Protein 4FK1 (pdb70)

CATH classification: 3.50.50.60 (+1 more: 3.50.50.60)

Structure (mmCIF, N/CA/C/O backbone):
data_4FK1
#
_entry.id   4FK1
#
_cell.length_a   82.558
_cell.length_b   54.096
_cell.length_c   140.037
_cell.angle_alpha   90.00
_cell.angle_beta   93.04
_cell.angle_gamma   90.00
#
_symmetry.space_group_name_H-M   'P 1 21 1'
#
loop_
_entity.id
_entity.type
_entity.pdbx_description
1 polymer 'Putative thioredoxin reductase'
2 polymer 'Putative thioredoxin reductase'
3 non-polymer 'FLAVIN-ADENINE DINUCLEOTIDE'
4 non-polymer 'MAGNESIUM ION'
5 non-polymer GLYCEROL
6 water water
#
loop_
_atom_site.group_PDB
_atom_site.id
_atom_site.type_symbol
_atom_site.label_atom_id
_atom_site.label_alt_id
_atom_site.label_comp_id
_atom_site.label_asym_id
_atom_site.label_entity_id
_atom_site.label_seq_id
_atom_site.pdbx_PDB_ins_code
_atom_site.Cartn_x
_atom_site.Cartn_y
_atom_site.Cartn_z
_atom_site.occupancy
_atom_site.B_iso_or_equiv
_atom_site.auth_seq_id
_atom_site.auth_comp_id
_atom_site.auth_asym_id
_atom_site.auth_atom_id
_atom_site.pdbx_PDB_model_num
ATOM 1 N N . TYR A 1 6 ? 21.808 11.013 38.667 1.00 79.36 3 TYR A N 1
ATOM 2 C CA . TYR A 1 6 ? 21.440 11.889 39.774 1.00 79.97 3 TYR A CA 1
ATOM 3 C C . TYR A 1 6 ? 21.574 11.169 41.102 1.00 69.16 3 TYR A C 1
ATOM 4 O O . TYR A 1 6 ? 21.646 9.936 41.149 1.00 71.94 3 TYR A O 1
ATOM 13 N N . ILE A 1 7 ? 21.602 11.945 42.181 1.00 57.76 4 ILE A N 1
ATOM 14 C CA . ILE A 1 7 ? 21.509 11.379 43.518 1.00 50.31 4 ILE A CA 1
ATOM 15 C C . ILE A 1 7 ? 20.033 11.343 43.936 1.00 44.90 4 ILE A C 1
ATOM 16 O O . ILE A 1 7 ? 19.369 12.372 43.986 1.00 46.47 4 ILE A O 1
ATOM 21 N N . ASP A 1 8 ? 19.513 10.156 44.217 1.00 41.07 5 ASP A N 1
ATOM 22 C CA . ASP A 1 8 ? 18.163 10.045 44.770 1.00 45.75 5 ASP A CA 1
ATOM 23 C C . ASP A 1 8 ? 18.134 10.636 46.184 1.00 43.43 5 ASP A C 1
ATOM 24 O O . ASP A 1 8 ? 17.326 11.515 46.480 1.00 43.52 5 ASP A O 1
ATOM 29 N N . CYS A 1 9 ? 19.011 10.142 47.057 1.00 38.88 6 CYS A N 1
ATOM 30 C CA . CYS A 1 9 ? 19.073 10.639 48.424 1.00 39.50 6 CYS A CA 1
ATOM 31 C C . CYS A 1 9 ? 20.507 10.782 48.885 1.00 38.25 6 CYS A C 1
ATOM 32 O O . CYS A 1 9 ? 21.287 9.834 48.800 1.00 37.36 6 CYS A O 1
ATOM 35 N N . ALA A 1 10 ? 20.851 11.986 49.338 1.00 37.46 7 ALA A N 1
ATOM 36 C CA . ALA A 1 10 ? 22.137 12.225 49.967 1.00 39.74 7 ALA A CA 1
ATOM 37 C C . ALA A 1 10 ? 21.944 11.947 51.448 1.00 43.21 7 ALA A C 1
ATOM 38 O O . ALA A 1 10 ? 21.084 12.555 52.084 1.00 42.18 7 ALA A O 1
ATOM 40 N N . VAL A 1 11 ? 22.700 10.991 51.978 1.00 39.74 8 VAL A N 1
ATOM 41 C CA . VAL A 1 11 ? 22.642 10.677 53.400 1.00 36.13 8 VAL A CA 1
ATOM 42 C C . VAL A 1 11 ? 23.841 11.294 54.089 1.00 38.92 8 VAL A C 1
ATOM 43 O O . VAL A 1 11 ? 24.978 10.885 53.842 1.00 41.81 8 VAL A O 1
ATOM 47 N N . ILE A 1 12 ? 23.575 12.301 54.923 1.00 39.65 9 ILE A N 1
ATOM 48 C CA . ILE A 1 12 ? 24.611 13.010 55.683 1.00 38.53 9 ILE A CA 1
ATOM 49 C C . ILE A 1 12 ? 24.786 12.358 57.058 1.00 41.25 9 ILE A C 1
ATOM 50 O O . ILE A 1 12 ? 23.962 12.564 57.956 1.00 36.77 9 ILE A O 1
ATOM 55 N N . GLY A 1 13 ? 25.842 11.556 57.212 1.00 41.92 10 GLY A N 1
ATOM 56 C CA . GLY A 1 13 ? 26.126 10.877 58.464 1.00 42.69 10 GLY A CA 1
ATOM 57 C C . GLY A 1 13 ? 26.168 9.354 58.351 1.00 45.43 10 GLY A C 1
ATOM 58 O O . GLY A 1 13 ? 25.152 8.718 58.088 1.00 44.14 10 GLY A O 1
ATOM 59 N N . ALA A 1 14 ? 27.338 8.764 58.578 1.00 43.75 11 ALA A N 1
ATOM 60 C CA . ALA A 1 14 ? 27.470 7.309 58.594 1.00 43.80 11 ALA A CA 1
ATOM 61 C C . ALA A 1 14 ? 27.511 6.676 59.999 1.00 42.96 11 ALA A C 1
ATOM 62 O O . ALA A 1 14 ? 28.304 5.763 60.251 1.00 43.12 11 ALA A O 1
ATOM 64 N N . GLY A 1 15 ? 26.651 7.141 60.901 1.00 35.79 12 GLY A N 1
ATOM 65 C CA . GLY A 1 15 ? 26.432 6.434 62.155 1.00 35.58 12 GLY A CA 1
ATOM 66 C C . GLY A 1 15 ? 25.461 5.282 61.948 1.00 42.97 12 GLY A C 1
ATOM 67 O O . GLY A 1 15 ? 25.146 4.925 60.804 1.00 37.01 12 GLY A O 1
ATOM 68 N N . PRO A 1 16 ? 24.980 4.677 63.046 1.00 42.55 13 PRO A N 1
ATOM 69 C CA . PRO A 1 16 ? 24.015 3.582 62.875 1.00 41.40 13 PRO A CA 1
ATOM 70 C C . PRO A 1 16 ? 22.802 4.007 62.047 1.00 39.82 13 PRO A C 1
ATOM 71 O O . PRO A 1 16 ? 22.307 3.211 61.243 1.00 43.82 13 PRO A O 1
ATOM 75 N N . ALA A 1 17 ? 22.348 5.245 62.230 1.00 33.17 14 ALA A N 1
ATOM 76 C CA . ALA A 1 17 ? 21.183 5.737 61.511 1.00 34.96 14 ALA A CA 1
ATOM 77 C C . ALA A 1 17 ? 21.411 5.814 59.986 1.00 41.75 14 ALA A C 1
ATOM 78 O O . ALA A 1 17 ? 20.714 5.144 59.210 1.00 36.19 14 ALA A O 1
ATOM 80 N N . GLY A 1 18 ? 22.380 6.624 59.563 1.00 42.19 15 GLY A N 1
ATOM 81 C CA . GLY A 1 18 ? 22.661 6.776 58.147 1.00 39.07 15 GLY A CA 1
ATOM 82 C C . GLY A 1 18 ? 23.023 5.470 57.460 1.00 39.42 15 GLY A C 1
ATOM 83 O O . GLY A 1 18 ? 22.584 5.200 56.337 1.00 41.58 15 GLY A O 1
ATOM 84 N N . LEU A 1 19 ? 23.809 4.651 58.150 1.00 39.78 16 LEU A N 1
ATOM 85 C CA . LEU A 1 19 ? 24.272 3.371 57.622 1.00 35.89 16 LEU A CA 1
ATOM 86 C C . LEU A 1 19 ? 23.135 2.419 57.370 1.00 32.82 16 LEU A C 1
ATOM 87 O O . LEU A 1 19 ? 23.129 1.723 56.370 1.00 35.68 16 LEU A O 1
ATOM 92 N N . ASN A 1 20 ? 22.193 2.340 58.298 1.00 31.13 17 ASN A N 1
ATOM 93 C CA . ASN A 1 20 ? 21.121 1.367 58.149 1.00 31.68 17 ASN A CA 1
ATOM 94 C C . ASN A 1 20 ? 20.100 1.870 57.123 1.00 34.75 17 ASN A C 1
ATOM 95 O O . ASN A 1 20 ? 19.470 1.085 56.409 1.00 30.83 17 ASN A O 1
ATOM 100 N N . ALA A 1 21 ? 19.949 3.191 57.064 1.00 37.36 18 ALA A N 1
ATOM 101 C CA . ALA A 1 21 ? 19.146 3.840 56.046 1.00 38.50 18 ALA A CA 1
ATOM 102 C C . ALA A 1 21 ? 19.767 3.599 54.675 1.00 38.66 18 ALA A C 1
ATOM 103 O O . ALA A 1 21 ? 19.076 3.253 53.726 1.00 45.08 18 ALA A O 1
ATOM 105 N N . SER A 1 22 ? 21.077 3.778 54.575 1.00 35.95 19 SER A N 1
ATOM 106 C CA . SER A 1 22 ? 21.775 3.543 53.315 1.00 32.06 19 SER A CA 1
ATOM 107 C C . SER A 1 22 ? 21.702 2.084 52.866 1.00 35.65 19 SER A C 1
ATOM 108 O O . SER A 1 22 ? 21.625 1.802 51.671 1.00 41.70 19 SER A O 1
ATOM 111 N N . LEU A 1 23 ? 21.728 1.162 53.822 1.00 35.45 20 LEU A N 1
ATOM 112 C CA . LEU A 1 23 ? 21.629 -0.272 53.531 1.00 39.27 20 LEU A CA 1
ATOM 113 C C . LEU A 1 23 ? 20.292 -0.648 52.885 1.00 39.12 20 LEU A C 1
ATOM 114 O O . LEU A 1 23 ? 20.256 -1.335 51.856 1.00 38.81 20 LEU A O 1
ATOM 119 N N . VAL A 1 24 ? 19.201 -0.196 53.497 1.00 35.34 21 VAL A N 1
ATOM 120 C CA . VAL A 1 24 ? 17.861 -0.475 52.991 1.00 38.32 21 VAL A CA 1
ATOM 121 C C . VAL A 1 24 ? 17.605 0.223 51.641 1.00 42.49 21 VAL A C 1
ATOM 122 O O . VAL A 1 24 ? 16.976 -0.340 50.745 1.00 46.69 21 VAL A O 1
ATOM 126 N N . LEU A 1 25 ? 18.103 1.451 51.504 1.00 39.99 22 LEU A N 1
ATOM 127 C CA . LEU A 1 25 ? 17.921 2.214 50.280 1.00 38.89 22 LEU A CA 1
ATOM 128 C C . LEU A 1 25 ? 18.799 1.662 49.159 1.00 40.43 22 LEU A C 1
ATOM 129 O O . LEU A 1 25 ? 18.384 1.624 47.996 1.00 40.36 22 LEU A O 1
ATOM 134 N N . GLY A 1 26 ? 20.009 1.234 49.513 1.00 37.25 23 GLY A N 1
ATOM 135 C CA . GLY A 1 26 ? 20.879 0.558 48.566 1.00 39.54 23 GLY A CA 1
ATOM 136 C C . GLY A 1 26 ? 20.271 -0.746 48.073 1.00 42.25 23 GLY A C 1
ATOM 137 O O . GLY A 1 26 ? 20.359 -1.075 46.897 1.00 47.59 23 GLY A O 1
ATOM 138 N N . ARG A 1 27 ? 19.643 -1.489 48.974 1.00 37.75 24 ARG A N 1
ATOM 139 C CA . ARG A 1 27 ? 18.955 -2.708 48.582 1.00 37.35 24 ARG A CA 1
ATOM 140 C C . ARG A 1 27 ? 17.678 -2.435 47.762 1.00 36.35 24 ARG A C 1
ATOM 141 O O . ARG A 1 27 ? 17.190 -3.336 47.067 1.00 35.41 24 ARG A O 1
ATOM 149 N N . ALA A 1 28 ? 17.148 -1.213 47.858 1.00 38.58 25 ALA A N 1
ATOM 150 C CA . ALA A 1 28 ? 15.971 -0.794 47.092 1.00 39.72 25 ALA A CA 1
ATOM 151 C C . ALA A 1 28 ? 16.339 -0.099 45.761 1.00 44.02 25 ALA A C 1
ATOM 152 O O . ALA A 1 28 ? 15.499 0.560 45.126 1.00 43.59 25 ALA A O 1
ATOM 154 N N . ARG A 1 29 ? 17.604 -0.237 45.365 1.00 41.86 26 ARG A N 1
ATOM 155 C CA . ARG A 1 29 ? 18.126 0.274 44.091 1.00 37.62 26 ARG A CA 1
ATOM 156 C C . ARG A 1 29 ? 18.096 1.797 43.922 1.00 44.22 26 ARG A C 1
ATOM 157 O O . ARG A 1 29 ? 17.972 2.313 42.808 1.00 51.81 26 ARG A O 1
ATOM 165 N N . LYS A 1 30 ? 18.221 2.525 45.021 1.00 43.44 27 LYS A N 1
ATOM 166 C CA . LYS A 1 30 ? 18.236 3.981 44.938 1.00 48.77 27 LYS A CA 1
ATOM 167 C C . LYS A 1 30 ? 19.673 4.507 44.878 1.00 50.26 27 LYS A C 1
ATOM 168 O O . LYS A 1 30 ? 20.590 3.882 45.417 1.00 51.44 27 LYS A O 1
ATOM 174 N N . GLN A 1 31 ? 19.874 5.633 44.204 0.84 47.00 28 GLN A N 1
ATOM 175 C CA . GLN A 1 31 ? 21.201 6.253 44.127 0.84 44.70 28 GLN A CA 1
ATOM 176 C C . GLN A 1 31 ? 21.495 7.072 45.386 0.84 40.41 28 GLN A C 1
ATOM 177 O O . GLN A 1 31 ? 20.828 8.071 45.664 0.84 43.95 28 GLN A O 1
ATOM 183 N N . ILE A 1 32 ? 22.499 6.652 46.144 1.00 43.42 29 ILE A N 1
ATOM 184 C CA . ILE A 1 32 ? 22.760 7.236 47.458 1.00 37.61 29 ILE A CA 1
ATOM 185 C C . ILE A 1 32 ? 24.163 7.819 47.596 1.00 42.86 29 ILE A C 1
ATOM 186 O O . ILE A 1 32 ? 25.163 7.139 47.356 1.00 50.17 29 ILE A O 1
ATOM 191 N N . ALA A 1 33 ? 24.237 9.076 48.002 1.00 43.34 30 ALA A N 1
ATOM 192 C CA . ALA A 1 33 ? 25.512 9.662 48.404 1.00 43.72 30 ALA A CA 1
ATOM 193 C C . ALA A 1 33 ? 25.573 9.718 49.937 1.00 41.04 30 ALA A C 1
ATOM 194 O O . ALA A 1 33 ? 24.845 10.492 50.561 1.00 39.11 30 ALA A O 1
ATOM 196 N N . LEU A 1 34 ? 26.418 8.875 50.531 1.00 44.94 31 LEU A N 1
ATOM 197 C CA . LEU A 1 34 ? 26.617 8.822 51.992 1.00 36.64 31 LEU A CA 1
ATOM 198 C C . LEU A 1 34 ? 27.831 9.655 52.423 1.00 40.67 31 LEU A C 1
ATOM 199 O O . LEU A 1 34 ? 28.937 9.486 51.897 1.00 43.00 31 LEU A O 1
ATOM 204 N N . PHE A 1 35 ? 27.620 10.561 53.373 1.00 47.97 32 PHE A N 1
ATOM 205 C CA . PHE A 1 35 ? 28.692 11.446 53.841 1.00 52.04 32 PHE A CA 1
ATOM 206 C C . PHE A 1 35 ? 29.017 11.229 55.310 1.00 55.60 32 PHE A C 1
ATOM 207 O O . PHE A 1 35 ? 28.115 11.210 56.142 1.00 51.69 32 PHE A O 1
ATOM 215 N N . ASP A 1 36 ? 30.305 11.081 55.623 1.00 63.65 33 ASP A N 1
ATOM 216 C CA . ASP A 1 36 ? 30.765 11.056 57.014 1.00 59.62 33 ASP A CA 1
ATOM 217 C C . ASP A 1 36 ? 32.105 11.774 57.159 1.00 60.11 33 ASP A C 1
ATOM 218 O O . ASP A 1 36 ? 32.896 11.821 56.222 1.00 65.93 33 ASP A O 1
ATOM 223 N N . ASN A 1 37 ? 32.352 12.349 58.331 1.00 57.26 34 ASN A N 1
ATOM 224 C CA . ASN A 1 37 ? 33.604 13.047 58.581 1.00 54.79 34 ASN A CA 1
ATOM 225 C C . ASN A 1 37 ? 34.230 12.673 59.932 1.00 61.15 34 ASN A C 1
ATOM 226 O O . ASN A 1 37 ? 35.096 13.382 60.458 1.00 66.31 34 ASN A O 1
ATOM 231 N N . ASN A 1 38 ? 33.780 11.551 60.486 1.00 59.27 35 ASN A N 1
ATOM 232 C CA . ASN A 1 38 ? 34.395 10.971 61.680 1.00 61.23 35 ASN A CA 1
ATOM 233 C C . ASN A 1 38 ? 34.389 11.854 62.921 1.00 61.60 35 ASN A C 1
ATOM 234 O O . ASN A 1 38 ? 35.333 11.836 63.698 1.00 65.24 35 ASN A O 1
ATOM 239 N N . THR A 1 39 ? 33.315 12.611 63.106 1.00 60.87 36 THR A N 1
ATOM 240 C CA . THR A 1 39 ? 33.131 13.413 64.306 1.00 59.14 36 THR A CA 1
ATOM 241 C C . THR A 1 39 ? 31.965 12.882 65.153 1.00 59.48 36 THR A C 1
ATOM 242 O O . THR A 1 39 ? 31.296 13.644 65.864 1.00 61.71 36 THR A O 1
ATOM 246 N N . ASN A 1 40 ? 31.726 11.572 65.062 1.00 54.23 37 ASN A N 1
ATOM 247 C CA . ASN A 1 40 ? 30.717 10.901 65.875 1.00 51.25 37 ASN A CA 1
ATOM 248 C C . ASN A 1 40 ? 31.059 10.966 67.363 1.00 52.29 37 ASN A C 1
ATOM 249 O O . ASN A 1 40 ? 32.200 10.716 67.760 1.00 53.12 37 ASN A O 1
ATOM 254 N N . ARG A 1 41 ? 30.063 11.295 68.179 1.00 52.40 38 ARG A N 1
ATOM 255 C CA . ARG A 1 41 ? 30.316 11.591 69.582 1.00 54.01 38 ARG A CA 1
ATOM 256 C C . ARG A 1 41 ? 30.813 10.390 70.404 1.00 55.34 38 ARG A C 1
ATOM 257 O O . ARG A 1 41 ? 31.536 10.582 71.380 1.00 54.53 38 ARG A O 1
ATOM 265 N N . ASN A 1 42 ? 30.449 9.171 70.006 1.00 49.25 39 ASN A N 1
ATOM 266 C CA . ASN A 1 42 ? 30.873 7.967 70.730 1.00 50.91 39 ASN A CA 1
ATOM 267 C C . ASN A 1 42 ? 32.257 7.413 70.359 1.00 63.97 39 ASN A C 1
ATOM 268 O O . ASN A 1 42 ? 32.595 6.289 70.733 1.00 70.99 39 ASN A O 1
ATOM 273 N N . ARG A 1 43 ? 33.060 8.188 69.638 1.00 61.94 40 ARG A N 1
ATOM 274 C CA . ARG A 1 43 ? 34.405 7.733 69.305 1.00 72.85 40 ARG A CA 1
ATOM 275 C C . ARG A 1 43 ? 35.357 7.965 70.471 1.00 75.54 40 ARG A C 1
ATOM 276 O O . ARG A 1 43 ? 36.514 7.559 70.427 1.00 83.46 40 ARG A O 1
ATOM 284 N N . VAL A 1 44 ? 34.857 8.619 71.516 1.00 74.71 41 VAL A N 1
ATOM 285 C CA . VAL A 1 44 ? 35.649 8.904 72.709 1.00 77.84 41 VAL A CA 1
ATOM 286 C C . VAL A 1 44 ? 35.504 7.809 73.775 1.00 77.89 41 VAL A C 1
ATOM 287 O O . VAL A 1 44 ? 36.054 7.926 74.868 1.00 85.13 41 VAL A O 1
ATOM 291 N N . THR A 1 45 ? 34.765 6.751 73.449 1.00 74.70 42 THR A N 1
ATOM 292 C CA . THR A 1 45 ? 34.546 5.633 74.366 1.00 74.37 42 THR A CA 1
ATOM 293 C C . THR A 1 45 ? 35.220 4.347 73.860 1.00 75.97 42 THR A C 1
ATOM 294 O O . THR A 1 45 ? 35.387 4.150 72.653 1.00 72.06 42 THR A O 1
ATOM 298 N N . GLN A 1 46 ? 35.603 3.476 74.791 1.00 78.65 43 GLN A N 1
ATOM 299 C CA . GLN A 1 46 ? 36.350 2.260 74.469 1.00 80.61 43 GLN A CA 1
ATOM 300 C C . GLN A 1 46 ? 35.510 1.152 73.835 1.00 80.42 43 GLN A C 1
ATOM 301 O O . GLN A 1 46 ? 35.935 0.495 72.881 1.00 79.07 43 GLN A O 1
ATOM 307 N N A ASN A 1 47 ? 34.326 0.916 74.380 0.57 79.20 44 ASN A N 1
ATOM 308 N N B ASN A 1 47 ? 34.308 0.977 74.373 0.43 78.99 44 ASN A N 1
ATOM 309 C CA A ASN A 1 47 ? 33.461 -0.121 73.838 0.57 75.73 44 ASN A CA 1
ATOM 310 C CA B ASN A 1 47 ? 33.428 -0.123 74.014 0.43 75.97 44 ASN A CA 1
ATOM 311 C C A ASN A 1 47 ? 32.010 0.327 73.802 0.57 70.14 44 ASN A C 1
ATOM 312 C C B ASN A 1 47 ? 32.004 0.355 73.769 0.43 70.24 44 ASN A C 1
ATOM 313 O O A ASN A 1 47 ? 31.685 1.441 74.199 0.57 71.10 44 ASN A O 1
ATOM 314 O O B ASN A 1 47 ? 31.691 1.522 73.981 0.43 70.21 44 ASN A O 1
ATOM 323 N N . SER A 1 48 ? 31.142 -0.548 73.318 1.00 67.49 45 SER A N 1
ATOM 324 C CA . SER A 1 48 ? 29.729 -0.239 73.201 1.00 63.53 45 SER A CA 1
ATOM 325 C C . SER A 1 48 ? 28.951 -1.506 73.475 1.00 57.06 45 SER A C 1
ATOM 326 O O . SER A 1 48 ? 29.377 -2.583 73.068 1.00 58.17 45 SER A O 1
ATOM 329 N N . HIS A 1 49 ? 27.824 -1.376 74.170 1.00 56.67 46 HIS A N 1
ATOM 330 C CA . HIS A 1 49 ? 27.007 -2.525 74.539 1.00 59.69 46 HIS A CA 1
ATOM 331 C C . HIS A 1 49 ? 25.525 -2.239 74.288 1.00 59.97 46 HIS A C 1
ATOM 332 O O . HIS A 1 49 ? 25.126 -1.082 74.149 1.00 54.82 46 HIS A O 1
ATOM 339 N N . GLY A 1 50 ? 24.701 -3.283 74.232 1.00 59.57 47 GLY A N 1
ATOM 340 C CA . GLY A 1 50 ? 23.261 -3.079 74.130 1.00 59.96 47 GLY A CA 1
ATOM 341 C C . GLY A 1 50 ? 22.683 -3.223 72.730 1.00 56.44 47 GLY A C 1
ATOM 342 O O . GLY A 1 50 ? 21.470 -3.293 72.543 1.00 57.57 47 GLY A O 1
ATOM 343 N N . PHE A 1 51 ? 23.573 -3.251 71.747 1.00 54.11 48 PHE A N 1
ATOM 344 C CA . PHE A 1 51 ? 23.238 -3.583 70.377 1.00 47.96 48 PHE A CA 1
ATOM 345 C C . PHE A 1 51 ? 23.353 -5.093 70.232 1.00 55.15 48 PHE A C 1
ATOM 346 O O . PHE A 1 51 ? 24.457 -5.611 70.103 1.00 55.79 48 PHE A O 1
ATOM 354 N N . ILE A 1 52 ? 22.217 -5.795 70.237 1.00 61.52 49 ILE A N 1
ATOM 355 C CA . ILE A 1 52 ? 22.189 -7.263 70.127 1.00 60.88 49 ILE A CA 1
ATOM 356 C C . ILE A 1 52 ? 23.009 -7.836 68.953 1.00 56.06 49 ILE A C 1
ATOM 357 O O . ILE A 1 52 ? 22.917 -7.354 67.812 1.00 49.71 49 ILE A O 1
ATOM 362 N N . THR A 1 53 ? 23.803 -8.865 69.273 1.00 58.79 50 THR A N 1
ATOM 363 C CA . THR A 1 53 ? 24.794 -9.519 68.392 1.00 59.41 50 THR A CA 1
ATOM 364 C C . THR A 1 53 ? 26.089 -8.713 68.211 1.00 61.98 50 THR A C 1
ATOM 365 O O . THR A 1 53 ? 27.048 -9.198 67.609 1.00 64.36 50 THR A O 1
ATOM 369 N N . ARG A 1 54 ? 26.111 -7.487 68.732 1.00 62.13 51 ARG A N 1
ATOM 370 C CA . ARG A 1 54 ? 27.317 -6.652 68.727 1.00 61.76 51 ARG A CA 1
ATOM 371 C C . ARG A 1 54 ? 27.664 -6.149 70.150 1.00 64.30 51 ARG A C 1
ATOM 372 O O . ARG A 1 54 ? 28.417 -5.188 70.319 1.00 65.54 51 ARG A O 1
ATOM 380 N N . ASP A 1 55 ? 27.109 -6.805 71.169 1.00 63.34 52 ASP A N 1
ATOM 381 C CA . ASP A 1 55 ? 27.336 -6.402 72.560 1.00 69.89 52 ASP A CA 1
ATOM 382 C C . ASP A 1 55 ? 28.806 -6.543 72.927 1.00 72.16 52 ASP A C 1
ATOM 383 O O . ASP A 1 55 ? 29.288 -7.651 73.127 1.00 66.38 52 ASP A O 1
ATOM 388 N N . GLY A 1 56 ? 29.511 -5.415 72.979 1.00 70.87 53 GLY A N 1
ATOM 389 C CA . GLY A 1 56 ? 30.923 -5.399 73.311 1.00 73.51 53 GLY A CA 1
ATOM 390 C C . GLY A 1 56 ? 31.849 -4.976 72.186 1.00 75.58 53 GLY A C 1
ATOM 391 O O . GLY A 1 56 ? 33.055 -5.175 72.269 1.00 87.65 53 GLY A O 1
ATOM 392 N N . ILE A 1 57 ? 31.298 -4.381 71.138 1.00 72.68 54 ILE A N 1
ATOM 393 C CA . ILE A 1 57 ? 32.097 -4.016 69.975 1.00 69.37 54 ILE A CA 1
ATOM 394 C C . ILE A 1 57 ? 32.698 -2.620 70.127 1.00 71.50 54 ILE A C 1
ATOM 395 O O . ILE A 1 57 ? 32.108 -1.742 70.760 1.00 73.20 54 ILE A O 1
ATOM 400 N N . LYS A 1 58 ? 33.880 -2.422 69.557 1.00 70.18 55 LYS A N 1
ATOM 401 C CA . LYS A 1 58 ? 34.503 -1.106 69.562 1.00 70.89 55 LYS A CA 1
ATOM 402 C C . LYS A 1 58 ? 33.789 -0.191 68.563 1.00 72.07 55 LYS A C 1
ATOM 403 O O . LYS A 1 58 ? 33.507 -0.605 67.435 1.00 67.56 55 LYS A O 1
ATOM 409 N N . PRO A 1 59 ? 33.492 1.052 68.981 1.00 75.79 56 PRO A N 1
ATOM 410 C CA . PRO A 1 59 ? 32.723 2.017 68.184 1.00 66.92 56 PRO A CA 1
ATOM 411 C C . PRO A 1 59 ? 33.261 2.254 66.771 1.00 65.81 56 PRO A C 1
ATOM 412 O O . PRO A 1 59 ? 32.477 2.567 65.883 1.00 63.86 56 PRO A O 1
ATOM 416 N N . GLU A 1 60 ? 34.565 2.107 66.563 1.00 72.36 57 GLU A N 1
ATOM 417 C CA . GLU A 1 60 ? 35.143 2.300 65.234 1.00 70.48 57 GLU A CA 1
ATOM 418 C C . GLU A 1 60 ? 35.062 1.025 64.397 1.00 71.19 57 GLU A C 1
ATOM 419 O O . GLU A 1 60 ? 35.049 1.085 63.167 1.00 70.82 57 GLU A O 1
ATOM 425 N N . GLU A 1 61 ? 34.996 -0.124 65.066 1.00 71.97 58 GLU A N 1
ATOM 426 C CA . GLU A 1 61 ? 34.786 -1.398 64.379 1.00 72.40 58 GLU A CA 1
ATOM 427 C C . GLU A 1 61 ? 33.356 -1.531 63.831 1.00 64.16 58 GLU A C 1
ATOM 428 O O . GLU A 1 61 ? 33.150 -2.024 62.718 1.00 61.54 58 GLU A O 1
ATOM 434 N N . PHE A 1 62 ? 32.382 -1.086 64.619 1.00 61.47 59 PHE A N 1
ATOM 435 C CA . PHE A 1 62 ? 30.975 -1.065 64.214 1.00 57.82 59 PHE A CA 1
ATOM 436 C C . PHE A 1 62 ? 30.803 -0.252 62.934 1.00 55.10 59 PHE A C 1
ATOM 437 O O . PHE A 1 62 ? 30.307 -0.750 61.931 1.00 50.91 59 PHE A O 1
ATOM 445 N N . LYS A 1 63 ? 31.212 1.010 63.008 1.00 58.19 60 LYS A N 1
ATOM 446 C CA . LYS A 1 63 ? 31.276 1.930 61.884 1.00 51.10 60 LYS A CA 1
ATOM 447 C C . LYS A 1 63 ? 31.865 1.250 60.647 1.00 57.09 60 LYS A C 1
ATOM 448 O O . LYS A 1 63 ? 31.274 1.304 59.567 1.00 56.09 60 LYS A O 1
ATOM 454 N N . GLU A 1 64 ? 33.009 0.586 60.804 1.00 58.46 61 GLU A N 1
ATOM 455 C CA . GLU A 1 64 ? 33.682 -0.008 59.652 1.00 60.16 61 GLU A CA 1
ATOM 456 C C . GLU A 1 64 ? 32.945 -1.208 59.058 1.00 62.58 61 GLU A C 1
ATOM 457 O O . GLU A 1 64 ? 32.895 -1.356 57.836 1.00 58.52 61 GLU A O 1
ATOM 463 N N . ILE A 1 65 ? 32.380 -2.063 59.908 1.00 64.67 62 ILE A N 1
ATOM 464 C CA . ILE A 1 65 ? 31.683 -3.249 59.413 1.00 59.84 62 ILE A CA 1
ATOM 465 C C . ILE A 1 65 ? 30.429 -2.842 58.650 1.00 60.78 62 ILE A C 1
ATOM 466 O O . ILE A 1 65 ? 30.198 -3.308 57.538 1.00 58.94 62 ILE A O 1
ATOM 471 N N . GLY A 1 66 ? 29.645 -1.946 59.240 1.00 62.71 63 GLY A N 1
ATOM 472 C CA . GLY A 1 66 ? 28.461 -1.406 58.593 1.00 57.33 63 GLY A CA 1
ATOM 473 C C . GLY A 1 66 ? 28.740 -0.669 57.289 1.00 52.49 63 GLY A C 1
ATOM 474 O O . GLY A 1 66 ? 28.011 -0.833 56.317 1.00 53.68 63 GLY A O 1
ATOM 475 N N . LEU A 1 67 ? 29.797 0.137 57.272 1.00 52.06 64 LEU A N 1
ATOM 476 C CA . LEU A 1 67 ? 30.196 0.910 56.101 1.00 54.55 64 LEU A CA 1
ATOM 477 C C . LEU A 1 67 ? 30.551 -0.008 54.943 1.00 59.07 64 LEU A C 1
ATOM 478 O O . LEU A 1 67 ? 30.451 0.363 53.774 1.00 62.70 64 LEU A O 1
ATOM 483 N N . ASN A 1 68 ? 30.966 -1.218 55.266 1.00 58.96 65 ASN A N 1
ATOM 484 C CA . ASN A 1 68 ? 31.359 -2.138 54.222 1.00 58.64 65 ASN A CA 1
ATOM 485 C C . ASN A 1 68 ? 30.226 -2.972 53.668 1.00 52.98 65 ASN A C 1
ATOM 486 O O . ASN A 1 68 ? 30.269 -3.398 52.517 1.00 53.27 65 ASN A O 1
ATOM 491 N N . GLU A 1 69 ? 29.225 -3.228 54.497 1.00 51.01 66 GLU A N 1
ATOM 492 C CA . GLU A 1 69 ? 28.062 -3.966 54.050 1.00 57.14 66 GLU A CA 1
ATOM 493 C C . GLU A 1 69 ? 27.340 -3.083 53.047 1.00 58.70 66 GLU A C 1
ATOM 494 O O . GLU A 1 69 ? 26.918 -3.531 51.976 1.00 60.21 66 GLU A O 1
ATOM 500 N N . VAL A 1 70 ? 27.238 -1.810 53.411 1.00 54.91 67 VAL A N 1
ATOM 501 C CA . VAL A 1 70 ? 26.601 -0.789 52.602 1.00 49.88 67 VAL A CA 1
ATOM 502 C C . VAL A 1 70 ? 27.236 -0.706 51.214 1.00 56.25 67 VAL A C 1
ATOM 503 O O . VAL A 1 70 ? 26.540 -0.601 50.209 1.00 53.00 67 VAL A O 1
ATOM 515 N N . LYS A 1 72 ? 28.518 -2.977 49.451 1.00 61.62 69 LYS A N 1
ATOM 516 C CA . LYS A 1 72 ? 28.299 -4.130 48.578 1.00 59.98 69 LYS A CA 1
ATOM 517 C C . LYS A 1 72 ? 27.351 -3.702 47.453 1.00 57.83 69 LYS A C 1
ATOM 518 O O . LYS A 1 72 ? 27.454 -4.161 46.318 1.00 63.63 69 LYS A O 1
ATOM 524 N N . TYR A 1 73 ? 26.451 -2.787 47.789 1.00 48.22 70 TYR A N 1
ATOM 525 C CA . TYR A 1 73 ? 25.409 -2.318 46.888 1.00 47.77 70 TYR A CA 1
ATOM 526 C C . TYR A 1 73 ? 25.895 -1.199 45.976 1.00 48.56 70 TYR A C 1
ATOM 527 O O . TYR A 1 73 ? 26.265 -0.126 46.445 1.00 47.62 70 TYR A O 1
ATOM 536 N N . PRO A 1 74 ? 25.885 -1.460 44.657 1.00 48.53 71 PRO A N 1
ATOM 537 C CA . PRO A 1 74 ? 26.572 -0.646 43.647 1.00 49.30 71 PRO A CA 1
ATOM 538 C C . PRO A 1 74 ? 26.062 0.797 43.534 1.00 48.75 71 PRO A C 1
ATOM 539 O O . PRO A 1 74 ? 26.761 1.645 42.979 1.00 53.73 71 PRO A O 1
ATOM 543 N N . SER A 1 75 ? 24.876 1.072 44.065 1.00 41.45 72 SER A N 1
ATOM 544 C CA . SER A 1 75 ? 24.277 2.392 43.946 1.00 45.28 72 SER A CA 1
ATOM 545 C C . SER A 1 75 ? 24.591 3.326 45.129 1.00 53.44 72 SER A C 1
ATOM 546 O O . SER A 1 75 ? 24.238 4.512 45.098 1.00 49.85 72 SER A O 1
ATOM 549 N N . VAL A 1 76 ? 25.245 2.800 46.168 1.00 53.11 73 VAL A N 1
ATOM 550 C CA . VAL A 1 76 ? 25.610 3.612 47.331 1.00 49.10 73 VAL A CA 1
ATOM 551 C C . VAL A 1 76 ? 27.048 4.095 47.244 1.00 51.38 73 VAL A C 1
ATOM 552 O O . VAL A 1 76 ? 27.974 3.291 47.226 1.00 59.11 73 VAL A O 1
ATOM 556 N N . HIS A 1 77 ? 27.241 5.409 47.207 1.00 50.03 74 HIS A N 1
ATOM 557 C CA . HIS A 1 77 ? 28.589 5.958 47.082 1.00 53.86 74 HIS A CA 1
ATOM 558 C C . HIS A 1 77 ? 29.008 6.711 48.334 1.00 56.23 74 HIS A C 1
ATOM 559 O O . HIS A 1 77 ? 28.228 7.489 48.892 1.00 56.34 74 HIS A O 1
ATOM 566 N N . TYR A 1 78 ? 30.245 6.484 48.768 1.00 59.87 75 TYR A N 1
ATOM 567 C CA . TYR A 1 78 ? 30.714 7.015 50.050 1.00 56.49 75 TYR A CA 1
ATOM 568 C C . TYR A 1 78 ? 31.726 8.147 49.908 1.00 59.11 75 TYR A C 1
ATOM 569 O O . TYR A 1 78 ? 32.677 8.043 49.142 1.00 65.06 75 TYR A O 1
ATOM 578 N N . TYR A 1 79 ? 31.531 9.221 50.667 1.00 56.49 76 TYR A N 1
ATOM 579 C CA . TYR A 1 79 ? 32.488 10.323 50.674 1.00 56.42 76 TYR A CA 1
ATOM 580 C C . TYR A 1 79 ? 32.896 10.694 52.099 1.00 62.91 76 TYR A C 1
ATOM 581 O O . TYR A 1 79 ? 32.067 11.159 52.886 1.00 64.92 76 TYR A O 1
ATOM 590 N N . GLU A 1 80 ? 34.165 10.479 52.442 1.00 65.79 77 GLU A N 1
ATOM 591 C CA . GLU A 1 80 ? 34.657 10.887 53.755 1.00 62.34 77 GLU A CA 1
ATOM 592 C C . GLU A 1 80 ? 34.953 12.377 53.710 1.00 59.92 77 GLU A C 1
ATOM 593 O O . GLU A 1 80 ? 36.094 12.785 53.503 1.00 63.01 77 GLU A O 1
ATOM 599 N N . LYS A 1 81 ? 33.905 13.182 53.875 1.00 55.72 78 LYS A N 1
ATOM 600 C CA . LYS A 1 81 ? 33.979 14.625 53.635 1.00 58.67 78 LYS A CA 1
ATOM 601 C C . LYS A 1 81 ? 33.086 15.393 54.607 1.00 58.43 78 LYS A C 1
ATOM 602 O O . LYS A 1 81 ? 31.995 14.936 54.956 1.00 58.52 78 LYS A O 1
ATOM 608 N N . THR A 1 82 ? 33.550 16.559 55.041 1.00 61.31 79 THR A N 1
ATOM 609 C CA . THR A 1 82 ? 32.760 17.409 55.924 1.00 65.08 79 THR A CA 1
ATOM 610 C C . THR A 1 82 ? 31.786 18.249 55.103 1.00 55.61 79 THR A C 1
ATOM 611 O O . THR A 1 82 ? 32.200 19.144 54.370 1.00 62.69 79 THR A O 1
ATOM 615 N N . VAL A 1 83 ? 30.496 17.955 55.228 1.00 55.69 80 VAL A N 1
ATOM 616 C C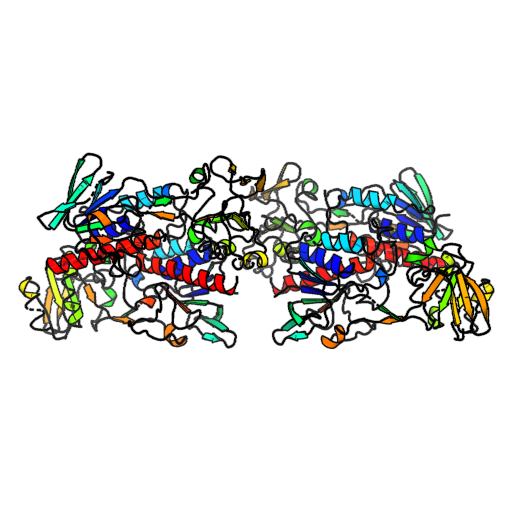A . VAL A 1 83 ? 29.457 18.754 54.584 1.00 52.12 80 VAL A CA 1
ATOM 617 C C . VAL A 1 83 ? 29.270 20.039 55.379 1.00 55.72 80 VAL A C 1
ATOM 618 O O . VAL A 1 83 ? 29.078 20.010 56.599 1.00 57.78 80 VAL A O 1
ATOM 622 N N . VAL A 1 84 ? 29.356 21.171 54.693 1.00 60.52 81 VAL A N 1
ATOM 623 C CA . VAL A 1 84 ? 29.277 22.460 55.366 1.00 62.65 81 VAL A CA 1
ATOM 624 C C . VAL A 1 84 ? 28.040 23.266 54.958 1.00 64.61 81 VAL A C 1
ATOM 625 O O . VAL A 1 84 ? 27.677 24.232 55.632 1.00 67.60 81 VAL A O 1
ATOM 637 N N . ILE A 1 86 ? 23.970 22.877 52.879 1.00 63.29 83 ILE A N 1
ATOM 638 C CA . ILE A 1 86 ? 22.920 22.183 52.129 1.00 60.53 83 ILE A CA 1
ATOM 639 C C . ILE A 1 86 ? 21.833 23.183 51.733 1.00 66.24 83 ILE A C 1
ATOM 640 O O . ILE A 1 86 ? 21.213 23.816 52.588 1.00 65.51 83 ILE A O 1
ATOM 645 N N . THR A 1 87 ? 21.606 23.324 50.432 1.00 73.16 84 THR A N 1
ATOM 646 C CA . THR A 1 87 ? 20.792 24.420 49.914 1.00 74.01 84 THR A CA 1
ATOM 647 C C . THR A 1 87 ? 19.789 23.980 48.849 1.00 72.11 84 THR A C 1
ATOM 648 O O . THR A 1 87 ? 20.169 23.396 47.832 1.00 75.53 84 THR A O 1
ATOM 652 N N . LYS A 1 88 ? 18.513 24.274 49.082 1.00 67.51 85 LYS A N 1
ATOM 653 C CA . LYS A 1 88 ? 17.472 24.011 48.090 1.00 66.09 85 LYS A CA 1
ATOM 654 C C . LYS A 1 88 ? 17.612 24.990 46.927 1.00 69.31 85 LYS A C 1
ATOM 655 O O . LYS A 1 88 ? 17.482 26.204 47.105 1.00 70.31 85 LYS A O 1
ATOM 661 N N . GLN A 1 89 ? 17.896 24.458 45.742 1.00 70.34 86 GLN A N 1
ATOM 662 C CA . GLN A 1 89 ? 18.056 25.288 44.549 1.00 75.02 86 GLN A CA 1
ATOM 663 C C . GLN A 1 89 ? 16.722 25.737 43.966 1.00 78.40 86 GLN A C 1
ATOM 664 O O . GLN A 1 89 ? 15.657 25.254 44.365 1.00 72.02 86 GLN A O 1
ATOM 670 N N . SER A 1 90 ? 16.799 26.667 43.013 1.00 83.22 87 SER A N 1
ATOM 671 C CA . SER A 1 90 ? 15.649 27.043 42.199 1.00 87.20 87 SER A CA 1
ATOM 672 C C . SER A 1 90 ? 15.194 25.858 41.334 1.00 80.88 87 SER A C 1
ATOM 673 O O . SER A 1 90 ? 14.091 25.859 40.798 1.00 82.88 87 SER A O 1
ATOM 676 N N . THR A 1 91 ? 16.052 24.847 41.223 1.00 88.52 88 THR A N 1
ATOM 677 C CA . THR A 1 91 ? 15.767 23.641 40.448 1.00 85.52 88 THR A CA 1
ATOM 678 C C . THR A 1 91 ? 15.052 22.557 41.269 1.00 80.91 88 THR A C 1
ATOM 679 O O . THR A 1 91 ? 14.683 21.505 40.750 1.00 67.69 88 THR A O 1
ATOM 683 N N . GLY A 1 92 ? 14.859 22.812 42.555 1.00 78.48 89 GLY A N 1
ATOM 684 C CA . GLY A 1 92 ? 14.186 21.854 43.405 1.00 67.95 89 GLY A CA 1
ATOM 685 C C . GLY A 1 92 ? 15.145 20.934 44.117 1.00 64.07 89 GLY A C 1
ATOM 686 O O . GLY A 1 92 ? 14.879 20.508 45.236 1.00 62.50 89 GLY A O 1
ATOM 687 N N . LEU A 1 93 ? 16.262 20.626 43.464 1.00 67.68 90 LEU A N 1
ATOM 688 C CA . LEU A 1 93 ? 17.290 19.773 44.047 1.00 63.26 90 LEU A CA 1
ATOM 689 C C . LEU A 1 93 ? 17.977 20.492 45.203 1.00 71.07 90 LEU A C 1
ATOM 690 O O . LEU A 1 93 ? 18.038 21.730 45.237 1.00 78.19 90 LEU A O 1
ATOM 695 N N . PHE A 1 94 ? 18.500 19.712 46.143 1.00 63.60 91 PHE A N 1
ATOM 696 C CA . PHE A 1 94 ? 19.322 20.249 47.214 1.00 59.38 91 PHE A CA 1
ATOM 697 C C . PHE A 1 94 ? 20.786 20.148 46.805 1.00 60.06 91 PHE A C 1
ATOM 698 O O . PHE A 1 94 ? 21.219 19.143 46.228 1.00 53.63 91 PHE A O 1
ATOM 706 N N . GLU A 1 95 ? 21.536 21.209 47.079 1.00 61.97 92 GLU A N 1
ATOM 707 C CA . GLU A 1 95 ? 22.961 21.233 46.785 1.00 63.05 92 GLU A CA 1
ATOM 708 C C . GLU A 1 95 ? 23.780 21.014 48.057 1.00 60.06 92 GLU A C 1
ATOM 709 O O . GLU A 1 95 ? 23.749 21.833 48.974 1.00 59.15 92 GLU A O 1
ATOM 715 N N . ILE A 1 96 ? 24.499 19.897 48.102 1.00 57.42 93 ILE A N 1
ATOM 716 C CA . ILE A 1 96 ? 25.390 19.587 49.209 1.00 56.12 93 ILE A CA 1
ATOM 717 C C . ILE A 1 96 ? 26.775 20.103 48.846 1.00 68.35 93 ILE A C 1
ATOM 718 O O . ILE A 1 96 ? 27.269 19.830 47.753 1.00 75.79 93 ILE A O 1
ATOM 723 N N . VAL A 1 97 ? 27.387 20.869 49.743 1.00 58.29 94 VAL A N 1
ATOM 724 C CA . VAL A 1 97 ? 28.736 21.368 49.521 1.00 68.05 94 VAL A CA 1
ATOM 725 C C . VAL A 1 97 ? 29.630 20.890 50.669 1.00 74.83 94 VAL A C 1
ATOM 726 O O . VAL A 1 97 ? 29.191 20.838 51.821 1.00 72.79 94 VAL A O 1
ATOM 730 N N . THR A 1 98 ? 30.869 20.516 50.353 1.00 79.44 95 THR A N 1
ATOM 731 C CA . THR A 1 98 ? 31.801 20.009 51.360 1.00 72.66 95 THR A CA 1
ATOM 732 C C . THR A 1 98 ? 32.912 20.997 51.692 1.00 74.84 95 THR A C 1
ATOM 733 O O . THR A 1 98 ? 33.014 22.055 51.077 1.00 71.23 95 THR A O 1
ATOM 737 N N . LYS A 1 99 ? 33.738 20.635 52.672 1.00 76.89 96 LYS A N 1
ATOM 738 C CA . LYS A 1 99 ? 34.844 21.480 53.120 1.00 79.31 96 LYS A CA 1
ATOM 739 C C . LYS A 1 99 ? 35.809 21.796 51.977 1.00 80.45 96 LYS A C 1
ATOM 740 O O . LYS A 1 99 ? 36.331 22.913 51.880 1.00 83.21 96 LYS A O 1
ATOM 746 N N . ASP A 1 100 ? 36.026 20.815 51.104 1.00 76.27 97 ASP A N 1
ATOM 747 C CA . ASP A 1 100 ? 36.915 20.982 49.953 1.00 88.10 97 ASP A CA 1
ATOM 748 C C . ASP A 1 100 ? 36.206 21.572 48.729 1.00 85.86 97 ASP A C 1
ATOM 749 O O . ASP A 1 100 ? 36.670 21.419 47.600 1.00 85.17 97 ASP A O 1
ATOM 754 N N . HIS A 1 101 ? 35.080 22.240 48.970 1.00 84.36 98 HIS A N 1
ATOM 755 C CA . HIS A 1 101 ? 34.309 22.931 47.931 1.00 87.51 98 HIS A CA 1
ATOM 756 C C . HIS A 1 101 ? 33.677 22.049 46.839 1.00 85.29 98 HIS A C 1
ATOM 757 O O . HIS A 1 101 ? 33.227 22.556 45.813 1.00 86.28 98 HIS A O 1
ATOM 764 N N . THR A 1 102 ? 33.620 20.740 47.067 1.00 82.63 99 THR A N 1
ATOM 765 C CA . THR A 1 102 ? 32.948 19.836 46.136 1.00 82.18 99 THR A CA 1
ATOM 766 C C . THR A 1 102 ? 31.428 19.974 46.271 1.00 81.83 99 THR A C 1
ATOM 767 O O . THR A 1 102 ? 30.908 20.076 47.387 1.00 79.56 99 THR A O 1
ATOM 771 N N . LYS A 1 103 ? 30.723 19.984 45.138 1.00 83.37 100 LYS A N 1
ATOM 772 C CA . LYS A 1 103 ? 29.268 20.168 45.123 1.00 76.40 100 LYS A CA 1
ATOM 773 C C . LYS A 1 103 ? 28.505 18.920 44.655 1.00 74.95 100 LYS A C 1
ATOM 774 O O . LYS A 1 103 ? 28.914 18.232 43.717 1.00 80.44 100 LYS A O 1
ATOM 780 N N . TYR A 1 104 ? 27.389 18.639 45.320 1.00 65.87 101 TYR A N 1
ATOM 781 C CA . TYR A 1 104 ? 26.565 17.480 45.006 1.00 61.27 101 TYR A CA 1
ATOM 782 C C . TYR A 1 104 ? 25.096 17.898 44.952 1.00 61.06 101 TYR A C 1
ATOM 783 O O . TYR A 1 104 ? 24.634 18.661 45.790 1.00 60.29 101 TYR A O 1
ATOM 792 N N . LEU A 1 105 ? 24.361 17.424 43.953 1.00 62.44 102 LEU A N 1
ATOM 793 C CA . LEU A 1 105 ? 22.941 17.753 43.862 1.00 58.87 102 LEU A CA 1
ATOM 794 C C . LEU A 1 105 ? 22.099 16.521 44.164 1.00 53.23 102 LEU A C 1
ATOM 795 O O . LEU A 1 105 ? 22.352 15.444 43.622 1.00 53.15 102 LEU A O 1
ATOM 800 N N . ALA A 1 106 ? 21.098 16.684 45.026 1.00 55.36 103 ALA A N 1
ATOM 801 C CA . ALA A 1 106 ? 20.266 15.564 45.466 1.00 47.22 103 ALA A CA 1
ATOM 802 C C . ALA A 1 106 ? 18.772 15.899 45.461 1.00 53.16 103 ALA A C 1
ATOM 803 O O . ALA A 1 106 ? 18.381 17.018 45.799 1.00 61.05 103 ALA A O 1
ATOM 805 N N . GLU A 1 107 ? 17.945 14.921 45.092 1.00 49.63 104 GLU A N 1
ATOM 806 C CA . GLU A 1 107 ? 16.494 15.092 45.098 1.00 50.46 104 GLU A CA 1
ATOM 807 C C . GLU A 1 107 ? 15.965 15.021 46.516 1.00 44.15 104 GLU A C 1
ATOM 808 O O . GLU A 1 107 ? 14.986 15.676 46.858 1.00 48.98 104 GLU A O 1
ATOM 814 N N . ARG A 1 108 ? 16.614 14.210 47.341 1.00 40.41 105 ARG A N 1
ATOM 815 C CA . ARG A 1 108 ? 16.239 14.119 48.742 1.00 41.61 105 ARG A CA 1
ATOM 816 C C . ARG A 1 108 ? 17.469 14.162 49.647 1.00 42.10 105 ARG A C 1
ATOM 817 O O . ARG A 1 108 ? 18.572 13.755 49.248 1.00 41.22 105 ARG A O 1
ATOM 825 N N . VAL A 1 109 ? 17.265 14.660 50.864 1.00 35.90 106 VAL A N 1
ATOM 826 C CA . VAL A 1 109 ? 18.297 14.670 51.882 1.00 35.80 106 VAL A CA 1
ATOM 827 C C . VAL A 1 109 ? 17.811 13.963 53.150 1.00 41.48 106 VAL A C 1
ATOM 828 O O . VAL A 1 109 ? 16.743 14.284 53.678 1.00 40.06 106 VAL A O 1
ATOM 832 N N . LEU A 1 110 ? 18.591 12.995 53.628 1.00 44.60 107 LEU A N 1
ATOM 833 C CA . LEU A 1 110 ? 18.373 12.406 54.949 1.00 40.84 107 LEU A CA 1
ATOM 834 C C . LEU A 1 110 ? 19.463 12.874 55.910 1.00 39.77 107 LEU A C 1
ATOM 835 O O . LEU A 1 110 ? 20.630 12.496 55.755 1.00 39.87 107 LEU A O 1
ATOM 840 N N . LEU A 1 111 ? 19.089 13.701 56.888 1.00 39.21 108 LEU A N 1
ATOM 841 C CA . LEU A 1 111 ? 20.027 14.185 57.905 1.00 40.05 108 LEU A CA 1
ATOM 842 C C . LEU A 1 111 ? 20.157 13.164 59.041 1.00 39.14 108 LEU A C 1
ATOM 843 O O . LEU A 1 111 ? 19.176 12.873 59.735 1.00 38.32 108 LEU A O 1
ATOM 848 N N . ALA A 1 112 ? 21.352 12.600 59.212 1.00 36.71 109 ALA A N 1
ATOM 849 C CA . ALA A 1 112 ? 21.605 11.622 60.286 1.00 38.14 109 ALA A CA 1
ATOM 850 C C . ALA A 1 112 ? 22.936 11.938 60.959 1.00 37.61 109 ALA A C 1
ATOM 851 O O . ALA A 1 112 ? 23.839 11.092 61.038 1.00 33.83 109 ALA A O 1
ATOM 853 N N . THR A 1 113 ? 23.040 13.175 61.430 1.00 38.29 110 THR A N 1
ATOM 854 C CA . THR A 1 113 ? 24.304 13.751 61.842 1.00 42.50 110 THR A CA 1
ATOM 855 C C . THR A 1 113 ? 24.502 13.644 63.355 1.00 47.87 110 THR A C 1
ATOM 856 O O . THR A 1 113 ? 25.544 14.009 63.878 1.00 47.57 110 THR A O 1
ATOM 860 N N . GLY A 1 114 ? 23.494 13.137 64.052 1.00 45.92 111 GLY A N 1
ATOM 861 C CA . GLY A 1 114 ? 23.596 12.915 65.481 1.00 39.11 111 GLY A CA 1
ATOM 862 C C . GLY A 1 114 ? 23.650 14.201 66.259 1.00 47.81 111 GLY A C 1
ATOM 863 O O . GLY A 1 114 ? 23.162 15.241 65.818 1.00 56.36 111 GLY A O 1
ATOM 880 N N . GLN A 1 116 ? 25.973 16.411 69.699 1.00 50.64 113 GLN A N 1
ATOM 881 C CA . GLN A 1 116 ? 27.246 16.664 70.331 1.00 57.06 113 GLN A CA 1
ATOM 882 C C . GLN A 1 116 ? 27.004 17.108 71.780 1.00 59.21 113 GLN A C 1
ATOM 883 O O . GLN A 1 116 ? 26.012 17.773 72.087 1.00 56.82 113 GLN A O 1
ATOM 889 N N . GLU A 1 117 ? 27.909 16.729 72.670 1.00 65.32 114 GLU A N 1
ATOM 890 C CA . GLU A 1 117 ? 27.793 17.101 74.081 1.00 72.55 114 GLU A CA 1
ATOM 891 C C . GLU A 1 117 ? 28.262 18.521 74.373 1.00 73.37 114 GLU A C 1
ATOM 892 O O . GLU A 1 117 ? 29.318 18.940 73.901 1.00 74.91 114 GLU A O 1
ATOM 898 N N . GLU A 1 118 ? 27.471 19.253 75.153 1.00 76.12 115 GLU A N 1
ATOM 899 C CA . GLU A 1 118 ? 27.947 20.485 75.787 1.00 81.85 115 GLU A CA 1
ATOM 900 C C . GLU A 1 118 ? 28.119 20.238 77.290 1.00 84.48 115 GLU A C 1
ATOM 901 O O . GLU A 1 118 ? 27.179 19.824 77.984 1.00 77.12 115 GLU A O 1
ATOM 907 N N . PHE A 1 119 ? 29.327 20.482 77.785 1.00 72.37 116 PHE A N 1
ATOM 908 C CA . PHE A 1 119 ? 29.684 20.072 79.138 1.00 75.25 116 PHE A CA 1
ATOM 909 C C . PHE A 1 119 ? 29.505 21.145 80.195 1.00 71.41 116 PHE A C 1
ATOM 910 O O . PHE A 1 119 ? 29.625 22.339 79.902 1.00 71.51 116 PHE A O 1
ATOM 918 N N . PRO A 1 120 ? 29.207 20.713 81.431 1.00 69.62 117 PRO A N 1
ATOM 919 C CA . PRO A 1 120 ? 29.214 21.597 82.596 1.00 76.96 117 PRO A CA 1
ATOM 920 C C . PRO A 1 120 ? 30.556 22.303 82.690 1.00 76.94 117 PRO A C 1
ATOM 921 O O . PRO A 1 120 ? 31.580 21.714 82.334 1.00 75.39 117 PRO A O 1
ATOM 925 N N . SER A 1 121 ? 30.545 23.551 83.144 1.00 76.27 118 SER A N 1
ATOM 926 C CA . SER A 1 121 ? 31.763 24.347 83.220 1.00 77.11 118 SER A CA 1
ATOM 927 C C . SER A 1 121 ? 32.709 23.779 84.266 1.00 69.52 118 SER A C 1
ATOM 928 O O . SER A 1 121 ? 32.894 24.351 85.328 1.00 68.78 118 SER A O 1
ATOM 931 N N . ILE A 1 122 ? 33.289 22.633 83.943 1.00 66.62 119 ILE A N 1
ATOM 932 C CA . ILE A 1 122 ? 34.243 21.957 84.794 1.00 64.20 119 ILE A CA 1
ATOM 933 C C . ILE A 1 122 ? 35.491 21.764 83.981 1.00 68.52 119 ILE A C 1
ATOM 934 O O . ILE A 1 122 ? 35.436 21.234 82.875 1.00 63.94 119 ILE A O 1
ATOM 939 N N . PRO A 1 123 ? 36.632 22.185 84.529 1.00 78.71 120 PRO A N 1
ATOM 940 C CA . PRO A 1 123 ? 37.881 22.049 83.782 1.00 80.46 120 PRO A CA 1
ATOM 941 C C . PRO A 1 123 ? 38.271 20.582 83.624 1.00 77.48 120 PRO A C 1
ATOM 942 O O . PRO A 1 123 ? 37.999 19.786 84.523 1.00 71.14 120 PRO A O 1
ATOM 946 N N . ASN A 1 124 ? 38.867 20.241 82.481 1.00 82.03 121 ASN A N 1
ATOM 947 C CA . ASN A 1 124 ? 39.435 18.911 82.242 1.00 82.91 121 ASN A CA 1
ATOM 948 C C . ASN A 1 124 ? 38.395 17.793 82.107 1.00 74.05 121 ASN A C 1
ATOM 949 O O . ASN A 1 124 ? 38.743 16.618 82.008 1.00 72.76 121 ASN A O 1
ATOM 954 N N . VAL A 1 125 ? 37.122 18.163 82.104 1.00 70.79 122 VAL A N 1
ATOM 955 C CA . VAL A 1 125 ? 36.040 17.183 82.054 1.00 69.25 122 VAL A CA 1
ATOM 956 C C . VAL A 1 125 ? 36.096 16.260 80.820 1.00 68.74 122 VAL A C 1
ATOM 957 O O . VAL A 1 125 ? 35.763 15.081 80.910 1.00 64.75 122 VAL A O 1
ATOM 961 N N . ARG A 1 126 ? 36.544 16.786 79.681 1.00 72.01 123 ARG A N 1
ATOM 962 C CA . ARG A 1 126 ? 36.506 16.024 78.434 1.00 74.43 123 ARG A CA 1
ATOM 963 C C . ARG A 1 126 ? 37.447 14.814 78.409 1.00 74.81 123 ARG A C 1
ATOM 964 O O . ARG A 1 126 ? 37.222 13.879 77.646 1.00 80.14 123 ARG A O 1
ATOM 972 N N . GLU A 1 127 ? 38.492 14.828 79.231 1.00 71.70 124 GLU A N 1
ATOM 973 C CA . GLU A 1 127 ? 39.441 13.716 79.264 1.00 73.66 124 GLU A CA 1
ATOM 974 C C . GLU A 1 127 ? 38.841 12.500 79.956 1.00 68.94 124 GLU A C 1
ATOM 975 O O . GLU A 1 127 ? 39.129 11.352 79.606 1.00 73.40 124 GLU A O 1
ATOM 981 N N . TYR A 1 128 ? 37.993 12.765 80.938 1.00 57.34 125 TYR A N 1
ATOM 982 C CA . TYR A 1 128 ? 37.357 11.708 81.698 1.00 56.51 125 TYR A CA 1
ATOM 983 C C . TYR A 1 128 ? 36.168 11.102 80.947 1.00 53.43 125 TYR A C 1
ATOM 984 O O . TYR A 1 128 ? 35.830 9.929 81.133 1.00 50.03 125 TYR A O 1
ATOM 993 N N . TYR A 1 129 ? 35.562 11.899 80.073 1.00 56.26 126 TYR A N 1
ATOM 994 C CA . TYR A 1 129 ? 34.357 11.490 79.353 1.00 53.21 126 TYR A CA 1
ATOM 995 C C . TYR A 1 129 ? 34.620 10.412 78.323 1.00 58.77 126 TYR A C 1
ATOM 996 O O . TYR A 1 129 ? 35.092 10.696 77.211 1.00 64.60 126 TYR A O 1
ATOM 1005 N N . GLY A 1 130 ? 34.283 9.179 78.690 1.00 56.43 127 GLY A N 1
ATOM 1006 C CA . GLY A 1 130 ? 34.428 8.044 77.799 1.00 55.38 127 GLY A CA 1
ATOM 1007 C C . GLY A 1 130 ? 35.246 6.938 78.433 1.00 56.25 127 GLY A C 1
ATOM 1008 O O . GLY A 1 130 ? 35.203 5.793 77.986 1.00 63.45 127 GLY A O 1
ATOM 1009 N N . LYS A 1 131 ? 35.993 7.292 79.476 1.00 58.50 128 LYS A N 1
ATOM 1010 C CA . LYS A 1 131 ? 36.809 6.338 80.227 1.00 60.51 128 LYS A CA 1
ATOM 1011 C C . LYS A 1 131 ? 36.245 6.073 81.623 1.00 60.49 128 LYS A C 1
ATOM 1012 O O . LYS A 1 131 ? 36.050 4.922 82.007 1.00 66.26 128 LYS A O 1
ATOM 1018 N N . SER A 1 132 ? 35.983 7.135 82.381 1.00 54.27 129 SER A N 1
ATOM 1019 C CA . SER A 1 132 ? 35.470 6.980 83.741 1.00 55.09 129 SER A CA 1
ATOM 1020 C C . SER A 1 132 ? 34.221 7.824 84.003 1.00 52.32 129 SER A C 1
ATOM 1021 O O . SER A 1 132 ? 33.533 7.636 85.000 1.00 52.43 129 SER A O 1
ATOM 1024 N N . LEU A 1 133 ? 33.933 8.765 83.117 1.00 48.66 130 LEU A N 1
ATOM 1025 C CA . LEU A 1 133 ? 32.701 9.529 83.244 1.00 50.45 130 LEU A CA 1
ATOM 1026 C C . LEU A 1 133 ? 31.826 9.286 82.023 1.00 52.14 130 LEU A C 1
ATOM 1027 O O . LEU A 1 133 ? 32.311 9.340 80.889 1.00 56.81 130 LEU A O 1
ATOM 1032 N N . PHE A 1 134 ? 30.546 9.005 82.254 1.00 48.88 131 PHE A N 1
ATOM 1033 C CA . PHE A 1 134 ? 29.620 8.709 81.159 1.00 52.62 131 PHE A CA 1
ATOM 1034 C C . PHE A 1 134 ? 28.312 9.461 81.319 1.00 58.74 131 PHE A C 1
ATOM 1035 O O . PHE A 1 134 ? 28.123 10.194 82.293 1.00 64.38 131 PHE A O 1
ATOM 1043 N N . SER A 1 135 ? 27.404 9.276 80.368 1.00 57.59 132 SER A N 1
ATOM 1044 C CA . SER A 1 135 ? 26.187 10.062 80.367 1.00 55.83 132 SER A CA 1
ATOM 1045 C C . SER A 1 135 ? 24.943 9.196 80.295 1.00 59.53 132 SER A C 1
ATOM 1046 O O . SER A 1 135 ? 23.846 9.659 80.609 1.00 56.39 132 SER A O 1
ATOM 1049 N N . CYS A 1 136 ? 25.103 7.943 79.878 1.00 64.87 133 CYS A N 1
ATOM 1050 C CA . CYS A 1 136 ? 23.980 7.020 79.902 1.00 59.70 133 CYS A CA 1
ATOM 1051 C C . CYS A 1 136 ? 24.262 5.742 80.686 1.00 64.77 133 CYS A C 1
ATOM 1052 O O . CYS A 1 136 ? 25.077 4.916 80.276 1.00 65.60 133 CYS A O 1
ATOM 1055 N N . PRO A 1 137 ? 23.569 5.580 81.823 1.00 67.28 134 PRO A N 1
ATOM 1056 C CA . PRO A 1 137 ? 23.688 4.398 82.688 1.00 71.09 134 PRO A CA 1
ATOM 1057 C C . PRO A 1 137 ? 23.193 3.086 82.049 1.00 64.74 134 PRO A C 1
ATOM 1058 O O . PRO A 1 137 ? 23.743 2.030 82.356 1.00 64.42 134 PRO A O 1
ATOM 1062 N N . TYR A 1 138 ? 22.198 3.138 81.172 1.00 57.07 135 TYR A N 1
ATOM 1063 C CA . TYR A 1 138 ? 21.816 1.935 80.437 1.00 64.21 135 TYR A CA 1
ATOM 1064 C C . TYR A 1 138 ? 22.955 1.422 79.541 1.00 64.54 135 TYR A C 1
ATOM 1065 O O . TYR A 1 138 ? 22.963 0.258 79.166 1.00 68.75 135 TYR A O 1
ATOM 1074 N N . CYS A 1 139 ? 23.913 2.289 79.215 1.00 67.53 136 CYS A N 1
ATOM 1075 C CA . CYS A 1 139 ? 25.021 1.937 78.321 1.00 71.90 136 CYS A CA 1
ATOM 1076 C C . CYS A 1 139 ? 26.296 1.514 79.059 1.00 68.83 136 CYS A C 1
ATOM 1077 O O . CYS A 1 139 ? 26.953 0.550 78.672 1.00 70.64 136 CYS A O 1
ATOM 1080 N N . ASP A 1 140 ? 26.646 2.246 80.114 1.00 71.16 137 ASP A N 1
ATOM 1081 C CA . ASP A 1 140 ? 27.963 2.109 80.738 1.00 72.27 137 ASP A CA 1
ATOM 1082 C C . ASP A 1 140 ? 27.896 1.839 82.242 1.00 71.04 137 ASP A C 1
ATOM 1083 O O . ASP A 1 140 ? 28.921 1.874 82.935 1.00 71.34 137 ASP A O 1
ATOM 1088 N N . GLY A 1 141 ? 26.693 1.566 82.742 1.00 66.40 138 GLY A N 1
ATOM 1089 C CA . GLY A 1 141 ? 26.498 1.295 84.157 1.00 55.56 138 GLY A CA 1
ATOM 1090 C C . GLY A 1 141 ? 27.158 0.006 84.607 1.00 61.39 138 GLY A C 1
ATOM 1091 O O . GLY A 1 141 ? 27.904 -0.001 85.586 1.00 61.23 138 GLY A O 1
ATOM 1092 N N . TRP A 1 142 ? 26.878 -1.081 83.890 1.00 65.13 139 TRP A N 1
ATOM 1093 C CA . TRP A 1 142 ? 27.417 -2.413 84.192 1.00 71.56 139 TRP A CA 1
ATOM 1094 C C . TRP A 1 142 ? 28.920 -2.412 84.498 1.00 75.01 139 TRP A C 1
ATOM 1095 O O . TRP A 1 142 ? 29.378 -3.082 85.423 1.00 76.07 139 TRP A O 1
ATOM 1106 N N . GLU A 1 143 ? 29.679 -1.642 83.725 1.00 75.48 140 GLU A N 1
ATOM 1107 C CA . GLU A 1 143 ? 31.128 -1.599 83.873 1.00 76.68 140 GLU A CA 1
ATOM 1108 C C . GLU A 1 143 ? 31.560 -0.809 85.111 1.00 76.53 140 GLU A C 1
ATOM 1109 O O . GLU A 1 143 ? 32.705 -0.904 85.556 1.00 71.02 140 GLU A O 1
ATOM 1115 N N . LEU A 1 144 ? 30.627 -0.038 85.662 1.00 77.14 141 LEU A N 1
ATOM 1116 C CA . LEU A 1 144 ? 30.900 0.841 86.794 1.00 66.16 141 LEU A CA 1
ATOM 1117 C C . LEU A 1 144 ? 30.256 0.313 88.072 1.00 66.55 141 LEU A C 1
ATOM 1118 O O . LEU A 1 144 ? 30.370 0.935 89.135 1.00 61.71 141 LEU A O 1
ATOM 1123 N N . LYS A 1 145 ? 29.580 -0.829 87.964 1.00 71.20 142 LYS A N 1
ATOM 1124 C CA . LYS A 1 145 ? 28.739 -1.319 89.051 1.00 71.84 142 LYS A CA 1
ATOM 1125 C C . LYS A 1 145 ? 29.467 -1.478 90.387 1.00 78.45 142 LYS A C 1
ATOM 1126 O O . LYS A 1 145 ? 30.639 -1.856 90.429 1.00 82.83 142 LYS A O 1
ATOM 1132 N N . ASP A 1 146 ? 28.750 -1.148 91.463 1.00 75.15 143 ASP A N 1
ATOM 1133 C CA . ASP A 1 146 ? 29.207 -1.298 92.847 1.00 74.06 143 ASP A CA 1
ATOM 1134 C C . ASP A 1 146 ? 30.416 -0.437 93.235 1.00 69.74 143 ASP A C 1
ATOM 1135 O O . ASP A 1 146 ? 30.944 -0.560 94.337 1.00 71.48 143 ASP A O 1
ATOM 1140 N N . GLN A 1 147 ? 30.829 0.454 92.341 1.00 67.15 144 GLN A N 1
ATOM 1141 C CA . GLN A 1 147 ? 31.954 1.340 92.620 1.00 68.14 144 GLN A CA 1
ATOM 1142 C C . GLN A 1 147 ? 31.492 2.654 93.251 1.00 66.55 144 GLN A C 1
ATOM 1143 O O . GLN A 1 147 ? 30.340 3.041 93.084 1.00 61.84 144 GLN A O 1
ATOM 1149 N N . PRO A 1 148 ? 32.381 3.325 94.013 1.00 69.63 145 PRO A N 1
ATOM 1150 C CA . PRO A 1 148 ? 32.062 4.670 94.516 1.00 64.59 145 PRO A CA 1
ATOM 1151 C C . PRO A 1 148 ? 31.907 5.659 93.372 1.00 59.83 145 PRO A C 1
ATOM 1152 O O . PRO A 1 148 ? 32.902 5.958 92.731 1.00 66.48 145 PRO A O 1
ATOM 1156 N N . LEU A 1 149 ? 30.694 6.152 93.120 1.00 57.98 146 LEU A N 1
ATOM 1157 C CA . LEU A 1 149 ? 30.417 6.985 91.934 1.00 57.78 146 LEU A CA 1
ATOM 1158 C C . LEU A 1 149 ? 29.992 8.418 92.260 1.00 53.65 146 LEU A C 1
ATOM 1159 O O . LEU A 1 149 ? 29.473 8.692 93.339 1.00 49.44 146 LEU A O 1
ATOM 1164 N N . ILE A 1 150 ? 30.163 9.312 91.288 1.00 52.29 147 ILE A N 1
ATOM 1165 C CA . ILE A 1 150 ? 29.642 10.674 91.394 1.00 49.30 147 ILE A CA 1
ATOM 1166 C C . ILE A 1 150 ? 28.654 10.987 90.262 1.00 59.30 147 ILE A C 1
ATOM 1167 O O . ILE A 1 150 ? 28.798 10.495 89.136 1.00 59.96 147 ILE A O 1
ATOM 1172 N N . ILE A 1 151 ? 27.623 11.769 90.577 1.00 61.98 148 ILE A N 1
ATOM 1173 C CA . ILE A 1 151 ? 26.714 12.294 89.564 1.00 56.75 148 ILE A CA 1
ATOM 1174 C C . ILE A 1 151 ? 26.928 13.789 89.490 1.00 60.27 148 ILE A C 1
ATOM 1175 O O . ILE A 1 151 ? 26.727 14.509 90.475 1.00 63.93 148 ILE A O 1
ATOM 1180 N N . ILE A 1 152 ? 27.338 14.272 88.330 1.00 56.39 149 ILE A N 1
ATOM 1181 C CA . ILE A 1 152 ? 27.471 15.705 88.171 1.00 55.65 149 ILE A CA 1
ATOM 1182 C C . ILE A 1 152 ? 26.258 16.192 87.402 1.00 57.06 149 ILE A C 1
ATOM 1183 O O . ILE A 1 152 ? 26.098 15.881 86.220 1.00 58.12 149 ILE A O 1
ATOM 1188 N N . SER A 1 153 ? 25.383 16.927 88.085 1.00 57.89 150 SER A N 1
ATOM 1189 C CA . SER A 1 153 ? 24.132 17.384 87.479 1.00 60.01 150 SER A CA 1
ATOM 1190 C C . SER A 1 153 ? 23.795 18.800 87.926 1.00 68.62 150 SER A C 1
ATOM 1191 O O . SER A 1 153 ? 23.485 19.034 89.101 1.00 75.40 150 SER A O 1
ATOM 1194 N N . GLU A 1 154 ? 23.857 19.742 86.988 1.00 65.93 151 GLU A N 1
ATOM 1195 C CA . GLU A 1 154 ? 23.636 21.148 87.304 1.00 68.85 151 GLU A CA 1
ATOM 1196 C C . GLU A 1 154 ? 22.153 21.477 87.461 1.00 75.25 151 GLU A C 1
ATOM 1197 O O . GLU A 1 154 ? 21.747 22.049 88.472 1.00 80.75 151 GLU A O 1
ATOM 1203 N N . ASN A 1 155 ? 21.349 21.105 86.469 1.00 74.44 152 ASN A N 1
ATOM 1204 C CA . ASN A 1 155 ? 19.911 21.369 86.491 1.00 79.78 152 ASN A CA 1
ATOM 1205 C C . ASN A 1 155 ? 19.146 20.428 87.422 1.00 79.68 152 ASN A C 1
ATOM 1206 O O . ASN A 1 155 ? 19.301 19.210 87.339 1.00 81.70 152 ASN A O 1
ATOM 1211 N N . GLU A 1 156 ? 18.303 20.994 88.283 1.00 83.18 153 GLU A N 1
ATOM 1212 C CA . GLU A 1 156 ? 17.648 20.230 89.353 1.00 90.56 153 GLU A CA 1
ATOM 1213 C C . GLU A 1 156 ? 16.758 19.050 88.919 1.00 98.12 153 GLU A C 1
ATOM 1214 O O . GLU A 1 156 ? 16.931 17.930 89.408 1.00 99.40 153 GLU A O 1
ATOM 1220 N N . ASP A 1 157 ? 15.811 19.295 88.016 1.00 105.50 154 ASP A N 1
ATOM 1221 C CA . ASP A 1 157 ? 14.831 18.271 87.635 1.00 108.69 154 ASP A CA 1
ATOM 1222 C C . ASP A 1 157 ? 15.485 17.035 87.012 1.00 99.73 154 ASP A C 1
ATOM 1223 O O . ASP A 1 157 ? 14.908 15.944 87.001 1.00 98.94 154 ASP A O 1
ATOM 1228 N N . HIS A 1 158 ? 16.696 17.217 86.500 1.00 88.15 155 HIS A N 1
ATOM 1229 C CA . HIS A 1 158 ? 17.452 16.120 85.927 1.00 78.14 155 HIS A CA 1
ATOM 1230 C C . HIS A 1 158 ? 18.053 15.261 87.025 1.00 74.15 155 HIS A C 1
ATOM 1231 O O . HIS A 1 158 ? 18.039 14.034 86.941 1.00 72.88 155 HIS A O 1
ATOM 1238 N N . THR A 1 159 ? 18.561 15.921 88.062 1.00 73.68 156 THR A N 1
ATOM 1239 C CA . THR A 1 159 ? 19.306 15.266 89.130 1.00 67.60 156 THR A CA 1
ATOM 1240 C C . THR A 1 159 ? 18.545 14.109 89.758 1.00 67.89 156 THR A C 1
ATOM 1241 O O . THR A 1 159 ? 19.078 13.002 89.888 1.00 67.15 156 THR A O 1
ATOM 1245 N N . LEU A 1 160 ? 17.297 14.370 90.132 1.00 64.49 157 LEU A N 1
ATOM 1246 C CA . LEU A 1 160 ? 16.494 13.386 90.841 1.00 66.47 157 LEU A CA 1
ATOM 1247 C C . LEU A 1 160 ? 16.325 12.104 90.025 1.00 65.52 157 LEU A C 1
ATOM 1248 O O . LEU A 1 160 ? 16.618 11.006 90.504 1.00 63.29 157 LEU A O 1
ATOM 1253 N N . HIS A 1 161 ? 15.869 12.257 88.788 1.00 63.27 158 HIS A N 1
ATOM 1254 C CA . HIS A 1 161 ? 15.704 11.127 87.882 1.00 68.00 158 HIS A CA 1
ATOM 1255 C C . HIS A 1 161 ? 17.021 10.397 87.631 1.00 61.35 158 HIS A C 1
ATOM 1256 O O . HIS A 1 161 ? 17.119 9.185 87.809 1.00 59.97 158 HIS A O 1
ATOM 1271 N N . THR A 1 163 ? 19.686 10.304 89.361 1.00 61.31 160 THR A N 1
ATOM 1272 C CA . THR A 1 163 ? 20.119 9.569 90.542 1.00 61.24 160 THR A CA 1
ATOM 1273 C C . THR A 1 163 ? 19.405 8.227 90.687 1.00 63.28 160 THR A C 1
ATOM 1274 O O . THR A 1 163 ? 20.060 7.193 90.784 1.00 62.26 160 THR A O 1
ATOM 1278 N N . LYS A 1 164 ? 18.072 8.252 90.683 1.00 68.14 161 LYS A N 1
ATOM 1279 C CA . LYS A 1 164 ? 17.270 7.043 90.880 1.00 71.69 161 LYS A CA 1
ATOM 1280 C C . LYS A 1 164 ? 17.700 5.950 89.908 1.00 76.74 161 LYS A C 1
ATOM 1281 O O . LYS A 1 164 ? 17.817 4.778 90.275 1.00 79.73 161 LYS A O 1
ATOM 1287 N N . LEU A 1 165 ? 17.955 6.358 88.670 1.00 75.32 162 LEU A N 1
ATOM 1288 C CA . LEU A 1 165 ? 18.418 5.460 87.621 1.00 72.33 162 LEU A CA 1
ATOM 1289 C C . LEU A 1 165 ? 19.829 4.926 87.883 1.00 62.54 162 LEU A C 1
ATOM 1290 O O . LEU A 1 165 ? 20.069 3.731 87.780 1.00 62.17 162 LEU A O 1
ATOM 1295 N N . VAL A 1 166 ? 20.757 5.819 88.208 1.00 57.88 163 VAL A N 1
ATOM 1296 C CA . VAL A 1 166 ? 22.141 5.432 88.460 1.00 57.80 163 VAL A CA 1
ATOM 1297 C C . VAL A 1 166 ? 22.241 4.459 89.631 1.00 63.09 163 VAL A C 1
ATOM 1298 O O . VAL A 1 166 ? 23.019 3.508 89.595 1.00 64.43 163 VAL A O 1
ATOM 1302 N N . TYR A 1 167 ? 21.419 4.692 90.648 1.00 63.55 164 TYR A N 1
ATOM 1303 C CA . TYR A 1 167 ? 21.348 3.845 91.834 1.00 64.63 164 TYR A CA 1
ATOM 1304 C C . TYR A 1 167 ? 21.121 2.352 91.515 1.00 65.69 164 TYR A C 1
ATOM 1305 O O . TYR A 1 167 ? 21.361 1.490 92.365 1.00 65.99 164 TYR A O 1
ATOM 1314 N N . ASN A 1 168 ? 20.665 2.049 90.300 1.00 61.50 165 ASN A N 1
ATOM 1315 C CA . ASN A 1 168 ? 20.543 0.657 89.860 1.00 70.38 165 ASN A CA 1
ATOM 1316 C C . ASN A 1 168 ? 21.880 -0.083 89.851 1.00 70.13 165 ASN A C 1
ATOM 1317 O O . ASN A 1 168 ? 21.945 -1.289 90.112 1.00 66.59 165 ASN A O 1
ATOM 1322 N N . TRP A 1 169 ? 22.941 0.628 89.495 1.00 71.79 166 TRP A N 1
ATOM 1323 C CA . TRP A 1 169 ? 24.231 -0.018 89.318 1.00 72.50 166 TRP A CA 1
ATOM 1324 C C . TRP A 1 169 ? 25.094 0.092 90.574 1.00 69.09 166 TRP A C 1
ATOM 1325 O O . TRP A 1 169 ? 25.887 -0.799 90.867 1.00 75.50 166 TRP A O 1
ATOM 1336 N N . SER A 1 170 ? 24.913 1.171 91.329 1.00 66.85 167 SER A N 1
ATOM 1337 C CA . SER A 1 170 ? 25.649 1.349 92.578 1.00 69.34 167 SER A CA 1
ATOM 1338 C C . SER A 1 170 ? 24.882 2.183 93.602 1.00 72.70 167 SER A C 1
ATOM 1339 O O . SER A 1 170 ? 24.301 3.217 93.259 1.00 72.75 167 SER A O 1
ATOM 1342 N N . THR A 1 171 ? 24.894 1.722 94.853 1.00 66.55 168 THR A N 1
ATOM 1343 C CA . THR A 1 171 ? 24.215 2.407 95.945 1.00 66.98 168 THR A CA 1
ATOM 1344 C C . THR A 1 171 ? 25.160 3.377 96.660 1.00 76.31 168 THR A C 1
ATOM 1345 O O . THR A 1 171 ? 24.780 4.017 97.640 1.00 84.21 168 THR A O 1
ATOM 1349 N N . ASP A 1 172 ? 26.390 3.485 96.167 1.00 70.83 169 ASP A N 1
ATOM 1350 C CA . ASP A 1 172 ? 27.373 4.386 96.759 1.00 65.01 169 ASP A CA 1
ATOM 1351 C C . ASP A 1 172 ? 27.547 5.638 95.899 1.00 60.23 169 ASP A C 1
ATOM 1352 O O . ASP A 1 172 ? 28.447 5.702 95.068 1.00 61.55 169 ASP A O 1
ATOM 1357 N N . LEU A 1 173 ? 26.694 6.637 96.116 1.00 56.63 170 LEU A N 1
ATOM 1358 C CA . LEU A 1 173 ? 26.636 7.809 95.247 1.00 51.08 170 LEU A CA 1
ATOM 1359 C C . LEU A 1 173 ? 26.865 9.143 95.983 1.00 59.52 170 LEU A C 1
ATOM 1360 O O . LEU A 1 173 ? 26.408 9.338 97.111 1.00 57.34 170 LEU A O 1
ATOM 1365 N N . VAL A 1 174 ? 27.592 10.049 95.333 1.00 61.96 171 VAL A N 1
ATOM 1366 C CA . VAL A 1 174 ? 27.640 11.447 95.740 1.00 48.50 171 VAL A CA 1
ATOM 1367 C C . VAL A 1 174 ? 27.099 12.302 94.591 1.00 51.18 171 VAL A C 1
ATOM 1368 O O . VAL A 1 174 ? 27.545 12.174 93.447 1.00 45.67 171 VAL A O 1
ATOM 1372 N N . ILE A 1 175 ? 26.102 13.137 94.864 1.00 47.83 172 ILE A N 1
ATOM 1373 C CA . ILE A 1 175 ? 25.604 14.026 93.817 1.00 55.18 172 ILE A CA 1
ATOM 1374 C C . ILE A 1 175 ? 26.306 15.364 93.931 1.00 58.76 172 ILE A C 1
ATOM 1375 O O . ILE A 1 175 ? 26.446 15.913 95.036 1.00 64.47 172 ILE A O 1
ATOM 1380 N N . ALA A 1 176 ? 26.781 15.869 92.795 1.00 57.21 173 ALA A N 1
ATOM 1381 C CA . ALA A 1 176 ? 27.447 17.169 92.757 1.00 56.00 173 ALA A CA 1
ATOM 1382 C C . ALA A 1 176 ? 26.758 18.083 91.750 1.00 58.98 173 ALA A C 1
ATOM 1383 O O . ALA A 1 176 ? 26.688 17.760 90.562 1.00 59.26 173 ALA A O 1
ATOM 1385 N N . THR A 1 177 ? 26.256 19.219 92.231 1.00 55.62 174 THR A N 1
ATOM 1386 C CA . THR A 1 177 ? 25.489 20.151 91.405 1.00 53.57 174 THR A CA 1
ATOM 1387 C C . THR A 1 177 ? 26.383 21.186 90.728 1.00 58.68 174 THR A C 1
ATOM 1388 O O . THR A 1 177 ? 25.926 21.932 89.850 1.00 68.07 174 THR A O 1
ATOM 1392 N N . ASN A 1 178 ? 27.649 21.227 91.142 1.00 53.16 175 ASN A N 1
ATOM 1393 C CA . ASN A 1 178 ? 28.647 22.139 90.577 1.00 57.15 175 ASN A CA 1
ATOM 1394 C C . ASN A 1 178 ? 28.236 23.622 90.613 1.00 63.17 175 ASN A C 1
ATOM 1395 O O . ASN A 1 178 ? 28.378 24.357 89.641 1.00 66.18 175 ASN A O 1
ATOM 1400 N N . GLY A 1 179 ? 27.705 24.060 91.744 1.00 64.63 176 GLY A N 1
ATOM 1401 C CA . GLY A 1 179 ? 27.427 25.469 91.917 1.00 66.71 176 GLY A CA 1
ATOM 1402 C C . GLY A 1 179 ? 25.972 25.839 91.752 1.00 68.29 176 GLY A C 1
ATOM 1403 O O . GLY A 1 179 ? 25.648 27.008 91.529 1.00 71.08 176 GLY A O 1
ATOM 1404 N N . ASN A 1 180 ? 25.088 24.858 91.884 1.00 55.42 177 ASN A N 1
ATOM 1405 C CA . ASN A 1 180 ? 23.665 25.126 91.739 1.00 65.13 177 ASN A CA 1
ATOM 1406 C C . ASN A 1 180 ? 22.826 24.633 92.900 1.00 66.40 177 ASN A C 1
ATOM 1407 O O . ASN A 1 180 ? 23.165 23.646 93.551 1.00 69.11 177 ASN A O 1
ATOM 1412 N N . GLU A 1 181 ? 21.733 25.339 93.161 0.91 70.41 178 GLU A N 1
ATOM 1413 C CA . GLU A 1 181 ? 20.846 24.981 94.252 0.91 75.26 178 GLU A CA 1
ATOM 1414 C C . GLU A 1 181 ? 20.096 23.693 93.927 0.91 73.09 178 GLU A C 1
ATOM 1415 O O . GLU A 1 181 ? 19.889 23.352 92.761 0.91 71.69 178 GLU A O 1
ATOM 1421 N N . LEU A 1 182 ? 19.718 22.972 94.975 1.00 75.23 179 LEU A N 1
ATOM 1422 C CA . LEU A 1 182 ? 18.891 21.781 94.850 1.00 75.16 179 LEU A CA 1
ATOM 1423 C C . LEU A 1 182 ? 17.821 21.841 95.938 1.00 81.72 179 LEU A C 1
ATOM 1424 O O . LEU A 1 182 ? 18.148 22.059 97.112 1.00 83.84 179 LEU A O 1
ATOM 1429 N N . SER A 1 183 ? 16.554 21.676 95.549 1.00 83.95 180 SER A N 1
ATOM 1430 C CA . SER A 1 183 ? 15.427 21.778 96.482 1.00 86.44 180 SER A CA 1
ATOM 1431 C C . SER A 1 183 ? 15.659 20.947 97.730 1.00 88.14 180 SER A C 1
ATOM 1432 O O . SER A 1 183 ? 16.206 19.845 97.654 1.00 82.26 180 SER A O 1
ATOM 1435 N N . GLN A 1 184 ? 15.247 21.485 98.875 1.00 98.41 181 GLN A N 1
ATOM 1436 C CA . GLN A 1 184 ? 15.258 20.735 100.124 1.00 104.58 181 GLN A CA 1
ATOM 1437 C C . GLN A 1 184 ? 14.553 19.404 99.902 1.00 105.83 181 GLN A C 1
ATOM 1438 O O . GLN A 1 184 ? 14.934 18.387 100.479 1.00 105.77 181 GLN A O 1
ATOM 1444 N N . THR A 1 185 ? 13.529 19.423 99.054 1.00 106.68 182 THR A N 1
ATOM 1445 C CA . THR A 1 185 ? 12.829 18.207 98.666 1.00 106.71 182 THR A CA 1
ATOM 1446 C C . THR A 1 185 ? 13.786 17.152 98.141 1.00 101.10 182 THR A C 1
ATOM 1447 O O . THR A 1 185 ? 13.841 16.043 98.668 1.00 102.67 182 THR A O 1
ATOM 1451 N N . ILE A 1 186 ? 14.533 17.495 97.097 1.00 93.84 183 ILE A N 1
ATOM 1452 C CA . ILE A 1 186 ? 15.445 16.529 96.500 1.00 92.47 183 ILE A CA 1
ATOM 1453 C C . ILE A 1 186 ? 16.575 16.164 97.465 1.00 88.57 183 ILE A C 1
ATOM 1454 O O . ILE A 1 186 ? 16.979 15.008 97.560 1.00 86.11 183 ILE A O 1
ATOM 1467 N N . ASP A 1 188 ? 16.521 16.005 100.771 1.00 100.51 185 ASP A N 1
ATOM 1468 C CA . ASP A 1 188 ? 16.044 15.110 101.824 1.00 103.56 185 ASP A CA 1
ATOM 1469 C C . ASP A 1 188 ? 15.757 13.696 101.326 1.00 96.64 185 ASP A C 1
ATOM 1470 O O . ASP A 1 188 ? 15.969 12.716 102.046 1.00 94.35 185 ASP A O 1
ATOM 1475 N N . GLU A 1 189 ? 15.258 13.595 100.101 1.00 94.73 186 GLU A N 1
ATOM 1476 C CA . GLU A 1 189 ? 14.948 12.297 99.530 1.00 92.71 186 GLU A CA 1
ATOM 1477 C C . GLU A 1 189 ? 16.215 11.511 99.234 1.00 81.41 186 GLU A C 1
ATOM 1478 O O . GLU A 1 189 ? 16.297 10.322 99.538 1.00 82.22 186 GLU A O 1
ATOM 1484 N N . LEU A 1 190 ? 17.208 12.174 98.654 1.00 74.58 187 LEU A N 1
ATOM 1485 C CA . LEU A 1 190 ? 18.493 11.524 98.422 1.00 77.20 187 LEU A CA 1
ATOM 1486 C C . LEU A 1 190 ? 19.185 11.157 99.738 1.00 85.04 187 LEU A C 1
ATOM 1487 O O . LEU A 1 190 ? 19.612 10.014 99.918 1.00 89.55 187 LEU A O 1
ATOM 1492 N N . SER A 1 191 ? 19.280 12.120 100.657 1.00 86.17 188 SER A N 1
ATOM 1493 C CA . SER A 1 191 ? 19.960 11.908 101.936 1.00 85.89 188 SER A CA 1
ATOM 1494 C C . SER A 1 191 ? 19.292 10.820 102.763 1.00 85.01 188 SER A C 1
ATOM 1495 O O . SER A 1 191 ? 19.918 10.220 103.631 1.00 87.91 188 SER A O 1
ATOM 1498 N N . ASN A 1 192 ? 18.018 10.568 102.478 1.00 85.10 189 ASN A N 1
ATOM 1499 C CA . ASN A 1 192 ? 17.275 9.486 103.106 1.00 88.26 189 ASN A CA 1
ATOM 1500 C C . ASN A 1 192 ? 17.697 8.129 102.545 1.00 88.16 189 ASN A C 1
ATOM 1501 O O . ASN A 1 192 ? 17.292 7.080 103.056 1.00 92.02 189 ASN A O 1
ATOM 1506 N N . LYS A 1 193 ? 18.505 8.163 101.485 1.00 84.73 190 LYS A N 1
ATOM 1507 C CA . LYS A 1 193 ? 19.052 6.958 100.856 1.00 86.18 190 LYS A CA 1
ATOM 1508 C C . LYS A 1 193 ? 20.560 6.862 101.083 1.00 78.77 190 LYS A C 1
ATOM 1509 O O . LYS A 1 193 ? 21.256 6.126 100.371 1.00 75.74 190 LYS A O 1
ATOM 1515 N N . ASN A 1 194 ? 21.055 7.621 102.061 1.00 75.18 191 ASN A N 1
ATOM 1516 C CA . ASN A 1 194 ? 22.480 7.657 102.388 1.00 75.78 191 ASN A CA 1
ATOM 1517 C C . ASN A 1 194 ? 23.306 8.189 101.221 1.00 70.74 191 ASN A C 1
ATOM 1518 O O . ASN A 1 194 ? 24.478 7.825 101.052 1.00 67.58 191 ASN A O 1
ATOM 1523 N N . ILE A 1 195 ? 22.679 9.058 100.429 1.00 62.29 192 ILE A N 1
ATOM 1524 C CA . ILE A 1 195 ? 23.321 9.722 99.300 1.00 61.19 192 ILE A CA 1
ATOM 1525 C C . ILE A 1 195 ? 23.514 11.198 99.618 1.00 62.62 192 ILE A C 1
ATOM 1526 O O . ILE A 1 195 ? 22.545 11.949 99.702 1.00 59.50 192 ILE A O 1
ATOM 1531 N N . PRO A 1 196 ? 24.773 11.620 99.794 1.00 63.71 193 PRO A N 1
ATOM 1532 C CA . PRO A 1 196 ? 25.086 13.024 100.100 1.00 62.17 193 PRO A CA 1
ATOM 1533 C C . PRO A 1 196 ? 25.047 13.923 98.858 1.00 58.56 193 PRO A C 1
ATOM 1534 O O . PRO A 1 196 ? 25.127 13.434 97.734 1.00 63.45 193 PRO A O 1
ATOM 1538 N N . VAL A 1 197 ? 24.901 15.226 99.068 1.00 57.05 194 VAL A N 1
ATOM 1539 C CA . VAL A 1 197 ? 24.857 16.193 97.975 1.00 57.32 194 VAL A CA 1
ATOM 1540 C C . VAL A 1 197 ? 25.826 17.356 98.207 1.00 60.36 194 VAL A C 1
ATOM 1541 O O . VAL A 1 197 ? 25.835 17.970 99.277 1.00 60.94 194 VAL A O 1
ATOM 1545 N N . ILE A 1 198 ? 26.660 17.648 97.214 1.00 61.40 195 ILE A N 1
ATOM 1546 C CA . ILE A 1 198 ? 27.553 18.797 97.313 1.00 58.40 195 ILE A CA 1
ATOM 1547 C C . ILE A 1 198 ? 27.085 19.863 96.335 1.00 64.60 195 ILE A C 1
ATOM 1548 O O . ILE A 1 198 ? 26.990 19.630 95.118 1.00 58.46 195 ILE A O 1
ATOM 1553 N N . THR A 1 199 ? 26.772 21.033 96.873 1.00 66.81 196 THR A N 1
ATOM 1554 C CA . THR A 1 199 ? 26.234 22.103 96.059 1.00 67.08 196 THR A CA 1
ATOM 1555 C C . THR A 1 199 ? 27.334 23.082 95.643 1.00 66.29 196 THR A C 1
ATOM 1556 O O . THR A 1 199 ? 27.127 23.924 94.772 1.00 68.62 196 THR A O 1
ATOM 1560 N N . GLU A 1 200 ? 28.508 22.945 96.257 1.00 66.56 197 GLU A N 1
ATOM 1561 C CA . GLU A 1 200 ? 29.673 23.749 95.896 1.00 69.58 197 GLU A CA 1
ATOM 1562 C C . GLU A 1 200 ? 30.074 23.491 94.459 1.00 59.31 197 GLU A C 1
ATOM 1563 O O . GLU A 1 200 ? 29.850 22.408 93.923 1.00 59.53 197 GLU A O 1
ATOM 1569 N N . SER A 1 201 ? 30.681 24.492 93.839 1.00 53.45 198 SER A N 1
ATOM 1570 C CA . SER A 1 201 ? 31.229 24.332 92.506 1.00 54.77 198 SER A CA 1
ATOM 1571 C C . SER A 1 201 ? 32.496 23.465 92.553 1.00 54.81 198 SER A C 1
ATOM 1572 O O . SER A 1 201 ? 33.318 23.571 93.480 1.00 58.16 198 SER A O 1
ATOM 1575 N N . ILE A 1 202 ? 32.630 22.590 91.559 1.00 51.92 199 ILE A N 1
ATOM 1576 C CA . ILE A 1 202 ? 33.806 21.736 91.421 1.00 48.88 199 ILE A CA 1
ATOM 1577 C C . ILE A 1 202 ? 35.016 22.546 90.940 1.00 57.39 199 ILE A C 1
ATOM 1578 O O . ILE A 1 202 ? 34.906 23.346 90.010 1.00 57.19 199 ILE A O 1
ATOM 1583 N N . ARG A 1 203 ? 36.163 22.367 91.588 1.00 60.74 200 ARG A N 1
ATOM 1584 C CA . ARG A 1 203 ? 37.349 23.092 91.165 1.00 64.95 200 ARG A CA 1
ATOM 1585 C C . ARG A 1 203 ? 38.308 22.204 90.379 1.00 66.82 200 ARG A C 1
ATOM 1586 O O . ARG A 1 203 ? 39.062 22.696 89.541 1.00 71.54 200 ARG A O 1
ATOM 1594 N N . THR A 1 204 ? 38.261 20.900 90.631 1.00 66.48 201 THR A N 1
ATOM 1595 C CA . THR A 1 204 ? 39.290 19.999 90.125 1.00 71.20 201 THR A CA 1
ATOM 1596 C C . THR A 1 204 ? 38.862 18.523 90.075 1.00 75.64 201 THR A C 1
ATOM 1597 O O . THR A 1 204 ? 38.104 18.052 90.926 1.00 73.82 201 THR A O 1
ATOM 1601 N N . LEU A 1 205 ? 39.337 17.808 89.057 1.00 75.32 202 LEU A N 1
ATOM 1602 C CA . LEU A 1 205 ? 39.221 16.355 88.999 1.00 72.06 202 LEU A CA 1
ATOM 1603 C C . LEU A 1 205 ? 40.626 15.770 89.075 1.00 76.61 202 LEU A C 1
ATOM 1604 O O . LEU A 1 205 ? 41.560 16.327 88.508 1.00 82.87 202 LEU A O 1
ATOM 1609 N N . GLN A 1 206 ? 40.784 14.650 89.769 1.00 75.96 203 GLN A N 1
ATOM 1610 C CA . GLN A 1 206 ? 42.109 14.052 89.939 1.00 79.56 203 GLN A CA 1
ATOM 1611 C C . GLN A 1 206 ? 42.154 12.603 89.461 1.00 81.95 203 GLN A C 1
ATOM 1612 O O . GLN A 1 206 ? 41.181 11.865 89.604 1.00 79.52 203 GLN A O 1
ATOM 1618 N N . GLY A 1 207 ? 43.298 12.196 88.919 1.00 88.16 204 GLY A N 1
ATOM 1619 C CA . GLY A 1 207 ? 43.480 10.843 88.428 1.00 87.47 204 GLY A CA 1
ATOM 1620 C C . GLY A 1 207 ? 43.961 10.884 86.997 1.00 88.34 204 GLY A C 1
ATOM 1621 O O . GLY A 1 207 ? 43.281 11.421 86.127 1.00 87.38 204 GLY A O 1
ATOM 1622 N N . GLU A 1 208 ? 45.135 10.316 86.753 1.00 95.59 205 GLU A N 1
ATOM 1623 C CA . GLU A 1 208 ? 45.783 10.427 85.451 1.00 102.38 205 GLU A CA 1
ATOM 1624 C C . GLU A 1 208 ? 44.990 9.805 84.297 1.00 97.38 205 GLU A C 1
ATOM 1625 O O . GLU A 1 208 ? 44.448 8.706 84.418 1.00 93.10 205 GLU A O 1
ATOM 1631 N N . GLY A 1 209 ? 44.923 10.535 83.186 1.00 97.14 206 GLY A N 1
ATOM 1632 C CA . GLY A 1 209 ? 44.425 10.004 81.927 1.00 97.61 206 GLY A CA 1
ATOM 1633 C C . GLY A 1 209 ? 42.947 9.672 81.833 1.00 89.69 206 GLY A C 1
ATOM 1634 O O . GLY A 1 209 ? 42.573 8.638 81.273 1.00 86.10 206 GLY A O 1
ATOM 1635 N N . GLY A 1 210 ? 42.102 10.546 82.371 1.00 83.69 207 GLY A N 1
ATOM 1636 C CA . GLY A 1 210 ? 40.667 10.368 82.265 1.00 79.13 207 GLY A CA 1
ATOM 1637 C C . GLY A 1 210 ? 40.086 9.364 83.242 1.00 79.07 207 GLY A C 1
ATOM 1638 O O . GLY A 1 210 ? 38.897 9.055 83.183 1.00 75.76 207 GLY A O 1
ATOM 1639 N N . TYR A 1 211 ? 40.917 8.859 84.151 1.00 85.09 208 TYR A N 1
ATOM 1640 C CA . TYR A 1 211 ? 40.446 7.923 85.171 1.00 82.03 208 TYR A CA 1
ATOM 1641 C C . TYR A 1 211 ? 40.364 8.575 86.542 1.00 78.08 208 TYR A C 1
ATOM 1642 O O . TYR A 1 211 ? 41.372 8.861 87.173 1.00 83.07 208 TYR A O 1
ATOM 1651 N N . LEU A 1 212 ? 39.133 8.803 86.980 1.00 74.64 209 LEU A N 1
ATOM 1652 C CA . LEU A 1 212 ? 38.842 9.573 88.181 1.00 69.29 209 LEU A CA 1
ATOM 1653 C C . LEU A 1 212 ? 39.307 8.898 89.468 1.00 63.78 209 LEU A C 1
ATOM 1654 O O . LEU A 1 212 ? 39.155 7.691 89.633 1.00 62.55 209 LEU A O 1
ATOM 1659 N N . LYS A 1 213 ? 39.866 9.700 90.372 1.00 63.48 210 LYS A N 1
ATOM 1660 C CA . LYS A 1 213 ? 40.311 9.244 91.690 1.00 65.37 210 LYS A CA 1
ATOM 1661 C C . LYS A 1 213 ? 39.678 10.085 92.809 1.00 68.34 210 LYS A C 1
ATOM 1662 O O . LYS A 1 213 ? 39.055 9.558 93.739 1.00 67.04 210 LYS A O 1
ATOM 1668 N N . LYS A 1 214 ? 39.846 11.400 92.714 1.00 69.04 211 LYS A N 1
ATOM 1669 C CA . LYS A 1 214 ? 39.280 12.316 93.692 1.00 64.42 211 LYS A CA 1
ATOM 1670 C C . LYS A 1 214 ? 38.602 13.502 93.018 1.00 63.38 211 LYS A C 1
ATOM 1671 O O . LYS A 1 214 ? 38.878 13.804 91.866 1.00 65.12 211 LYS A O 1
ATOM 1677 N N . VAL A 1 215 ? 37.704 14.166 93.736 1.00 63.59 212 VAL A N 1
ATOM 1678 C CA . VAL A 1 215 ? 37.125 15.414 93.258 1.00 55.55 212 VAL A CA 1
ATOM 1679 C C . VAL A 1 215 ? 37.312 16.514 94.297 1.00 61.80 212 VAL A C 1
ATOM 1680 O O . VAL A 1 215 ? 36.899 16.362 95.445 1.00 66.87 212 VAL A O 1
ATOM 1684 N N . GLU A 1 216 ? 37.933 17.618 93.884 1.00 64.97 213 GLU A N 1
ATOM 1685 C CA . GLU A 1 216 ? 38.177 18.765 94.757 1.00 64.09 213 GLU A CA 1
ATOM 1686 C C . GLU A 1 216 ? 37.184 19.885 94.469 1.00 64.89 213 GLU A C 1
ATOM 1687 O O . GLU A 1 216 ? 37.056 20.337 93.333 1.00 65.84 213 GLU A O 1
ATOM 1693 N N . PHE A 1 217 ? 36.493 20.341 95.506 1.00 63.50 214 PHE A N 1
ATOM 1694 C CA . PHE A 1 217 ? 35.508 21.402 95.349 1.00 63.57 214 PHE A CA 1
ATOM 1695 C C . PHE A 1 217 ? 36.115 22.779 95.642 1.00 63.89 214 PHE A C 1
ATOM 1696 O O . PHE A 1 217 ? 37.293 22.877 95.991 1.00 64.24 214 PHE A O 1
ATOM 1704 N N . HIS A 1 218 ? 35.326 23.841 95.479 1.00 64.06 215 HIS A N 1
ATOM 1705 C CA . HIS A 1 218 ? 35.860 25.196 95.645 1.00 67.55 215 HIS A CA 1
ATOM 1706 C C . HIS A 1 218 ? 36.187 25.495 97.100 1.00 65.32 215 HIS A C 1
ATOM 1707 O O . HIS A 1 218 ? 37.124 26.231 97.397 1.00 64.83 215 HIS A O 1
ATOM 1714 N N . SER A 1 219 ? 35.402 24.906 97.997 1.00 68.77 216 SER A N 1
ATOM 1715 C CA . SER A 1 219 ? 35.607 25.028 99.434 1.00 70.88 216 SER A CA 1
ATOM 1716 C C . SER A 1 219 ? 36.955 24.453 99.865 1.00 65.47 216 SER A C 1
ATOM 1717 O O . SER A 1 219 ? 37.516 24.867 100.863 1.00 68.62 216 SER A O 1
ATOM 1720 N N . GLY A 1 220 ? 37.464 23.494 99.098 1.00 70.18 217 GLY A N 1
ATOM 1721 C CA . GLY A 1 220 ? 38.710 22.826 99.420 1.00 66.75 217 GLY A CA 1
ATOM 1722 C C . GLY A 1 220 ? 38.497 21.339 99.645 1.00 66.01 217 GLY A C 1
ATOM 1723 O O . GLY A 1 220 ? 39.433 20.551 99.533 1.00 67.43 217 GLY A O 1
ATOM 1724 N N . LEU A 1 221 ? 37.255 20.965 99.943 1.00 61.69 218 LEU A N 1
ATOM 1725 C CA . LEU A 1 221 ? 36.887 19.581 100.236 1.00 65.34 218 LEU A CA 1
ATOM 1726 C C . LEU A 1 221 ? 37.268 18.555 99.158 1.00 64.76 218 LEU A C 1
ATOM 1727 O O . LEU A 1 221 ? 37.109 18.796 97.956 1.00 67.95 218 LEU A O 1
ATOM 1732 N N . ARG A 1 222 ? 37.744 17.396 99.603 1.00 65.16 219 ARG A N 1
ATOM 1733 C CA . ARG A 1 222 ? 38.127 16.318 98.701 1.00 65.55 219 ARG A CA 1
ATOM 1734 C C . ARG A 1 222 ? 37.447 15.008 99.072 0.95 61.57 219 ARG A C 1
ATOM 1735 O O . ARG A 1 222 ? 37.538 14.560 100.213 1.00 63.64 219 ARG A O 1
ATOM 1743 N N . ILE A 1 223 ? 36.755 14.406 98.107 1.00 55.26 220 ILE A N 1
ATOM 1744 C CA . ILE A 1 223 ? 36.207 13.064 98.275 1.00 76.23 220 ILE A CA 1
ATOM 1745 C C . ILE A 1 223 ? 36.882 12.105 97.291 1.00 75.57 220 ILE A C 1
ATOM 1746 O O . ILE A 1 223 ? 37.641 12.535 96.429 1.00 72.15 220 ILE A O 1
ATOM 1751 N N . GLU A 1 224 ? 36.609 10.811 97.418 1.00 78.92 221 GLU A N 1
ATOM 1752 C CA . GLU A 1 224 ? 37.312 9.810 96.625 1.00 77.04 221 GLU A CA 1
ATOM 1753 C C . GLU A 1 224 ? 36.383 8.968 95.767 1.00 71.53 221 GLU A C 1
ATOM 1754 O O . GLU A 1 224 ? 35.952 7.900 96.190 1.00 80.48 221 GLU A O 1
ATOM 1760 N N . ARG A 1 225 ? 36.097 9.437 94.557 1.00 63.55 222 ARG A N 1
ATOM 1761 C CA . ARG A 1 225 ? 35.216 8.723 93.628 1.00 61.62 222 ARG A CA 1
ATOM 1762 C C . ARG A 1 225 ? 36.017 8.015 92.530 1.00 62.39 222 ARG A C 1
ATOM 1763 O O . ARG A 1 225 ? 37.083 8.480 92.143 1.00 58.52 222 ARG A O 1
ATOM 1771 N N . ALA A 1 226 ? 35.498 6.902 92.015 1.00 67.12 223 ALA A N 1
ATOM 1772 C CA . ALA A 1 226 ? 36.180 6.155 90.952 1.00 66.13 223 ALA A CA 1
ATOM 1773 C C . ALA A 1 226 ? 35.678 6.504 89.532 1.00 64.45 223 ALA A C 1
ATOM 1774 O O . ALA A 1 226 ? 36.288 6.129 88.528 1.00 65.40 223 ALA A O 1
ATOM 1776 N N . GLY A 1 227 ? 34.569 7.225 89.455 1.00 64.04 224 GLY A N 1
ATOM 1777 C CA . GLY A 1 227 ? 33.986 7.584 88.178 1.00 59.81 224 GLY A CA 1
ATOM 1778 C C . GLY A 1 227 ? 32.542 7.985 88.374 1.00 62.46 224 GLY A C 1
ATOM 1779 O O . GLY A 1 227 ? 32.147 8.409 89.455 1.00 67.65 224 GLY A O 1
ATOM 1780 N N . GLY A 1 228 ? 31.736 7.854 87.336 1.00 61.96 225 GLY A N 1
ATOM 1781 C CA . GLY A 1 228 ? 30.338 8.175 87.489 1.00 62.71 225 GLY A CA 1
ATOM 1782 C C . GLY A 1 228 ? 29.703 8.762 86.253 1.00 61.73 225 GLY A C 1
ATOM 1783 O O . GLY A 1 228 ? 29.996 8.364 85.128 1.00 60.10 225 GLY A O 1
ATOM 1784 N N . PHE A 1 229 ? 28.819 9.719 86.470 1.00 54.74 226 PHE A N 1
ATOM 1785 C CA . PHE A 1 229 ? 27.942 10.139 85.407 1.00 57.35 226 PHE A CA 1
ATOM 1786 C C . PHE A 1 229 ? 27.808 11.654 85.333 1.00 62.18 226 PHE A C 1
ATOM 1787 O O . PHE A 1 229 ? 27.687 12.336 86.358 1.00 64.88 226 PHE A O 1
ATOM 1795 N N . ILE A 1 230 ? 27.864 12.167 84.109 1.00 60.27 227 ILE A N 1
ATOM 1796 C CA . ILE A 1 230 ? 27.635 13.579 83.853 1.00 64.79 227 ILE A CA 1
ATOM 1797 C C . ILE A 1 230 ? 26.392 13.744 83.008 1.00 61.36 227 ILE A C 1
ATOM 1798 O O . ILE A 1 230 ? 26.162 12.973 82.078 1.00 65.40 227 ILE A O 1
ATOM 1803 N N . VAL A 1 231 ? 25.596 14.755 83.333 1.00 56.75 228 VAL A N 1
ATOM 1804 C CA . VAL A 1 231 ? 24.449 15.123 82.519 1.00 57.24 228 VAL A CA 1
ATOM 1805 C C . VAL A 1 231 ? 24.816 16.309 81.640 1.00 56.87 228 VAL A C 1
ATOM 1806 O O . VAL A 1 231 ? 24.923 17.435 82.132 1.00 59.07 228 VAL A O 1
ATOM 1810 N N . PRO A 1 232 ? 25.048 16.060 80.337 1.00 54.79 229 PRO A N 1
ATOM 1811 C CA . PRO A 1 232 ? 25.345 17.160 79.416 1.00 56.00 229 PRO A CA 1
ATOM 1812 C C . PRO A 1 232 ? 24.070 17.750 78.841 1.00 57.85 229 PRO A C 1
ATOM 1813 O O . PRO A 1 232 ? 22.993 17.171 78.989 1.00 52.08 229 PRO A O 1
ATOM 1817 N N . THR A 1 233 ? 24.189 18.908 78.204 1.00 68.02 230 THR A N 1
ATOM 1818 C CA . THR A 1 233 ? 23.143 19.360 77.297 1.00 72.35 230 THR A CA 1
ATOM 1819 C C . THR A 1 233 ? 23.646 19.049 75.882 1.00 66.52 230 THR A C 1
ATOM 1820 O O . THR A 1 233 ? 24.850 19.117 75.614 1.00 68.02 230 THR A O 1
ATOM 1824 N N . PHE A 1 234 ? 22.747 18.665 74.987 1.00 61.08 231 PHE A N 1
ATOM 1825 C CA . PHE A 1 234 ? 23.174 18.349 73.625 1.00 61.42 231 PHE A CA 1
ATOM 1826 C C . PHE A 1 234 ? 22.772 19.416 72.623 1.00 63.50 231 PHE A C 1
ATOM 1827 O O . PHE A 1 234 ? 21.740 20.076 72.764 1.00 63.48 231 PHE A O 1
ATOM 1835 N N . PHE A 1 235 ? 23.604 19.575 71.606 1.00 63.91 232 PHE A N 1
ATOM 1836 C CA . PHE A 1 235 ? 23.300 20.485 70.515 1.00 65.63 232 PHE A CA 1
ATOM 1837 C C . PHE A 1 235 ? 23.621 19.784 69.205 1.00 63.81 232 PHE A C 1
ATOM 1838 O O . PHE A 1 235 ? 24.360 18.797 69.190 1.00 58.20 232 PHE A O 1
ATOM 1846 N N . ARG A 1 236 ? 23.053 20.284 68.113 1.00 63.06 233 ARG A N 1
ATOM 1847 C CA . ARG A 1 236 ? 23.422 19.802 66.792 1.00 61.71 233 ARG A CA 1
ATOM 1848 C C . ARG A 1 236 ? 24.684 20.535 66.344 1.00 64.25 233 ARG A C 1
ATOM 1849 O O . ARG A 1 236 ? 24.752 21.767 66.405 1.00 63.55 233 ARG A O 1
ATOM 1857 N N . PRO A 1 237 ? 25.702 19.773 65.918 1.00 67.49 234 PRO A N 1
ATOM 1858 C CA . PRO A 1 237 ? 26.979 20.361 65.487 1.00 73.88 234 PRO A CA 1
ATOM 1859 C C . PRO A 1 237 ? 26.838 21.186 64.195 1.00 79.86 234 PRO A C 1
ATOM 1860 O O . PRO A 1 237 ? 27.594 22.132 63.974 1.00 90.36 234 PRO A O 1
ATOM 1864 N N . ASN A 1 238 ? 25.877 20.820 63.354 1.00 70.96 235 ASN A N 1
ATOM 1865 C CA . ASN A 1 238 ? 25.610 21.540 62.126 1.00 68.03 235 ASN A CA 1
ATOM 1866 C C . ASN A 1 238 ? 24.354 22.367 62.273 1.00 66.40 235 ASN A C 1
ATOM 1867 O O . ASN A 1 238 ? 23.576 22.169 63.208 1.00 65.58 235 ASN A O 1
ATOM 1872 N N . GLN A 1 239 ? 24.148 23.286 61.339 1.00 66.07 236 GLN A N 1
ATOM 1873 C CA . GLN A 1 239 ? 22.911 24.048 61.301 1.00 74.12 236 GLN A CA 1
ATOM 1874 C C . GLN A 1 239 ? 22.177 23.736 60.005 1.00 71.68 236 GLN A C 1
ATOM 1875 O O . GLN A 1 239 ? 21.856 24.639 59.234 1.00 72.15 236 GLN A O 1
ATOM 1881 N N . PHE A 1 240 ? 21.928 22.447 59.766 1.00 69.36 237 PHE A N 1
ATOM 1882 C CA . PHE A 1 240 ? 21.325 21.999 58.511 1.00 62.22 237 PHE A CA 1
ATOM 1883 C C . PHE A 1 240 ? 19.818 22.088 58.566 1.00 61.69 237 PHE A C 1
ATOM 1884 O O . PHE A 1 240 ? 19.193 22.558 57.613 1.00 71.68 237 PHE A O 1
ATOM 1892 N N . ILE A 1 241 ? 19.235 21.625 59.671 1.00 51.90 238 ILE A N 1
ATOM 1893 C CA . ILE A 1 241 ? 17.803 21.775 59.892 1.00 61.10 238 ILE A CA 1
ATOM 1894 C C . ILE A 1 241 ? 17.398 23.248 59.741 1.00 73.77 238 ILE A C 1
ATOM 1895 O O . ILE A 1 241 ? 16.396 23.570 59.088 1.00 77.63 238 ILE A O 1
ATOM 1900 N N . GLU A 1 242 ? 18.213 24.135 60.308 1.00 70.98 239 GLU A N 1
ATOM 1901 C CA . GLU A 1 242 ? 18.002 25.574 60.203 1.00 76.21 239 GLU A CA 1
ATOM 1902 C C . GLU A 1 242 ? 18.164 26.091 58.772 1.00 77.14 239 GLU A C 1
ATOM 1903 O O . GLU A 1 242 ? 17.379 26.918 58.311 1.00 79.14 239 GLU A O 1
ATOM 1909 N N . GLN A 1 243 ? 19.197 25.620 58.082 1.00 77.81 240 GLN A N 1
ATOM 1910 C CA . GLN A 1 243 ? 19.464 26.035 56.704 1.00 81.02 240 GLN A CA 1
ATOM 1911 C C . GLN A 1 243 ? 18.341 25.668 55.743 1.00 78.91 240 GLN A C 1
ATOM 1912 O O . GLN A 1 243 ? 18.095 26.372 54.757 1.00 80.60 240 GLN A O 1
ATOM 1918 N N . LEU A 1 244 ? 17.675 24.553 56.026 1.00 72.01 241 LEU A N 1
ATOM 1919 C CA . LEU A 1 244 ? 16.677 24.006 55.109 1.00 68.04 241 LEU A CA 1
ATOM 1920 C C . LEU A 1 244 ? 15.252 24.394 55.495 1.00 68.89 241 LEU A C 1
ATOM 1921 O O . LEU A 1 244 ? 14.294 23.958 54.861 1.00 70.37 241 LEU A O 1
ATOM 1926 N N . GLY A 1 245 ? 15.120 25.195 56.547 1.00 68.48 242 GLY A N 1
ATOM 1927 C CA . GLY A 1 245 ? 13.829 25.696 56.981 1.00 67.06 242 GLY A CA 1
ATOM 1928 C C . GLY A 1 245 ? 12.827 24.697 57.543 1.00 68.99 242 GLY A C 1
ATOM 1929 O O . GLY A 1 245 ? 11.630 24.863 57.338 1.00 79.92 242 GLY A O 1
ATOM 1930 N N . CYS A 1 246 ? 13.287 23.670 58.252 1.00 62.64 243 CYS A N 1
ATOM 1931 C CA . CYS A 1 246 ? 12.366 22.740 58.911 1.00 58.45 243 CYS A CA 1
ATOM 1932 C C . CYS A 1 246 ? 11.724 23.427 60.116 1.00 63.06 243 CYS A C 1
ATOM 1933 O O . CYS A 1 246 ? 12.418 24.058 60.903 1.00 68.07 243 CYS A O 1
ATOM 1936 N N . GLU A 1 247 ? 10.409 23.297 60.270 1.00 64.33 244 GLU A N 1
ATOM 1937 C CA . GLU A 1 247 ? 9.712 23.907 61.404 1.00 70.74 244 GLU A CA 1
ATOM 1938 C C . GLU A 1 247 ? 9.658 22.976 62.628 1.00 68.72 244 GLU A C 1
ATOM 1939 O O . GLU A 1 247 ? 9.444 21.774 62.494 1.00 68.99 244 GLU A O 1
ATOM 1945 N N . LEU A 1 248 ? 9.855 23.550 63.813 1.00 73.09 245 LEU A N 1
ATOM 1946 C CA . LEU A 1 248 ? 9.745 22.843 65.095 1.00 71.45 245 LEU A CA 1
ATOM 1947 C C . LEU A 1 248 ? 8.267 22.535 65.394 1.00 74.31 245 LEU A C 1
ATOM 1948 O O . LEU A 1 248 ? 7.405 23.395 65.172 1.00 78.09 245 LEU A O 1
ATOM 1953 N N . GLN A 1 249 ? 7.969 21.331 65.897 1.00 69.89 246 GLN A N 1
ATOM 1954 C CA . GLN A 1 249 ? 6.564 20.887 66.050 1.00 71.36 246 GLN A CA 1
ATOM 1955 C C . GLN A 1 249 ? 5.984 21.050 67.455 1.00 78.17 246 GLN A C 1
ATOM 1956 O O . GLN A 1 249 ? 6.700 21.365 68.412 1.00 80.00 246 GLN A O 1
ATOM 1962 N N . SER A 1 250 ? 4.681 20.785 67.566 1.00 81.60 247 SER A N 1
ATOM 1963 C CA . SER A 1 250 ? 3.941 20.936 68.818 1.00 87.40 247 SER A CA 1
ATOM 1964 C C . SER A 1 250 ? 4.408 19.970 69.904 1.00 89.32 247 SER A C 1
ATOM 1965 O O . SER A 1 250 ? 3.971 20.060 71.050 1.00 91.64 247 SER A O 1
ATOM 1968 N N . ASN A 1 251 ? 5.301 19.057 69.530 1.00 90.06 248 ASN A N 1
ATOM 1969 C CA . ASN A 1 251 ? 5.865 18.063 70.442 1.00 89.23 248 ASN A CA 1
ATOM 1970 C C . ASN A 1 251 ? 7.341 18.309 70.759 1.00 86.75 248 ASN A C 1
ATOM 1971 O O . ASN A 1 251 ? 8.012 17.441 71.322 1.00 85.59 248 ASN A O 1
ATOM 1976 N N . GLY A 1 252 ? 7.848 19.480 70.376 1.00 85.93 249 GLY A N 1
ATOM 1977 C CA . GLY A 1 252 ? 9.227 19.854 70.652 1.00 83.98 249 GLY A CA 1
ATOM 1978 C C . GLY A 1 252 ? 10.274 19.341 69.673 1.00 81.92 249 GLY A C 1
ATOM 1979 O O . GLY A 1 252 ? 11.465 19.606 69.845 1.00 80.43 249 GLY A O 1
ATOM 1980 N N . THR A 1 253 ? 9.843 18.612 68.644 1.00 80.25 250 THR A N 1
ATOM 1981 C CA . THR A 1 253 ? 10.780 18.028 67.679 1.00 71.86 250 THR A CA 1
ATOM 1982 C C . THR A 1 253 ? 10.630 18.602 66.273 1.00 64.88 250 THR A C 1
ATOM 1983 O O . THR A 1 253 ? 9.755 19.425 66.016 1.00 66.21 250 THR A O 1
ATOM 1987 N N . PHE A 1 254 ? 11.490 18.151 65.366 1.00 59.07 251 PHE A N 1
ATOM 1988 C CA . PHE A 1 254 ? 11.458 18.607 63.986 1.00 53.50 251 PHE A CA 1
ATOM 1989 C C . PHE A 1 254 ? 10.829 17.575 63.056 1.00 54.21 251 PHE A C 1
ATOM 1990 O O . PHE A 1 254 ? 10.713 17.788 61.845 1.00 54.55 251 PHE A O 1
ATOM 1998 N N . VAL A 1 255 ? 10.403 16.468 63.648 1.00 50.75 252 VAL A N 1
ATOM 1999 C CA . VAL A 1 255 ? 9.869 15.334 62.915 1.00 51.74 252 VAL A CA 1
ATOM 2000 C C . VAL A 1 255 ? 8.321 15.282 62.970 1.00 59.81 252 VAL A C 1
ATOM 2001 O O . VAL A 1 255 ? 7.729 15.574 64.010 1.00 62.46 252 VAL A O 1
ATOM 2005 N N . ILE A 1 256 ? 7.671 14.930 61.852 1.00 58.11 253 ILE A N 1
ATOM 2006 C CA . ILE A 1 256 ? 6.203 15.027 61.734 1.00 58.50 253 ILE A CA 1
ATOM 2007 C C . ILE A 1 256 ? 5.431 13.697 61.774 1.00 59.81 253 ILE A C 1
ATOM 2008 O O . ILE A 1 256 ? 4.206 13.689 61.914 1.00 61.92 253 ILE A O 1
ATOM 2013 N N . ASP A 1 257 ? 6.143 12.586 61.620 1.00 57.15 254 ASP A N 1
ATOM 2014 C CA . ASP A 1 257 ? 5.562 11.258 61.792 1.00 52.06 254 ASP A CA 1
ATOM 2015 C C . ASP A 1 257 ? 6.630 10.360 62.389 1.00 49.82 254 ASP A C 1
ATOM 2016 O O . ASP A 1 257 ? 7.729 10.815 62.662 1.00 49.03 254 ASP A O 1
ATOM 2021 N N . ASP A 1 258 ? 6.326 9.081 62.554 1.00 54.88 255 ASP A N 1
ATOM 2022 C CA . ASP A 1 258 ? 7.303 8.144 63.089 1.00 59.21 255 ASP A CA 1
ATOM 2023 C C . ASP A 1 258 ? 8.293 7.616 62.029 1.00 54.95 255 ASP A C 1
ATOM 2024 O O . ASP A 1 258 ? 8.869 6.545 62.196 1.00 55.04 255 ASP A O 1
ATOM 2029 N N . PHE A 1 259 ? 8.511 8.370 60.955 1.00 50.26 256 PHE A N 1
ATOM 2030 C CA . PHE A 1 259 ? 9.380 7.891 59.874 1.00 47.68 256 PHE A CA 1
ATOM 2031 C C . PHE A 1 259 ? 10.458 8.882 59.487 1.00 42.26 256 PHE A C 1
ATOM 2032 O O . PHE A 1 259 ? 11.199 8.676 58.529 1.00 48.49 256 PHE A O 1
ATOM 2040 N N . GLY A 1 260 ? 10.555 9.964 60.232 1.00 41.44 257 GLY A N 1
ATOM 2041 C CA . GLY A 1 260 ? 11.638 10.891 59.993 1.00 44.97 257 GLY A CA 1
ATOM 2042 C C . GLY A 1 260 ? 11.291 11.982 59.010 1.00 39.23 257 GLY A C 1
ATOM 2043 O O . GLY A 1 260 ? 12.155 12.782 58.647 1.00 37.25 257 GLY A O 1
ATOM 2044 N N . ARG A 1 261 ? 10.034 12.015 58.573 1.00 40.80 258 ARG A N 1
ATOM 2045 C CA . ARG A 1 261 ? 9.571 13.085 57.691 1.00 45.36 258 ARG A CA 1
ATOM 2046 C C . ARG A 1 261 ? 9.514 14.412 58.449 1.00 46.27 258 ARG A C 1
ATOM 2047 O O . ARG A 1 261 ? 9.124 14.453 59.615 1.00 46.61 258 ARG A O 1
ATOM 2055 N N . THR A 1 262 ? 9.901 15.498 57.788 1.00 45.09 259 THR A N 1
ATOM 2056 C CA . THR A 1 262 ? 9.854 16.812 58.416 1.00 43.64 259 THR A CA 1
ATOM 2057 C C . THR A 1 262 ? 8.789 17.704 57.794 1.00 52.11 259 THR A C 1
ATOM 2058 O O . THR A 1 262 ? 7.943 17.249 57.028 1.00 51.52 259 THR A O 1
ATOM 2062 N N . SER A 1 263 ? 8.842 18.984 58.137 1.00 60.24 260 SER A N 1
ATOM 2063 C CA . SER A 1 263 ? 7.918 19.965 57.589 1.00 56.98 260 SER A CA 1
ATOM 2064 C C . SER A 1 263 ? 8.319 20.330 56.160 1.00 55.06 260 SER A C 1
ATOM 2065 O O . SER A 1 263 ? 7.561 20.977 55.430 1.00 47.38 260 SER A O 1
ATOM 2068 N N . GLU A 1 264 ? 9.525 19.940 55.776 1.00 60.22 261 GLU A N 1
ATOM 2069 C CA . GLU A 1 264 ? 10.031 20.288 54.470 1.00 59.78 261 GLU A CA 1
ATOM 2070 C C . GLU A 1 264 ? 10.005 19.059 53.589 1.00 62.16 261 GLU A C 1
ATOM 2071 O O . GLU A 1 264 ? 10.571 18.013 53.936 1.00 59.82 261 GLU A O 1
ATOM 2077 N N . LYS A 1 265 ? 9.299 19.186 52.468 1.00 63.38 262 LYS A N 1
ATOM 2078 C CA . LYS A 1 265 ? 9.186 18.125 51.489 1.00 56.44 262 LYS A CA 1
ATOM 2079 C C . LYS A 1 265 ? 10.584 17.677 51.100 1.00 52.46 262 LYS A C 1
ATOM 2080 O O . LYS A 1 265 ? 11.441 18.512 50.807 1.00 60.75 262 LYS A O 1
ATOM 2086 N N . ASN A 1 266 ? 10.805 16.363 51.137 1.00 48.09 263 ASN A N 1
ATOM 2087 C CA . ASN A 1 266 ? 12.050 15.748 50.686 1.00 47.07 263 ASN A CA 1
ATOM 2088 C C . ASN A 1 266 ? 13.187 15.895 51.662 1.00 42.88 263 ASN A C 1
ATOM 2089 O O . ASN A 1 266 ? 14.312 15.538 51.333 1.00 43.25 263 ASN A O 1
ATOM 2094 N N . ILE A 1 267 ? 12.915 16.424 52.853 1.00 49.88 264 ILE A N 1
ATOM 2095 C CA . ILE A 1 267 ? 13.918 16.437 53.927 1.00 50.27 264 ILE A CA 1
ATOM 2096 C C . ILE A 1 267 ? 13.528 15.437 55.005 1.00 49.38 264 ILE A C 1
ATOM 2097 O O . ILE A 1 267 ? 12.401 15.475 55.495 1.00 54.34 264 ILE A O 1
ATOM 2102 N N . TYR A 1 268 ? 14.461 14.563 55.385 1.00 44.89 265 TYR A N 1
ATOM 2103 C CA . TYR A 1 268 ? 14.200 13.502 56.370 1.00 38.71 265 TYR A CA 1
ATOM 2104 C C . TYR A 1 268 ? 15.250 13.434 57.479 1.00 46.99 265 TYR A C 1
ATOM 2105 O O . TYR A 1 268 ? 16.409 13.775 57.260 1.00 46.77 265 TYR A O 1
ATOM 2114 N N . LEU A 1 269 ? 14.852 12.929 58.648 1.00 50.60 266 LEU A N 1
ATOM 2115 C CA . LEU A 1 269 ? 15.748 12.806 59.797 1.00 46.82 266 LEU A CA 1
ATOM 2116 C C . LEU A 1 269 ? 15.789 11.388 60.359 1.00 43.39 266 LEU A C 1
ATOM 2117 O O . LEU A 1 269 ? 14.760 10.722 60.478 1.00 45.74 266 LEU A O 1
ATOM 2122 N N . ALA A 1 270 ? 16.976 10.944 60.746 1.00 42.16 267 ALA A N 1
ATOM 2123 C CA . ALA A 1 270 ? 17.115 9.647 61.389 1.00 37.12 267 ALA A CA 1
ATOM 2124 C C . ALA A 1 270 ? 18.182 9.719 62.470 1.00 44.02 267 ALA A C 1
ATOM 2125 O O . ALA A 1 270 ? 19.230 10.331 62.267 1.00 47.01 267 ALA A O 1
ATOM 2127 N N . GLY A 1 271 ? 17.916 9.098 63.615 1.00 44.21 268 GLY A N 1
ATOM 2128 C CA . GLY A 1 271 ? 18.894 9.044 64.684 1.00 41.03 268 GLY A CA 1
ATOM 2129 C C . GLY A 1 271 ? 18.695 10.112 65.743 1.00 44.85 268 GLY A C 1
ATOM 2130 O O . GLY A 1 271 ? 17.567 10.539 66.020 1.00 46.92 268 GLY A O 1
ATOM 2131 N N . GLU A 1 272 ? 19.793 10.550 66.350 1.00 47.49 269 GLU A N 1
ATOM 2132 C CA . GLU A 1 272 ? 19.688 11.497 67.460 1.00 53.30 269 GLU A CA 1
ATOM 2133 C C . GLU A 1 272 ? 19.312 12.919 67.029 1.00 58.35 269 GLU A C 1
ATOM 2134 O O . GLU A 1 272 ? 18.730 13.675 67.806 1.00 61.83 269 GLU A O 1
ATOM 2140 N N . THR A 1 273 ? 19.608 13.256 65.779 1.00 60.07 270 THR A N 1
ATOM 2141 C CA . THR A 1 273 ? 19.155 14.510 65.185 1.00 66.42 270 THR A CA 1
ATOM 2142 C C . THR A 1 273 ? 17.620 14.619 65.212 1.00 67.58 270 THR A C 1
ATOM 2143 O O . THR A 1 273 ? 17.072 15.723 65.195 1.00 75.70 270 THR A O 1
ATOM 2147 N N . THR A 1 274 ? 16.941 13.472 65.279 1.00 61.57 271 THR A N 1
ATOM 2148 C CA . THR A 1 274 ? 15.478 13.398 65.322 1.00 66.30 271 THR A CA 1
ATOM 2149 C C . THR A 1 274 ? 14.876 13.884 66.628 1.00 78.60 271 THR A C 1
ATOM 2150 O O . THR A 1 274 ? 14.043 14.790 66.646 1.00 87.66 271 THR A O 1
ATOM 2154 N N . THR A 1 275 ? 15.292 13.254 67.716 1.00 86.01 272 THR A N 1
ATOM 2155 C CA . THR A 1 275 ? 14.731 13.518 69.035 1.00 87.65 272 THR A CA 1
ATOM 2156 C C . THR A 1 275 ? 15.455 14.647 69.754 1.00 83.98 272 THR A C 1
ATOM 2157 O O . THR A 1 275 ? 14.964 15.163 70.755 1.00 81.29 272 THR A O 1
ATOM 2161 N N . GLN A 1 276 ? 16.622 15.021 69.236 1.00 84.51 273 GLN A N 1
ATOM 2162 C CA . GLN A 1 276 ? 17.474 16.035 69.861 1.00 91.50 273 GLN A CA 1
ATOM 2163 C C . GLN A 1 276 ? 17.856 15.655 71.303 1.00 95.34 273 GLN A C 1
ATOM 2164 O O . GLN A 1 276 ? 18.136 16.514 72.148 1.00 98.59 273 GLN A O 1
ATOM 2170 N N . GLY A 1 277 ? 17.878 14.348 71.550 1.00 88.46 274 GLY A N 1
ATOM 2171 C CA . GLY A 1 277 ? 18.258 13.781 72.827 1.00 86.09 274 GLY A CA 1
ATOM 2172 C C . GLY A 1 277 ? 18.802 12.391 72.556 1.00 75.19 274 GLY A C 1
ATOM 2173 O O . GLY A 1 277 ? 18.497 11.806 71.507 1.00 61.28 274 GLY A O 1
ATOM 2174 N N . PRO A 1 278 ? 19.592 11.850 73.502 1.00 68.03 275 PRO A N 1
ATOM 2175 C CA . PRO A 1 278 ? 20.343 10.588 73.372 1.00 67.26 275 PRO A CA 1
ATOM 2176 C C . PRO A 1 278 ? 19.467 9.325 73.293 1.00 70.72 275 PRO A C 1
ATOM 2177 O O . PRO A 1 278 ? 18.388 9.288 73.885 1.00 81.51 275 PRO A O 1
ATOM 2181 N N . SER A 1 279 ? 19.931 8.302 72.578 1.00 59.60 276 SER A N 1
ATOM 2182 C CA . SER A 1 279 ? 19.229 7.018 72.549 1.00 58.66 276 SER A CA 1
ATOM 2183 C C . SER A 1 279 ? 20.189 5.842 72.708 1.00 64.02 276 SER A C 1
ATOM 2184 O O . SER A 1 279 ? 20.654 5.549 73.818 1.00 77.61 276 SER A O 1
ATOM 2187 N N . SER A 1 280 ? 20.469 5.169 71.596 1.00 54.94 277 SER A N 1
ATOM 2188 C CA . SER A 1 280 ? 21.409 4.046 71.548 1.00 51.52 277 SER A CA 1
ATOM 2189 C C . SER A 1 280 ? 21.660 3.687 70.082 1.00 45.82 277 SER A C 1
ATOM 2190 O O . SER A 1 280 ? 20.956 4.197 69.187 1.00 43.52 277 SER A O 1
ATOM 2193 N N . LEU A 1 281 ? 22.637 2.818 69.836 1.00 40.84 278 LEU A N 1
ATOM 2194 C CA . LEU A 1 281 ? 22.956 2.393 68.484 1.00 40.58 278 LEU A CA 1
ATOM 2195 C C . LEU A 1 281 ? 21.768 1.697 67.810 1.00 42.81 278 LEU A C 1
ATOM 2196 O O . LEU A 1 281 ? 21.434 1.966 66.648 1.00 38.55 278 LEU A O 1
ATOM 2201 N N . ILE A 1 282 ? 21.128 0.803 68.555 1.00 46.88 279 ILE A N 1
ATOM 2202 C CA . ILE A 1 282 ? 20.068 -0.022 67.997 1.00 51.75 279 ILE A CA 1
ATOM 2203 C C . ILE A 1 282 ? 18.827 0.810 67.651 1.00 48.52 279 ILE A C 1
ATOM 2204 O O . ILE A 1 282 ? 18.168 0.538 66.658 1.00 45.85 279 ILE A O 1
ATOM 2209 N N . ILE A 1 283 ? 18.540 1.839 68.449 1.00 49.22 280 ILE A N 1
ATOM 2210 C CA . ILE A 1 283 ? 17.404 2.726 68.202 1.00 43.82 280 ILE A CA 1
ATOM 2211 C C . ILE A 1 283 ? 17.656 3.588 66.958 1.00 40.56 280 ILE A C 1
ATOM 2212 O O . ILE A 1 283 ? 16.846 3.601 66.022 1.00 45.32 280 ILE A O 1
ATOM 2217 N N . ALA A 1 284 ? 18.800 4.264 66.939 1.00 34.69 281 ALA A N 1
ATOM 2218 C CA . ALA A 1 284 ? 19.271 4.991 65.762 1.00 37.39 281 ALA A CA 1
ATOM 2219 C C . ALA A 1 284 ? 19.227 4.166 64.467 1.00 38.85 281 ALA A C 1
ATOM 2220 O O . ALA A 1 284 ? 18.814 4.674 63.434 1.00 37.09 281 ALA A O 1
ATOM 2222 N N . ALA A 1 285 ? 19.685 2.916 64.523 1.00 33.77 282 ALA A N 1
ATOM 2223 C CA . ALA A 1 285 ? 19.678 2.051 63.350 1.00 31.91 282 ALA A CA 1
ATOM 2224 C C . ALA A 1 285 ? 18.247 1.837 62.871 1.00 34.71 282 ALA A C 1
ATOM 2225 O O . ALA A 1 285 ? 17.951 1.867 61.670 1.00 32.40 282 ALA A O 1
ATOM 2227 N N . SER A 1 286 ? 17.368 1.612 63.839 1.00 38.44 283 SER A N 1
ATOM 2228 C CA . SER A 1 286 ? 15.967 1.372 63.582 1.00 35.65 283 SER A CA 1
ATOM 2229 C C . SER A 1 286 ? 15.360 2.609 62.915 1.00 44.58 283 SER A C 1
ATOM 2230 O O . SER A 1 286 ? 14.580 2.499 61.974 1.00 52.07 283 SER A O 1
ATOM 2233 N N . GLN A 1 287 ? 15.731 3.791 63.393 1.00 45.33 284 GLN A N 1
ATOM 2234 C CA . GLN A 1 287 ? 15.206 5.021 62.820 1.00 38.20 284 GLN A CA 1
ATOM 2235 C C . GLN A 1 287 ? 15.738 5.267 61.402 1.00 34.60 284 GLN A C 1
ATOM 2236 O O . GLN A 1 287 ? 15.063 5.887 60.580 1.00 33.46 284 GLN A O 1
ATOM 2242 N N . GLY A 1 288 ? 16.948 4.779 61.136 1.00 31.14 285 GLY A N 1
ATOM 2243 C CA . GLY A 1 288 ? 17.489 4.736 59.796 1.00 33.65 285 GLY A CA 1
ATOM 2244 C C . GLY A 1 288 ? 16.634 3.841 58.891 1.00 35.16 285 GLY A C 1
ATOM 2245 O O . GLY A 1 288 ? 16.213 4.270 57.810 1.00 26.89 285 GLY A O 1
ATOM 2246 N N . ASN A 1 289 ? 16.385 2.604 59.332 1.00 36.76 286 ASN A N 1
ATOM 2247 C CA . ASN A 1 289 ? 15.506 1.682 58.610 1.00 32.68 286 ASN A CA 1
ATOM 2248 C C . ASN A 1 289 ? 14.152 2.364 58.324 1.00 37.77 286 ASN A C 1
ATOM 2249 O O . ASN A 1 289 ? 13.658 2.335 57.184 1.00 39.09 286 ASN A O 1
ATOM 2254 N N . LYS A 1 290 ? 13.567 2.992 59.338 1.00 34.38 287 LYS A N 1
ATOM 2255 C CA . LYS A 1 290 ? 12.287 3.666 59.162 1.00 35.12 287 LYS A CA 1
ATOM 2256 C C . LYS A 1 290 ? 12.319 4.775 58.078 1.00 39.14 287 LYS A C 1
ATOM 2257 O O . LYS A 1 290 ? 11.426 4.853 57.213 1.00 34.35 287 LYS A O 1
ATOM 2263 N N . ALA A 1 291 ? 13.338 5.627 58.120 1.00 37.66 288 ALA A N 1
ATOM 2264 C CA . ALA A 1 291 ? 13.459 6.708 57.140 1.00 33.91 288 ALA A CA 1
ATOM 2265 C C . ALA A 1 291 ? 13.628 6.181 55.722 1.00 33.01 288 ALA A C 1
ATOM 2266 O O . ALA A 1 291 ? 13.139 6.782 54.771 1.00 40.53 288 ALA A O 1
ATOM 2268 N N . ALA A 1 292 ? 14.349 5.077 55.590 1.00 36.61 289 ALA A N 1
ATOM 2269 C CA . ALA A 1 292 ? 14.576 4.444 54.306 1.00 35.37 289 ALA A CA 1
ATOM 2270 C C . ALA A 1 292 ? 13.229 4.029 53.739 1.00 40.38 289 ALA A C 1
ATOM 2271 O O . ALA A 1 292 ? 12.961 4.199 52.545 1.00 37.34 289 ALA A O 1
ATOM 2273 N N . ILE A 1 293 ? 12.369 3.511 54.609 1.00 35.91 290 ILE A N 1
ATOM 2274 C CA . ILE A 1 293 ? 11.054 3.087 54.160 1.00 35.47 290 ILE A CA 1
ATOM 2275 C C . ILE A 1 293 ? 10.190 4.262 53.699 1.00 39.55 290 ILE A C 1
ATOM 2276 O O . ILE A 1 293 ? 9.433 4.128 52.744 1.00 40.00 290 ILE A O 1
ATOM 2281 N N . ALA A 1 294 ? 10.317 5.410 54.359 1.00 34.90 291 ALA A N 1
ATOM 2282 C CA . ALA A 1 294 ? 9.558 6.590 53.973 1.00 33.48 291 ALA A CA 1
ATOM 2283 C C . ALA A 1 294 ? 10.105 7.167 52.667 1.00 36.01 291 ALA A C 1
ATOM 2284 O O . ALA A 1 294 ? 9.340 7.622 51.818 1.00 37.55 291 ALA A O 1
ATOM 2286 N N . ILE A 1 295 ? 11.427 7.125 52.507 1.00 33.24 292 ILE A N 1
ATOM 2287 C CA . ILE A 1 295 ? 12.081 7.698 51.335 1.00 33.30 292 ILE A CA 1
ATOM 2288 C C . ILE A 1 295 ? 11.759 6.877 50.082 1.00 35.64 292 ILE A C 1
ATOM 2289 O O . ILE A 1 295 ? 11.417 7.435 49.034 1.00 38.82 292 ILE A O 1
ATOM 2294 N N . ASN A 1 296 ? 11.842 5.557 50.196 1.00 32.09 293 ASN A N 1
ATOM 2295 C CA . ASN A 1 296 ? 11.500 4.695 49.082 1.00 34.28 293 ASN A CA 1
ATOM 2296 C C . ASN A 1 296 ? 10.009 4.773 48.734 1.00 35.60 293 ASN A C 1
ATOM 2297 O O . ASN A 1 296 ? 9.624 4.791 47.546 1.00 35.95 293 ASN A O 1
ATOM 2302 N N . SER A 1 297 ? 9.185 4.854 49.774 1.00 29.10 294 SER A N 1
ATOM 2303 C CA . SER A 1 297 ? 7.749 5.000 49.619 1.00 33.36 294 SER A CA 1
ATOM 2304 C C . SER A 1 297 ? 7.394 6.309 48.901 1.00 42.59 294 SER A C 1
ATOM 2305 O O . SER A 1 297 ? 6.590 6.310 47.952 1.00 42.23 294 SER A O 1
ATOM 2308 N N . ASP A 1 298 ? 7.998 7.412 49.345 1.00 39.36 295 ASP A N 1
ATOM 2309 C CA . ASP A 1 298 ? 7.797 8.714 48.706 1.00 38.75 295 ASP A CA 1
ATOM 2310 C C . ASP A 1 298 ? 8.257 8.756 47.228 1.00 40.88 295 ASP A C 1
ATOM 2311 O O . ASP A 1 298 ? 7.604 9.371 46.380 1.00 42.27 295 ASP A O 1
ATOM 2316 N N . ILE A 1 299 ? 9.371 8.098 46.924 1.00 40.16 296 ILE A N 1
ATOM 2317 C CA . ILE A 1 299 ? 9.846 8.003 45.547 1.00 40.88 296 ILE A CA 1
ATOM 2318 C C . ILE A 1 299 ? 8.928 7.130 44.672 1.00 48.04 296 ILE A C 1
ATOM 2319 O O . ILE A 1 299 ? 8.621 7.479 43.532 1.00 56.06 296 ILE A O 1
ATOM 2324 N N . THR A 1 300 ? 8.506 5.993 45.217 1.00 52.35 297 THR A N 1
ATOM 2325 C CA . THR A 1 300 ? 7.610 5.065 44.535 1.00 51.58 297 THR A CA 1
ATOM 2326 C C . THR A 1 300 ? 6.329 5.787 44.137 1.00 49.46 297 THR A C 1
ATOM 2327 O O . THR A 1 300 ? 5.921 5.725 42.982 1.00 49.98 297 THR A O 1
ATOM 2331 N N . ASP A 1 301 ? 5.729 6.501 45.089 1.00 48.80 298 ASP A N 1
ATOM 2332 C CA . ASP A 1 301 ? 4.458 7.205 44.875 1.00 48.51 298 ASP A CA 1
ATOM 2333 C C . ASP A 1 301 ? 4.525 8.213 43.744 1.00 48.88 298 ASP A C 1
ATOM 2334 O O . ASP A 1 301 ? 3.599 8.306 42.946 1.00 54.29 298 ASP A O 1
ATOM 2339 N N . GLU A 1 302 ? 5.612 8.971 43.670 1.00 43.88 299 GLU A N 1
ATOM 2340 C CA . GLU A 1 302 ? 5.721 10.002 42.648 1.00 48.49 299 GLU A CA 1
ATOM 2341 C C . GLU A 1 302 ? 6.181 9.445 41.293 1.00 51.60 299 GLU A C 1
ATOM 2342 O O . GLU A 1 302 ? 5.923 10.046 40.251 1.00 53.73 299 GLU A O 1
ATOM 2348 N N . ARG A 1 303 ? 6.857 8.301 41.303 1.00 48.65 300 ARG A N 1
ATOM 2349 C CA . ARG A 1 303 ? 7.369 7.731 40.062 1.00 48.17 300 ARG A CA 1
ATOM 2350 C C . ARG A 1 303 ? 6.445 6.683 39.452 1.00 56.45 300 ARG A C 1
ATOM 2351 O O . ARG A 1 303 ? 6.535 6.397 38.264 1.00 59.36 300 ARG A O 1
ATOM 2359 N N . PHE A 1 304 ? 5.568 6.104 40.266 1.00 60.71 301 PHE A N 1
ATOM 2360 C CA . PHE A 1 304 ? 4.555 5.172 39.767 1.00 62.58 301 PHE A CA 1
ATOM 2361 C C . PHE A 1 304 ? 3.189 5.894 39.699 1.00 75.14 301 PHE A C 1
ATOM 2362 O O . PHE A 1 304 ? 2.653 6.360 40.726 1.00 76.67 301 PHE A O 1
ATOM 2370 N N . ILE B 1 7 ? 12.742 -13.431 89.984 1.00 99.12 4 ILE B N 1
ATOM 2371 C CA . ILE B 1 7 ? 12.534 -13.061 88.579 1.00 99.54 4 ILE B CA 1
ATOM 2372 C C . ILE B 1 7 ? 11.754 -11.747 88.446 1.00 90.83 4 ILE B C 1
ATOM 2373 O O . ILE B 1 7 ? 10.551 -11.699 88.703 1.00 91.35 4 ILE B O 1
ATOM 2378 N N . ASP B 1 8 ? 12.448 -10.685 88.042 1.00 88.61 5 ASP B N 1
ATOM 2379 C CA . ASP B 1 8 ? 11.834 -9.361 87.910 1.00 86.66 5 ASP B CA 1
ATOM 2380 C C . ASP B 1 8 ? 10.952 -9.270 86.670 1.00 87.25 5 ASP B C 1
ATOM 2381 O O . ASP B 1 8 ? 9.925 -8.587 86.676 1.00 87.00 5 ASP B O 1
ATOM 2386 N N . CYS B 1 9 ? 11.359 -9.954 85.604 1.00 85.60 6 CYS B N 1
ATOM 2387 C CA . CYS B 1 9 ? 10.621 -9.911 84.344 1.00 81.44 6 CYS B CA 1
ATOM 2388 C C . CYS B 1 9 ? 10.775 -11.205 83.559 1.00 81.95 6 CYS B C 1
ATOM 2389 O O . CYS B 1 9 ? 11.885 -11.630 83.244 1.00 81.90 6 CYS B O 1
ATOM 2392 N N . ALA B 1 10 ? 9.645 -11.834 83.264 1.00 82.60 7 ALA B N 1
ATOM 2393 C CA . ALA B 1 10 ? 9.615 -12.953 82.333 1.00 82.78 7 ALA B CA 1
ATOM 2394 C C . ALA B 1 10 ? 9.519 -12.404 80.918 1.00 82.45 7 ALA B C 1
ATOM 2395 O O . ALA B 1 10 ? 8.607 -11.637 80.600 1.00 80.89 7 ALA B O 1
ATOM 2397 N N . VAL B 1 11 ? 10.465 -12.793 80.073 1.00 83.30 8 VAL B N 1
ATOM 2398 C CA . VAL B 1 11 ? 10.429 -12.403 78.678 1.00 83.54 8 VAL B CA 1
ATOM 2399 C C . VAL B 1 11 ? 10.029 -13.603 77.831 1.00 81.20 8 VAL B C 1
ATOM 2400 O O . VAL B 1 11 ? 10.732 -14.616 77.803 1.00 81.72 8 VAL B O 1
ATOM 2404 N N . ILE B 1 12 ? 8.886 -13.496 77.162 1.00 76.03 9 ILE B N 1
ATOM 2405 C CA . ILE B 1 12 ? 8.428 -14.574 76.306 1.00 76.70 9 ILE B CA 1
ATOM 2406 C C . ILE B 1 12 ? 8.721 -14.253 74.847 1.00 93.06 9 ILE B C 1
ATOM 2407 O O . ILE B 1 12 ? 8.118 -13.360 74.255 1.00 71.95 9 ILE B O 1
ATOM 2412 N N . GLY B 1 13 ? 9.662 -14.997 74.283 1.00 74.30 10 GLY B N 1
ATOM 2413 C CA . GLY B 1 13 ? 10.113 -14.760 72.936 1.00 76.62 10 GLY B CA 1
ATOM 2414 C C . GLY B 1 13 ? 11.566 -14.354 72.925 1.00 70.98 10 GLY B C 1
ATOM 2415 O O . GLY B 1 13 ? 11.934 -13.319 73.467 1.00 69.89 10 GLY B O 1
ATOM 2416 N N . ALA B 1 14 ? 12.397 -15.180 72.305 1.00 78.82 11 ALA B N 1
ATOM 2417 C CA . ALA B 1 14 ? 13.785 -14.820 72.085 1.00 79.64 11 ALA B CA 1
ATOM 2418 C C . ALA B 1 14 ? 14.047 -14.489 70.607 1.00 75.76 11 ALA B C 1
ATOM 2419 O O . ALA B 1 14 ? 15.035 -14.936 70.022 1.00 73.48 11 ALA B O 1
ATOM 2421 N N . GLY B 1 15 ? 13.152 -13.702 70.010 1.00 72.44 12 GLY B N 1
ATOM 2422 C CA . GLY B 1 15 ? 13.428 -13.093 68.724 1.00 62.99 12 GLY B CA 1
ATOM 2423 C C . GLY B 1 15 ? 14.294 -11.874 68.987 1.00 61.08 12 GLY B C 1
ATOM 2424 O O . GLY B 1 15 ? 14.722 -11.665 70.115 1.00 62.18 12 GLY B O 1
ATOM 2425 N N . PRO B 1 16 ? 14.546 -11.051 67.957 1.00 58.27 13 PRO B N 1
ATOM 2426 C CA . PRO B 1 16 ? 15.430 -9.898 68.157 1.00 56.46 13 PRO B CA 1
ATOM 2427 C C . PRO B 1 16 ? 14.912 -9.002 69.267 1.00 64.54 13 PRO B C 1
ATOM 2428 O O . PRO B 1 16 ? 15.716 -8.428 70.008 1.00 56.50 13 PRO B O 1
ATOM 2432 N N . ALA B 1 17 ? 13.589 -8.917 69.391 1.00 56.66 14 ALA B N 1
ATOM 2433 C CA . ALA B 1 17 ? 12.963 -8.142 70.452 1.00 56.95 14 ALA B CA 1
ATOM 2434 C C . ALA B 1 17 ? 13.362 -8.651 71.848 1.00 59.70 14 ALA B C 1
ATOM 2435 O O . ALA B 1 17 ? 13.974 -7.921 72.636 1.00 59.60 14 ALA B O 1
ATOM 2437 N N . GLY B 1 18 ? 13.023 -9.903 72.140 1.00 62.20 15 GLY B N 1
ATOM 2438 C CA . GLY B 1 18 ? 13.334 -10.515 73.417 1.00 64.97 15 GLY B CA 1
ATOM 2439 C C . GLY B 1 18 ? 14.818 -10.514 73.728 1.00 65.29 15 GLY B C 1
ATOM 2440 O O . GLY B 1 18 ? 15.224 -10.251 74.850 1.00 66.49 15 GLY B O 1
ATOM 2441 N N . LEU B 1 19 ? 15.623 -10.805 72.718 1.00 64.29 16 LEU B N 1
ATOM 2442 C CA . LEU B 1 19 ? 17.070 -10.790 72.854 1.00 70.28 16 LEU B CA 1
ATOM 2443 C C . LEU B 1 19 ? 17.610 -9.429 73.295 1.00 66.05 16 LEU B C 1
ATOM 2444 O O . LEU B 1 19 ? 18.386 -9.344 74.240 1.00 70.64 16 LEU B O 1
ATOM 2449 N N . ASN B 1 20 ? 17.210 -8.371 72.600 1.00 60.12 17 ASN B N 1
ATOM 2450 C CA . ASN B 1 20 ? 17.714 -7.048 72.910 1.00 58.49 17 ASN B CA 1
ATOM 2451 C C . ASN B 1 20 ? 17.136 -6.514 74.214 1.00 68.27 17 ASN B C 1
ATOM 2452 O O . ASN B 1 20 ? 17.765 -5.708 74.899 1.00 59.49 17 ASN B O 1
ATOM 2457 N N . ALA B 1 21 ? 15.933 -6.964 74.552 1.00 60.84 18 ALA B N 1
ATOM 2458 C CA . ALA B 1 21 ? 15.294 -6.580 75.804 1.00 62.23 18 ALA B CA 1
ATOM 2459 C C . ALA B 1 21 ? 16.051 -7.205 76.972 1.00 71.09 18 ALA B C 1
ATOM 2460 O O . ALA B 1 21 ? 16.421 -6.537 77.929 1.00 68.80 18 ALA B O 1
ATOM 2462 N N . SER B 1 22 ? 16.271 -8.507 76.865 1.00 66.80 19 SER B N 1
ATOM 2463 C CA . SER B 1 22 ? 17.029 -9.255 77.839 1.00 93.66 19 SER B CA 1
ATOM 2464 C C . SER B 1 22 ? 18.461 -8.757 77.936 1.00 69.01 19 SER B C 1
ATOM 2465 O O . SER B 1 22 ? 19.070 -8.824 79.005 1.00 70.90 19 SER B O 1
ATOM 2468 N N . LEU B 1 23 ? 18.996 -8.271 76.821 1.00 66.55 20 LEU B N 1
ATOM 2469 C CA . LEU B 1 23 ? 20.363 -7.794 76.802 1.00 65.99 20 LEU B CA 1
ATOM 2470 C C . LEU B 1 23 ? 20.495 -6.569 77.691 1.00 76.18 20 LEU B C 1
ATOM 2471 O O . LEU B 1 23 ? 21.429 -6.460 78.497 1.00 76.43 20 LEU B O 1
ATOM 2476 N N . VAL B 1 24 ? 19.546 -5.651 77.543 1.00 68.98 21 VAL B N 1
ATOM 2477 C CA . VAL B 1 24 ? 19.562 -4.420 78.319 1.00 69.60 21 VAL B CA 1
ATOM 2478 C C . VAL B 1 24 ? 19.206 -4.665 79.798 1.00 74.12 21 VAL B C 1
ATOM 2479 O O . VAL B 1 24 ? 19.768 -4.028 80.684 1.00 75.02 21 VAL B O 1
ATOM 2483 N N . LEU B 1 25 ? 18.297 -5.603 80.056 1.00 74.36 22 LEU B N 1
ATOM 2484 C CA . LEU B 1 25 ? 17.875 -5.921 81.419 1.00 76.08 22 LEU B CA 1
ATOM 2485 C C . LEU B 1 25 ? 18.954 -6.674 82.204 1.00 84.97 22 LEU B C 1
ATOM 2486 O O . LEU B 1 25 ? 19.038 -6.560 83.431 1.00 88.82 22 LEU B O 1
ATOM 2491 N N . GLY B 1 26 ? 19.778 -7.442 81.499 1.00 84.28 23 GLY B N 1
ATOM 2492 C CA . GLY B 1 26 ? 20.872 -8.157 82.136 1.00 84.04 23 GLY B CA 1
ATOM 2493 C C . GLY B 1 26 ? 21.967 -7.188 82.540 1.00 80.80 23 GLY B C 1
ATOM 2494 O O . GLY B 1 26 ? 22.751 -7.441 83.461 1.00 79.31 23 GLY B O 1
ATOM 2495 N N . ARG B 1 27 ? 22.012 -6.061 81.842 1.00 72.22 24 ARG B N 1
ATOM 2496 C CA . ARG B 1 27 ? 22.979 -5.020 82.135 1.00 76.31 24 ARG B CA 1
ATOM 2497 C C . ARG B 1 27 ? 22.412 -4.052 83.157 1.00 71.90 24 ARG B C 1
ATOM 2498 O O . ARG B 1 27 ? 23.129 -3.205 83.694 1.00 71.96 24 ARG B O 1
ATOM 2506 N N . ALA B 1 28 ? 21.115 -4.187 83.413 1.00 72.22 25 ALA B N 1
ATOM 2507 C CA . ALA B 1 28 ? 20.438 -3.394 84.429 1.00 79.07 25 ALA B CA 1
ATOM 2508 C C . ALA B 1 28 ? 20.252 -4.214 85.712 1.00 83.11 25 ALA B C 1
ATOM 2509 O O . ALA B 1 28 ? 19.465 -3.850 86.592 1.00 77.34 25 ALA B O 1
ATOM 2511 N N . ARG B 1 29 ? 20.982 -5.329 85.789 1.00 84.00 26 ARG B N 1
ATOM 2512 C CA . ARG B 1 29 ? 21.067 -6.173 86.984 1.00 84.20 26 ARG B CA 1
ATOM 2513 C C . ARG B 1 29 ? 19.722 -6.721 87.435 1.00 86.61 26 ARG B C 1
ATOM 2514 O O . ARG B 1 29 ? 19.528 -7.003 88.617 1.00 93.44 26 ARG B O 1
ATOM 2522 N N . LYS B 1 30 ? 18.798 -6.858 86.491 1.00 80.95 27 LYS B N 1
ATOM 2523 C CA . LYS B 1 30 ? 17.482 -7.410 86.774 1.00 86.21 27 LYS B CA 1
ATOM 2524 C C . LYS B 1 30 ? 17.486 -8.916 86.548 1.00 86.93 27 LYS B C 1
ATOM 2525 O O . LYS B 1 30 ? 18.231 -9.420 85.710 1.00 86.56 27 LYS B O 1
ATOM 2531 N N . GLN B 1 31 ? 16.653 -9.627 87.301 1.00 89.30 28 GLN B N 1
ATOM 2532 C CA . GLN B 1 31 ? 16.537 -11.077 87.179 1.00 91.74 28 GLN B CA 1
ATOM 2533 C C . GLN B 1 31 ? 15.570 -11.433 86.051 1.00 88.63 28 GLN B C 1
ATOM 2534 O O . GLN B 1 31 ? 14.384 -11.111 86.122 1.00 86.86 28 GLN B O 1
ATOM 2540 N N . ILE B 1 32 ? 16.075 -12.102 85.017 1.00 85.42 29 ILE B N 1
ATOM 2541 C CA . ILE B 1 32 ? 15.287 -12.361 83.812 1.00 83.76 29 ILE B CA 1
ATOM 2542 C C . ILE B 1 32 ? 15.127 -13.846 83.477 1.00 104.10 29 ILE B C 1
ATOM 2543 O O . ILE B 1 32 ? 16.107 -14.590 83.461 1.00 86.64 29 ILE B O 1
ATOM 2548 N N . ALA B 1 33 ? 13.889 -14.264 83.212 1.00 85.68 30 ALA B N 1
ATOM 2549 C CA . ALA B 1 33 ? 13.616 -15.570 82.600 1.00 91.86 30 ALA B CA 1
ATOM 2550 C C . ALA B 1 33 ? 13.168 -15.429 81.129 1.00 90.17 30 ALA B C 1
ATOM 2551 O O . ALA B 1 33 ? 12.134 -14.827 80.846 1.00 83.00 30 ALA B O 1
ATOM 2553 N N . LEU B 1 34 ? 13.945 -15.997 80.208 1.00 92.30 31 LEU B N 1
ATOM 2554 C CA . LEU B 1 34 ? 13.707 -15.836 78.769 1.00 90.05 31 LEU B CA 1
ATOM 2555 C C . LEU B 1 34 ? 13.317 -17.147 78.087 1.00 94.93 31 LEU B C 1
ATOM 2556 O O . LEU B 1 34 ? 14.119 -18.076 78.025 1.00 98.35 31 LEU B O 1
ATOM 2561 N N . PHE B 1 35 ? 12.096 -17.213 77.560 1.00 82.16 32 PHE B N 1
ATOM 2562 C CA . PHE B 1 35 ? 11.593 -18.436 76.930 1.00 97.71 32 PHE B CA 1
ATOM 2563 C C . PHE B 1 35 ? 11.545 -18.341 75.405 1.00 98.46 32 PHE B C 1
ATOM 2564 O O . PHE B 1 35 ? 11.336 -17.261 74.850 1.00 99.73 32 PHE B O 1
ATOM 2572 N N . ASP B 1 36 ? 11.741 -19.477 74.736 1.00 98.92 33 ASP B N 1
ATOM 2573 C CA . ASP B 1 36 ? 11.650 -19.560 73.278 1.00 95.81 33 ASP B CA 1
ATOM 2574 C C . ASP B 1 36 ? 11.460 -21.002 72.832 1.00 94.39 33 ASP B C 1
ATOM 2575 O O . ASP B 1 36 ? 12.202 -21.884 73.256 1.00 95.80 33 ASP B O 1
ATOM 2580 N N . ASN B 1 37 ? 10.481 -21.233 71.963 1.00 91.54 34 ASN B N 1
ATOM 2581 C CA . ASN B 1 37 ? 10.192 -22.581 71.478 1.00 91.23 34 ASN B CA 1
ATOM 2582 C C . ASN B 1 37 ? 10.571 -22.839 70.013 1.00 83.25 34 ASN B C 1
ATOM 2583 O O . ASN B 1 37 ? 10.050 -23.758 69.389 1.00 84.50 34 ASN B O 1
ATOM 2588 N N . ASN B 1 38 ? 11.487 -22.032 69.486 1.00 80.92 35 ASN B N 1
ATOM 2589 C CA . ASN B 1 38 ? 12.005 -22.187 68.120 1.00 87.61 35 ASN B CA 1
ATOM 2590 C C . ASN B 1 38 ? 10.938 -22.242 67.019 1.00 89.89 35 ASN B C 1
ATOM 2591 O O . ASN B 1 38 ? 11.030 -23.035 66.073 1.00 79.35 35 ASN B O 1
ATOM 2596 N N . THR B 1 39 ? 9.938 -21.376 67.157 1.00 88.89 36 THR B N 1
ATOM 2597 C CA . THR B 1 39 ? 8.863 -21.253 66.180 1.00 85.08 36 THR B CA 1
ATOM 2598 C C . THR B 1 39 ? 8.782 -19.850 65.527 1.00 72.91 36 THR B C 1
ATOM 2599 O O . THR B 1 39 ? 7.702 -19.420 65.118 1.00 85.48 36 THR B O 1
ATOM 2603 N N . ASN B 1 40 ? 9.909 -19.145 65.431 1.00 71.11 37 ASN B N 1
ATOM 2604 C CA . ASN B 1 40 ? 9.946 -17.837 64.770 1.00 67.82 37 ASN B CA 1
ATOM 2605 C C . ASN B 1 40 ? 9.573 -17.972 63.292 1.00 71.06 37 ASN B C 1
ATOM 2606 O O . ASN B 1 40 ? 10.086 -18.857 62.612 1.00 71.60 37 ASN B O 1
ATOM 2611 N N . ARG B 1 41 ? 8.694 -17.100 62.800 1.00 64.66 38 ARG B N 1
ATOM 2612 C CA . ARG B 1 41 ? 8.194 -17.221 61.418 1.00 63.65 38 ARG B CA 1
ATOM 2613 C C . ARG B 1 41 ? 9.302 -17.189 60.359 1.00 62.14 38 ARG B C 1
ATOM 2614 O O . ARG B 1 41 ? 9.212 -17.859 59.332 1.00 62.52 38 ARG B O 1
ATOM 2622 N N . ASN B 1 42 ? 10.359 -16.438 60.640 1.00 60.61 39 ASN B N 1
ATOM 2623 C CA . ASN B 1 42 ? 11.447 -16.212 59.698 1.00 60.57 39 ASN B CA 1
ATOM 2624 C C . ASN B 1 42 ? 12.422 -17.373 59.584 1.00 62.65 39 ASN B C 1
ATOM 2625 O O . ASN B 1 42 ? 13.418 -17.275 58.874 1.00 67.99 39 ASN B O 1
ATOM 2630 N N . ARG B 1 43 ? 12.156 -18.464 60.289 1.00 67.29 40 ARG B N 1
ATOM 2631 C CA . ARG B 1 43 ? 13.079 -19.600 60.290 1.00 72.42 40 ARG B CA 1
ATOM 2632 C C . ARG B 1 43 ? 13.088 -20.379 58.979 1.00 75.75 40 ARG B C 1
ATOM 2633 O O . ARG B 1 43 ? 14.002 -21.161 58.727 1.00 76.31 40 ARG B O 1
ATOM 2641 N N . VAL B 1 44 ? 12.077 -20.156 58.144 1.00 78.39 41 VAL B N 1
ATOM 2642 C CA . VAL B 1 44 ? 12.008 -20.807 56.835 1.00 73.10 41 VAL B CA 1
ATOM 2643 C C . VAL B 1 44 ? 12.884 -20.120 55.790 1.00 63.16 41 VAL B C 1
ATOM 2644 O O . VAL B 1 44 ? 13.240 -20.732 54.791 1.00 63.60 41 VAL B O 1
ATOM 2648 N N . THR B 1 45 ? 13.252 -18.859 56.020 1.00 60.56 42 THR B N 1
ATOM 2649 C CA . THR B 1 45 ? 14.150 -18.186 55.083 1.00 58.14 42 THR B CA 1
ATOM 2650 C C . THR B 1 45 ? 15.598 -18.584 55.331 1.00 67.56 42 THR B C 1
ATOM 2651 O O . THR B 1 45 ? 15.958 -19.006 56.432 1.00 64.44 42 THR B O 1
ATOM 2655 N N . GLN B 1 46 ? 16.420 -18.457 54.295 1.00 73.98 43 GLN B N 1
ATOM 2656 C CA . GLN B 1 46 ? 17.809 -18.892 54.350 1.00 81.03 43 GLN B CA 1
ATOM 2657 C C . GLN B 1 46 ? 18.755 -17.768 54.744 1.00 83.82 43 GLN B C 1
ATOM 2658 O O . GLN B 1 46 ? 19.860 -18.019 55.213 1.00 90.79 43 GLN B O 1
ATOM 2664 N N . ASN B 1 47 ? 18.325 -16.530 54.530 1.00 80.35 44 ASN B N 1
ATOM 2665 C CA . ASN B 1 47 ? 19.144 -15.371 54.846 1.00 76.17 44 ASN B CA 1
ATOM 2666 C C . ASN B 1 47 ? 18.297 -14.232 55.367 1.00 69.48 44 ASN B C 1
ATOM 2667 O O . ASN B 1 47 ? 17.096 -14.178 55.119 1.00 67.64 44 ASN B O 1
ATOM 2672 N N . SER B 1 48 ? 18.937 -13.327 56.096 1.00 68.29 45 SER B N 1
ATOM 2673 C CA . SER B 1 48 ? 18.309 -12.094 56.542 1.00 61.61 45 SER B CA 1
ATOM 2674 C C . SER B 1 48 ? 19.152 -10.926 56.060 1.00 57.70 45 SER B C 1
ATOM 2675 O O . SER B 1 48 ? 20.380 -11.041 55.984 1.00 43.97 45 SER B O 1
ATOM 2678 N N . HIS B 1 49 ? 18.499 -9.810 55.738 1.00 41.18 46 HIS B N 1
ATOM 2679 C CA . HIS B 1 49 ? 19.201 -8.609 55.289 1.00 41.46 46 HIS B CA 1
ATOM 2680 C C . HIS B 1 49 ? 18.606 -7.367 55.940 1.00 37.61 46 HIS B C 1
ATOM 2681 O O . HIS B 1 49 ? 17.506 -7.420 56.465 1.00 43.26 46 HIS B O 1
ATOM 2688 N N . GLY B 1 50 ? 19.332 -6.252 55.916 1.00 35.71 47 GLY B N 1
ATOM 2689 C CA . GLY B 1 50 ? 18.775 -4.988 56.376 1.00 32.71 47 GLY B CA 1
ATOM 2690 C C . GLY B 1 50 ? 19.122 -4.606 57.799 1.00 48.67 47 GLY B C 1
ATOM 2691 O O . GLY B 1 50 ? 18.872 -3.474 58.223 1.00 44.74 47 GLY B O 1
ATOM 2692 N N . PHE B 1 51 ? 19.676 -5.567 58.539 1.00 47.45 48 PHE B N 1
ATOM 2693 C CA . PHE B 1 51 ? 20.159 -5.357 59.899 1.00 44.26 48 PHE B CA 1
ATOM 2694 C C . PHE B 1 51 ? 21.617 -4.951 59.771 1.00 42.09 48 PHE B C 1
ATOM 2695 O O . PHE B 1 51 ? 22.456 -5.758 59.370 1.00 45.11 48 PHE B O 1
ATOM 2703 N N . ILE B 1 52 ? 21.924 -3.698 60.090 1.00 41.84 49 ILE B N 1
ATOM 2704 C CA . ILE B 1 52 ? 23.295 -3.177 59.942 1.00 47.01 49 ILE B CA 1
ATOM 2705 C C . ILE B 1 52 ? 24.344 -3.983 60.735 1.00 50.22 49 ILE B C 1
ATOM 2706 O O . ILE B 1 52 ? 24.114 -4.338 61.891 1.00 49.00 49 ILE B O 1
ATOM 2711 N N . THR B 1 53 ? 25.476 -4.261 60.077 1.00 52.76 50 THR B N 1
ATOM 2712 C CA . THR B 1 53 ? 26.571 -5.144 60.537 1.00 55.21 50 THR B CA 1
ATOM 2713 C C . THR B 1 53 ? 26.247 -6.637 60.462 1.00 59.39 50 THR B C 1
ATOM 2714 O O . THR B 1 53 ? 27.144 -7.480 60.556 1.00 62.43 50 THR B O 1
ATOM 2718 N N . ARG B 1 54 ? 24.975 -6.964 60.264 1.00 58.21 51 ARG B N 1
ATOM 2719 C CA . ARG B 1 54 ? 24.559 -8.360 60.206 1.00 58.08 51 ARG B CA 1
ATOM 2720 C C . ARG B 1 54 ? 23.782 -8.687 58.920 1.00 56.13 51 ARG B C 1
ATOM 2721 O O . ARG B 1 54 ? 22.987 -9.623 58.877 1.00 60.44 51 ARG B O 1
ATOM 2729 N N . ASP B 1 55 ? 24.028 -7.914 57.868 1.00 50.78 52 ASP B N 1
ATOM 2730 C CA . ASP B 1 55 ? 23.311 -8.065 56.603 1.00 46.60 52 ASP B CA 1
ATOM 2731 C C . ASP B 1 55 ? 23.755 -9.310 55.860 1.00 52.87 52 ASP B C 1
ATOM 2732 O O . ASP B 1 55 ? 24.873 -9.355 55.358 1.00 59.58 52 ASP B O 1
ATOM 2737 N N . GLY B 1 56 ? 22.889 -10.315 55.774 1.00 47.50 53 GLY B N 1
ATOM 2738 C CA . GLY B 1 56 ? 23.217 -11.522 55.037 1.00 47.05 53 GLY B CA 1
ATOM 2739 C C . GLY B 1 56 ? 23.270 -12.746 55.933 1.00 57.56 53 GLY B C 1
ATOM 2740 O O . GLY B 1 56 ? 23.351 -13.878 55.452 1.00 63.91 53 GLY B O 1
ATOM 2741 N N . ILE B 1 57 ? 23.215 -12.518 57.242 1.00 55.06 54 ILE B N 1
ATOM 2742 C CA . ILE B 1 57 ? 23.315 -13.600 58.213 1.00 58.53 54 ILE B CA 1
ATOM 2743 C C . ILE B 1 57 ? 22.136 -14.580 58.180 1.00 60.84 54 ILE B C 1
ATOM 2744 O O . ILE B 1 57 ? 20.986 -14.188 57.986 1.00 55.23 54 ILE B O 1
ATOM 2749 N N . LYS B 1 58 ? 22.451 -15.863 58.355 1.00 68.17 55 LYS B N 1
ATOM 2750 C CA . LYS B 1 58 ? 21.449 -16.899 58.551 1.00 65.91 55 LYS B CA 1
ATOM 2751 C C . LYS B 1 58 ? 20.618 -16.561 59.781 1.00 64.32 55 LYS B C 1
ATOM 2752 O O . LYS B 1 58 ? 21.158 -16.097 60.787 0.87 65.23 55 LYS B O 1
ATOM 2758 N N . PRO B 1 59 ? 19.301 -16.793 59.706 1.00 66.45 56 PRO B N 1
ATOM 2759 C CA . PRO B 1 59 ? 18.423 -16.591 60.863 1.00 64.44 56 PRO B CA 1
ATOM 2760 C C . PRO B 1 59 ? 18.923 -17.310 62.103 1.00 70.14 56 PRO B C 1
ATOM 2761 O O . PRO B 1 59 ? 18.937 -16.695 63.167 1.00 69.67 56 PRO B O 1
ATOM 2765 N N . GLU B 1 60 ? 19.325 -18.576 61.970 0.81 77.03 57 GLU B N 1
ATOM 2766 C CA . GLU B 1 60 ? 19.776 -19.359 63.120 0.81 75.78 57 GLU B CA 1
ATOM 2767 C C . GLU B 1 60 ? 21.036 -18.776 63.747 0.81 72.48 57 GLU B C 1
ATOM 2768 O O . GLU B 1 60 ? 21.119 -18.621 64.966 0.81 73.02 57 GLU B O 1
ATOM 2774 N N . GLU B 1 61 ? 22.014 -18.464 62.907 0.89 66.84 58 GLU B N 1
ATOM 2775 C CA . GLU B 1 61 ? 23.263 -17.869 63.363 0.89 86.72 58 GLU B CA 1
ATOM 2776 C C . GLU B 1 61 ? 23.007 -16.616 64.200 0.89 81.49 58 GLU B C 1
ATOM 2777 O O . GLU B 1 61 ? 23.638 -16.415 65.233 0.89 75.95 58 GLU B O 1
ATOM 2783 N N . PHE B 1 62 ? 22.073 -15.787 63.734 1.00 84.24 59 PHE B N 1
ATOM 2784 C CA . PHE B 1 62 ? 21.665 -14.563 64.416 1.00 60.69 59 PHE B CA 1
ATOM 2785 C C . PHE B 1 62 ? 21.116 -14.872 65.796 1.00 62.85 59 PHE B C 1
ATOM 2786 O O . PHE B 1 62 ? 21.450 -14.202 66.773 1.00 70.93 59 PHE B O 1
ATOM 2794 N N . LYS B 1 63 ? 20.257 -15.884 65.871 1.00 69.78 60 LYS B N 1
ATOM 2795 C CA . LYS B 1 63 ? 19.621 -16.258 67.131 1.00 73.71 60 LYS B CA 1
ATOM 2796 C C . LYS B 1 63 ? 20.662 -16.811 68.119 1.00 76.56 60 LYS B C 1
ATOM 2797 O O . LYS B 1 63 ? 20.637 -16.488 69.306 1.00 75.09 60 LYS B O 1
ATOM 2803 N N . GLU B 1 64 ? 21.570 -17.641 67.605 1.00 76.83 61 GLU B N 1
ATOM 2804 C CA . GLU B 1 64 ? 22.646 -18.229 68.394 1.00 77.76 61 GLU B CA 1
ATOM 2805 C C . GLU B 1 64 ? 23.545 -17.168 69.025 1.00 71.91 61 GLU B C 1
ATOM 2806 O O . GLU B 1 64 ? 23.758 -17.188 70.233 1.00 73.57 61 GLU B O 1
ATOM 2812 N N . ILE B 1 65 ? 24.061 -16.256 68.198 1.00 69.27 62 ILE B N 1
ATOM 2813 C CA . ILE B 1 65 ? 24.959 -15.192 68.640 1.00 68.12 62 ILE B CA 1
ATOM 2814 C C . ILE B 1 65 ? 24.331 -14.343 69.740 1.00 81.34 62 ILE B C 1
ATOM 2815 O O . ILE B 1 65 ? 24.995 -13.982 70.721 1.00 87.55 62 ILE B O 1
ATOM 2820 N N . GLY B 1 66 ? 23.044 -14.055 69.589 1.00 79.37 63 GLY B N 1
ATOM 2821 C CA . GLY B 1 66 ? 22.300 -13.306 70.585 1.00 79.40 63 GLY B CA 1
ATOM 2822 C C . GLY B 1 66 ? 22.235 -13.985 71.944 1.00 84.16 63 GLY B C 1
ATOM 2823 O O . GLY B 1 66 ? 22.611 -13.386 72.957 1.00 90.88 63 GLY B O 1
ATOM 2824 N N . LEU B 1 67 ? 21.755 -15.228 71.972 1.00 80.49 64 LEU B N 1
ATOM 2825 C CA . LEU B 1 67 ? 21.683 -15.996 73.217 1.00 81.05 64 LEU B CA 1
ATOM 2826 C C . LEU B 1 67 ? 23.038 -16.072 73.904 1.00 82.01 64 LEU B C 1
ATOM 2827 O O . LEU B 1 67 ? 23.152 -15.803 75.098 1.00 87.00 64 LEU B O 1
ATOM 2832 N N . ASN B 1 68 ? 24.066 -16.425 73.141 1.00 82.51 65 ASN B N 1
ATOM 2833 C CA . ASN B 1 68 ? 25.432 -16.407 73.650 1.00 86.07 65 ASN B CA 1
ATOM 2834 C C . ASN B 1 68 ? 25.802 -15.045 74.221 1.00 85.32 65 ASN B C 1
ATOM 2835 O O . ASN B 1 68 ? 26.572 -14.956 75.165 1.00 77.39 65 ASN B O 1
ATOM 2840 N N . GLU B 1 69 ? 25.249 -13.978 73.657 1.00 85.78 66 GLU B N 1
ATOM 2841 C CA . GLU B 1 69 ? 25.556 -12.649 74.180 1.00 88.96 66 GLU B CA 1
ATOM 2842 C C . GLU B 1 69 ? 24.782 -12.316 75.453 1.00 88.31 66 GLU B C 1
ATOM 2843 O O . GLU B 1 69 ? 25.294 -11.621 76.333 1.00 87.64 66 GLU B O 1
ATOM 2849 N N . VAL B 1 70 ? 23.555 -12.819 75.547 1.00 73.02 67 VAL B N 1
ATOM 2850 C CA . VAL B 1 70 ? 22.720 -12.551 76.706 1.00 87.87 67 VAL B CA 1
ATOM 2851 C C . VAL B 1 70 ? 23.065 -13.507 77.852 1.00 94.98 67 VAL B C 1
ATOM 2852 O O . VAL B 1 70 ? 22.814 -13.213 79.026 1.00 94.89 67 VAL B O 1
ATOM 2864 N N . LYS B 1 72 ? 25.939 -13.946 78.731 1.00 95.45 69 LYS B N 1
ATOM 2865 C CA . LYS B 1 72 ? 27.054 -13.271 79.386 1.00 96.54 69 LYS B CA 1
ATOM 2866 C C . LYS B 1 72 ? 26.659 -12.647 80.726 1.00 103.02 69 LYS B C 1
ATOM 2867 O O . LYS B 1 72 ? 27.510 -12.413 81.589 1.00 109.20 69 LYS B O 1
ATOM 2873 N N . TYR B 1 73 ? 25.372 -12.371 80.901 1.00 81.35 70 TYR B N 1
ATOM 2874 C CA . TYR B 1 73 ? 24.906 -11.663 82.087 1.00 81.98 70 TYR B CA 1
ATOM 2875 C C . TYR B 1 73 ? 24.192 -12.585 83.076 1.00 90.02 70 TYR B C 1
ATOM 2876 O O . TYR B 1 73 ? 23.099 -13.080 82.806 1.00 84.71 70 TYR B O 1
ATOM 2885 N N . PRO B 1 74 ? 24.824 -12.806 84.240 1.00 93.40 71 PRO B N 1
ATOM 2886 C CA . PRO B 1 74 ? 24.465 -13.849 85.215 1.00 96.52 71 PRO B CA 1
ATOM 2887 C C . PRO B 1 74 ? 23.003 -13.814 85.670 1.00 90.61 71 PRO B C 1
ATOM 2888 O O . PRO B 1 74 ? 22.448 -14.851 86.019 1.00 92.61 71 PRO B O 1
ATOM 2892 N N . SER B 1 75 ? 22.390 -12.635 85.645 1.00 90.54 72 SER B N 1
ATOM 2893 C CA . SER B 1 75 ? 21.023 -12.461 86.121 1.00 88.69 72 SER B CA 1
ATOM 2894 C C . SER B 1 75 ? 19.981 -12.981 85.133 1.00 99.85 72 SER B C 1
ATOM 2895 O O . SER B 1 75 ? 18.801 -13.085 85.470 1.00 102.09 72 SER B O 1
ATOM 2898 N N . VAL B 1 76 ? 20.430 -13.317 83.924 1.00 86.12 73 VAL B N 1
ATOM 2899 C CA . VAL B 1 76 ? 19.553 -13.790 82.851 1.00 84.90 73 VAL B CA 1
ATOM 2900 C C . VAL B 1 76 ? 19.761 -15.276 82.563 1.00 86.85 73 VAL B C 1
ATOM 2901 O O . VAL B 1 76 ? 20.870 -15.698 82.237 1.00 92.18 73 VAL B O 1
ATOM 2905 N N . HIS B 1 77 ? 18.698 -16.070 82.673 1.00 88.09 74 HIS B N 1
ATOM 2906 C CA . HIS B 1 77 ? 18.789 -17.494 82.358 1.00 89.96 74 HIS B CA 1
ATOM 2907 C C . HIS B 1 77 ? 17.761 -17.931 81.310 1.00 93.88 74 HIS B C 1
ATOM 2908 O O . HIS B 1 77 ? 16.580 -17.580 81.387 1.00 92.18 74 HIS B O 1
ATOM 2915 N N . TYR B 1 78 ? 18.230 -18.698 80.328 1.00 88.86 75 TYR B N 1
ATOM 2916 C CA . TYR B 1 78 ? 17.433 -19.049 79.156 1.00 87.65 75 TYR B CA 1
ATOM 2917 C C . TYR B 1 78 ? 16.796 -20.421 79.263 1.00 97.10 75 TYR B C 1
ATOM 2918 O O . TYR B 1 78 ? 17.441 -21.386 79.663 1.00 99.62 75 TYR B O 1
ATOM 2927 N N . TYR B 1 79 ? 15.528 -20.503 78.877 1.00 97.01 76 TYR B N 1
ATOM 2928 C CA . TYR B 1 79 ? 14.791 -21.758 78.896 1.00 91.89 76 TYR B CA 1
ATOM 2929 C C . TYR B 1 79 ? 14.189 -22.043 77.521 1.00 93.13 76 TYR B C 1
ATOM 2930 O O . TYR B 1 79 ? 13.495 -21.197 76.949 1.00 93.10 76 TYR B O 1
ATOM 2939 N N . GLU B 1 80 ? 14.476 -23.227 76.984 1.00 92.06 77 GLU B N 1
ATOM 2940 C CA . GLU B 1 80 ? 13.942 -23.631 75.685 1.00 91.17 77 GLU B CA 1
ATOM 2941 C C . GLU B 1 80 ? 12.691 -24.479 75.876 1.00 93.07 77 GLU B C 1
ATOM 2942 O O . GLU B 1 80 ? 12.647 -25.644 75.479 1.00 103.36 77 GLU B O 1
ATOM 2948 N N . LYS B 1 81 ? 11.685 -23.880 76.505 1.00 96.55 78 LYS B N 1
ATOM 2949 C CA . LYS B 1 81 ? 10.390 -24.513 76.706 1.00 94.37 78 LYS B CA 1
ATOM 2950 C C . LYS B 1 81 ? 9.311 -23.747 75.942 1.00 102.51 78 LYS B C 1
ATOM 2951 O O . LYS B 1 81 ? 9.478 -22.566 75.636 1.00 89.56 78 LYS B O 1
ATOM 2957 N N . THR B 1 82 ? 8.210 -24.428 75.638 1.00 101.40 79 THR B N 1
ATOM 2958 C CA . THR B 1 82 ? 7.032 -23.789 75.063 1.00 96.17 79 THR B CA 1
ATOM 2959 C C . THR B 1 82 ? 6.125 -23.283 76.183 1.00 99.02 79 THR B C 1
ATOM 2960 O O . THR B 1 82 ? 5.639 -24.075 76.984 1.00 101.25 79 THR B O 1
ATOM 2964 N N . VAL B 1 83 ? 5.883 -21.977 76.225 1.00 90.19 80 VAL B N 1
ATOM 2965 C CA . VAL B 1 83 ? 5.023 -21.372 77.247 1.00 90.70 80 VAL B CA 1
ATOM 2966 C C . VAL B 1 83 ? 3.534 -21.511 76.941 1.00 91.17 80 VAL B C 1
ATOM 2967 O O . VAL B 1 83 ? 3.047 -20.941 75.969 1.00 91.54 80 VAL B O 1
ATOM 2971 N N . VAL B 1 84 ? 2.812 -22.251 77.783 1.00 100.48 81 VAL B N 1
ATOM 2972 C CA . VAL B 1 84 ? 1.393 -22.548 77.536 1.00 104.81 81 VAL B CA 1
ATOM 2973 C C . VAL B 1 84 ? 0.398 -21.528 78.137 1.00 106.59 81 VAL B C 1
ATOM 2974 O O . VAL B 1 84 ? -0.542 -21.103 77.456 1.00 99.21 81 VAL B O 1
ATOM 2986 N N . ILE B 1 86 ? -0.166 -17.938 80.770 1.00 108.00 83 ILE B N 1
ATOM 2987 C CA . ILE B 1 86 ? 0.274 -16.821 81.605 1.00 104.87 83 ILE B CA 1
ATOM 2988 C C . ILE B 1 86 ? -0.925 -16.243 82.347 1.00 104.41 83 ILE B C 1
ATOM 2989 O O . ILE B 1 86 ? -1.757 -15.538 81.766 1.00 100.13 83 ILE B O 1
ATOM 2994 N N . THR B 1 87 ? -1.009 -16.547 83.636 1.00 108.14 84 THR B N 1
ATOM 2995 C CA . THR B 1 87 ? -2.136 -16.115 84.443 1.00 110.28 84 THR B CA 1
ATOM 2996 C C . THR B 1 87 ? -1.686 -15.156 85.517 1.00 110.01 84 THR B C 1
ATOM 2997 O O . THR B 1 87 ? -0.581 -15.275 86.049 1.00 113.93 84 THR B O 1
ATOM 3001 N N . LYS B 1 88 ? -2.552 -14.208 85.848 0.77 106.01 85 LYS B N 1
ATOM 3002 C CA . LYS B 1 88 ? -2.301 -13.339 86.983 0.77 105.86 85 LYS B CA 1
ATOM 3003 C C . LYS B 1 88 ? -2.402 -14.169 88.285 0.77 107.38 85 LYS B C 1
ATOM 3004 O O . LYS B 1 88 ? -2.613 -15.392 88.248 0.77 101.03 85 LYS B O 1
ATOM 3010 N N . GLN B 1 89 ? -2.232 -13.523 89.431 1.00 107.27 86 GLN B N 1
ATOM 3011 C CA . GLN B 1 89 ? -2.404 -14.205 90.705 1.00 109.39 86 GLN B CA 1
ATOM 3012 C C . GLN B 1 89 ? -3.070 -13.256 91.684 1.00 112.93 86 GLN B C 1
ATOM 3013 O O . GLN B 1 89 ? -3.205 -12.064 91.407 1.00 113.05 86 GLN B O 1
ATOM 3019 N N . SER B 1 90 ? -3.487 -13.790 92.827 0.96 120.73 87 SER B N 1
ATOM 3020 C CA . SER B 1 90 ? -4.040 -12.978 93.907 0.96 125.68 87 SER B CA 1
ATOM 3021 C C . SER B 1 90 ? -2.987 -12.035 94.498 0.96 126.10 87 SER B C 1
ATOM 3022 O O . SER B 1 90 ? -3.322 -11.013 95.100 0.96 125.79 87 SER B O 1
ATOM 3025 N N . THR B 1 91 ? -1.716 -12.385 94.318 1.00 123.85 88 THR B N 1
ATOM 3026 C CA . THR B 1 91 ? -0.610 -11.556 94.789 1.00 120.19 88 THR B CA 1
ATOM 3027 C C . THR B 1 91 ? -0.381 -10.342 93.898 1.00 118.50 88 THR B C 1
ATOM 3028 O O . THR B 1 91 ? 0.043 -9.288 94.370 1.00 116.04 88 THR B O 1
ATOM 3032 N N . GLY B 1 92 ? -0.663 -10.492 92.608 0.88 121.42 89 GLY B N 1
ATOM 3033 C CA . GLY B 1 92 ? -0.375 -9.448 91.639 0.88 116.54 89 GLY B CA 1
ATOM 3034 C C . GLY B 1 92 ? 0.789 -9.852 90.759 0.88 112.72 89 GLY B C 1
ATOM 3035 O O . GLY B 1 92 ? 1.128 -9.157 89.798 0.88 109.77 89 GLY B O 1
ATOM 3036 N N . LEU B 1 93 ? 1.400 -10.984 91.096 1.00 97.62 90 LEU B N 1
ATOM 3037 C CA . LEU B 1 93 ? 2.463 -11.573 90.290 1.00 114.09 90 LEU B CA 1
ATOM 3038 C C . LEU B 1 93 ? 1.896 -12.192 89.010 1.00 109.02 90 LEU B C 1
ATOM 3039 O O . LEU B 1 93 ? 0.723 -11.999 88.675 1.00 106.42 90 LEU B O 1
ATOM 3044 N N . PHE B 1 94 ? 2.741 -12.933 88.297 1.00 108.10 91 PHE B N 1
ATOM 3045 C CA . PHE B 1 94 ? 2.294 -13.720 87.149 1.00 105.72 91 PHE B CA 1
ATOM 3046 C C . PHE B 1 94 ? 2.877 -15.127 87.192 1.00 95.89 91 PHE B C 1
ATOM 3047 O O . PHE B 1 94 ? 4.061 -15.321 87.467 1.00 104.81 91 PHE B O 1
ATOM 3055 N N . GLU B 1 95 ? 2.018 -16.105 86.936 1.00 97.29 92 GLU B N 1
ATOM 3056 C CA . GLU B 1 95 ? 2.391 -17.507 86.952 1.00 110.57 92 GLU B CA 1
ATOM 3057 C C . GLU B 1 95 ? 2.643 -17.949 85.508 1.00 110.99 92 GLU B C 1
ATOM 3058 O O . GLU B 1 95 ? 1.791 -17.752 84.643 1.00 107.23 92 GLU B O 1
ATOM 3064 N N . ILE B 1 96 ? 3.821 -18.514 85.241 1.00 112.87 93 ILE B N 1
ATOM 3065 C CA . ILE B 1 96 ? 4.172 -18.945 83.884 1.00 112.53 93 ILE B CA 1
ATOM 3066 C C . ILE B 1 96 ? 4.386 -20.459 83.804 1.00 114.62 93 ILE B C 1
ATOM 3067 O O . ILE B 1 96 ? 5.290 -21.001 84.445 1.00 99.75 93 ILE B O 1
ATOM 3072 N N . VAL B 1 97 ? 3.543 -21.125 83.015 1.00 112.15 94 VAL B N 1
ATOM 3073 C CA . VAL B 1 97 ? 3.570 -22.578 82.883 1.00 113.42 94 VAL B CA 1
ATOM 3074 C C . VAL B 1 97 ? 4.027 -22.951 81.482 1.00 112.49 94 VAL B C 1
ATOM 3075 O O . VAL B 1 97 ? 3.602 -22.338 80.509 1.00 97.19 94 VAL B O 1
ATOM 3079 N N . THR B 1 98 ? 4.895 -23.953 81.383 1.00 112.58 95 THR B N 1
ATOM 3080 C CA . THR B 1 98 ? 5.424 -24.378 80.092 1.00 108.85 95 THR B CA 1
ATOM 3081 C C . THR B 1 98 ? 4.770 -25.672 79.622 1.00 112.05 95 THR B C 1
ATOM 3082 O O . THR B 1 98 ? 3.796 -26.132 80.219 1.00 119.76 95 THR B O 1
ATOM 3086 N N . LYS B 1 99 ? 5.306 -26.252 78.550 1.00 105.81 96 LYS B N 1
ATOM 3087 C CA . LYS B 1 99 ? 4.771 -27.498 78.017 1.00 105.25 96 LYS B CA 1
ATOM 3088 C C . LYS B 1 99 ? 5.010 -28.636 79.007 1.00 106.25 96 LYS B C 1
ATOM 3089 O O . LYS B 1 99 ? 4.108 -29.427 79.278 1.00 108.40 96 LYS B O 1
ATOM 3095 N N . ASP B 1 100 ? 6.217 -28.700 79.564 1.00 106.67 97 ASP B N 1
ATOM 3096 C CA . ASP B 1 100 ? 6.554 -29.740 80.540 1.00 124.52 97 ASP B CA 1
ATOM 3097 C C . ASP B 1 100 ? 6.013 -29.470 81.947 1.00 126.44 97 ASP B C 1
ATOM 3098 O O . ASP B 1 100 ? 6.520 -30.020 82.932 1.00 135.60 97 ASP B O 1
ATOM 3103 N N . HIS B 1 101 ? 4.996 -28.614 82.029 1.00 120.76 98 HIS B N 1
ATOM 3104 C CA . HIS B 1 101 ? 4.279 -28.333 83.278 1.00 123.93 98 HIS B CA 1
ATOM 3105 C C . HIS B 1 101 ? 5.114 -27.658 84.374 1.00 125.92 98 HIS B C 1
ATOM 3106 O O . HIS B 1 101 ? 4.619 -27.463 85.483 1.00 128.36 98 HIS B O 1
ATOM 3113 N N . THR B 1 102 ? 6.367 -27.309 84.071 1.00 125.22 99 THR B N 1
ATOM 3114 C CA . THR B 1 102 ? 7.194 -26.513 84.982 1.00 109.35 99 THR B CA 1
ATOM 3115 C C . THR B 1 102 ? 6.509 -25.168 85.177 1.00 107.49 99 THR B C 1
ATOM 3116 O O . THR B 1 102 ? 5.847 -24.675 84.268 1.00 106.71 99 THR B O 1
ATOM 3120 N N . LYS B 1 103 ? 6.652 -24.578 86.358 1.00 108.05 100 LYS B N 1
ATOM 3121 C CA . LYS B 1 103 ? 5.917 -23.363 86.681 1.00 106.68 100 LYS B CA 1
ATOM 3122 C C . LYS B 1 103 ? 6.851 -22.252 87.166 1.00 105.33 100 LYS B C 1
ATOM 3123 O O . LYS B 1 103 ? 7.790 -22.509 87.914 1.00 106.66 100 LYS B O 1
ATOM 3129 N N . TYR B 1 104 ? 6.585 -21.019 86.736 1.00 121.47 101 TYR B N 1
ATOM 3130 C CA . TYR B 1 104 ? 7.492 -19.894 86.970 1.00 101.11 101 TYR B CA 1
ATOM 3131 C C . TYR B 1 104 ? 6.776 -18.666 87.532 1.00 113.25 101 TYR B C 1
ATOM 3132 O O . TYR B 1 104 ? 5.672 -18.331 87.098 1.00 112.70 101 TYR B O 1
ATOM 3141 N N . LEU B 1 105 ? 7.416 -17.997 88.493 1.00 108.49 102 LEU B N 1
ATOM 3142 C CA . LEU B 1 105 ? 6.890 -16.752 89.045 1.00 106.50 102 LEU B CA 1
ATOM 3143 C C . LEU B 1 105 ? 7.725 -15.544 88.625 1.00 105.83 102 LEU B C 1
ATOM 3144 O O . LEU B 1 105 ? 8.953 -15.616 88.573 1.00 96.90 102 LEU B O 1
ATOM 3149 N N . ALA B 1 106 ? 7.047 -14.440 88.317 1.00 103.66 103 ALA B N 1
ATOM 3150 C CA . ALA B 1 106 ? 7.713 -13.225 87.841 1.00 100.77 103 ALA B CA 1
ATOM 3151 C C . ALA B 1 106 ? 6.873 -11.945 88.036 1.00 101.22 103 ALA B C 1
ATOM 3152 O O . ALA B 1 106 ? 5.664 -11.905 87.746 1.00 91.20 103 ALA B O 1
ATOM 3154 N N . GLU B 1 107 ? 7.543 -10.906 88.535 1.00 101.58 104 GLU B N 1
ATOM 3155 C CA . GLU B 1 107 ? 6.935 -9.613 88.840 1.00 101.36 104 GLU B CA 1
ATOM 3156 C C . GLU B 1 107 ? 6.313 -8.947 87.610 1.00 100.53 104 GLU B C 1
ATOM 3157 O O . GLU B 1 107 ? 5.151 -8.535 87.638 1.00 99.08 104 GLU B O 1
ATOM 3163 N N . ARG B 1 108 ? 7.093 -8.843 86.536 1.00 84.58 105 ARG B N 1
ATOM 3164 C CA . ARG B 1 108 ? 6.627 -8.212 85.304 1.00 91.65 105 ARG B CA 1
ATOM 3165 C C . ARG B 1 108 ? 6.727 -9.119 84.070 1.00 80.89 105 ARG B C 1
ATOM 3166 O O . ARG B 1 108 ? 7.573 -10.006 83.998 1.00 93.39 105 ARG B O 1
ATOM 3174 N N . VAL B 1 109 ? 5.851 -8.900 83.099 1.00 82.12 106 VAL B N 1
ATOM 3175 C CA . VAL B 1 109 ? 5.850 -9.729 81.891 1.00 80.33 106 VAL B CA 1
ATOM 3176 C C . VAL B 1 109 ? 6.081 -8.916 80.621 1.00 75.25 106 VAL B C 1
ATOM 3177 O O . VAL B 1 109 ? 5.415 -7.909 80.389 1.00 73.74 106 VAL B O 1
ATOM 3181 N N . LEU B 1 110 ? 7.054 -9.354 79.824 1.00 77.97 107 LEU B N 1
ATOM 3182 C CA . LEU B 1 110 ? 7.278 -8.807 78.488 1.00 78.62 107 LEU B CA 1
ATOM 3183 C C . LEU B 1 110 ? 6.968 -9.828 77.383 1.00 77.99 107 LEU B C 1
ATOM 3184 O O . LEU B 1 110 ? 7.656 -10.839 77.236 1.00 78.03 107 LEU B O 1
ATOM 3189 N N . LEU B 1 111 ? 5.928 -9.553 76.605 1.00 76.24 108 LEU B N 1
ATOM 3190 C CA . LEU B 1 111 ? 5.584 -10.406 75.463 1.00 76.73 108 LEU B CA 1
ATOM 3191 C C . LEU B 1 111 ? 6.268 -9.938 74.185 1.00 71.53 108 LEU B C 1
ATOM 3192 O O . LEU B 1 111 ? 6.070 -8.811 73.734 1.00 64.72 108 LEU B O 1
ATOM 3197 N N . ALA B 1 112 ? 7.095 -10.815 73.630 1.00 70.85 109 ALA B N 1
ATOM 3198 C CA . ALA B 1 112 ? 7.777 -10.566 72.373 1.00 74.78 109 ALA B CA 1
ATOM 3199 C C . ALA B 1 112 ? 7.744 -11.845 71.559 1.00 65.91 109 ALA B C 1
ATOM 3200 O O . ALA B 1 112 ? 8.776 -12.339 71.104 1.00 69.06 109 ALA B O 1
ATOM 3202 N N . THR B 1 113 ? 6.538 -12.371 71.386 1.00 72.41 110 THR B N 1
ATOM 3203 C CA . THR B 1 113 ? 6.328 -13.676 70.766 1.00 75.72 110 THR B CA 1
ATOM 3204 C C . THR B 1 113 ? 6.113 -13.600 69.262 1.00 82.30 110 THR B C 1
ATOM 3205 O O . THR B 1 113 ? 5.687 -14.579 68.644 1.00 88.16 110 THR B O 1
ATOM 3209 N N . GLY B 1 114 ? 6.380 -12.437 68.678 1.00 81.86 111 GLY B N 1
ATOM 3210 C CA . GLY B 1 114 ? 6.199 -12.240 67.250 1.00 72.11 111 GLY B CA 1
ATOM 3211 C C . GLY B 1 114 ? 4.816 -12.597 66.730 1.00 72.82 111 GLY B C 1
ATOM 3212 O O . GLY B 1 114 ? 3.840 -12.619 67.481 1.00 79.65 111 GLY B O 1
ATOM 3229 N N . GLN B 1 116 ? 2.479 -14.985 63.491 1.00 70.58 113 GLN B N 1
ATOM 3230 C CA . GLN B 1 116 ? 2.473 -16.084 62.521 1.00 73.10 113 GLN B CA 1
ATOM 3231 C C . GLN B 1 116 ? 1.692 -15.689 61.278 1.00 69.75 113 GLN B C 1
ATOM 3232 O O . GLN B 1 116 ? 0.914 -14.739 61.290 1.00 65.60 113 GLN B O 1
ATOM 3238 N N . GLU B 1 117 ? 1.902 -16.424 60.202 1.00 74.03 114 GLU B N 1
ATOM 3239 C CA . GLU B 1 117 ? 1.247 -16.088 58.953 1.00 75.56 114 GLU B CA 1
ATOM 3240 C C . GLU B 1 117 ? 0.189 -17.100 58.586 1.00 71.65 114 GLU B C 1
ATOM 3241 O O . GLU B 1 117 ? 0.364 -18.296 58.792 1.00 77.58 114 GLU B O 1
ATOM 3247 N N . GLU B 1 118 ? -0.925 -16.605 58.066 1.00 72.81 115 GLU B N 1
ATOM 3248 C CA . GLU B 1 118 ? -1.868 -17.456 57.360 1.00 74.79 115 GLU B CA 1
ATOM 3249 C C . GLU B 1 118 ? -1.734 -17.135 55.880 1.00 71.53 115 GLU B C 1
ATOM 3250 O O . GLU B 1 118 ? -1.585 -15.971 55.507 1.00 74.21 115 GLU B O 1
ATOM 3256 N N . PHE B 1 119 ? -1.754 -18.162 55.040 1.00 69.96 116 PHE B N 1
ATOM 3257 C CA . PHE B 1 119 ? -1.580 -17.962 53.606 1.00 67.32 116 PHE B CA 1
ATOM 3258 C C . PHE B 1 119 ? -2.869 -18.241 52.853 1.00 67.64 116 PHE B C 1
ATOM 3259 O O . PHE B 1 119 ? -3.699 -19.030 53.301 1.00 74.49 116 PHE B O 1
ATOM 3267 N N . PRO B 1 120 ? -3.043 -17.583 51.704 1.00 64.96 117 PRO B N 1
ATOM 3268 C CA . PRO B 1 120 ? -4.149 -17.879 50.793 1.00 66.73 117 PRO B CA 1
ATOM 3269 C C . PRO B 1 120 ? -4.264 -19.367 50.481 1.00 66.12 117 PRO B C 1
ATOM 3270 O O . PRO B 1 120 ? -3.274 -20.090 50.520 1.00 60.94 117 PRO B O 1
ATOM 3274 N N . SER B 1 121 ? -5.474 -19.812 50.168 1.00 71.03 118 SER B N 1
ATOM 3275 C CA . SER B 1 121 ? -5.730 -21.223 49.899 1.00 72.70 118 SER B CA 1
ATOM 3276 C C . SER B 1 121 ? -5.152 -21.664 48.553 1.00 69.18 118 SER B C 1
ATOM 3277 O O . SER B 1 121 ? -5.855 -21.681 47.550 1.00 71.17 118 SER B O 1
ATOM 3280 N N . ILE B 1 122 ? -3.867 -22.007 48.551 1.00 63.71 119 ILE B N 1
ATOM 3281 C CA . ILE B 1 122 ? -3.160 -22.500 47.372 1.00 56.58 119 ILE B CA 1
ATOM 3282 C C . ILE B 1 122 ? -2.313 -23.681 47.804 1.00 72.14 119 ILE B C 1
ATOM 3283 O O . ILE B 1 122 ? -1.522 -23.561 48.743 1.00 77.73 119 ILE B O 1
ATOM 3288 N N . PRO B 1 123 ? -2.464 -24.828 47.124 1.00 74.64 120 PRO B N 1
ATOM 3289 C CA . PRO B 1 123 ? -1.767 -26.051 47.539 1.00 70.59 120 PRO B CA 1
ATOM 3290 C C . PRO B 1 123 ? -0.261 -25.852 47.630 1.00 61.32 120 PRO B C 1
ATOM 3291 O O . PRO B 1 123 ? 0.332 -25.241 46.737 1.00 58.18 120 PRO B O 1
ATOM 3295 N N . ASN B 1 124 ? 0.339 -26.327 48.714 1.00 59.97 121 ASN B N 1
ATOM 3296 C CA . ASN B 1 124 ? 1.794 -26.376 48.818 1.00 59.67 121 ASN B CA 1
ATOM 3297 C C . ASN B 1 124 ? 2.481 -25.007 48.832 1.00 55.24 121 ASN B C 1
ATOM 3298 O O . ASN B 1 124 ? 3.685 -24.909 48.592 1.00 53.89 121 ASN B O 1
ATOM 3303 N N . VAL B 1 125 ? 1.720 -23.952 49.093 1.00 52.82 122 VAL B N 1
ATOM 3304 C CA . VAL B 1 125 ? 2.279 -22.612 49.055 1.00 48.83 122 VAL B CA 1
ATOM 3305 C C . VAL B 1 125 ? 3.375 -22.430 50.103 1.00 55.56 122 VAL B C 1
ATOM 3306 O O . VAL B 1 125 ? 4.323 -21.699 49.860 1.00 54.38 122 VAL B O 1
ATOM 3310 N N . ARG B 1 126 ? 3.258 -23.133 51.238 1.00 60.27 123 ARG B N 1
ATOM 3311 C CA . ARG B 1 126 ? 4.215 -23.023 52.345 1.00 68.17 123 ARG B CA 1
ATOM 3312 C C . ARG B 1 126 ? 5.598 -23.597 52.021 1.00 67.59 123 ARG B C 1
ATOM 3313 O O . ARG B 1 126 ? 6.578 -23.254 52.680 1.00 65.37 123 ARG B O 1
ATOM 3321 N N . GLU B 1 127 ? 5.681 -24.459 51.010 1.00 65.05 124 GLU B N 1
ATOM 3322 C CA . GLU B 1 127 ? 6.972 -25.000 50.597 1.00 59.87 124 GLU B CA 1
ATOM 3323 C C . GLU B 1 127 ? 7.841 -23.956 49.895 1.00 64.42 124 GLU B C 1
ATOM 3324 O O . GLU B 1 127 ? 9.068 -23.997 49.973 1.00 64.89 124 GLU B O 1
ATOM 3330 N N . TYR B 1 128 ? 7.201 -23.011 49.217 1.00 62.25 125 TYR B N 1
ATOM 3331 C CA . TYR B 1 128 ? 7.934 -21.974 48.489 1.00 59.90 125 TYR B CA 1
ATOM 3332 C C . TYR B 1 128 ? 8.238 -20.737 49.349 1.00 55.65 125 TYR B C 1
ATOM 3333 O O . TYR B 1 128 ? 9.161 -19.969 49.036 1.00 52.09 125 TYR B O 1
ATOM 3342 N N . TYR B 1 129 ? 7.467 -20.540 50.416 1.00 54.80 126 TYR B N 1
ATOM 3343 C CA . TYR B 1 129 ? 7.661 -19.378 51.268 1.00 55.01 126 TYR B CA 1
ATOM 3344 C C . TYR B 1 129 ? 9.010 -19.520 51.971 1.00 58.20 126 TYR B C 1
ATOM 3345 O O . TYR B 1 129 ? 9.337 -20.585 52.490 1.00 57.63 126 TYR B O 1
ATOM 3354 N N . GLY B 1 130 ? 9.809 -18.459 51.947 1.00 61.66 127 GLY B N 1
ATOM 3355 C CA . GLY B 1 130 ? 11.141 -18.508 52.521 1.00 65.02 127 GLY B CA 1
ATOM 3356 C C . GLY B 1 130 ? 12.189 -18.812 51.467 1.00 63.19 127 GLY B C 1
ATOM 3357 O O . GLY B 1 130 ? 13.356 -18.435 51.612 1.00 64.80 127 GLY B O 1
ATOM 3358 N N . LYS B 1 131 ? 11.769 -19.491 50.403 1.00 56.41 128 LYS B N 1
ATOM 3359 C CA . LYS B 1 131 ? 12.684 -19.888 49.336 1.00 54.03 128 LYS B CA 1
ATOM 3360 C C . LYS B 1 131 ? 12.551 -19.067 48.057 1.00 53.08 128 LYS B C 1
ATOM 3361 O O . LYS B 1 131 ? 13.507 -18.410 47.653 1.00 61.28 128 LYS B O 1
ATOM 3367 N N . SER B 1 132 ? 11.382 -19.107 47.418 1.00 41.43 129 SER B N 1
ATOM 3368 C CA . SER B 1 132 ? 11.137 -18.284 46.227 1.00 36.74 129 SER B CA 1
ATOM 3369 C C . SER B 1 132 ? 9.891 -17.392 46.342 1.00 41.44 129 SER B C 1
ATOM 3370 O O . SER B 1 132 ? 9.737 -16.446 45.592 1.00 38.62 129 SER B O 1
ATOM 3373 N N . LEU B 1 133 ? 9.014 -17.689 47.294 1.00 51.43 130 LEU B N 1
ATOM 3374 C CA . LEU B 1 133 ? 7.901 -16.802 47.617 1.00 47.80 130 LEU B CA 1
ATOM 3375 C C . LEU B 1 133 ? 8.198 -16.057 48.923 1.00 45.97 130 LEU B C 1
ATOM 3376 O O . LEU B 1 133 ? 8.623 -16.653 49.907 1.00 51.52 130 LEU B O 1
ATOM 3381 N N . PHE B 1 134 ? 7.970 -14.752 48.928 1.00 41.07 131 PHE B N 1
ATOM 3382 C CA . PHE B 1 134 ? 8.323 -13.923 50.070 1.00 45.30 131 PHE B CA 1
ATOM 3383 C C . PHE B 1 134 ? 7.196 -12.970 50.411 1.00 47.28 131 PHE B C 1
ATOM 3384 O O . PHE B 1 134 ? 6.156 -12.964 49.742 1.00 51.18 131 PHE B O 1
ATOM 3392 N N . SER B 1 135 ? 7.403 -12.155 51.438 1.00 49.53 132 SER B N 1
ATOM 3393 C CA . SER B 1 135 ? 6.320 -11.323 51.938 1.00 54.77 132 SER B CA 1
ATOM 3394 C C . SER B 1 135 ? 6.654 -9.841 52.095 1.00 55.11 132 SER B C 1
ATOM 3395 O O . SER B 1 135 ? 5.752 -9.013 52.219 1.00 54.41 132 SER B O 1
ATOM 3398 N N . CYS B 1 136 ? 7.941 -9.506 52.109 1.00 59.18 133 CYS B N 1
ATOM 3399 C CA . CYS B 1 136 ? 8.357 -8.102 52.178 1.00 53.35 133 CYS B CA 1
ATOM 3400 C C . CYS B 1 136 ? 9.465 -7.788 51.182 1.00 42.59 133 CYS B C 1
ATOM 3401 O O . CYS B 1 136 ? 10.573 -8.321 51.262 1.00 44.29 133 CYS B O 1
ATOM 3404 N N . PRO B 1 137 ? 9.151 -6.920 50.223 1.00 46.31 134 PRO B N 1
ATOM 3405 C CA . PRO B 1 137 ? 10.064 -6.429 49.190 1.00 46.20 134 PRO B CA 1
ATOM 3406 C C . PRO B 1 137 ? 11.303 -5.740 49.763 1.00 46.48 134 PRO B C 1
ATOM 3407 O O . PRO B 1 137 ? 12.374 -5.845 49.182 1.00 47.19 134 PRO B O 1
ATOM 3411 N N . TYR B 1 138 ? 11.162 -5.031 50.871 1.00 38.91 135 TYR B N 1
ATOM 3412 C CA . TYR B 1 138 ? 12.324 -4.427 51.509 1.00 49.81 135 TYR B CA 1
ATOM 3413 C C . TYR B 1 138 ? 13.316 -5.498 52.000 1.00 52.13 135 TYR B C 1
ATOM 3414 O O . TYR B 1 138 ? 14.526 -5.306 51.959 1.00 50.41 135 TYR B O 1
ATOM 3423 N N . CYS B 1 139 ? 12.804 -6.639 52.441 1.00 54.60 136 CYS B N 1
ATOM 3424 C CA . CYS B 1 139 ? 13.690 -7.669 52.968 1.00 55.85 136 CYS B CA 1
ATOM 3425 C C . CYS B 1 139 ? 14.315 -8.459 51.827 1.00 52.53 136 CYS B C 1
ATOM 3426 O O . CYS B 1 139 ? 15.521 -8.696 51.828 1.00 52.37 136 CYS B O 1
ATOM 3429 N N . ASP B 1 140 ? 13.502 -8.824 50.834 1.00 48.07 137 ASP B N 1
ATOM 3430 C CA . ASP B 1 140 ? 13.925 -9.813 49.843 1.00 46.67 137 ASP B CA 1
ATOM 3431 C C . ASP B 1 140 ? 13.868 -9.375 48.393 1.00 42.70 137 ASP B C 1
ATOM 3432 O O . ASP B 1 140 ? 14.085 -10.193 47.491 1.00 40.58 137 ASP B O 1
ATOM 3437 N N . GLY B 1 141 ? 13.592 -8.095 48.161 1.00 40.30 138 GLY B N 1
ATOM 3438 C CA . GLY B 1 141 ? 13.527 -7.569 46.803 1.00 38.01 138 GLY B CA 1
ATOM 3439 C C . GLY B 1 141 ? 14.840 -7.654 46.045 1.00 34.10 138 GLY B C 1
ATOM 3440 O O . GLY B 1 141 ? 14.860 -8.029 44.867 1.00 36.77 138 GLY B O 1
ATOM 3441 N N . TRP B 1 142 ? 15.934 -7.299 46.713 1.00 36.33 139 TRP B N 1
ATOM 3442 C CA . TRP B 1 142 ? 17.250 -7.248 46.084 1.00 37.99 139 TRP B CA 1
ATOM 3443 C C . TRP B 1 142 ? 17.623 -8.545 45.376 1.00 53.72 139 TRP B C 1
ATOM 3444 O O . TRP B 1 142 ? 18.040 -8.550 44.206 1.00 43.41 139 TRP B O 1
ATOM 3455 N N . GLU B 1 143 ? 17.478 -9.643 46.115 1.00 55.70 140 GLU B N 1
ATOM 3456 C CA . GLU B 1 143 ? 17.797 -10.967 45.615 1.00 48.55 140 GLU B CA 1
ATOM 3457 C C . GLU B 1 143 ? 16.888 -11.413 44.461 1.00 51.61 140 GLU B C 1
ATOM 3458 O O . GLU B 1 143 ? 17.191 -12.386 43.767 1.00 52.90 140 GLU B O 1
ATOM 3464 N N . LEU B 1 144 ? 15.786 -10.697 44.250 1.00 51.67 141 LEU B N 1
ATOM 3465 C CA . LEU B 1 144 ? 14.810 -11.065 43.216 1.00 46.95 141 LEU B CA 1
ATOM 3466 C C . LEU B 1 144 ? 14.752 -10.046 42.078 1.00 44.60 141 LEU B C 1
ATOM 3467 O O . LEU B 1 144 ? 13.846 -10.094 41.258 1.00 49.32 141 LEU B O 1
ATOM 3472 N N . LYS B 1 145 ? 15.696 -9.113 42.037 1.00 47.21 142 LYS B N 1
ATOM 3473 C CA . LYS B 1 145 ? 15.562 -7.987 41.124 1.00 43.33 142 LYS B CA 1
ATOM 3474 C C . LYS B 1 145 ? 15.594 -8.422 39.658 1.00 51.07 142 LYS B C 1
ATOM 3475 O O . LYS B 1 145 ? 16.304 -9.366 39.298 1.00 57.06 142 LYS B O 1
ATOM 3481 N N . ASP B 1 146 ? 14.773 -7.758 38.844 1.00 46.02 143 ASP B N 1
ATOM 3482 C CA . ASP B 1 146 ? 14.722 -7.984 37.407 1.00 49.68 143 ASP B CA 1
ATOM 3483 C C . ASP B 1 146 ? 14.299 -9.400 37.017 1.00 48.56 143 ASP B C 1
ATOM 3484 O O . ASP B 1 146 ? 14.716 -9.924 35.990 1.00 53.84 143 ASP B O 1
ATOM 3489 N N . GLN B 1 147 ? 13.453 -10.009 37.828 1.00 42.66 144 GLN B N 1
ATOM 3490 C CA . GLN B 1 147 ? 13.054 -11.380 37.582 1.00 46.91 144 GLN B CA 1
ATOM 3491 C C . GLN B 1 147 ? 11.608 -11.446 37.185 1.00 43.27 144 GLN B C 1
ATOM 3492 O O . GLN B 1 147 ? 10.875 -10.494 37.399 1.00 47.91 144 GLN B O 1
ATOM 3498 N N . PRO B 1 148 ? 11.192 -12.579 36.602 1.00 40.14 145 PRO B N 1
ATOM 3499 C CA . PRO B 1 148 ? 9.768 -12.856 36.354 1.00 38.21 145 PRO B CA 1
ATOM 3500 C C . PRO B 1 148 ? 8.947 -13.157 37.617 1.00 40.88 145 PRO B C 1
ATOM 3501 O O . PRO B 1 148 ? 8.837 -14.321 38.002 1.00 43.19 145 PRO B O 1
ATOM 3505 N N . LEU B 1 149 ? 8.347 -12.130 38.220 1.00 39.96 146 LEU B N 1
ATOM 3506 C CA . LEU B 1 149 ? 7.687 -12.285 39.524 1.00 42.32 146 LEU B CA 1
ATOM 3507 C C . LEU B 1 149 ? 6.156 -12.355 39.500 1.00 37.85 146 LEU B C 1
ATOM 3508 O O . LEU B 1 149 ? 5.491 -11.723 38.685 1.00 33.44 146 LEU B O 1
ATOM 3513 N N . ILE B 1 150 ? 5.595 -13.090 40.443 1.00 35.97 147 ILE B N 1
ATOM 3514 C CA . ILE B 1 150 ? 4.156 -13.058 40.638 1.00 34.10 147 ILE B CA 1
ATOM 3515 C C . ILE B 1 150 ? 3.824 -12.389 41.997 1.00 41.35 147 ILE B C 1
ATOM 3516 O O . ILE B 1 150 ? 4.524 -12.582 42.998 1.00 34.51 147 ILE B O 1
ATOM 3521 N N . ILE B 1 151 ? 2.797 -11.544 41.998 1.00 40.98 148 ILE B N 1
ATOM 3522 C CA . ILE B 1 151 ? 2.212 -11.043 43.226 1.00 39.00 148 ILE B CA 1
ATOM 3523 C C . ILE B 1 151 ? 0.868 -11.733 43.473 1.00 38.42 148 ILE B C 1
ATOM 3524 O O . ILE B 1 151 ? -0.088 -11.517 42.741 1.00 40.21 148 ILE B O 1
ATOM 3529 N N . ILE B 1 152 ? 0.805 -12.575 44.499 1.00 43.88 149 ILE B N 1
ATOM 3530 C CA . ILE B 1 152 ? -0.439 -13.240 44.882 1.00 43.68 149 ILE B CA 1
ATOM 3531 C C . ILE B 1 152 ? -1.145 -12.450 45.983 1.00 48.64 149 ILE B C 1
ATOM 3532 O O . ILE B 1 152 ? -0.686 -12.418 47.139 1.00 45.44 149 ILE B O 1
ATOM 3537 N N . SER B 1 153 ? -2.256 -11.810 45.628 1.00 48.72 150 SER B N 1
ATOM 3538 C CA . SER B 1 153 ? -2.978 -10.967 46.583 1.00 52.26 150 SER B CA 1
ATOM 3539 C C . SER B 1 153 ? -4.493 -11.099 46.424 1.00 51.05 150 SER B C 1
ATOM 3540 O O . SER B 1 153 ? -5.081 -10.621 45.444 1.00 53.57 150 SER B O 1
ATOM 3543 N N . GLU B 1 154 ? -5.119 -11.744 47.402 1.00 51.25 151 GLU B N 1
ATOM 3544 C CA . GLU B 1 154 ? -6.546 -12.037 47.348 1.00 55.54 151 GLU B CA 1
ATOM 3545 C C . GLU B 1 154 ? -7.433 -10.816 47.590 1.00 59.81 151 GLU B C 1
ATOM 3546 O O . GLU B 1 154 ? -8.533 -10.723 47.027 1.00 67.69 151 GLU B O 1
ATOM 3552 N N . ASN B 1 155 ? -6.940 -9.880 48.398 1.00 51.68 152 ASN B N 1
ATOM 3553 C CA . ASN B 1 155 ? -7.698 -8.693 48.788 1.00 58.04 152 ASN B CA 1
ATOM 3554 C C . ASN B 1 155 ? -7.303 -7.445 48.009 1.00 62.78 152 ASN B C 1
ATOM 3555 O O . ASN B 1 155 ? -6.131 -7.059 48.015 1.00 63.67 152 ASN B O 1
ATOM 3560 N N . GLU B 1 156 ? -8.292 -6.820 47.363 1.00 65.58 153 GLU B N 1
ATOM 3561 C CA . GLU B 1 156 ? -8.125 -5.573 46.600 1.00 69.46 153 GLU B CA 1
ATOM 3562 C C . GLU B 1 156 ? -7.284 -4.519 47.322 1.00 69.78 153 GLU B C 1
ATOM 3563 O O . GLU B 1 156 ? -6.299 -4.004 46.776 1.00 65.74 153 GLU B O 1
ATOM 3569 N N . ASP B 1 157 ? -7.682 -4.217 48.557 0.96 70.79 154 ASP B N 1
ATOM 3570 C CA . ASP B 1 157 ? -7.120 -3.112 49.332 0.96 76.37 154 ASP B CA 1
ATOM 3571 C C .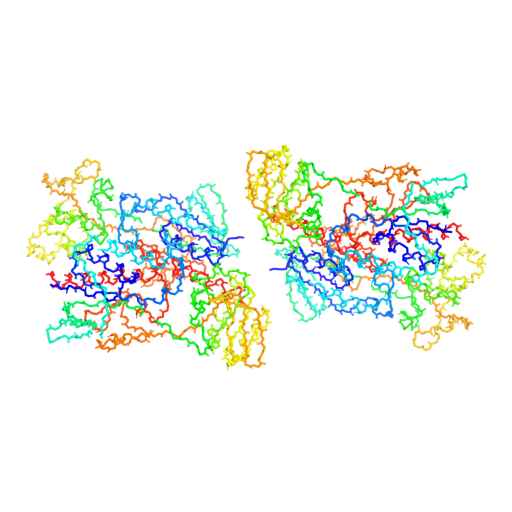 ASP B 1 157 ? -5.600 -3.177 49.517 0.96 69.07 154 ASP B C 1
ATOM 3572 O O . ASP B 1 157 ? -4.987 -2.191 49.928 0.96 67.46 154 ASP B O 1
ATOM 3577 N N . HIS B 1 158 ? -4.999 -4.328 49.219 1.00 61.34 155 HIS B N 1
ATOM 3578 C CA . HIS B 1 158 ? -3.572 -4.541 49.468 1.00 56.72 155 HIS B CA 1
ATOM 3579 C C . HIS B 1 158 ? -2.803 -4.718 48.177 1.00 55.62 155 HIS B C 1
ATOM 3580 O O . HIS B 1 158 ? -1.575 -4.602 48.146 1.00 49.01 155 HIS B O 1
ATOM 3587 N N . THR B 1 159 ? -3.536 -5.006 47.108 1.00 57.77 156 THR B N 1
ATOM 3588 C CA . THR B 1 159 ? -2.928 -5.318 45.826 1.00 52.98 156 THR B CA 1
ATOM 3589 C C . THR B 1 159 ? -2.143 -4.154 45.232 1.00 48.56 156 THR B C 1
ATOM 3590 O O . THR B 1 159 ? -0.995 -4.320 44.820 1.00 43.70 156 THR B O 1
ATOM 3594 N N . LEU B 1 160 ? -2.760 -2.980 45.195 1.00 45.47 157 LEU B N 1
ATOM 3595 C CA . LEU B 1 160 ? -2.147 -1.832 44.544 1.00 53.71 157 LEU B CA 1
ATOM 3596 C C . LEU B 1 160 ? -0.820 -1.445 45.202 1.00 55.67 157 LEU B C 1
ATOM 3597 O O . LEU B 1 160 ? 0.210 -1.339 44.526 1.00 51.66 157 LEU B O 1
ATOM 3602 N N . HIS B 1 161 ? -0.858 -1.253 46.523 1.00 59.46 158 HIS B N 1
ATOM 3603 C CA . HIS B 1 161 ? 0.322 -0.939 47.327 1.00 52.07 158 HIS B CA 1
ATOM 3604 C C . HIS B 1 161 ? 1.461 -1.925 47.094 1.00 48.33 158 HIS B C 1
ATOM 3605 O O . HIS B 1 161 ? 2.592 -1.539 46.787 1.00 48.13 158 HIS B O 1
ATOM 3620 N N . THR B 1 163 ? 1.898 -3.836 44.645 1.00 44.42 160 THR B N 1
ATOM 3621 C CA . THR B 1 163 ? 2.363 -3.774 43.263 1.00 45.57 160 THR B CA 1
ATOM 3622 C C . THR B 1 163 ? 3.318 -2.605 43.020 1.00 45.00 160 THR B C 1
ATOM 3623 O O . THR B 1 163 ? 4.397 -2.797 42.456 1.00 44.33 160 THR B O 1
ATOM 3627 N N . LYS B 1 164 ? 2.923 -1.404 43.432 1.00 39.96 161 LYS B N 1
ATOM 3628 C CA . LYS B 1 164 ? 3.779 -0.234 43.270 1.00 46.05 161 LYS B CA 1
ATOM 3629 C C . LYS B 1 164 ? 5.142 -0.459 43.919 1.00 49.31 161 LYS B C 1
ATOM 3630 O O . LYS B 1 164 ? 6.174 -0.030 43.388 1.00 53.57 161 LYS B O 1
ATOM 3636 N N . LEU B 1 165 ? 5.127 -1.111 45.081 1.00 46.51 162 LEU B N 1
ATOM 3637 C CA . LEU B 1 165 ? 6.337 -1.365 45.849 1.00 45.02 162 LEU B CA 1
ATOM 3638 C C . LEU B 1 165 ? 7.236 -2.391 45.149 1.00 46.71 162 LEU B C 1
ATOM 3639 O O . LEU B 1 165 ? 8.404 -2.111 44.874 1.00 50.87 162 LEU B O 1
ATOM 3644 N N . VAL B 1 166 ? 6.689 -3.572 44.857 1.00 33.67 163 VAL B N 1
ATOM 3645 C CA . VAL B 1 166 ? 7.446 -4.635 44.207 1.00 31.45 163 VAL B CA 1
ATOM 3646 C C . VAL B 1 166 ? 8.020 -4.163 42.858 1.00 43.25 163 VAL B C 1
ATOM 3647 O O . VAL B 1 166 ? 9.102 -4.598 42.432 1.00 39.33 163 VAL B O 1
ATOM 3651 N N . TYR B 1 167 ? 7.310 -3.237 42.214 1.00 39.42 164 TYR B N 1
ATOM 3652 C CA . TYR B 1 167 ? 7.732 -2.663 40.941 1.00 37.71 164 TYR B CA 1
ATOM 3653 C C . TYR B 1 167 ? 9.129 -2.025 40.969 1.00 45.43 164 TYR B C 1
ATOM 3654 O O . TYR B 1 167 ? 9.812 -1.979 39.941 1.00 50.81 164 TYR B O 1
ATOM 3663 N N . ASN B 1 168 ? 9.546 -1.530 42.136 1.00 48.73 165 ASN B N 1
ATOM 3664 C CA . ASN B 1 168 ? 10.922 -1.068 42.346 1.00 46.41 165 ASN B CA 1
ATOM 3665 C C . ASN B 1 168 ? 11.961 -2.111 41.935 1.00 37.33 165 ASN B C 1
ATOM 3666 O O . ASN B 1 168 ? 13.013 -1.777 41.410 1.00 39.08 165 ASN B O 1
ATOM 3671 N N . TRP B 1 169 ? 11.664 -3.380 42.190 1.00 34.63 166 TRP B N 1
ATOM 3672 C CA . TRP B 1 169 ? 12.663 -4.437 42.018 1.00 47.55 166 TRP B CA 1
ATOM 3673 C C . TRP B 1 169 ? 12.539 -5.169 40.695 1.00 43.34 166 TRP B C 1
ATOM 3674 O O . TRP B 1 169 ? 13.544 -5.527 40.086 1.00 44.99 166 TRP B O 1
ATOM 3685 N N . SER B 1 170 ? 11.310 -5.387 40.245 1.00 41.36 167 SER B N 1
ATOM 3686 C CA . SER B 1 170 ? 11.112 -5.858 38.886 1.00 40.87 167 SER B CA 1
ATOM 3687 C C . SER B 1 170 ? 9.852 -5.279 38.245 1.00 44.10 167 SER B C 1
ATOM 3688 O O . SER B 1 170 ? 8.854 -4.990 38.933 1.00 45.25 167 SER B O 1
ATOM 3691 N N . THR B 1 171 ? 9.919 -5.112 36.927 1.00 36.01 168 THR B N 1
ATOM 3692 C CA . THR B 1 171 ? 8.812 -4.598 36.145 1.00 38.29 168 THR B CA 1
ATOM 3693 C C . THR B 1 171 ? 8.126 -5.722 35.388 1.00 42.35 168 THR B C 1
ATOM 3694 O O . THR B 1 171 ? 7.069 -5.524 34.800 1.00 50.43 168 THR B O 1
ATOM 3698 N N . ASP B 1 172 ? 8.748 -6.897 35.385 1.00 39.66 169 ASP B N 1
ATOM 3699 C CA . ASP B 1 172 ? 8.130 -8.119 34.869 1.00 39.20 169 ASP B CA 1
ATOM 3700 C C . ASP B 1 172 ? 7.212 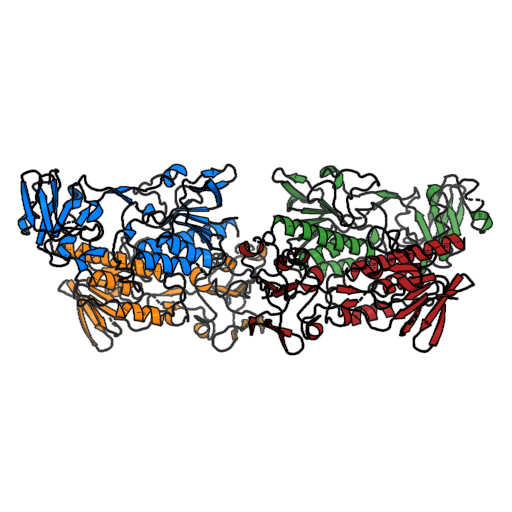-8.738 35.920 1.00 31.74 169 ASP B C 1
ATOM 3701 O O . ASP B 1 172 ? 7.580 -9.712 36.561 1.00 32.61 169 ASP B O 1
ATOM 3706 N N . LEU B 1 173 ? 6.018 -8.181 36.092 1.00 34.28 170 LEU B N 1
ATOM 3707 C CA . LEU B 1 173 ? 5.107 -8.619 37.152 1.00 36.53 170 LEU B CA 1
ATOM 3708 C C . LEU B 1 173 ? 3.815 -9.193 36.598 1.00 40.15 170 LEU B C 1
ATOM 3709 O O . LEU B 1 173 ? 3.367 -8.818 35.519 1.00 42.39 170 LEU B O 1
ATOM 3714 N N . VAL B 1 174 ? 3.218 -10.089 37.375 1.00 41.76 171 VAL B N 1
ATOM 3715 C CA . VAL B 1 174 ? 1.905 -10.651 37.102 1.00 38.63 171 VAL B CA 1
ATOM 3716 C C . VAL B 1 174 ? 1.134 -10.656 38.412 1.00 26.80 171 VAL B C 1
ATOM 3717 O O . VAL B 1 174 ? 1.607 -11.198 39.396 1.00 28.78 171 VAL B O 1
ATOM 3721 N N . ILE B 1 175 ? -0.044 -10.048 38.441 1.00 31.55 172 ILE B N 1
ATOM 3722 C CA . ILE B 1 175 ? -0.881 -10.100 39.639 1.00 33.13 172 ILE B CA 1
ATOM 3723 C C . ILE B 1 175 ? -1.863 -11.256 39.548 1.00 36.63 172 ILE B C 1
ATOM 3724 O O . ILE B 1 175 ? -2.492 -11.460 38.516 1.00 42.44 172 ILE B O 1
ATOM 3729 N N . ALA B 1 176 ? -1.960 -12.037 40.620 1.00 45.61 173 ALA B N 1
ATOM 3730 C CA . ALA B 1 176 ? -2.831 -13.213 40.657 1.00 41.58 173 ALA B CA 1
ATOM 3731 C C . ALA B 1 176 ? -3.736 -13.066 41.853 1.00 42.94 173 ALA B C 1
ATOM 3732 O O . ALA B 1 176 ? -3.263 -13.124 42.981 1.00 44.81 173 ALA B O 1
ATOM 3734 N N . THR B 1 177 ? -5.028 -12.863 41.622 1.00 43.18 174 THR B N 1
ATOM 3735 C CA . THR B 1 177 ? -5.941 -12.591 42.731 1.00 44.93 174 THR B CA 1
ATOM 3736 C C . THR B 1 177 ? -6.523 -13.881 43.313 1.00 46.63 174 THR B C 1
ATOM 3737 O O . THR B 1 177 ? -7.345 -13.850 44.232 1.00 52.04 174 THR B O 1
ATOM 3741 N N . ASN B 1 178 ? -6.075 -15.008 42.773 1.00 44.36 175 ASN B N 1
ATOM 3742 C CA . ASN B 1 178 ? -6.558 -16.330 43.154 1.00 45.07 175 ASN B CA 1
ATOM 3743 C C . ASN B 1 178 ? -8.079 -16.473 43.241 1.00 42.87 175 ASN B C 1
ATOM 3744 O O . ASN B 1 178 ? -8.606 -16.935 44.233 1.00 45.77 175 ASN B O 1
ATOM 3749 N N . GLY B 1 179 ? -8.789 -16.087 42.191 1.00 55.01 176 GLY B N 1
ATOM 3750 C CA . GLY B 1 179 ? -10.228 -16.277 42.161 1.00 53.75 176 GLY B CA 1
ATOM 3751 C C . GLY B 1 179 ? -11.022 -15.087 42.657 1.00 57.29 176 GLY B C 1
ATOM 3752 O O . GLY B 1 179 ? -12.258 -15.119 42.679 1.00 60.99 176 GLY B O 1
ATOM 3753 N N . ASN B 1 180 ? -10.316 -14.031 43.051 1.00 60.19 177 ASN B N 1
ATOM 3754 C CA . ASN B 1 180 ? -10.960 -12.847 43.612 1.00 62.51 177 ASN B CA 1
ATOM 3755 C C . ASN B 1 180 ? -11.057 -11.672 42.636 1.00 65.99 177 ASN B C 1
ATOM 3756 O O . ASN B 1 180 ? -10.244 -11.515 41.726 1.00 57.63 177 ASN B O 1
ATOM 3761 N N . GLU B 1 181 ? -12.079 -10.855 42.837 1.00 77.03 178 GLU B N 1
ATOM 3762 C CA . GLU B 1 181 ? -12.361 -9.758 41.934 1.00 83.28 178 GLU B CA 1
ATOM 3763 C C . GLU B 1 181 ? -11.421 -8.601 42.215 1.00 79.34 178 GLU B C 1
ATOM 3764 O O . GLU B 1 181 ? -11.139 -8.278 43.372 1.00 83.67 178 GLU B O 1
ATOM 3770 N N . LEU B 1 182 ? -10.931 -7.989 41.146 1.00 72.02 179 LEU B N 1
ATOM 3771 C CA . LEU B 1 182 ? -10.154 -6.766 41.253 1.00 70.44 179 LEU B CA 1
ATOM 3772 C C . LEU B 1 182 ? -11.045 -5.625 40.761 1.00 72.43 179 LEU B C 1
ATOM 3773 O O . LEU B 1 182 ? -11.819 -5.808 39.827 1.00 78.99 179 LEU B O 1
ATOM 3778 N N . SER B 1 183 ? -10.967 -4.462 41.400 1.00 74.80 180 SER B N 1
ATOM 3779 C CA . SER B 1 183 ? -11.860 -3.348 41.059 1.00 77.66 180 SER B CA 1
ATOM 3780 C C . SER B 1 183 ? -11.499 -2.718 39.719 1.00 79.35 180 SER B C 1
ATOM 3781 O O . SER B 1 183 ? -10.357 -2.798 39.275 1.00 75.56 180 SER B O 1
ATOM 3784 N N . GLN B 1 184 ? -12.469 -2.074 39.084 1.00 89.99 181 GLN B N 1
ATOM 3785 C CA . GLN B 1 184 ? -12.226 -1.432 37.796 1.00 94.19 181 GLN B CA 1
ATOM 3786 C C . GLN B 1 184 ? -11.100 -0.391 37.879 1.00 90.21 181 GLN B C 1
ATOM 3787 O O . GLN B 1 184 ? -10.129 -0.461 37.121 1.00 84.66 181 GLN B O 1
ATOM 3793 N N . THR B 1 185 ? -11.222 0.552 38.812 1.00 88.60 182 THR B N 1
ATOM 3794 C CA . THR B 1 185 ? -10.189 1.571 39.019 1.00 91.93 182 THR B CA 1
ATOM 3795 C C . THR B 1 185 ? -8.764 1.002 39.199 1.00 84.67 182 THR B C 1
ATOM 3796 O O . THR B 1 185 ? -7.830 1.431 38.513 1.00 83.63 182 THR B O 1
ATOM 3800 N N . ILE B 1 186 ? -8.598 0.042 40.110 1.00 75.59 183 ILE B N 1
ATOM 3801 C CA . ILE B 1 186 ? -7.291 -0.573 40.329 1.00 69.24 183 ILE B CA 1
ATOM 3802 C C . ILE B 1 186 ? -6.801 -1.269 39.058 1.00 70.72 183 ILE B C 1
ATOM 3803 O O . ILE B 1 186 ? -5.622 -1.180 38.697 1.00 66.68 183 ILE B O 1
ATOM 3816 N N . ASP B 1 188 ? -7.378 -0.609 35.930 0.92 67.19 185 ASP B N 1
ATOM 3817 C CA . ASP B 1 188 ? -6.922 0.323 34.910 0.92 73.38 185 ASP B CA 1
ATOM 3818 C C . ASP B 1 188 ? -5.572 0.936 35.274 0.92 74.97 185 ASP B C 1
ATOM 3819 O O . ASP B 1 188 ? -4.758 1.240 34.400 0.92 78.70 185 ASP B O 1
ATOM 3824 N N . GLU B 1 189 ? -5.338 1.110 36.569 1.00 71.41 186 GLU B N 1
ATOM 3825 C CA . GLU B 1 189 ? -4.059 1.596 37.045 1.00 71.23 186 GLU B CA 1
ATOM 3826 C C . GLU B 1 189 ? -2.937 0.626 36.641 1.00 65.69 186 GLU B C 1
ATOM 3827 O O . GLU B 1 189 ? -1.859 1.047 36.220 1.00 71.13 186 GLU B O 1
ATOM 3833 N N . LEU B 1 190 ? -3.198 -0.671 36.746 1.00 52.83 187 LEU B N 1
ATOM 3834 C CA . LEU B 1 190 ? -2.202 -1.676 36.374 1.00 59.54 187 LEU B CA 1
ATOM 3835 C C . LEU B 1 190 ? -2.013 -1.806 34.850 1.00 67.74 187 LEU B C 1
ATOM 3836 O O . LEU B 1 190 ? -0.886 -1.976 34.379 1.00 67.15 187 LEU B O 1
ATOM 3841 N N . SER B 1 191 ? -3.114 -1.734 34.095 1.00 72.72 188 SER B N 1
ATOM 3842 C CA . SER B 1 191 ? -3.082 -1.750 32.626 1.00 75.03 188 SER B CA 1
ATOM 3843 C C . SER B 1 191 ? -2.134 -0.699 32.047 1.00 79.82 188 SER B C 1
ATOM 3844 O O . SER B 1 191 ? -1.423 -0.962 31.073 1.00 79.65 188 SER B O 1
ATOM 3847 N N . ASN B 1 192 ? -2.142 0.490 32.647 1.00 77.56 189 ASN B N 1
ATOM 3848 C CA . ASN B 1 192 ? -1.268 1.575 32.222 1.00 71.66 189 ASN B CA 1
ATOM 3849 C C . ASN B 1 192 ? 0.219 1.287 32.411 1.00 66.12 189 ASN B C 1
ATOM 3850 O O . ASN B 1 192 ? 1.038 1.728 31.613 1.00 66.92 189 ASN B O 1
ATOM 3855 N N . LYS B 1 193 ? 0.570 0.551 33.462 1.00 64.18 190 LYS B N 1
ATOM 3856 C CA . LYS B 1 193 ? 1.970 0.202 33.699 1.00 66.85 190 LYS B CA 1
ATOM 3857 C C . LYS B 1 193 ? 2.316 -1.169 33.125 1.00 65.54 190 LYS B C 1
ATOM 3858 O O . LYS B 1 193 ? 3.340 -1.751 33.499 1.00 62.56 190 LYS B O 1
ATOM 3864 N N . ASN B 1 194 ? 1.456 -1.681 32.240 1.00 63.73 191 ASN B N 1
ATOM 3865 C CA . ASN B 1 194 ? 1.693 -2.954 31.555 1.00 57.47 191 ASN B CA 1
ATOM 3866 C C . ASN B 1 194 ? 1.924 -4.157 32.474 1.00 52.77 191 ASN B C 1
ATOM 3867 O O . ASN B 1 194 ? 2.775 -5.014 32.216 1.00 52.36 191 ASN B O 1
ATOM 3872 N N . ILE B 1 195 ? 1.150 -4.210 33.548 1.00 50.53 192 ILE B N 1
ATOM 3873 C CA . ILE B 1 195 ? 1.226 -5.305 34.492 1.00 44.18 192 ILE B CA 1
ATOM 3874 C C . ILE B 1 195 ? -0.045 -6.106 34.270 1.00 48.28 192 ILE B C 1
ATOM 3875 O O . ILE B 1 195 ? -1.141 -5.591 34.482 1.00 53.66 192 ILE B O 1
ATOM 3880 N N . PRO B 1 196 ? 0.094 -7.346 33.766 1.00 50.82 193 PRO B N 1
ATOM 3881 C CA . PRO B 1 196 ? -1.037 -8.245 33.485 1.00 39.89 193 PRO B CA 1
ATOM 3882 C C . PRO B 1 196 ? -1.694 -8.734 34.766 1.00 36.12 193 PRO B C 1
ATOM 3883 O O . PRO B 1 196 ? -1.033 -8.892 35.780 1.00 40.89 193 PRO B O 1
ATOM 3887 N N . VAL B 1 197 ? -3.000 -8.938 34.725 1.00 40.22 194 VAL B N 1
ATOM 3888 C CA . VAL B 1 197 ? -3.753 -9.389 35.887 1.00 39.27 194 VAL B CA 1
ATOM 3889 C C . VAL B 1 197 ? -4.508 -10.679 35.554 1.00 47.65 194 VAL B C 1
ATOM 3890 O O . VAL B 1 197 ? -5.330 -10.721 34.613 1.00 46.28 194 VAL B O 1
ATOM 3894 N N . ILE B 1 198 ? -4.206 -11.742 36.297 1.00 43.28 195 ILE B N 1
ATOM 3895 C CA . ILE B 1 198 ? -4.980 -12.976 36.173 1.00 42.33 195 ILE B CA 1
ATOM 3896 C C . ILE B 1 198 ? -5.853 -13.162 37.402 1.00 39.69 195 ILE B C 1
ATOM 3897 O O . ILE B 1 198 ? -5.358 -13.209 38.521 1.00 42.72 195 ILE B O 1
ATOM 3902 N N . THR B 1 199 ? -7.157 -13.262 37.181 1.00 38.77 196 THR B N 1
ATOM 3903 C CA . THR B 1 199 ? -8.115 -13.349 38.270 1.00 40.77 196 THR B CA 1
ATOM 3904 C C . THR B 1 199 ? -8.540 -14.790 38.517 1.00 43.61 196 THR B C 1
ATOM 3905 O O . THR B 1 199 ? -9.214 -15.082 39.501 1.00 45.95 196 THR B O 1
ATOM 3909 N N . GLU B 1 200 ? -8.123 -15.693 37.641 1.00 47.65 197 GLU B N 1
ATOM 3910 C CA . GLU B 1 200 ? -8.506 -17.094 37.763 1.00 52.40 197 GLU B CA 1
ATOM 3911 C C . GLU B 1 200 ? -7.931 -17.751 39.020 1.00 52.24 197 GLU B C 1
ATOM 3912 O O . GLU B 1 200 ? -6.904 -17.327 39.558 1.00 52.06 197 GLU B O 1
ATOM 3918 N N . SER B 1 201 ? -8.616 -18.784 39.485 1.00 52.95 198 SER B N 1
ATOM 3919 C CA . SER B 1 201 ? -8.162 -19.549 40.633 1.00 59.29 198 SER B CA 1
ATOM 3920 C C . SER B 1 201 ? -6.869 -20.311 40.306 1.00 57.67 198 SER B C 1
ATOM 3921 O O . SER B 1 201 ? -6.723 -20.844 39.205 1.00 66.28 198 SER B O 1
ATOM 3924 N N . ILE B 1 202 ? -5.940 -20.356 41.258 1.00 48.31 199 ILE B N 1
ATOM 3925 C CA . ILE B 1 202 ? -4.677 -21.070 41.082 1.00 44.01 199 ILE B CA 1
ATOM 3926 C C . ILE B 1 202 ? -4.828 -22.528 41.451 1.00 52.97 199 ILE B C 1
ATOM 3927 O O . ILE B 1 202 ? -5.245 -22.849 42.560 1.00 57.11 199 ILE B O 1
ATOM 3932 N N . ARG B 1 203 ? -4.486 -23.413 40.520 1.00 58.10 200 ARG B N 1
ATOM 3933 C CA . ARG B 1 203 ? -4.625 -24.846 40.752 1.00 58.23 200 ARG B CA 1
ATOM 3934 C C . ARG B 1 203 ? -3.418 -25.450 41.467 1.00 57.72 200 ARG B C 1
ATOM 3935 O O . ARG B 1 203 ? -3.550 -26.066 42.531 1.00 60.38 200 ARG B O 1
ATOM 3943 N N . THR B 1 204 ? -2.246 -25.293 40.865 1.00 54.48 201 THR B N 1
ATOM 3944 C CA . THR B 1 204 ? -1.016 -25.820 41.441 1.00 57.50 201 THR B CA 1
ATOM 3945 C C . THR B 1 204 ? 0.143 -24.851 41.259 1.00 56.09 201 THR B C 1
ATOM 3946 O O . THR B 1 204 ? 0.152 -24.037 40.330 1.00 44.87 201 THR B O 1
ATOM 3950 N N . LEU B 1 205 ? 1.112 -24.946 42.168 1.00 59.37 202 LEU B N 1
ATOM 3951 C CA . LEU B 1 205 ? 2.396 -24.278 42.010 1.00 51.22 202 LEU B CA 1
ATOM 3952 C C . LEU B 1 205 ? 3.398 -25.350 41.598 1.00 44.14 202 LEU B C 1
ATOM 3953 O O . LEU B 1 205 ? 3.377 -26.446 42.133 1.00 50.13 202 LEU B O 1
ATOM 3958 N N . GLN B 1 206 ? 4.265 -25.034 40.645 1.00 44.77 203 GLN B N 1
ATOM 3959 C CA . GLN B 1 206 ? 5.213 -26.011 40.129 1.00 49.08 203 GLN B CA 1
ATOM 3960 C C . GLN B 1 206 ? 6.643 -25.504 40.208 1.00 46.05 203 GLN B C 1
ATOM 3961 O O . GLN B 1 206 ? 6.908 -24.298 40.172 1.00 44.12 203 GLN B O 1
ATOM 3967 N N . GLY B 1 207 ? 7.567 -26.445 40.305 1.00 47.90 204 GLY B N 1
ATOM 3968 C CA . GLY B 1 207 ? 8.962 -26.126 40.524 1.00 48.43 204 GLY B CA 1
ATOM 3969 C C . GLY B 1 207 ? 9.353 -26.894 41.757 1.00 52.39 204 GLY B C 1
ATOM 3970 O O . GLY B 1 207 ? 8.631 -26.869 42.748 1.00 61.43 204 GLY B O 1
ATOM 3971 N N . GLU B 1 208 ? 10.478 -27.592 41.698 1.00 56.32 205 GLU B N 1
ATOM 3972 C CA . GLU B 1 208 ? 10.858 -28.485 42.779 1.00 61.36 205 GLU B CA 1
ATOM 3973 C C . GLU B 1 208 ? 11.716 -27.807 43.833 1.00 64.35 205 GLU B C 1
ATOM 3974 O O . GLU B 1 208 ? 12.325 -26.773 43.573 1.00 63.12 205 GLU B O 1
ATOM 3980 N N . GLY B 1 209 ? 11.754 -28.402 45.024 1.00 65.41 206 GLY B N 1
ATOM 3981 C CA . GLY B 1 209 ? 12.611 -27.939 46.093 1.00 66.69 206 GLY B CA 1
ATOM 3982 C C . GLY B 1 209 ? 12.329 -26.519 46.545 1.00 68.51 206 GLY B C 1
ATOM 3983 O O . GLY B 1 209 ? 13.237 -25.826 46.995 1.00 61.25 206 GLY B O 1
ATOM 3984 N N . GLY B 1 210 ? 11.076 -26.081 46.417 1.00 66.62 207 GLY B N 1
ATOM 3985 C CA . GLY B 1 210 ? 10.666 -24.765 46.885 1.00 53.69 207 GLY B CA 1
ATOM 3986 C C . GLY B 1 210 ? 11.007 -23.619 45.944 1.00 58.30 207 GLY B C 1
ATOM 3987 O O . GLY B 1 210 ? 10.770 -22.450 46.266 1.00 54.45 207 GLY B O 1
ATOM 3988 N N . TYR B 1 211 ? 11.560 -23.953 44.779 1.00 58.78 208 TYR B N 1
ATOM 3989 C CA . TYR B 1 211 ? 11.966 -22.945 43.800 1.00 55.82 208 TYR B CA 1
ATOM 3990 C C . TYR B 1 211 ? 10.980 -22.874 42.627 1.00 52.05 208 TYR B C 1
ATOM 3991 O O . TYR B 1 211 ? 10.905 -23.785 41.797 1.00 54.12 208 TYR B O 1
ATOM 4000 N N . LEU B 1 212 ? 10.232 -21.780 42.579 1.00 39.09 209 LEU B N 1
ATOM 4001 C CA . LEU B 1 212 ? 9.090 -21.662 41.699 1.00 41.77 209 LEU B CA 1
ATOM 4002 C C . LEU B 1 212 ? 9.481 -21.662 40.215 1.00 43.72 209 LEU B C 1
ATOM 4003 O O . LEU B 1 212 ? 10.467 -21.052 39.817 1.00 48.70 209 LEU B O 1
ATOM 4008 N N . LYS B 1 213 ? 8.715 -22.368 39.397 1.00 46.87 210 LYS B N 1
ATOM 4009 C CA . LYS B 1 213 ? 9.009 -22.429 37.958 1.00 51.16 210 LYS B CA 1
ATOM 4010 C C . LYS B 1 213 ? 7.804 -21.989 37.158 1.00 48.84 210 LYS B C 1
ATOM 4011 O O . LYS B 1 213 ? 7.927 -21.239 36.190 1.00 49.38 210 LYS B O 1
ATOM 4017 N N . LYS B 1 214 ? 6.639 -22.463 37.590 1.00 47.68 211 LYS B N 1
ATOM 4018 C CA . LYS B 1 214 ? 5.399 -22.285 36.857 1.00 46.88 211 LYS B CA 1
ATOM 4019 C C . LYS B 1 214 ? 4.200 -22.132 37.786 1.00 48.16 211 LYS B C 1
ATOM 4020 O O . LYS B 1 214 ? 4.201 -22.642 38.909 1.00 46.62 211 LYS B O 1
ATOM 4026 N N . VAL B 1 215 ? 3.178 -21.435 37.294 1.00 42.57 212 VAL B N 1
ATOM 4027 C CA . VAL B 1 215 ? 1.898 -21.343 37.980 1.00 39.72 212 VAL B CA 1
ATOM 4028 C C . VAL B 1 215 ? 0.825 -21.836 37.029 1.00 41.34 212 VAL B C 1
ATOM 4029 O O . VAL B 1 215 ? 0.685 -21.330 35.918 1.00 41.34 212 VAL B O 1
ATOM 4033 N N . GLU B 1 216 ? 0.083 -22.850 37.456 1.00 42.33 213 GLU B N 1
ATOM 4034 C CA . GLU B 1 216 ? -1.021 -23.339 36.663 1.00 37.25 213 GLU B CA 1
ATOM 4035 C C . GLU B 1 216 ? -2.348 -22.922 37.275 1.00 47.32 213 GLU B C 1
ATOM 4036 O O . GLU B 1 216 ? -2.615 -23.209 38.442 1.00 44.27 213 GLU B O 1
ATOM 4042 N N . PHE B 1 217 ? -3.182 -22.262 36.467 1.00 52.19 214 PHE B N 1
ATOM 4043 C CA . PHE B 1 217 ? -4.521 -21.830 36.882 1.00 44.92 214 PHE B CA 1
ATOM 4044 C C . PHE B 1 217 ? -5.585 -22.881 36.588 1.00 43.31 214 PHE B C 1
ATOM 4045 O O . PHE B 1 217 ? -5.325 -23.864 35.895 1.00 45.08 214 PHE B O 1
ATOM 4053 N N . HIS B 1 218 ? -6.778 -22.663 37.130 1.00 47.14 215 HIS B N 1
ATOM 4054 C CA . HIS B 1 218 ? -7.872 -23.625 37.044 1.00 54.95 215 HIS B CA 1
ATOM 4055 C C . HIS B 1 218 ? -8.222 -24.055 35.621 1.00 53.16 215 HIS B C 1
ATOM 4056 O O . HIS B 1 218 ? -8.510 -25.223 35.380 1.00 52.98 215 HIS B O 1
ATOM 4063 N N . SER B 1 219 ? -8.202 -23.112 34.685 1.00 51.16 216 SER B N 1
ATOM 4064 C CA . SER B 1 219 ? -8.666 -23.383 33.319 1.00 55.15 216 SER B CA 1
ATOM 4065 C C . SER B 1 219 ? -7.672 -24.210 32.531 1.00 50.29 216 SER B C 1
ATOM 4066 O O . SER B 1 219 ? -8.019 -24.777 31.509 1.00 51.94 216 SER B O 1
ATOM 4069 N N . GLY B 1 220 ? -6.426 -24.251 32.990 1.00 45.58 217 GLY B N 1
ATOM 4070 C CA . GLY B 1 220 ? -5.390 -24.951 32.258 1.00 46.09 217 GLY B CA 1
ATOM 4071 C C . GLY B 1 220 ? -4.201 -24.085 31.890 1.00 49.08 217 GLY B C 1
ATOM 4072 O O . GLY B 1 220 ? -3.161 -24.606 31.506 1.00 51.71 217 GLY B O 1
ATOM 4073 N N . LEU B 1 221 ? -4.344 -22.767 31.995 1.00 41.14 218 LEU B N 1
ATOM 4074 C CA . LEU B 1 221 ? -3.238 -21.865 31.684 1.00 39.91 218 LEU B CA 1
ATOM 4075 C C . LEU B 1 221 ? -2.021 -22.040 32.620 1.00 47.12 218 LEU B C 1
ATOM 4076 O O . LEU B 1 221 ? -2.131 -21.938 33.846 1.00 36.38 218 LEU B O 1
ATOM 4081 N N . ARG B 1 222 ? -0.865 -22.314 32.020 1.00 51.34 219 ARG B N 1
ATOM 4082 C CA . ARG B 1 222 ? 0.396 -22.381 32.747 1.00 48.03 219 ARG B CA 1
ATOM 4083 C C . ARG B 1 222 ? 1.278 -21.207 32.340 1.00 45.10 219 ARG B C 1
ATOM 4084 O O . ARG B 1 222 ? 1.517 -20.989 31.150 1.00 46.87 219 ARG B O 1
ATOM 4092 N N . ILE B 1 223 ? 1.772 -20.463 33.324 1.00 40.77 220 ILE B N 1
ATOM 4093 C CA . ILE B 1 223 ? 2.708 -19.378 33.057 1.00 44.37 220 ILE B CA 1
ATOM 4094 C C . ILE B 1 223 ? 4.074 -19.618 33.726 1.00 43.44 220 ILE B C 1
ATOM 4095 O O . ILE B 1 223 ? 4.167 -20.237 34.788 1.00 38.74 220 ILE B O 1
ATOM 4100 N N . GLU B 1 224 ? 5.134 -19.150 33.082 1.00 39.81 221 GLU B N 1
ATOM 4101 C CA . GLU B 1 224 ? 6.453 -19.166 33.691 1.00 42.60 221 GLU B CA 1
ATOM 4102 C C . GLU B 1 224 ? 6.595 -18.018 34.704 1.00 39.84 221 GLU B C 1
ATOM 4103 O O . GLU B 1 224 ? 6.260 -16.868 34.396 1.00 36.84 221 GLU B O 1
ATOM 4109 N N . ARG B 1 225 ? 7.056 -18.341 35.916 1.00 39.59 222 ARG B N 1
ATOM 4110 C CA . ARG B 1 225 ? 7.370 -17.335 36.940 1.00 40.63 222 ARG B CA 1
ATOM 4111 C C . ARG B 1 225 ? 8.501 -17.891 37.811 1.00 46.31 222 ARG B C 1
ATOM 4112 O O . ARG B 1 225 ? 8.518 -19.078 38.110 1.00 51.71 222 ARG B O 1
ATOM 4120 N N . ALA B 1 226 ? 9.440 -17.056 38.231 1.00 42.35 223 ALA B N 1
ATOM 4121 C CA . ALA B 1 226 ? 10.553 -17.579 39.022 1.00 38.90 223 ALA B CA 1
ATOM 4122 C C . ALA B 1 226 ? 10.385 -17.399 40.541 1.00 37.95 223 ALA B C 1
ATOM 4123 O O . ALA B 1 226 ? 11.120 -17.976 41.321 1.00 40.84 223 ALA B O 1
ATOM 4125 N N . GLY B 1 227 ? 9.399 -16.620 40.953 1.00 57.17 224 GLY B N 1
ATOM 4126 C CA . GLY B 1 227 ? 9.189 -16.350 42.359 1.00 44.31 224 GLY B CA 1
ATOM 4127 C C . GLY B 1 227 ? 8.332 -15.110 42.484 1.00 47.07 224 GLY B C 1
ATOM 4128 O O . GLY B 1 227 ? 7.703 -14.676 41.515 1.00 46.59 224 GLY B O 1
ATOM 4129 N N . GLY B 1 228 ? 8.294 -14.527 43.672 1.00 44.94 225 GLY B N 1
ATOM 4130 C CA . GLY B 1 228 ? 7.472 -13.355 43.878 1.00 44.41 225 GLY B CA 1
ATOM 4131 C C . GLY B 1 228 ? 7.060 -13.179 45.323 1.00 48.20 225 GLY B C 1
ATOM 4132 O O . GLY B 1 228 ? 7.829 -13.485 46.243 1.00 47.66 225 GLY B O 1
ATOM 4133 N N . PHE B 1 229 ? 5.837 -12.694 45.518 1.00 49.66 226 PHE B N 1
ATOM 4134 C CA . PHE B 1 229 ? 5.379 -12.237 46.825 1.00 44.36 226 PHE B CA 1
ATOM 4135 C C . PHE B 1 229 ? 3.936 -12.649 47.110 1.00 52.64 226 PHE B C 1
ATOM 4136 O O . PHE B 1 229 ? 3.099 -12.679 46.202 1.00 58.00 226 PHE B O 1
ATOM 4144 N N . ILE B 1 230 ? 3.652 -12.987 48.365 1.00 52.86 227 ILE B N 1
ATOM 4145 C CA . ILE B 1 230 ? 2.284 -13.251 48.795 1.00 57.42 227 ILE B CA 1
ATOM 4146 C C . ILE B 1 230 ? 1.907 -12.228 49.845 1.00 50.85 227 ILE B C 1
ATOM 4147 O O . ILE B 1 230 ? 2.761 -11.694 50.521 1.00 49.76 227 ILE B O 1
ATOM 4152 N N . VAL B 1 231 ? 0.620 -11.971 49.989 1.00 52.62 228 VAL B N 1
ATOM 4153 C CA . VAL B 1 231 ? 0.136 -11.086 51.020 1.00 53.49 228 VAL B CA 1
ATOM 4154 C C . VAL B 1 231 ? -0.574 -11.960 52.034 1.00 59.80 228 VAL B C 1
ATOM 4155 O O . VAL B 1 231 ? -1.697 -12.401 51.8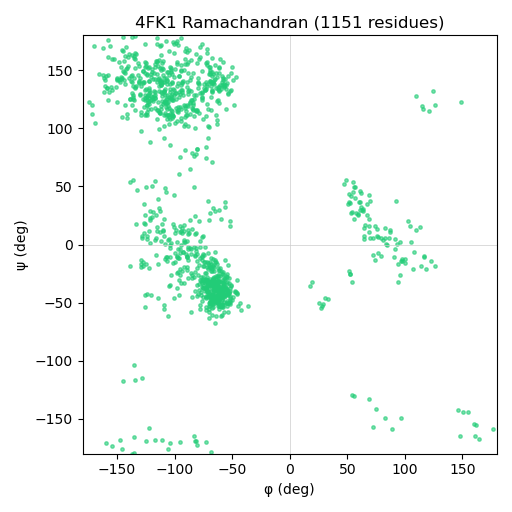03 1.00 60.19 228 VAL B O 1
ATOM 4159 N N . PRO B 1 232 ? 0.095 -12.239 53.163 1.00 58.23 229 PRO B N 1
ATOM 4160 C CA . PRO B 1 232 ? -0.518 -13.095 54.178 1.00 59.68 229 PRO B CA 1
ATOM 4161 C C . PRO B 1 232 ? -1.325 -12.253 55.144 1.00 63.17 229 PRO B C 1
ATOM 4162 O O . PRO B 1 232 ? -1.072 -11.051 55.287 1.00 60.40 229 PRO B O 1
ATOM 4166 N N . THR B 1 233 ? -2.308 -12.867 55.784 1.00 63.04 230 THR B N 1
ATOM 4167 C CA . THR B 1 233 ? -2.912 -12.242 56.938 1.00 64.96 230 THR B CA 1
ATOM 4168 C C . THR B 1 233 ? -2.043 -12.636 58.128 1.00 65.06 230 THR B C 1
ATOM 4169 O O . THR B 1 233 ? -1.494 -13.738 58.176 1.00 68.91 230 THR B O 1
ATOM 4173 N N . PHE B 1 234 ? -1.885 -11.732 59.079 1.00 73.19 231 PHE B N 1
ATOM 4174 C CA . PHE B 1 234 ? -1.108 -12.062 60.260 1.00 77.18 231 PHE B CA 1
ATOM 4175 C C . PHE B 1 234 ? -2.009 -12.314 61.476 1.00 81.48 231 PHE B C 1
ATOM 4176 O O . PHE B 1 234 ? -3.079 -11.714 61.609 1.00 80.56 231 PHE B O 1
ATOM 4184 N N . PHE B 1 235 ? -1.590 -13.236 62.338 1.00 70.06 232 PHE B N 1
ATOM 4185 C CA . PHE B 1 235 ? -2.333 -13.532 63.557 1.00 74.77 232 PHE B CA 1
ATOM 4186 C C . PHE B 1 235 ? -1.375 -13.764 64.723 1.00 78.01 232 PHE B C 1
ATOM 4187 O O . PHE B 1 235 ? -0.184 -13.995 64.514 1.00 71.58 232 PHE B O 1
ATOM 4195 N N . ARG B 1 236 ? -1.883 -13.673 65.950 1.00 84.40 233 ARG B N 1
ATOM 4196 C CA . ARG B 1 236 ? -1.057 -13.992 67.113 1.00 84.18 233 ARG B CA 1
ATOM 4197 C C . ARG B 1 236 ? -1.168 -15.483 67.424 1.00 84.21 233 ARG B C 1
ATOM 4198 O O . ARG B 1 236 ? -2.269 -16.043 67.448 1.00 79.49 233 ARG B O 1
ATOM 4206 N N . PRO B 1 237 ? -0.010 -16.134 67.625 1.00 87.23 234 PRO B N 1
ATOM 4207 C CA . PRO B 1 237 ? 0.064 -17.585 67.836 1.00 89.97 234 PRO B CA 1
ATOM 4208 C C . PRO B 1 237 ? -0.518 -17.988 69.189 1.00 93.59 234 PRO B C 1
ATOM 4209 O O . PRO B 1 237 ? -1.076 -19.081 69.315 1.00 95.80 234 PRO B O 1
ATOM 4213 N N . ASN B 1 238 ? -0.394 -17.095 70.170 1.00 93.92 235 ASN B N 1
ATOM 4214 C CA . ASN B 1 238 ? -0.906 -17.299 71.524 1.00 91.35 235 ASN B CA 1
ATOM 4215 C C . ASN B 1 238 ? -2.055 -16.336 71.838 1.00 92.58 235 ASN B C 1
ATOM 4216 O O . ASN B 1 238 ? -2.333 -15.405 71.079 1.00 85.75 235 ASN B O 1
ATOM 4221 N N . GLN B 1 239 ? -2.715 -16.552 72.967 1.00 89.82 236 GLN B N 1
ATOM 4222 C CA . GLN B 1 239 ? -3.768 -15.648 73.402 1.00 109.01 236 GLN B CA 1
ATOM 4223 C C . GLN B 1 239 ? -3.339 -14.929 74.674 1.00 109.58 236 GLN B C 1
ATOM 4224 O O . GLN B 1 239 ? -4.183 -14.599 75.509 1.00 114.46 236 GLN B O 1
ATOM 4230 N N . PHE B 1 240 ? -2.034 -14.694 74.822 1.00 103.60 237 PHE B N 1
ATOM 4231 C CA . PHE B 1 240 ? -1.485 -14.148 76.067 1.00 102.38 237 PHE B CA 1
ATOM 4232 C C . PHE B 1 240 ? -2.060 -12.766 76.388 1.00 101.23 237 PHE B C 1
ATOM 4233 O O . PHE B 1 240 ? -2.516 -12.531 77.503 1.00 100.21 237 PHE B O 1
ATOM 4241 N N . ILE B 1 241 ? -2.056 -11.870 75.401 1.00 100.30 238 ILE B N 1
ATOM 4242 C CA . ILE B 1 241 ? -2.639 -10.531 75.540 1.00 103.44 238 ILE B CA 1
ATOM 4243 C C . ILE B 1 241 ? -4.063 -10.597 76.088 1.00 107.81 238 ILE B C 1
ATOM 4244 O O . ILE B 1 241 ? -4.490 -9.751 76.881 1.00 108.56 238 ILE B O 1
ATOM 4249 N N . GLU B 1 242 ? -4.770 -11.643 75.676 1.00 110.88 239 GLU B N 1
ATOM 4250 C CA . GLU B 1 242 ? -6.163 -11.860 76.031 1.00 112.63 239 GLU B CA 1
ATOM 4251 C C . GLU B 1 242 ? -6.336 -12.558 77.389 1.00 112.00 239 GLU B C 1
ATOM 4252 O O . GLU B 1 242 ? -7.359 -12.391 78.045 1.00 113.16 239 GLU B O 1
ATOM 4258 N N . GLN B 1 243 ? -5.335 -13.331 77.809 1.00 111.01 240 GLN B N 1
ATOM 4259 C CA . GLN B 1 243 ? -5.326 -13.917 79.150 1.00 116.22 240 GLN B CA 1
ATOM 4260 C C . GLN B 1 243 ? -4.991 -12.856 80.194 1.00 122.97 240 GLN B C 1
ATOM 4261 O O . GLN B 1 243 ? -5.231 -13.046 81.391 1.00 127.57 240 GLN B O 1
ATOM 4267 N N . LEU B 1 244 ? -4.415 -11.749 79.732 1.00 109.50 241 LEU B N 1
ATOM 4268 C CA . LEU B 1 244 ? -3.911 -10.703 80.618 1.00 101.39 241 LEU B CA 1
ATOM 4269 C C . LEU B 1 244 ? -4.738 -9.418 80.513 1.00 101.53 241 LEU B C 1
ATOM 4270 O O . LEU B 1 244 ? -4.425 -8.412 81.153 1.00 102.11 241 LEU B O 1
ATOM 4275 N N . GLY B 1 245 ? -5.792 -9.465 79.708 1.00 107.41 242 GLY B N 1
ATOM 4276 C CA . GLY B 1 245 ? -6.767 -8.392 79.650 1.00 112.98 242 GLY B CA 1
ATOM 4277 C C . GLY B 1 245 ? -6.193 -7.023 79.360 1.00 113.22 242 GLY B C 1
ATOM 4278 O O . GLY B 1 245 ? -6.420 -6.070 80.109 1.00 114.84 242 GLY B O 1
ATOM 4279 N N . CYS B 1 246 ? -5.433 -6.923 78.276 1.00 110.16 243 CYS B N 1
ATOM 4280 C CA . CYS B 1 246 ? -4.947 -5.627 77.826 1.00 108.76 243 CYS B CA 1
ATOM 4281 C C . CYS B 1 246 ? -6.004 -5.011 76.923 1.00 111.31 243 CYS B C 1
ATOM 4282 O O . CYS B 1 246 ? -6.648 -5.715 76.150 1.00 111.71 243 CYS B O 1
ATOM 4285 N N . GLU B 1 247 ? -6.188 -3.699 77.029 1.00 111.48 244 GLU B N 1
ATOM 4286 C CA . GLU B 1 247 ? -7.265 -3.025 76.310 1.00 111.69 244 GLU B CA 1
ATOM 4287 C C . GLU B 1 247 ? -6.821 -2.424 74.973 1.00 112.04 244 GLU B C 1
ATOM 4288 O O . GLU B 1 247 ? -5.829 -1.695 74.899 1.00 109.39 244 GLU B O 1
ATOM 4294 N N . LEU B 1 248 ? -7.580 -2.743 73.927 1.00 114.62 245 LEU B N 1
ATOM 4295 C CA . LEU B 1 248 ? -7.287 -2.318 72.562 1.00 113.33 245 LEU B CA 1
ATOM 4296 C C . LEU B 1 248 ? -7.450 -0.813 72.373 1.00 118.99 245 LEU B C 1
ATOM 4297 O O . LEU B 1 248 ? -8.554 -0.279 72.490 1.00 124.20 245 LEU B O 1
ATOM 4302 N N . GLN B 1 249 ? -6.349 -0.132 72.074 1.00 117.65 246 GLN B N 1
ATOM 4303 C CA . GLN B 1 249 ? -6.393 1.305 71.840 1.00 118.38 246 GLN B CA 1
ATOM 4304 C C . GLN B 1 249 ? -6.979 1.597 70.457 1.00 123.84 246 GLN B C 1
ATOM 4305 O O . GLN B 1 249 ? -7.219 0.676 69.669 1.00 119.95 246 GLN B O 1
ATOM 4311 N N . SER B 1 250 ? -7.217 2.874 70.169 1.00 129.37 247 SER B N 1
ATOM 4312 C CA . SER B 1 250 ? -7.877 3.264 68.923 1.00 130.96 247 SER B CA 1
ATOM 4313 C C . SER B 1 250 ? -6.903 3.339 67.752 1.00 127.26 247 SER B C 1
ATOM 4314 O O . SER B 1 250 ? -7.304 3.619 66.624 1.00 127.40 247 SER B O 1
ATOM 4317 N N . ASN B 1 251 ? -5.623 3.100 68.023 1.00 125.29 248 ASN B N 1
ATOM 4318 C CA . ASN B 1 251 ? -4.640 2.986 66.951 1.00 122.60 248 ASN B CA 1
ATOM 4319 C C . ASN B 1 251 ? -4.695 1.597 66.319 1.00 125.07 248 ASN B C 1
ATOM 4320 O O . ASN B 1 251 ? -4.168 1.375 65.226 1.00 124.84 248 ASN B O 1
ATOM 4325 N N . GLY B 1 252 ? -5.363 0.675 67.010 1.00 126.99 249 GLY B N 1
ATOM 4326 C CA . GLY B 1 252 ? -5.431 -0.715 66.593 1.00 125.24 249 GLY B CA 1
ATOM 4327 C C . GLY B 1 252 ? -4.312 -1.516 67.233 1.00 119.58 249 GLY B C 1
ATOM 4328 O O . GLY B 1 252 ? -3.748 -2.417 66.614 1.00 119.36 249 GLY B O 1
ATOM 4329 N N . THR B 1 253 ? -3.999 -1.186 68.484 1.00 111.44 250 THR B N 1
ATOM 4330 C CA . THR B 1 253 ? -2.830 -1.737 69.154 1.00 103.30 250 THR B CA 1
ATOM 4331 C C . THR B 1 253 ? -3.056 -1.828 70.658 1.00 101.03 250 THR B C 1
ATOM 4332 O O . THR B 1 253 ? -3.700 -0.963 71.252 1.00 102.82 250 THR B O 1
ATOM 4336 N N . PHE B 1 254 ? -2.531 -2.882 71.271 1.00 96.06 251 PHE B N 1
ATOM 4337 C CA . PHE B 1 254 ? -2.492 -2.966 72.723 1.00 97.39 251 PHE B CA 1
ATOM 4338 C C . PHE B 1 254 ? -1.233 -2.277 73.269 1.00 92.44 251 PHE B C 1
ATOM 4339 O O . PHE B 1 254 ? -0.364 -2.921 73.851 1.00 92.23 251 PHE B O 1
ATOM 4347 N N . VAL B 1 255 ? -1.138 -0.965 73.074 1.00 85.81 252 VAL B N 1
ATOM 4348 C CA . VAL B 1 255 ? 0.035 -0.214 73.501 1.00 79.96 252 VAL B CA 1
ATOM 4349 C C . VAL B 1 255 ? -0.325 1.256 73.755 1.00 83.43 252 VAL B C 1
ATOM 4350 O O . VAL B 1 255 ? -1.020 1.884 72.960 1.00 87.82 252 VAL B O 1
ATOM 4354 N N . ILE B 1 256 ? 0.123 1.793 74.886 1.00 82.19 253 ILE B N 1
ATOM 4355 C CA . ILE B 1 256 ? -0.265 3.145 75.281 1.00 85.40 253 ILE B CA 1
ATOM 4356 C C . ILE B 1 256 ? 0.822 4.191 75.000 1.00 81.87 253 ILE B C 1
ATOM 4357 O O . ILE B 1 256 ? 0.548 5.394 74.993 1.00 82.58 253 ILE B O 1
ATOM 4362 N N . ASP B 1 257 ? 2.049 3.734 74.764 1.00 75.39 254 ASP B N 1
ATOM 4363 C CA . ASP B 1 257 ? 3.150 4.644 74.442 1.00 73.08 254 ASP B CA 1
ATOM 4364 C C . ASP B 1 257 ? 4.179 4.027 73.491 1.00 67.28 254 ASP B C 1
ATOM 4365 O O . ASP B 1 257 ? 3.940 2.964 72.911 1.00 71.42 254 ASP B O 1
ATOM 4370 N N . ASP B 1 258 ? 5.324 4.690 73.341 1.00 61.29 255 ASP B N 1
ATOM 4371 C CA . ASP B 1 258 ? 6.362 4.226 72.421 1.00 57.66 255 ASP B CA 1
ATOM 4372 C C . ASP B 1 258 ? 7.354 3.247 73.057 1.00 55.63 255 ASP B C 1
ATOM 4373 O O . ASP B 1 258 ? 8.363 2.893 72.445 1.00 53.85 255 ASP B O 1
ATOM 4378 N N . PHE B 1 259 ? 7.053 2.794 74.272 1.00 56.75 256 PHE B N 1
ATOM 4379 C CA . PHE B 1 259 ? 7.963 1.910 75.001 1.00 67.33 256 PHE B CA 1
ATOM 4380 C C . PHE B 1 259 ? 7.382 0.530 75.292 1.00 67.26 256 PHE B C 1
ATOM 4381 O O . PHE B 1 259 ? 8.015 -0.278 75.968 1.00 65.72 256 PHE B O 1
ATOM 4389 N N . GLY B 1 260 ? 6.181 0.265 74.784 1.00 67.48 257 GLY B N 1
ATOM 4390 C CA . GLY B 1 260 ? 5.582 -1.051 74.905 1.00 68.65 257 GLY B CA 1
ATOM 4391 C C . GLY B 1 260 ? 4.622 -1.218 76.071 1.00 74.81 257 GLY B C 1
ATOM 4392 O O . GLY B 1 260 ? 4.097 -2.313 76.288 1.00 76.40 257 GLY B O 1
ATOM 4393 N N . ARG B 1 261 ? 4.392 -0.140 76.821 1.00 72.97 258 ARG B N 1
ATOM 4394 C CA . ARG B 1 261 ? 3.471 -0.170 77.958 1.00 71.93 258 ARG B CA 1
ATOM 4395 C C . ARG B 1 261 ? 2.014 -0.329 77.532 1.00 75.12 258 ARG B C 1
ATOM 4396 O O . ARG B 1 261 ? 1.613 0.146 76.469 1.00 70.70 258 ARG B O 1
ATOM 4404 N N . THR B 1 262 ? 1.217 -0.987 78.368 1.00 83.07 259 THR B N 1
ATOM 4405 C CA . THR B 1 262 ? -0.178 -1.249 78.015 1.00 87.22 259 THR B CA 1
ATOM 4406 C C . THR B 1 262 ? -1.152 -0.728 79.066 1.00 88.48 259 THR B C 1
ATOM 4407 O O . THR B 1 262 ? -0.760 0.017 79.959 1.00 91.37 259 THR B O 1
ATOM 4411 N N . SER B 1 263 ? -2.421 -1.111 78.937 1.00 87.53 260 SER B N 1
ATOM 4412 C CA . SER B 1 263 ? -3.453 -0.749 79.902 1.00 90.00 260 SER B CA 1
ATOM 4413 C C . SER B 1 263 ? -3.224 -1.542 81.171 1.00 86.76 260 SER B C 1
ATOM 4414 O O . SER B 1 263 ? -3.449 -1.058 82.275 1.00 88.80 260 SER B O 1
ATOM 4417 N N . GLU B 1 264 ? -2.772 -2.773 80.997 0.59 85.00 261 GLU B N 1
ATOM 4418 C CA . GLU B 1 264 ? -2.512 -3.652 82.116 0.59 86.03 261 GLU B CA 1
ATOM 4419 C C . GLU B 1 264 ? -1.135 -3.369 82.725 0.59 87.71 261 GLU B C 1
ATOM 4420 O O . GLU B 1 264 ? -0.116 -3.821 82.202 0.59 81.99 261 GLU B O 1
ATOM 4426 N N . LYS B 1 265 ? -1.113 -2.630 83.830 1.00 93.90 262 LYS B N 1
ATOM 4427 C CA . LYS B 1 265 ? 0.128 -2.321 84.544 1.00 91.39 262 LYS B CA 1
ATOM 4428 C C . LYS B 1 265 ? 0.990 -3.578 84.727 1.00 87.94 262 LYS B C 1
ATOM 4429 O O . LYS B 1 265 ? 0.457 -4.677 84.902 1.00 89.23 262 LYS B O 1
ATOM 4435 N N . ASN B 1 266 ? 2.310 -3.410 84.647 1.00 81.47 263 ASN B N 1
ATOM 4436 C CA . ASN B 1 266 ? 3.266 -4.525 84.688 1.00 82.12 263 ASN B CA 1
ATOM 4437 C C . ASN B 1 266 ? 3.268 -5.463 83.477 1.00 83.46 263 ASN B C 1
ATOM 4438 O O . ASN B 1 266 ? 3.888 -6.529 83.526 1.00 80.50 263 ASN B O 1
ATOM 4443 N N . ILE B 1 267 ? 2.579 -5.070 82.405 1.00 88.49 264 ILE B N 1
ATOM 4444 C CA . ILE B 1 267 ? 2.588 -5.815 81.140 1.00 86.20 264 ILE B CA 1
ATOM 4445 C C . ILE B 1 267 ? 3.142 -4.960 79.994 1.00 77.58 264 ILE B C 1
ATOM 4446 O O . ILE B 1 267 ? 2.643 -3.872 79.710 1.00 73.15 264 ILE B O 1
ATOM 4451 N N . TYR B 1 268 ? 4.178 -5.462 79.334 1.00 75.70 265 TYR B N 1
ATOM 4452 C CA . TYR B 1 268 ? 4.875 -4.693 78.309 1.00 72.77 265 TYR B CA 1
ATOM 4453 C C . TYR B 1 268 ? 4.921 -5.474 76.997 1.00 73.51 265 TYR B C 1
ATOM 4454 O O . TYR B 1 268 ? 4.816 -6.700 77.000 1.00 73.76 265 TYR B O 1
ATOM 4463 N N . LEU B 1 269 ? 5.080 -4.768 75.879 1.00 72.69 266 LEU B N 1
ATOM 4464 C CA . LEU B 1 269 ? 5.123 -5.419 74.563 1.00 66.94 266 LEU B CA 1
ATOM 4465 C C . LEU B 1 269 ? 6.301 -4.970 73.704 1.00 62.74 266 LEU B C 1
ATOM 4466 O O . LEU B 1 269 ? 6.651 -3.792 73.666 1.00 61.92 266 LEU B O 1
ATOM 4471 N N . ALA B 1 270 ? 6.909 -5.915 73.003 1.00 59.19 267 ALA B N 1
ATOM 4472 C CA . ALA B 1 270 ? 7.933 -5.566 72.031 1.00 69.90 267 ALA B CA 1
ATOM 4473 C C . ALA B 1 270 ? 7.921 -6.506 70.829 1.00 56.68 267 ALA B C 1
ATOM 4474 O O . ALA B 1 270 ? 7.288 -7.562 70.851 1.00 65.24 267 ALA B O 1
ATOM 4476 N N . GLY B 1 271 ? 8.633 -6.102 69.788 1.00 56.28 268 GLY B N 1
ATOM 4477 C CA . GLY B 1 271 ? 8.681 -6.838 68.542 1.00 57.14 268 GLY B CA 1
ATOM 4478 C C . GLY B 1 271 ? 7.402 -6.743 67.735 1.00 58.97 268 GLY B C 1
ATOM 4479 O O . GLY B 1 271 ? 6.614 -5.816 67.907 1.00 59.10 268 GLY B O 1
ATOM 4480 N N . GLU B 1 272 ? 7.186 -7.719 66.862 1.00 58.19 269 GLU B N 1
ATOM 4481 C CA . GLU B 1 272 ? 6.070 -7.652 65.918 1.00 64.29 269 GLU B CA 1
ATOM 4482 C C . GLU B 1 272 ? 4.709 -7.780 66.567 1.00 72.08 269 GLU B C 1
ATOM 4483 O O . GLU B 1 272 ? 3.689 -7.465 65.957 1.00 73.82 269 GLU B O 1
ATOM 4489 N N . THR B 1 273 ? 4.705 -8.232 67.814 1.00 77.59 270 THR B N 1
ATOM 4490 C CA . THR B 1 273 ? 3.477 -8.363 68.576 1.00 76.67 270 THR B CA 1
ATOM 4491 C C . THR B 1 273 ? 2.946 -6.968 68.936 1.00 73.07 270 THR B C 1
ATOM 4492 O O . THR B 1 273 ? 1.747 -6.790 69.192 1.00 73.45 270 THR B O 1
ATOM 4496 N N . THR B 1 274 ? 3.848 -5.984 68.911 1.00 68.10 271 THR B N 1
ATOM 4497 C CA . THR B 1 274 ? 3.508 -4.588 69.187 1.00 72.54 271 THR B CA 1
ATOM 4498 C C . THR B 1 274 ? 2.552 -4.002 68.141 1.00 83.79 271 THR B C 1
ATOM 4499 O O . THR B 1 274 ? 1.395 -3.721 68.457 1.00 86.50 271 THR B O 1
ATOM 4503 N N . THR B 1 275 ? 3.023 -3.834 66.904 1.00 88.60 272 THR B N 1
ATOM 4504 C CA . THR B 1 275 ? 2.205 -3.238 65.843 1.00 92.78 272 THR B CA 1
ATOM 4505 C C . THR B 1 275 ? 1.204 -4.235 65.280 1.00 97.00 272 THR B C 1
ATOM 4506 O O . THR B 1 275 ? 0.295 -3.853 64.544 1.00 95.19 272 THR B O 1
ATOM 4510 N N . GLN B 1 276 ? 1.382 -5.507 65.637 1.00 99.25 273 GLN B N 1
ATOM 4511 C CA . GLN B 1 276 ? 0.602 -6.604 65.072 1.00 100.58 273 GLN B CA 1
ATOM 4512 C C . GLN B 1 276 ? 0.641 -6.577 63.546 1.00 104.51 273 GLN B C 1
ATOM 4513 O O . GLN B 1 276 ? -0.343 -6.905 62.874 1.00 106.92 273 GLN B O 1
ATOM 4519 N N . GLY B 1 277 ? 1.799 -6.181 63.019 1.00 102.18 274 GLY B N 1
ATOM 4520 C CA . GLY B 1 277 ? 2.069 -6.151 61.590 1.00 99.82 274 GLY B CA 1
ATOM 4521 C C . GLY B 1 277 ? 3.568 -6.290 61.393 1.00 89.70 274 GLY B C 1
ATOM 4522 O O . GLY B 1 277 ? 4.334 -6.018 62.315 1.00 84.65 274 GLY B O 1
ATOM 4523 N N . PRO B 1 278 ? 3.999 -6.708 60.193 1.00 82.53 275 PRO B N 1
ATOM 4524 C CA . PRO B 1 278 ? 5.424 -7.003 59.976 1.00 73.71 275 PRO B CA 1
ATOM 4525 C C . PRO B 1 278 ? 6.322 -5.772 60.120 1.00 73.01 275 PRO B C 1
ATOM 4526 O O . PRO B 1 278 ? 5.898 -4.656 59.815 1.00 80.29 275 PRO B O 1
ATOM 4530 N N . SER B 1 279 ? 7.546 -5.975 60.596 1.00 70.55 276 SER B N 1
ATOM 4531 C CA . SER B 1 279 ? 8.528 -4.894 60.660 1.00 66.75 276 SER B CA 1
ATOM 4532 C C . SER B 1 279 ? 9.865 -5.398 60.142 1.00 63.12 276 SER B C 1
ATOM 4533 O O . SER B 1 279 ? 9.983 -5.770 58.979 1.00 69.28 276 SER B O 1
ATOM 4536 N N . SER B 1 280 ? 10.872 -5.427 61.000 1.00 57.46 277 SER B N 1
ATOM 4537 C CA . SER B 1 280 ? 12.178 -5.925 60.588 1.00 55.97 277 SER B CA 1
ATOM 4538 C C . SER B 1 280 ? 12.971 -6.423 61.802 1.00 52.40 277 SER B C 1
ATOM 4539 O O . SER B 1 280 ? 12.545 -6.235 62.936 1.00 57.11 277 SER B O 1
ATOM 4542 N N . LEU B 1 281 ? 14.105 -7.070 61.559 1.00 51.19 278 LEU B N 1
ATOM 4543 C CA . LEU B 1 281 ? 14.963 -7.507 62.643 1.00 44.63 278 LEU B CA 1
ATOM 4544 C C . LEU B 1 281 ? 15.396 -6.310 63.492 1.00 49.16 278 LEU B C 1
ATOM 4545 O O . LEU B 1 281 ? 15.222 -6.314 64.709 1.00 53.05 278 LEU B O 1
ATOM 4550 N N . ILE B 1 282 ? 15.927 -5.282 62.830 1.00 43.97 279 ILE B N 1
ATOM 4551 C CA . ILE B 1 282 ? 16.493 -4.115 63.490 1.00 40.63 279 ILE B CA 1
ATOM 4552 C C . ILE B 1 282 ? 15.436 -3.282 64.234 1.00 56.43 279 ILE B C 1
ATOM 4553 O O . ILE B 1 282 ? 15.720 -2.709 65.286 1.00 54.70 279 ILE B O 1
ATOM 4558 N N . ILE B 1 283 ? 14.214 -3.250 63.712 1.00 56.97 280 ILE B N 1
ATOM 4559 C CA . ILE B 1 283 ? 13.141 -2.469 64.315 1.00 44.48 280 ILE B CA 1
ATOM 4560 C C . ILE B 1 283 ? 12.576 -3.166 65.551 1.00 45.57 280 ILE B C 1
ATOM 4561 O O . ILE B 1 283 ? 12.334 -2.527 66.571 1.00 46.24 280 ILE B O 1
ATOM 4566 N N . ALA B 1 284 ? 12.373 -4.473 65.459 1.00 46.45 281 ALA B N 1
ATOM 4567 C CA . ALA B 1 284 ? 11.941 -5.249 66.611 1.00 47.69 281 ALA B CA 1
ATOM 4568 C C . ALA B 1 284 ? 12.982 -5.143 67.738 1.00 58.49 281 ALA B C 1
ATOM 4569 O O . ALA B 1 284 ? 12.659 -4.779 68.874 1.00 57.25 281 ALA B O 1
ATOM 4571 N N . ALA B 1 285 ? 14.231 -5.444 67.394 1.00 52.08 282 ALA B N 1
ATOM 4572 C CA . ALA B 1 285 ? 15.351 -5.335 68.308 1.00 45.78 282 ALA B CA 1
ATOM 4573 C C . ALA B 1 285 ? 15.340 -4.015 69.084 1.00 46.39 282 ALA B C 1
ATOM 4574 O O . ALA B 1 285 ? 15.573 -4.008 70.289 1.00 51.43 282 ALA B O 1
ATOM 4576 N N . SER B 1 286 ? 15.046 -2.907 68.406 1.00 42.82 283 SER B N 1
ATOM 4577 C CA . SER B 1 286 ? 15.048 -1.600 69.067 1.00 44.48 283 SER B CA 1
ATOM 4578 C C . SER B 1 286 ? 13.811 -1.443 69.938 1.00 51.79 283 SER B C 1
ATOM 4579 O O . SER B 1 286 ? 13.828 -0.711 70.932 1.00 52.85 283 SER B O 1
ATOM 4582 N N . GLN B 1 287 ? 12.735 -2.131 69.566 1.00 51.33 284 GLN B N 1
ATOM 4583 C CA . GLN B 1 287 ? 11.546 -2.153 70.408 1.00 52.60 284 GLN B CA 1
ATOM 4584 C C . GLN B 1 287 ? 11.775 -2.983 71.686 1.00 62.31 284 GLN B C 1
ATOM 4585 O O . GLN B 1 287 ? 10.999 -2.902 72.636 1.00 50.27 284 GLN B O 1
ATOM 4591 N N . GLY B 1 288 ? 12.826 -3.798 71.683 1.00 47.57 285 GLY B N 1
ATOM 4592 C CA . GLY B 1 288 ? 13.181 -4.577 72.848 1.00 62.39 285 GLY B CA 1
ATOM 4593 C C . GLY B 1 288 ? 13.882 -3.627 73.799 1.00 61.05 285 GLY B C 1
ATOM 4594 O O . GLY B 1 288 ? 13.477 -3.473 74.947 1.00 58.09 285 GLY B O 1
ATOM 4595 N N . ASN B 1 289 ? 14.930 -2.987 73.285 1.00 45.87 286 ASN B N 1
ATOM 4596 C CA . ASN B 1 289 ? 15.613 -1.907 73.961 1.00 51.39 286 ASN B CA 1
ATOM 4597 C C . ASN B 1 289 ? 14.634 -0.935 74.634 1.00 56.10 286 ASN B C 1
ATOM 4598 O O . ASN B 1 289 ? 14.725 -0.705 75.846 1.00 61.29 286 ASN B O 1
ATOM 4603 N N . LYS B 1 290 ? 13.707 -0.371 73.860 1.00 51.12 287 LYS B N 1
ATOM 4604 C CA . LYS B 1 290 ? 12.725 0.560 74.413 1.00 50.34 287 LYS B CA 1
ATOM 4605 C C . LYS B 1 290 ? 11.919 -0.066 75.555 1.00 59.22 287 LYS B C 1
ATOM 4606 O O . LYS B 1 290 ? 11.685 0.563 76.600 1.00 56.64 287 LYS B O 1
ATOM 4612 N N . ALA B 1 291 ? 11.507 -1.315 75.349 1.00 60.76 288 ALA B N 1
ATOM 4613 C CA . ALA B 1 291 ? 10.759 -2.045 76.363 1.00 61.04 288 ALA B CA 1
ATOM 4614 C C . ALA B 1 291 ? 11.575 -2.249 77.639 1.00 60.18 288 ALA B C 1
ATOM 4615 O O . ALA B 1 291 ? 11.041 -2.138 78.733 1.00 60.18 288 ALA B O 1
ATOM 4617 N N . ALA B 1 292 ? 12.860 -2.550 77.488 1.00 51.91 289 ALA B N 1
ATOM 4618 C CA . ALA B 1 292 ? 13.745 -2.754 78.630 1.00 70.09 289 ALA B CA 1
ATOM 4619 C C . ALA B 1 292 ? 13.796 -1.497 79.508 1.00 65.81 289 ALA B C 1
ATOM 4620 O O . ALA B 1 292 ? 13.430 -1.533 80.680 1.00 63.59 289 ALA B O 1
ATOM 4622 N N . ILE B 1 293 ? 14.246 -0.401 78.909 1.00 51.45 290 ILE B N 1
ATOM 4623 C CA . ILE B 1 293 ? 14.166 0.943 79.467 1.00 53.15 290 ILE B CA 1
ATOM 4624 C C . ILE B 1 293 ? 12.892 1.216 80.267 1.00 58.83 290 ILE B C 1
ATOM 4625 O O . ILE B 1 293 ? 12.953 1.656 81.423 1.00 65.47 290 ILE B O 1
ATOM 4630 N N . ALA B 1 294 ? 11.744 0.959 79.657 1.00 58.01 291 ALA B N 1
ATOM 4631 C CA . ALA B 1 294 ? 10.472 1.198 80.316 1.00 59.99 291 ALA B CA 1
ATOM 4632 C C . ALA B 1 294 ? 10.320 0.323 81.567 1.00 65.54 291 ALA B C 1
ATOM 4633 O O . ALA B 1 294 ? 9.865 0.792 82.613 1.00 66.46 291 ALA B O 1
ATOM 4635 N N . ILE B 1 295 ? 10.705 -0.945 81.444 1.00 61.04 292 ILE B N 1
ATOM 4636 C CA . ILE B 1 295 ? 10.635 -1.903 82.545 1.00 63.79 292 ILE B CA 1
ATOM 4637 C C . ILE B 1 295 ? 11.520 -1.457 83.722 1.00 66.91 292 ILE B C 1
ATOM 4638 O O . ILE B 1 295 ? 11.060 -1.370 84.859 1.00 66.06 292 ILE B O 1
ATOM 4643 N N . ASN B 1 296 ? 12.780 -1.153 83.437 1.00 59.46 293 ASN B N 1
ATOM 4644 C CA . ASN B 1 296 ? 13.695 -0.686 84.461 1.00 61.41 293 ASN B CA 1
ATOM 4645 C C . ASN B 1 296 ? 13.248 0.639 85.081 1.00 66.69 293 ASN B C 1
ATOM 4646 O O . ASN B 1 296 ? 13.403 0.850 86.280 1.00 73.00 293 ASN B O 1
ATOM 4651 N N . SER B 1 297 ? 12.677 1.516 84.261 1.00 67.84 294 SER B N 1
ATOM 4652 C CA . SER B 1 297 ? 12.205 2.823 84.714 1.00 68.97 294 SER B CA 1
ATOM 4653 C C . SER B 1 297 ? 10.999 2.712 85.654 1.00 74.94 294 SER B C 1
ATOM 4654 O O . SER B 1 297 ? 10.866 3.489 86.608 1.00 80.77 294 SER B O 1
ATOM 4657 N N . ASP B 1 298 ? 10.130 1.741 85.391 1.00 72.48 295 ASP B N 1
ATOM 4658 C CA . ASP B 1 298 ? 8.970 1.497 86.248 1.00 78.65 295 ASP B CA 1
ATOM 4659 C C . ASP B 1 298 ? 9.305 0.756 87.547 1.00 76.77 295 ASP B C 1
ATOM 4660 O O . ASP B 1 298 ? 8.596 0.877 88.544 1.00 72.29 295 ASP B O 1
ATOM 4665 N N . ILE B 1 299 ? 10.362 -0.046 87.507 1.00 71.44 296 ILE B N 1
ATOM 4666 C CA . ILE B 1 299 ? 10.850 -0.748 88.682 1.00 76.08 296 ILE B CA 1
ATOM 4667 C C . ILE B 1 299 ? 11.532 0.251 89.629 1.00 79.43 296 ILE B C 1
ATOM 4668 O O . ILE B 1 299 ? 11.157 0.382 90.789 1.00 74.29 296 ILE B O 1
ATOM 4673 N N . THR B 1 300 ? 12.522 0.963 89.103 1.00 76.58 297 THR B N 1
ATOM 4674 C CA . THR B 1 300 ? 13.205 2.036 89.812 1.00 75.84 297 THR B CA 1
ATOM 4675 C C . THR B 1 300 ? 12.235 3.000 90.491 1.00 80.03 297 THR B C 1
ATOM 4676 O O . THR B 1 300 ? 12.459 3.424 91.621 1.00 87.50 297 THR B O 1
ATOM 4680 N N . ASP B 1 301 ? 11.150 3.331 89.803 1.00 81.41 298 ASP B N 1
ATOM 4681 C CA . ASP B 1 301 ? 10.149 4.240 90.346 1.00 87.91 298 ASP B CA 1
ATOM 4682 C C . ASP B 1 301 ? 9.561 3.694 91.642 1.00 93.88 298 ASP B C 1
ATOM 4683 O O . ASP B 1 301 ? 9.418 4.425 92.628 1.00 94.00 298 ASP B O 1
ATOM 4688 N N . GLU B 1 302 ? 9.246 2.401 91.638 1.00 95.52 299 GLU B N 1
ATOM 4689 C CA . GLU B 1 302 ? 8.573 1.764 92.769 1.00 100.29 299 GLU B CA 1
ATOM 4690 C C . GLU B 1 302 ? 9.530 1.340 93.886 1.00 97.80 299 GLU B C 1
ATOM 4691 O O . GLU B 1 302 ? 9.139 1.289 95.049 1.00 97.81 299 GLU B O 1
ATOM 4697 N N . ARG B 1 303 ? 10.776 1.042 93.530 1.00 92.89 300 ARG B N 1
ATOM 4698 C CA . ARG B 1 303 ? 11.746 0.526 94.495 1.00 92.02 300 ARG B CA 1
ATOM 4699 C C . ARG B 1 303 ? 12.454 1.643 95.282 1.00 96.12 300 ARG B C 1
ATOM 4700 O O . ARG B 1 303 ? 12.862 1.443 96.428 1.00 98.72 300 ARG B O 1
ATOM 4708 N N . PHE B 1 304 ? 12.591 2.816 94.666 1.00 94.00 301 PHE B N 1
ATOM 4709 C CA . PHE B 1 304 ? 13.241 3.947 95.329 1.00 96.42 301 PHE B CA 1
ATOM 4710 C C . PHE B 1 304 ? 12.443 4.419 96.560 1.00 101.32 301 PHE B C 1
ATOM 4711 O O . PHE B 1 304 ? 13.009 4.637 97.637 1.00 102.94 301 PHE B O 1
ATOM 4719 N N . TYR C 2 6 ? 12.018 11.658 30.511 1.00 102.20 3 TYR C N 1
ATOM 4720 C CA . TYR C 2 6 ? 11.860 11.829 29.067 1.00 92.49 3 TYR C CA 1
ATOM 4721 C C . TYR C 2 6 ? 12.294 10.601 28.256 1.00 86.19 3 TYR C C 1
ATOM 4722 O O . TYR C 2 6 ? 12.570 9.524 28.799 1.00 86.96 3 TYR C O 1
ATOM 4731 N N . ILE C 2 7 ? 12.347 10.812 26.944 1.00 73.54 4 ILE C N 1
ATOM 4732 C CA . ILE C 2 7 ? 12.650 9.820 25.935 1.00 59.21 4 ILE C CA 1
ATOM 4733 C C . ILE C 2 7 ? 14.053 10.137 25.413 1.00 43.89 4 ILE C C 1
ATOM 4734 O O . ILE C 2 7 ? 14.415 11.302 25.302 1.00 45.81 4 ILE C O 1
ATOM 4739 N N . ASP C 2 8 ? 14.847 9.120 25.101 1.00 41.34 5 ASP C N 1
ATOM 4740 C CA . ASP C 2 8 ? 16.171 9.335 24.518 1.00 45.19 5 ASP C CA 1
ATOM 4741 C C . ASP C 2 8 ? 16.092 9.920 23.102 1.00 50.58 5 ASP C C 1
ATOM 4742 O O . ASP C 2 8 ? 16.874 10.799 22.746 1.00 58.70 5 ASP C O 1
ATOM 4747 N N . CYS C 2 9 ? 15.169 9.408 22.288 1.00 44.25 6 CYS C N 1
ATOM 4748 C CA . CYS C 2 9 ? 15.041 9.865 20.918 1.00 43.93 6 CYS C CA 1
ATOM 4749 C C . CYS C 2 9 ? 13.663 9.607 20.295 1.00 40.83 6 CYS C C 1
ATOM 4750 O O . CYS C 2 9 ? 13.159 8.475 20.257 1.00 36.48 6 CYS C O 1
ATOM 4753 N N . ALA C 2 10 ? 13.066 10.685 19.815 1.00 39.83 7 ALA C N 1
ATOM 4754 C CA . ALA C 2 10 ? 11.840 10.604 19.059 1.00 41.02 7 ALA C CA 1
ATOM 4755 C C . ALA C 2 10 ? 12.220 10.373 17.603 1.00 40.31 7 ALA C C 1
ATOM 4756 O O . ALA C 2 10 ? 12.969 11.147 17.014 1.00 41.02 7 ALA C O 1
ATOM 4758 N N . VAL C 2 11 ? 11.730 9.283 17.037 1.00 36.97 8 VAL C N 1
ATOM 4759 C CA . VAL C 2 11 ? 11.906 9.045 15.621 1.00 36.80 8 VAL C CA 1
ATOM 4760 C C . VAL C 2 11 ? 10.587 9.368 14.954 1.00 42.25 8 VAL C C 1
ATOM 4761 O O . VAL C 2 11 ? 9.569 8.733 15.242 1.00 39.08 8 VAL C O 1
ATOM 4765 N N . ILE C 2 12 ? 10.607 10.394 14.105 1.00 43.14 9 ILE C N 1
ATOM 4766 C CA . ILE C 2 12 ? 9.415 10.841 13.400 1.00 40.57 9 ILE C CA 1
ATOM 4767 C C . ILE C 2 12 ? 9.430 10.240 12.005 1.00 38.59 9 ILE C C 1
ATOM 4768 O O . ILE C 2 12 ? 10.228 10.646 11.153 1.00 37.97 9 ILE C O 1
ATOM 4773 N N . GLY C 2 13 ? 8.567 9.254 11.792 1.00 35.76 10 GLY C N 1
ATOM 4774 C CA . GLY C 2 13 ? 8.490 8.577 10.519 1.00 35.33 10 GLY C CA 1
ATOM 4775 C C . GLY C 2 13 ? 8.901 7.125 10.619 1.00 38.10 10 GLY C C 1
ATOM 4776 O O . GLY C 2 13 ? 10.038 6.814 10.971 1.00 35.27 10 GLY C O 1
ATOM 4777 N N . ALA C 2 14 ? 7.980 6.226 10.288 1.00 39.55 11 ALA C N 1
ATOM 4778 C CA . ALA C 2 14 ? 8.311 4.810 10.285 1.00 39.87 11 ALA C CA 1
ATOM 4779 C C . ALA C 2 14 ? 8.397 4.228 8.865 1.00 35.80 11 ALA C C 1
ATOM 4780 O O . ALA C 2 14 ? 7.831 3.173 8.577 1.00 38.11 11 ALA C O 1
ATOM 4782 N N . GLY C 2 15 ? 9.129 4.919 7.994 1.00 33.71 12 GLY C N 1
ATOM 4783 C CA . GLY C 2 15 ? 9.527 4.372 6.710 1.00 26.62 12 GLY C CA 1
ATOM 4784 C C . GLY C 2 15 ? 10.752 3.510 6.940 1.00 34.51 12 GLY C C 1
ATOM 4785 O O . GLY C 2 15 ? 11.101 3.224 8.101 1.00 36.52 12 GLY C O 1
ATOM 4786 N N . PRO C 2 16 ? 11.423 3.078 5.851 1.00 33.53 13 PRO C N 1
ATOM 4787 C CA . PRO C 2 16 ? 12.578 2.208 6.124 1.00 23.83 13 PRO C CA 1
ATOM 4788 C C . PRO C 2 16 ? 13.706 2.927 6.905 1.00 26.96 13 PRO C C 1
ATOM 4789 O O . PRO C 2 16 ? 14.448 2.261 7.639 1.00 32.17 13 PRO C O 1
ATOM 4793 N N . ALA C 2 17 ? 13.829 4.246 6.772 1.00 28.16 14 ALA C N 1
ATOM 4794 C CA . ALA C 2 17 ? 14.851 4.990 7.540 1.00 26.22 14 ALA C CA 1
ATOM 4795 C C . ALA C 2 17 ? 14.523 4.991 9.016 1.00 28.93 14 ALA C C 1
ATOM 4796 O O . ALA C 2 17 ? 15.372 4.666 9.844 1.00 31.08 14 ALA C O 1
ATOM 4798 N N . GLY C 2 18 ? 13.287 5.360 9.343 1.00 28.33 15 GLY C N 1
ATOM 4799 C CA . GLY C 2 18 ? 12.891 5.467 10.727 1.00 27.35 15 GLY C CA 1
ATOM 4800 C C . GLY C 2 18 ? 12.902 4.105 11.377 1.00 31.29 15 GLY C C 1
ATOM 4801 O O . GLY C 2 18 ? 13.262 3.959 12.543 1.00 36.41 15 GLY C O 1
ATOM 4802 N N . LEU C 2 19 ? 12.506 3.101 10.609 1.00 31.49 16 LEU C N 1
ATOM 4803 C CA . LEU C 2 19 ? 12.392 1.751 11.127 1.00 29.79 16 LEU C CA 1
ATOM 4804 C C . LEU C 2 19 ? 13.765 1.120 11.404 1.00 30.22 16 LEU C C 1
ATOM 4805 O O . LEU C 2 19 ? 13.962 0.501 12.453 1.00 31.46 16 LEU C O 1
ATOM 4810 N N . ASN C 2 20 ? 14.707 1.263 10.469 1.00 25.30 17 ASN C N 1
ATOM 4811 C CA . ASN C 2 20 ? 16.033 0.694 10.686 1.00 24.02 17 ASN C CA 1
ATOM 4812 C C . ASN C 2 20 ? 16.800 1.440 11.790 1.00 25.81 17 ASN C C 1
ATOM 4813 O O . ASN C 2 20 ? 17.550 0.830 12.555 1.00 24.67 17 ASN C O 1
ATOM 4818 N N . ALA C 2 21 ? 16.584 2.747 11.879 1.00 23.07 18 ALA C N 1
ATOM 4819 C CA . ALA C 2 21 ? 17.145 3.539 12.965 1.00 27.19 18 ALA C CA 1
ATOM 4820 C C . ALA C 2 21 ? 16.618 3.070 14.332 1.00 33.34 18 ALA C C 1
ATOM 4821 O O . ALA C 2 21 ? 17.395 2.894 15.261 1.00 38.08 18 ALA C O 1
ATOM 4823 N N . SER C 2 22 ? 15.302 2.871 14.438 1.00 36.09 19 SER C N 1
ATOM 4824 C CA . SER C 2 22 ? 14.671 2.427 15.683 1.00 29.48 19 SER C CA 1
ATOM 4825 C C . SER C 2 22 ? 15.129 1.021 16.052 1.00 29.10 19 SER C C 1
ATOM 4826 O O . SER C 2 22 ? 15.287 0.699 17.219 1.00 34.34 19 SER C O 1
ATOM 4829 N N . LEU C 2 23 ? 15.333 0.192 15.041 1.00 27.56 20 LEU C N 1
ATOM 4830 C CA . LEU C 2 23 ? 15.826 -1.168 15.239 1.00 33.75 20 LEU C CA 1
ATOM 4831 C C . LEU C 2 23 ? 17.228 -1.209 15.849 1.00 29.04 20 LEU C C 1
ATOM 4832 O O . LEU C 2 23 ? 17.476 -1.979 16.769 1.00 36.98 20 LEU C O 1
ATOM 4837 N N . VAL C 2 24 ? 18.135 -0.381 15.337 1.00 27.77 21 VAL C N 1
ATOM 4838 C CA . VAL C 2 24 ? 19.489 -0.341 15.849 1.00 31.48 21 VAL C CA 1
ATOM 4839 C C . VAL C 2 24 ? 19.521 0.335 17.222 1.00 30.16 21 VAL C C 1
ATOM 4840 O O . VAL C 2 24 ? 20.123 -0.188 18.151 1.00 28.98 21 VAL C O 1
ATOM 4844 N N . LEU C 2 25 ? 18.833 1.468 17.358 1.00 28.20 22 LEU C N 1
ATOM 4845 C CA . LEU C 2 25 ? 18.701 2.125 18.657 1.00 29.59 22 LEU C CA 1
ATOM 4846 C C . LEU C 2 25 ? 18.051 1.237 19.719 1.00 31.79 22 LEU C C 1
ATOM 4847 O O . LEU C 2 25 ? 18.518 1.191 20.859 1.00 37.46 22 LEU C O 1
ATOM 4852 N N . GLY C 2 26 ? 16.984 0.528 19.355 1.00 28.94 23 GLY C N 1
ATOM 4853 C CA . GLY C 2 26 ? 16.334 -0.384 20.290 1.00 27.32 23 GLY C CA 1
ATOM 4854 C C . GLY C 2 26 ? 17.267 -1.496 20.745 1.00 32.71 23 GLY C C 1
ATOM 4855 O O . GLY C 2 26 ? 17.314 -1.836 21.916 1.00 37.22 23 GLY C O 1
ATOM 4856 N N . ARG C 2 27 ? 18.034 -2.048 19.811 1.00 30.69 24 ARG C N 1
ATOM 4857 C CA . ARG C 2 27 ? 19.026 -3.054 20.145 1.00 33.04 24 ARG C CA 1
ATOM 4858 C C . ARG C 2 27 ? 20.156 -2.468 21.000 1.00 35.95 24 ARG C C 1
ATOM 4859 O O . ARG C 2 27 ? 20.904 -3.199 21.643 1.00 36.82 24 ARG C O 1
ATOM 4867 N N . ALA C 2 28 ? 20.276 -1.146 20.981 1.00 40.96 25 ALA C N 1
ATOM 4868 C CA . ALA C 2 28 ? 21.282 -0.425 21.750 1.00 36.83 25 ALA C CA 1
ATOM 4869 C C . ALA C 2 28 ? 20.684 0.048 23.089 1.00 37.62 25 ALA C C 1
ATOM 4870 O O . ALA C 2 28 ? 21.290 0.841 23.821 1.00 37.64 25 ALA C O 1
ATOM 4872 N N . ARG C 2 29 ? 19.488 -0.458 23.394 1.00 35.29 26 ARG C N 1
ATOM 4873 C CA . ARG C 2 29 ? 18.806 -0.222 24.672 1.00 33.12 26 ARG C CA 1
ATOM 4874 C C . ARG C 2 29 ? 18.433 1.238 24.923 1.00 34.48 26 ARG C C 1
ATOM 4875 O O . ARG C 2 29 ? 18.362 1.674 26.073 1.00 38.76 26 ARG C O 1
ATOM 4883 N N . LYS C 2 30 ? 18.198 1.986 23.850 1.00 35.56 27 LYS C N 1
ATOM 4884 C CA . LYS C 2 30 ? 17.821 3.391 23.969 1.00 38.87 27 LYS C CA 1
ATOM 4885 C C . LYS C 2 30 ? 16.295 3.565 23.956 1.00 35.64 27 LYS C C 1
ATOM 4886 O O . LYS C 2 30 ? 15.603 2.891 23.191 1.00 34.53 27 LYS C O 1
ATOM 4892 N N . GLN C 2 31 ? 15.771 4.450 24.808 1.00 40.31 28 GLN C N 1
ATOM 4893 C CA . GLN C 2 31 ? 14.321 4.688 24.873 1.00 42.01 28 GLN C CA 1
ATOM 4894 C C . GLN C 2 31 ? 13.848 5.513 23.690 1.00 44.09 28 GLN C C 1
ATOM 4895 O O . GLN C 2 31 ? 14.086 6.717 23.625 1.00 45.82 28 GLN C O 1
ATOM 4901 N N . ILE C 2 32 ? 13.146 4.847 22.781 1.00 41.37 29 ILE C N 1
ATOM 4902 C CA . ILE C 2 32 ? 12.750 5.413 21.509 1.00 40.63 29 ILE C CA 1
ATOM 4903 C C . ILE C 2 32 ? 11.247 5.631 21.426 1.00 40.94 29 ILE C C 1
ATOM 4904 O O . ILE C 2 32 ? 10.468 4.729 21.729 1.00 38.25 29 ILE C O 1
ATOM 4909 N N . ALA C 2 33 ? 10.844 6.830 21.023 1.00 37.37 30 ALA C N 1
ATOM 4910 C CA . ALA C 2 33 ? 9.452 7.065 20.665 1.00 38.77 30 ALA C CA 1
ATOM 4911 C C . ALA C 2 33 ? 9.306 7.134 19.135 1.00 34.91 30 ALA C C 1
ATOM 4912 O O . ALA C 2 33 ? 9.811 8.061 18.516 1.00 40.14 30 ALA C O 1
ATOM 4914 N N . LEU C 2 34 ? 8.627 6.155 18.541 1.00 32.88 31 LEU C N 1
ATOM 4915 C CA . LEU C 2 34 ? 8.435 6.102 17.082 1.00 33.92 31 LEU C CA 1
ATOM 4916 C C . LEU C 2 34 ? 7.030 6.540 16.628 1.00 38.91 31 LEU C C 1
ATOM 4917 O O . LEU C 2 34 ? 6.018 6.036 17.122 1.00 39.76 31 LEU C O 1
ATOM 4922 N N . PHE C 2 35 ? 6.981 7.482 15.687 1.00 41.79 32 PHE C N 1
ATOM 4923 C CA . PHE C 2 35 ? 5.718 8.060 15.198 1.00 37.91 32 PHE C CA 1
ATOM 4924 C C . PHE C 2 35 ? 5.525 7.804 13.699 1.00 37.22 32 PHE C C 1
ATOM 4925 O O . PHE C 2 35 ? 6.489 7.852 12.928 1.00 34.21 32 PHE C O 1
ATOM 4933 N N . ASP C 2 36 ? 4.287 7.538 13.284 1.00 44.82 33 ASP C N 1
ATOM 4934 C CA . ASP C 2 36 ? 3.947 7.398 11.854 1.00 46.18 33 ASP C CA 1
ATOM 4935 C C . ASP C 2 36 ? 2.460 7.585 11.658 1.00 44.83 33 ASP C C 1
ATOM 4936 O O . ASP C 2 36 ? 1.663 7.052 12.423 1.00 46.07 33 ASP C O 1
ATOM 4941 N N . ASN C 2 37 ? 2.074 8.331 10.630 1.00 48.02 34 ASN C N 1
ATOM 4942 C CA . ASN C 2 37 ? 0.654 8.513 10.358 1.00 38.22 34 ASN C CA 1
ATOM 4943 C C . ASN C 2 37 ? 0.214 8.007 8.985 1.00 41.55 34 ASN C C 1
ATOM 4944 O O . ASN C 2 37 ? -0.795 8.466 8.434 1.00 41.69 34 ASN C O 1
ATOM 4949 N N . ASN C 2 38 ? 0.974 7.070 8.431 1.00 35.03 35 ASN C N 1
ATOM 4950 C CA . ASN C 2 38 ? 0.559 6.388 7.206 1.00 49.34 35 ASN C CA 1
ATOM 4951 C C . ASN C 2 38 ? 0.395 7.299 5.991 1.00 43.78 35 ASN C C 1
ATOM 4952 O O . ASN C 2 38 ? -0.586 7.182 5.260 1.00 46.03 35 ASN C O 1
ATOM 4957 N N . THR C 2 39 ? 1.354 8.201 5.780 1.00 41.53 36 THR C N 1
ATOM 4958 C CA . THR C 2 39 ? 1.307 9.114 4.634 1.00 36.10 36 THR C CA 1
ATOM 4959 C C . THR C 2 39 ? 2.532 8.957 3.759 1.00 34.15 36 THR C C 1
ATOM 4960 O O . THR C 2 39 ? 2.881 9.860 3.009 1.00 41.60 36 THR C O 1
ATOM 4964 N N . ASN C 2 40 ? 3.187 7.807 3.871 1.00 34.39 37 ASN C N 1
ATOM 4965 C CA . ASN C 2 40 ? 4.295 7.447 2.986 1.00 34.74 37 ASN C CA 1
ATOM 4966 C C . ASN C 2 40 ? 3.918 7.540 1.482 1.00 43.33 37 ASN C C 1
ATOM 4967 O O . ASN C 2 40 ? 2.891 7.006 1.063 1.00 41.93 37 ASN C O 1
ATOM 4972 N N . ARG C 2 41 ? 4.746 8.233 0.692 1.00 40.78 38 ARG C N 1
ATOM 4973 C CA . ARG C 2 41 ? 4.490 8.458 -0.738 1.00 35.97 38 ARG C CA 1
ATOM 4974 C C . ARG C 2 41 ? 4.263 7.124 -1.469 1.00 31.03 38 ARG C C 1
ATOM 4975 O O . ARG C 2 41 ? 3.375 7.014 -2.318 1.00 35.67 38 ARG C O 1
ATOM 4983 N N . ASN C 2 42 ? 5.030 6.100 -1.111 1.00 28.90 39 ASN C N 1
ATOM 4984 C CA . ASN C 2 42 ? 4.903 4.799 -1.768 1.00 31.40 39 ASN C CA 1
ATOM 4985 C C . ASN C 2 42 ? 3.688 3.959 -1.368 1.00 35.48 39 ASN C C 1
ATOM 4986 O O . ASN C 2 42 ? 3.572 2.809 -1.769 1.00 41.77 39 ASN C O 1
ATOM 4991 N N . ARG C 2 43 ? 2.775 4.515 -0.586 1.00 34.09 40 ARG C N 1
ATOM 4992 C CA . ARG C 2 43 ? 1.606 3.739 -0.215 1.00 38.07 40 ARG C CA 1
ATOM 4993 C C . ARG C 2 43 ? 0.704 3.525 -1.432 1.00 42.53 40 ARG C C 1
ATOM 4994 O O . ARG C 2 43 ? -0.119 2.610 -1.438 1.00 40.60 40 ARG C O 1
ATOM 5002 N N . VAL C 2 44 ? 0.878 4.358 -2.462 1.00 41.52 41 VAL C N 1
ATOM 5003 C CA . VAL C 2 44 ? 0.016 4.340 -3.647 1.00 40.00 41 VAL C CA 1
ATOM 5004 C C . VAL C 2 44 ? 0.411 3.271 -4.643 1.00 37.84 41 VAL C C 1
ATOM 5005 O O . VAL C 2 44 ? -0.295 3.039 -5.607 1.00 46.42 41 VAL C O 1
ATOM 5009 N N . THR C 2 45 ? 1.551 2.636 -4.418 1.00 37.77 42 THR C N 1
ATOM 5010 C CA . THR C 2 45 ? 2.040 1.599 -5.308 1.00 39.69 42 THR C CA 1
ATOM 5011 C C . THR C 2 45 ? 1.680 0.206 -4.750 1.00 45.68 42 THR C C 1
ATOM 5012 O O . THR C 2 45 ? 1.488 0.036 -3.537 1.00 43.05 42 THR C O 1
ATOM 5016 N N . GLN C 2 46 ? 1.596 -0.790 -5.630 1.00 46.69 43 GLN C N 1
ATOM 5017 C CA . GLN C 2 46 ? 1.070 -2.107 -5.253 1.00 52.01 43 GLN C CA 1
ATOM 5018 C C . GLN C 2 46 ? 2.185 -3.083 -4.917 1.00 51.10 43 GLN C C 1
ATOM 5019 O O . GLN C 2 46 ? 1.982 -4.057 -4.192 1.00 56.85 43 GLN C O 1
ATOM 5025 N N . ASN C 2 47 ? 3.365 -2.817 -5.460 1.00 45.31 44 ASN C N 1
ATOM 5026 C CA . ASN C 2 47 ? 4.514 -3.675 -5.252 1.00 42.65 44 ASN C CA 1
ATOM 5027 C C . ASN C 2 47 ? 5.747 -2.837 -4.980 1.00 43.91 44 ASN C C 1
ATOM 5028 O O . ASN C 2 47 ? 5.712 -1.608 -5.043 1.00 48.07 44 ASN C O 1
ATOM 5033 N N . SER C 2 48 ? 6.859 -3.511 -4.748 1.00 37.88 45 SER C N 1
ATOM 5034 C CA . SER C 2 48 ? 8.092 -2.831 -4.417 1.00 37.15 45 SER C CA 1
ATOM 5035 C C . SER C 2 48 ? 9.249 -3.757 -4.733 1.00 31.04 45 SER C C 1
ATOM 5036 O O . SER C 2 48 ? 9.193 -4.930 -4.376 1.00 34.88 45 SER C O 1
ATOM 5039 N N . HIS C 2 49 ? 10.292 -3.235 -5.385 1.00 30.34 46 HIS C N 1
ATOM 5040 C CA . HIS C 2 49 ? 11.410 -4.058 -5.878 1.00 28.30 46 HIS C CA 1
ATOM 5041 C C . HIS C 2 49 ? 12.784 -3.459 -5.571 1.00 28.85 46 HIS C C 1
ATOM 5042 O O . HIS C 2 49 ? 12.887 -2.291 -5.207 1.00 33.48 46 HIS C O 1
ATOM 5049 N N . GLY C 2 50 ? 13.846 -4.252 -5.695 1.00 28.28 47 GLY C N 1
ATOM 5050 C CA . GLY C 2 50 ? 15.178 -3.707 -5.495 1.00 26.29 47 GLY C CA 1
ATOM 5051 C C . GLY C 2 50 ? 15.732 -3.769 -4.072 1.00 28.17 47 GLY C C 1
ATOM 5052 O O . GLY C 2 50 ? 16.924 -3.506 -3.862 1.00 27.20 47 GLY C O 1
ATOM 5053 N N . PHE C 2 51 ? 14.888 -4.107 -3.099 1.00 27.50 48 PHE C N 1
ATOM 5054 C CA . PHE C 2 51 ? 15.339 -4.315 -1.714 1.00 25.22 48 PHE C CA 1
ATOM 5055 C C . PHE C 2 51 ? 15.691 -5.803 -1.532 1.00 28.92 48 PHE C C 1
ATOM 5056 O O . PHE C 2 51 ? 14.797 -6.661 -1.417 1.00 25.47 48 PHE C O 1
ATOM 5064 N N . ILE C 2 52 ? 16.990 -6.110 -1.521 1.00 23.04 49 ILE C N 1
ATOM 5065 C CA . ILE C 2 52 ? 17.432 -7.501 -1.492 1.00 25.47 49 ILE C CA 1
ATOM 5066 C C . ILE C 2 52 ? 16.768 -8.307 -0.368 1.00 35.18 49 ILE C C 1
ATOM 5067 O O . ILE C 2 52 ? 16.712 -7.870 0.800 1.00 30.64 49 ILE C O 1
ATOM 5072 N N . THR C 2 53 ? 16.279 -9.484 -0.752 1.00 34.16 50 THR C N 1
ATOM 5073 C CA . THR C 2 53 ? 15.502 -10.412 0.094 1.00 30.76 50 THR C CA 1
ATOM 5074 C C . THR C 2 53 ? 14.037 -10.014 0.245 1.00 30.61 50 THR C C 1
ATOM 5075 O O . THR C 2 53 ? 13.240 -10.796 0.734 1.00 33.78 50 THR C O 1
ATOM 5079 N N . ARG C 2 54 ? 13.675 -8.814 -0.203 1.00 28.30 51 ARG C N 1
ATOM 5080 C CA . ARG C 2 54 ? 12.277 -8.382 -0.172 1.00 28.31 51 ARG C CA 1
ATOM 5081 C C . ARG C 2 54 ? 11.740 -8.020 -1.567 1.00 34.62 51 ARG C C 1
ATOM 5082 O O . ARG C 2 54 ? 10.755 -7.284 -1.688 1.00 30.09 51 ARG C O 1
ATOM 5090 N N . ASP C 2 55 ? 12.373 -8.551 -2.613 1.00 33.36 52 ASP C N 1
ATOM 5091 C CA . ASP C 2 55 ? 12.007 -8.187 -3.983 1.00 34.24 52 ASP C CA 1
ATOM 5092 C C . ASP C 2 55 ? 10.581 -8.594 -4.329 1.00 35.78 52 ASP C C 1
ATOM 5093 O O . ASP C 2 55 ? 10.300 -9.776 -4.507 1.00 39.36 52 ASP C O 1
ATOM 5098 N N . GLY C 2 56 ? 9.685 -7.615 -4.419 1.00 33.14 53 GLY C N 1
ATOM 5099 C CA . GLY C 2 56 ? 8.319 -7.885 -4.835 1.00 33.84 53 GLY C CA 1
ATOM 5100 C C . GLY C 2 56 ? 7.278 -7.757 -3.737 1.00 42.62 53 GLY C C 1
ATOM 5101 O O . GLY C 2 56 ? 6.131 -8.160 -3.907 1.00 50.56 53 GLY C O 1
ATOM 5102 N N . ILE C 2 57 ? 7.662 -7.180 -2.607 1.00 40.94 54 ILE C N 1
ATOM 5103 C CA . ILE C 2 57 ? 6.770 -7.131 -1.462 1.00 36.24 54 ILE C CA 1
ATOM 5104 C C . ILE C 2 57 ? 5.808 -5.942 -1.548 1.00 37.22 54 ILE C C 1
ATOM 5105 O O . ILE C 2 57 ? 6.147 -4.901 -2.105 1.00 37.92 54 ILE C O 1
ATOM 5110 N N . LYS C 2 58 ? 4.600 -6.098 -1.017 1.00 38.23 55 LYS C N 1
ATOM 5111 C CA . LYS C 2 58 ? 3.683 -4.975 -0.917 1.00 29.46 55 LYS C CA 1
ATOM 5112 C C . LYS C 2 58 ? 4.246 -4.004 0.111 1.00 36.87 55 LYS C C 1
ATOM 5113 O O . LYS C 2 58 ? 4.778 -4.433 1.143 1.00 38.65 55 LYS C O 1
ATOM 5119 N N . PRO C 2 59 ? 4.147 -2.692 -0.164 1.00 40.44 56 PRO C N 1
ATOM 5120 C CA . PRO C 2 59 ? 4.725 -1.708 0.754 1.00 38.12 56 PRO C CA 1
ATOM 5121 C C . PRO C 2 59 ? 4.097 -1.754 2.158 1.00 39.48 56 PRO C C 1
ATOM 5122 O O . PRO C 2 59 ? 4.797 -1.552 3.146 1.00 40.68 56 PRO C O 1
ATOM 5126 N N A GLU C 2 60 ? 2.798 -2.028 2.227 0.39 38.40 57 GLU C N 1
ATOM 5127 N N B GLU C 2 60 ? 2.801 -2.032 2.246 0.61 38.49 57 GLU C N 1
ATOM 5128 C CA A GLU C 2 60 ? 2.097 -2.153 3.499 0.39 37.73 57 GLU C CA 1
ATOM 5129 C CA B GLU C 2 60 ? 2.157 -2.114 3.550 0.61 37.08 57 GLU C CA 1
ATOM 5130 C C A GLU C 2 60 ? 2.666 -3.332 4.290 0.39 40.87 57 GLU C C 1
ATOM 5131 C C B GLU C 2 60 ? 2.593 -3.372 4.311 0.61 41.01 57 GLU C C 1
ATOM 5132 O O A GLU C 2 60 ? 2.824 -3.259 5.508 0.39 43.26 57 GLU C O 1
ATOM 5133 O O B GLU C 2 60 ? 2.585 -3.392 5.540 0.61 44.53 57 GLU C O 1
ATOM 5144 N N . GLU C 2 61 ? 2.995 -4.410 3.584 1.00 40.92 58 GLU C N 1
ATOM 5145 C CA . GLU C 2 61 ? 3.512 -5.620 4.224 1.00 38.83 58 GLU C CA 1
ATOM 5146 C C . GLU C 2 61 ? 4.953 -5.457 4.733 1.00 36.54 58 GLU C C 1
ATOM 5147 O O . GLU C 2 61 ? 5.341 -6.049 5.746 1.00 37.00 58 GLU C O 1
ATOM 5153 N N . PHE C 2 62 ? 5.740 -4.666 4.012 1.00 36.65 59 PHE C N 1
ATOM 5154 C CA . PHE C 2 62 ? 7.101 -4.330 4.409 1.00 33.83 59 PHE C CA 1
ATOM 5155 C C . PHE C 2 62 ? 7.025 -3.518 5.691 1.00 38.54 59 PHE C C 1
ATOM 5156 O O . PHE C 2 62 ? 7.713 -3.821 6.673 1.00 40.98 59 PHE C O 1
ATOM 5164 N N . LYS C 2 63 ? 6.160 -2.506 5.686 1.00 37.04 60 LYS C N 1
ATOM 5165 C CA . LYS C 2 63 ? 5.960 -1.641 6.846 1.00 38.64 60 LYS C CA 1
ATOM 5166 C C . LYS C 2 63 ? 5.562 -2.463 8.076 1.00 33.61 60 LYS C C 1
ATOM 5167 O O . LYS C 2 63 ? 6.107 -2.274 9.157 1.00 32.60 60 LYS C O 1
ATOM 5173 N N . GLU C 2 64 ? 4.630 -3.395 7.897 1.00 36.99 61 GLU C N 1
ATOM 5174 C CA . GLU C 2 64 ? 4.139 -4.199 9.010 1.00 39.32 61 GLU C CA 1
ATOM 5175 C C . GLU C 2 64 ? 5.225 -5.082 9.657 1.00 43.55 61 GLU C C 1
ATOM 5176 O O . GLU C 2 64 ? 5.361 -5.111 10.884 1.00 49.12 61 GLU C O 1
ATOM 5182 N N . ILE C 2 65 ? 5.973 -5.807 8.832 1.00 36.89 62 ILE C N 1
ATOM 5183 C CA . ILE C 2 65 ? 7.068 -6.650 9.300 1.00 35.82 62 ILE C CA 1
ATOM 5184 C C . ILE C 2 65 ? 8.150 -5.831 10.026 1.00 35.94 62 ILE C C 1
ATOM 5185 O O . ILE C 2 65 ? 8.688 -6.252 11.042 1.00 38.64 62 ILE C O 1
ATOM 5190 N N . GLY C 2 66 ? 8.463 -4.654 9.506 1.00 35.71 63 GLY C N 1
ATOM 5191 C CA . GLY C 2 66 ? 9.481 -3.821 10.114 1.00 30.05 63 GLY C CA 1
ATOM 5192 C C . GLY C 2 66 ? 9.012 -3.343 11.465 1.00 33.47 63 GLY C C 1
ATOM 5193 O O . GLY C 2 66 ? 9.758 -3.405 12.442 1.00 41.36 63 GLY C O 1
ATOM 5194 N N . LEU C 2 67 ? 7.770 -2.877 11.524 1.00 30.03 64 LEU C N 1
ATOM 5195 C CA . LEU C 2 67 ? 7.194 -2.378 12.764 1.00 32.34 64 LEU C CA 1
ATOM 5196 C C . LEU C 2 67 ? 7.202 -3.473 13.844 1.00 40.87 64 LEU C C 1
ATOM 5197 O O . LEU C 2 67 ? 7.628 -3.236 14.978 1.00 41.44 64 LEU C O 1
ATOM 5202 N N . ASN C 2 68 ? 6.744 -4.671 13.480 1.00 33.91 65 ASN C N 1
ATOM 5203 C CA . ASN C 2 68 ? 6.699 -5.791 14.414 1.00 33.65 65 ASN C CA 1
ATOM 5204 C C . ASN C 2 68 ? 8.080 -6.244 14.907 1.00 29.10 65 ASN C C 1
ATOM 5205 O O . ASN C 2 68 ? 8.234 -6.656 16.062 1.00 34.96 65 ASN C O 1
ATOM 5210 N N . GLU C 2 69 ? 9.071 -6.175 14.027 1.00 25.73 66 GLU C N 1
ATOM 5211 C CA . GLU C 2 69 ? 10.451 -6.462 14.403 1.00 35.21 66 GLU C CA 1
ATOM 5212 C C . GLU C 2 69 ? 10.959 -5.484 15.445 1.00 37.34 66 GLU C C 1
ATOM 5213 O O . GLU C 2 69 ? 11.608 -5.861 16.402 1.00 45.03 66 GLU C O 1
ATOM 5219 N N . VAL C 2 70 ? 10.659 -4.217 15.227 1.00 29.85 67 VAL C N 1
ATOM 5220 C CA . VAL C 2 70 ? 11.190 -3.136 16.035 1.00 29.93 67 VAL C CA 1
ATOM 5221 C C . VAL C 2 70 ? 10.564 -3.145 17.436 1.00 33.90 67 VAL C C 1
ATOM 5222 O O . VAL C 2 70 ? 11.213 -2.819 18.419 1.00 37.88 67 VAL C O 1
ATOM 5235 N N . LYS C 2 72 ? 9.851 -5.745 19.049 1.00 36.08 69 LYS C N 1
ATOM 5236 C CA . LYS C 2 72 ? 10.401 -6.840 19.848 1.00 40.41 69 LYS C CA 1
ATOM 5237 C C . LYS C 2 72 ? 11.271 -6.234 20.973 1.00 35.40 69 LYS C C 1
ATOM 5238 O O . LYS C 2 72 ? 11.442 -6.837 22.024 1.00 41.07 69 LYS C O 1
ATOM 5244 N N . TYR C 2 73 ? 11.785 -5.028 20.745 1.00 36.84 70 TYR C N 1
ATOM 5245 C CA . TYR C 2 73 ? 12.666 -4.355 21.696 1.00 37.80 70 TYR C CA 1
ATOM 5246 C C . TYR C 2 73 ? 11.864 -3.491 22.659 1.00 38.79 70 TYR C C 1
ATOM 5247 O O . TYR C 2 73 ? 11.166 -2.571 22.243 1.00 35.35 70 TYR C O 1
ATOM 5256 N N . PRO C 2 74 ? 11.939 -3.824 23.957 1.00 38.54 71 PRO C N 1
ATOM 5257 C CA . PRO C 2 74 ? 11.113 -3.249 25.026 1.00 41.35 71 PRO C CA 1
ATOM 5258 C C . PRO C 2 74 ? 11.232 -1.740 25.123 1.00 42.10 71 PRO C C 1
ATOM 5259 O O . PRO C 2 74 ? 10.277 -1.107 25.560 1.00 43.57 71 PRO C O 1
ATOM 5263 N N . SER C 2 75 ? 12.378 -1.181 24.741 1.00 32.28 72 SER C N 1
ATOM 5264 C CA . SER C 2 75 ? 12.571 0.266 24.811 1.00 34.22 72 SER C CA 1
ATOM 5265 C C . SER C 2 75 ? 11.982 1.062 23.626 1.00 32.75 72 SER C C 1
ATOM 5266 O O . SER C 2 75 ? 12.043 2.284 23.623 1.00 40.01 72 SER C O 1
ATOM 5269 N N . VAL C 2 76 ? 11.420 0.383 22.634 1.00 41.12 73 VAL C N 1
ATOM 5270 C CA . VAL C 2 76 ? 10.842 1.082 21.476 1.00 41.17 73 VAL C CA 1
ATOM 5271 C C . VAL C 2 76 ? 9.323 1.135 21.574 1.00 43.72 73 VAL C C 1
ATOM 5272 O O . VAL C 2 76 ? 8.672 0.099 21.715 1.00 46.47 73 VAL C O 1
ATOM 5276 N N . HIS C 2 77 ? 8.765 2.342 21.509 1.00 42.66 74 HIS C N 1
ATOM 5277 C CA . HIS C 2 77 ? 7.316 2.514 21.556 1.00 44.63 74 HIS C CA 1
ATOM 5278 C C . HIS C 2 77 ? 6.773 3.235 20.325 1.00 40.99 74 HIS C C 1
ATOM 5279 O O . HIS C 2 77 ? 7.305 4.265 19.900 1.00 44.40 74 HIS C O 1
ATOM 5286 N N . TYR C 2 78 ? 5.710 2.674 19.764 1.00 39.15 75 TYR C N 1
ATOM 5287 C CA . TYR C 2 78 ? 5.128 3.159 18.526 1.00 43.04 75 TYR C CA 1
ATOM 5288 C C . TYR C 2 78 ? 3.887 4.008 18.800 1.00 45.76 75 TYR C C 1
ATOM 5289 O O . TYR C 2 78 ? 3.032 3.620 19.591 1.00 54.52 75 TYR C O 1
ATOM 5298 N N . TYR C 2 79 ? 3.798 5.168 18.151 1.00 41.74 76 TYR C N 1
ATOM 5299 C CA . TYR C 2 79 ? 2.585 5.985 18.176 1.00 38.44 76 TYR C CA 1
ATOM 5300 C C . TYR C 2 79 ? 2.085 6.272 16.755 1.00 47.55 76 TYR C C 1
ATOM 5301 O O . TYR C 2 79 ? 2.754 6.950 15.967 1.00 48.90 76 TYR C O 1
ATOM 5310 N N . GLU C 2 80 ? 0.916 5.729 16.424 1.00 45.73 77 GLU C N 1
ATOM 5311 C CA . GLU C 2 80 ? 0.321 5.946 15.116 1.00 44.88 77 GLU C CA 1
ATOM 5312 C C . GLU C 2 80 ? -0.445 7.251 15.220 1.00 48.53 77 GLU C C 1
ATOM 5313 O O . GLU C 2 80 ? -1.658 7.264 15.418 1.00 54.82 77 GLU C O 1
ATOM 5319 N N . LYS C 2 81 ? 0.288 8.356 15.144 1.00 47.07 78 LYS C N 1
ATOM 5320 C CA . LYS C 2 81 ? -0.286 9.679 15.372 1.00 45.07 78 LYS C CA 1
ATOM 5321 C C . LYS C 2 81 ? 0.378 10.668 14.437 1.00 51.56 78 LYS C C 1
ATOM 5322 O O . LYS C 2 81 ? 1.589 10.573 14.206 1.00 48.95 78 LYS C O 1
ATOM 5328 N N . THR C 2 82 ? -0.398 11.610 13.898 1.00 52.89 79 THR C N 1
ATOM 5329 C CA . THR C 2 82 ? 0.181 12.726 13.149 1.00 48.43 79 THR C CA 1
ATOM 5330 C C . THR C 2 82 ? 0.870 13.674 14.131 1.00 53.49 79 THR C C 1
ATOM 5331 O O . THR C 2 82 ? 0.236 14.185 15.051 1.00 59.51 79 THR C O 1
ATOM 5335 N N . VAL C 2 83 ? 2.169 13.883 13.947 1.00 54.72 80 VAL C N 1
ATOM 5336 C CA . VAL C 2 83 ? 2.903 14.910 14.682 1.00 57.14 80 VAL C CA 1
ATOM 5337 C C . VAL C 2 83 ? 2.685 16.226 13.947 1.00 56.82 80 VAL C C 1
ATOM 5338 O O . VAL C 2 83 ? 2.939 16.319 12.741 1.00 57.14 80 VAL C O 1
ATOM 5342 N N . VAL C 2 84 ? 2.200 17.238 14.661 1.00 58.75 81 VAL C N 1
ATOM 5343 C CA . VAL C 2 84 ? 1.937 18.541 14.050 1.00 49.51 81 VAL C CA 1
ATOM 5344 C C . VAL C 2 84 ? 2.987 19.586 14.426 1.00 54.90 81 VAL C C 1
ATOM 5345 O O . VAL C 2 84 ? 3.087 20.632 13.767 1.00 55.36 81 VAL C O 1
ATOM 5357 N N . ILE C 2 86 ? 7.049 20.261 16.715 1.00 64.09 83 ILE C N 1
ATOM 5358 C CA . ILE C 2 86 ? 8.209 19.834 17.498 1.00 59.64 83 ILE C CA 1
ATOM 5359 C C . ILE C 2 86 ? 8.981 21.071 17.947 1.00 62.25 83 ILE C C 1
ATOM 5360 O O . ILE C 2 86 ? 9.568 21.763 17.121 1.00 53.37 83 ILE C O 1
ATOM 5365 N N . THR C 2 87 ? 8.982 21.340 19.254 1.00 55.05 84 THR C N 1
ATOM 5366 C CA . THR C 2 87 ? 9.562 22.566 19.804 1.00 57.65 84 THR C CA 1
ATOM 5367 C C . THR C 2 87 ? 10.714 22.358 20.789 1.00 67.29 84 THR C C 1
ATOM 5368 O O . THR C 2 87 ? 10.576 21.640 21.788 1.00 69.35 84 THR C O 1
ATOM 5372 N N . LYS C 2 88 ? 11.838 23.019 20.530 1.00 66.73 85 LYS C N 1
ATOM 5373 C CA . LYS C 2 88 ? 12.917 23.109 21.510 1.00 59.07 85 LYS C CA 1
ATOM 5374 C C . LYS C 2 88 ? 12.401 23.815 22.758 1.00 65.69 85 LYS C C 1
ATOM 5375 O O . LYS C 2 88 ? 11.920 24.937 22.679 1.00 72.63 85 LYS C O 1
ATOM 5381 N N . GLN C 2 89 ? 12.485 23.153 23.907 1.00 74.70 86 GLN C N 1
ATOM 5382 C CA . GLN C 2 89 ? 12.078 23.747 25.188 1.00 74.32 86 GLN C CA 1
ATOM 5383 C C . GLN C 2 89 ? 13.243 24.478 25.830 1.00 71.27 86 GLN C C 1
ATOM 5384 O O . GLN C 2 89 ? 14.391 24.282 25.437 1.00 70.42 86 GLN C O 1
ATOM 5390 N N . SER C 2 90 ? 12.941 25.307 26.827 1.00 72.71 87 SER C N 1
ATOM 5391 C CA . SER C 2 90 ? 13.964 26.062 27.543 1.00 76.96 87 SER C CA 1
ATOM 5392 C C . SER C 2 90 ? 14.868 25.138 28.363 1.00 78.34 87 SER C C 1
ATOM 5393 O O . SER C 2 90 ? 15.993 25.507 28.719 1.00 77.90 87 SER C O 1
ATOM 5396 N N . THR C 2 91 ? 14.369 23.940 28.666 1.00 77.29 88 THR C N 1
ATOM 5397 C CA . THR C 2 91 ? 15.176 22.925 29.340 1.00 75.35 88 THR C CA 1
ATOM 5398 C C . THR C 2 91 ? 16.225 22.364 28.387 1.00 75.11 88 THR C C 1
ATOM 5399 O O . THR C 2 91 ? 17.216 21.777 28.826 1.00 76.96 88 THR C O 1
ATOM 5403 N N . GLY C 2 92 ? 15.996 22.553 27.086 1.00 71.36 89 GLY C N 1
ATOM 5404 C CA . GLY C 2 92 ? 16.879 22.047 26.050 1.00 64.24 89 GLY C CA 1
ATOM 5405 C C . GLY C 2 92 ? 16.256 20.863 25.334 1.00 61.11 89 GLY C C 1
ATOM 5406 O O . GLY C 2 92 ? 16.642 20.527 24.209 1.00 55.63 89 GLY C O 1
ATOM 5407 N N . LEU C 2 93 ? 15.291 20.231 26.002 1.00 61.83 90 LEU C N 1
ATOM 5408 C CA . LEU C 2 93 ? 14.570 19.070 25.475 1.00 62.94 90 LEU C CA 1
ATOM 5409 C C . LEU C 2 93 ? 13.618 19.472 24.348 1.00 64.59 90 LEU C C 1
ATOM 5410 O O . LEU C 2 93 ? 13.302 20.650 24.184 1.00 68.21 90 LEU C O 1
ATOM 5415 N N . PHE C 2 94 ? 13.135 18.499 23.584 1.00 56.50 91 PHE C N 1
ATOM 5416 C CA . PHE C 2 94 ? 12.208 18.812 22.502 1.00 58.71 91 PHE C CA 1
ATOM 5417 C C . PHE C 2 94 ? 10.799 18.303 22.793 1.00 61.14 91 PHE C C 1
ATOM 5418 O O . PHE C 2 94 ? 10.599 17.118 23.044 1.00 60.40 91 PHE C O 1
ATOM 5426 N N . GLU C 2 95 ? 9.824 19.210 22.767 1.00 64.39 92 GLU C N 1
ATOM 5427 C CA . GLU C 2 95 ? 8.425 18.821 22.906 1.00 60.35 92 GLU C CA 1
ATOM 5428 C C . GLU C 2 95 ? 7.824 18.379 21.559 1.00 62.22 92 GLU C C 1
ATOM 5429 O O . GLU C 2 95 ? 7.827 19.123 20.580 1.00 53.23 92 GLU C O 1
ATOM 5435 N N . ILE C 2 96 ? 7.332 17.148 21.518 1.00 58.72 93 ILE C N 1
ATOM 5436 C CA . ILE C 2 96 ? 6.614 16.658 20.364 1.00 52.55 93 ILE C CA 1
ATOM 5437 C C . ILE C 2 96 ? 5.112 16.727 20.677 1.00 60.89 93 ILE C C 1
ATOM 5438 O O . ILE C 2 96 ? 4.672 16.270 21.735 1.00 59.90 93 ILE C O 1
ATOM 5443 N N . VAL C 2 97 ? 4.338 17.339 19.775 1.00 62.35 94 VAL C N 1
ATOM 5444 C CA . VAL C 2 97 ? 2.887 17.448 19.927 1.00 53.48 94 VAL C CA 1
ATOM 5445 C C . VAL C 2 97 ? 2.125 16.826 18.745 1.00 51.83 94 VAL C C 1
ATOM 5446 O O . VAL C 2 97 ? 2.418 17.107 17.586 1.00 60.37 94 VAL C O 1
ATOM 5450 N N . THR C 2 98 ? 1.149 15.975 19.045 1.00 58.57 95 THR C N 1
ATOM 5451 C CA . THR C 2 98 ? 0.377 15.297 18.010 1.00 55.56 95 THR C CA 1
ATOM 5452 C C . THR C 2 98 ? -0.954 16.011 17.741 1.00 63.59 95 THR C C 1
ATOM 5453 O O . THR C 2 98 ? -1.294 16.985 18.413 1.00 66.66 95 THR C O 1
ATOM 5457 N N . LYS C 2 99 ? -1.701 15.533 16.751 1.00 64.96 96 LYS C N 1
ATOM 5458 C CA . LYS C 2 99 ? -2.929 16.204 16.341 1.00 66.03 96 LYS C CA 1
ATOM 5459 C C . LYS C 2 99 ? -4.030 16.124 17.398 1.00 70.84 96 LYS C C 1
ATOM 5460 O O . LYS C 2 99 ? -5.040 16.823 17.295 1.00 74.27 96 LYS C O 1
ATOM 5466 N N . ASP C 2 100 ? -3.834 15.278 18.411 1.00 69.95 97 ASP C N 1
ATOM 5467 C CA . ASP C 2 100 ? -4.739 15.227 19.567 1.00 73.09 97 ASP C CA 1
ATOM 5468 C C . ASP C 2 100 ? -4.189 16.009 20.763 1.00 76.07 97 ASP C C 1
ATOM 5469 O O . ASP C 2 100 ? -4.690 15.886 21.884 1.00 79.60 97 ASP C O 1
ATOM 5474 N N . HIS C 2 101 ? -3.159 16.811 20.507 1.00 75.34 98 HIS C N 1
ATOM 5475 C CA . HIS C 2 101 ? -2.547 17.688 21.513 1.00 77.60 98 HIS C CA 1
ATOM 5476 C C . HIS C 2 101 ? -1.801 16.933 22.614 1.00 75.56 98 HIS C C 1
ATOM 5477 O O . HIS C 2 101 ? -1.483 17.510 23.652 1.00 76.31 98 HIS C O 1
ATOM 5484 N N . THR C 2 102 ? -1.504 15.655 22.386 1.00 73.16 99 THR C N 1
ATOM 5485 C CA . THR C 2 102 ? -0.689 14.903 23.336 1.00 70.31 99 THR C CA 1
ATOM 5486 C C . THR C 2 102 ? 0.755 15.365 23.222 1.00 56.54 99 THR C C 1
ATOM 5487 O O . THR C 2 102 ? 1.286 15.480 22.122 1.00 54.74 99 THR C O 1
ATOM 5491 N N . LYS C 2 103 ? 1.393 15.624 24.356 1.00 60.88 100 LYS C N 1
ATOM 5492 C CA . LYS C 2 103 ? 2.777 16.084 24.354 1.00 60.26 100 LYS C CA 1
ATOM 5493 C C . LYS C 2 103 ? 3.735 14.946 24.703 1.00 61.74 100 LYS C C 1
ATOM 5494 O O . LYS C 2 103 ? 3.402 14.056 25.485 1.00 59.47 100 LYS C O 1
ATOM 5500 N N . TYR C 2 104 ? 4.928 14.985 24.120 1.00 63.42 101 TYR C N 1
ATOM 5501 C CA . TYR C 2 104 ? 5.988 14.049 24.464 1.00 57.44 101 TYR C CA 1
ATOM 5502 C C . TYR C 2 104 ? 7.283 14.844 24.556 1.00 59.97 101 TYR C C 1
ATOM 5503 O O . TYR C 2 104 ? 7.469 15.808 23.817 1.00 64.65 101 TYR C O 1
ATOM 5512 N N . LEU C 2 105 ? 8.169 14.449 25.465 1.00 52.45 102 LEU C N 1
ATOM 5513 C CA . LEU C 2 105 ? 9.445 15.132 25.640 1.00 53.85 102 LEU C CA 1
ATOM 5514 C C . LEU C 2 105 ? 10.587 14.221 25.219 1.00 55.23 102 LEU C C 1
ATOM 5515 O O . LEU C 2 105 ? 10.560 13.019 25.487 1.00 58.42 102 LEU C O 1
ATOM 5520 N N . ALA C 2 106 ? 11.597 14.794 24.575 1.00 54.24 103 ALA C N 1
ATOM 5521 C CA . ALA C 2 106 ? 12.680 13.986 24.021 1.00 51.96 103 ALA C CA 1
ATOM 5522 C C . ALA C 2 106 ? 14.017 14.716 24.019 1.00 52.63 103 ALA C C 1
ATOM 5523 O O . ALA C 2 106 ? 14.088 15.910 23.743 1.00 57.25 103 ALA C O 1
ATOM 5525 N N . GLU C 2 107 ? 15.078 13.978 24.312 1.00 50.29 104 GLU C N 1
ATOM 5526 C CA . GLU C 2 107 ? 16.421 14.535 24.320 1.00 49.60 104 GLU C CA 1
ATOM 5527 C C . GLU C 2 107 ? 16.927 14.742 22.893 1.00 47.98 104 GLU C C 1
ATOM 5528 O O . GLU C 2 107 ? 17.498 15.782 22.567 1.00 45.53 104 GLU C O 1
ATOM 5534 N N . ARG C 2 108 ? 16.720 13.745 22.038 1.00 42.17 105 ARG C N 1
ATOM 5535 C CA . ARG C 2 108 ? 17.106 13.870 20.636 1.00 42.93 105 ARG C CA 1
ATOM 5536 C C . ARG C 2 108 ? 15.906 13.603 19.736 1.00 45.25 105 ARG C C 1
ATOM 5537 O O . ARG C 2 108 ? 14.979 12.898 20.136 1.00 46.38 105 ARG C O 1
ATOM 5545 N N . VAL C 2 109 ? 15.921 14.184 18.534 1.00 48.18 106 VAL C N 1
ATOM 5546 C CA . VAL C 2 109 ? 14.854 13.992 17.553 1.00 40.75 106 VAL C CA 1
ATOM 5547 C C . VAL C 2 109 ? 15.459 13.510 16.239 1.00 38.55 106 VAL C C 1
ATOM 5548 O O . VAL C 2 109 ? 16.405 14.098 15.725 1.00 40.96 106 VAL C O 1
ATOM 5552 N N . LEU C 2 110 ? 14.933 12.429 15.695 1.00 35.79 107 LEU C N 1
ATOM 5553 C CA . LEU C 2 110 ? 15.407 11.983 14.402 1.00 42.34 107 LEU C CA 1
ATOM 5554 C C . LEU C 2 110 ? 14.287 12.190 13.386 1.00 34.08 107 LEU C C 1
ATOM 5555 O O . LEU C 2 110 ? 13.209 11.624 13.539 1.00 33.96 107 LEU C O 1
ATOM 5560 N N . LEU C 2 111 ? 14.515 13.043 12.390 1.00 36.32 108 LEU C N 1
ATOM 5561 C CA . LEU C 2 111 ? 13.489 13.282 11.364 1.00 37.97 108 LEU C CA 1
ATOM 5562 C C . LEU C 2 111 ? 13.676 12.290 10.234 1.00 36.68 108 LEU C C 1
ATOM 5563 O O . LEU C 2 111 ? 14.677 12.329 9.529 1.00 34.08 108 LEU C O 1
ATOM 5568 N N . ALA C 2 112 ? 12.734 11.367 10.098 1.00 33.35 109 ALA C N 1
ATOM 5569 C CA . ALA C 2 112 ? 12.759 10.419 8.995 1.00 37.72 109 ALA C CA 1
ATOM 5570 C C . ALA C 2 112 ? 11.419 10.515 8.260 1.00 34.12 109 ALA C C 1
ATOM 5571 O O . ALA C 2 112 ? 10.761 9.513 8.001 1.00 28.91 109 ALA C O 1
ATOM 5573 N N . THR C 2 113 ? 11.025 11.740 7.932 1.00 37.45 110 THR C N 1
ATOM 5574 C CA . THR C 2 113 ? 9.657 12.032 7.490 1.00 39.76 110 THR C CA 1
ATOM 5575 C C . THR C 2 113 ? 9.343 11.848 5.970 1.00 40.67 110 THR C C 1
ATOM 5576 O O . THR C 2 113 ? 8.199 12.001 5.537 1.00 35.49 110 THR C O 1
ATOM 5580 N N . GLY C 2 114 ? 10.349 11.515 5.171 1.00 37.14 111 GLY C N 1
ATOM 5581 C CA . GLY C 2 114 ? 10.117 11.221 3.764 1.00 35.37 111 GLY C CA 1
ATOM 5582 C C . GLY C 2 114 ? 9.865 12.488 2.982 1.00 40.02 111 GLY C C 1
ATOM 5583 O O . GLY C 2 114 ? 10.009 13.607 3.498 1.00 45.17 111 GLY C O 1
ATOM 5592 N N . GLN C 2 116 ? 7.279 14.220 -0.457 1.00 42.64 113 GLN C N 1
ATOM 5593 C CA . GLN C 2 116 ? 5.968 14.134 -1.069 1.00 43.60 113 GLN C CA 1
ATOM 5594 C C . GLN C 2 116 ? 6.048 14.727 -2.476 1.00 41.85 113 GLN C C 1
ATOM 5595 O O . GLN C 2 116 ? 6.790 15.685 -2.693 1.00 37.88 113 GLN C O 1
ATOM 5601 N N . GLU C 2 117 ? 5.322 14.137 -3.432 1.00 44.30 114 GLU C N 1
ATOM 5602 C CA . GLU C 2 117 ? 5.389 14.591 -4.831 1.00 43.38 114 GLU C CA 1
ATOM 5603 C C . GLU C 2 117 ? 4.570 15.835 -5.127 1.00 40.75 114 GLU C C 1
ATOM 5604 O O . GLU C 2 117 ? 3.447 15.983 -4.640 1.00 41.50 114 GLU C O 1
ATOM 5610 N N . GLU C 2 118 ? 5.155 16.726 -5.927 1.00 43.23 115 GLU C N 1
ATOM 5611 C CA . GLU C 2 118 ? 4.400 17.741 -6.666 1.00 46.66 115 GLU C CA 1
ATOM 5612 C C . GLU C 2 118 ? 4.338 17.286 -8.125 1.00 48.82 115 GLU C C 1
ATOM 5613 O O . GLU C 2 118 ? 5.373 17.005 -8.730 1.00 51.58 115 GLU C O 1
ATOM 5619 N N . PHE C 2 119 ? 3.142 17.195 -8.695 1.00 47.74 116 PHE C N 1
ATOM 5620 C CA . PHE C 2 119 ? 3.000 16.615 -10.030 1.00 41.20 116 PHE C CA 1
ATOM 5621 C C . PHE C 2 119 ? 2.929 17.661 -11.120 1.00 44.81 116 PHE C C 1
ATOM 5622 O O . PHE C 2 119 ? 2.587 18.808 -10.856 1.00 46.43 116 PHE C O 1
ATOM 5630 N N . PRO C 2 120 ? 3.264 17.263 -12.359 0.90 46.84 117 PRO C N 1
ATOM 5631 C CA . PRO C 2 120 ? 2.985 18.103 -13.530 0.90 41.26 117 PRO C CA 1
ATOM 5632 C C . PRO C 2 120 ? 1.487 18.403 -13.631 0.90 42.86 117 PRO C C 1
ATOM 5633 O O . PRO C 2 120 ? 0.648 17.661 -13.106 0.90 38.88 117 PRO C O 1
ATOM 5637 N N . SER C 2 121 ? 1.151 19.492 -14.312 1.00 42.01 118 SER C N 1
ATOM 5638 C CA . SER C 2 121 ? -0.216 19.953 -14.308 1.00 41.93 118 SER C CA 1
ATOM 5639 C C . SER C 2 121 ? -1.055 19.201 -15.333 1.00 44.39 118 SER C C 1
ATOM 5640 O O . SER C 2 121 ? -1.377 19.720 -16.399 1.00 47.29 118 SER C O 1
ATOM 5643 N N . ILE C 2 122 ? -1.401 17.969 -14.987 1.00 47.08 119 ILE C N 1
ATOM 5644 C CA . ILE C 2 122 ? -2.256 17.118 -15.801 1.00 43.42 119 ILE C CA 1
ATOM 5645 C C . ILE C 2 122 ? -3.393 16.658 -14.922 1.00 40.41 119 ILE C C 1
ATOM 5646 O O . ILE C 2 122 ? -3.155 16.241 -13.795 1.00 47.49 119 ILE C O 1
ATOM 5651 N N . PRO C 2 123 ? -4.636 16.734 -15.416 1.00 41.69 120 PRO C N 1
ATOM 5652 C CA . PRO C 2 123 ? -5.728 16.359 -14.510 1.00 38.83 120 PRO C CA 1
ATOM 5653 C C . PRO C 2 123 ? -5.601 14.893 -14.124 1.00 45.46 120 PRO C C 1
ATOM 5654 O O . PRO C 2 123 ? -5.139 14.079 -14.935 1.00 48.16 120 PRO C O 1
ATOM 5658 N N . ASN C 2 124 ? -5.945 14.581 -12.880 1.00 40.83 121 ASN C N 1
ATOM 5659 C CA . ASN C 2 124 ? -6.030 13.207 -12.413 1.00 42.06 121 ASN C CA 1
ATOM 5660 C C . ASN C 2 124 ? -4.783 12.366 -12.591 1.00 39.82 121 ASN C C 1
ATOM 5661 O O . ASN C 2 124 ? -4.883 11.146 -12.593 1.00 43.66 121 ASN C O 1
ATOM 5666 N N . VAL C 2 125 ? -3.616 12.992 -12.720 1.00 37.93 122 VAL C N 1
ATOM 5667 C CA . VAL C 2 125 ? -2.362 12.229 -12.759 1.00 42.41 122 VAL C CA 1
ATOM 5668 C C . VAL C 2 125 ? -2.169 11.371 -11.504 1.00 41.31 122 VAL C C 1
ATOM 5669 O O . VAL C 2 125 ? -1.496 10.346 -11.533 1.00 41.84 122 VAL C O 1
ATOM 5673 N N . ARG C 2 126 ? -2.788 11.786 -10.407 1.00 41.14 123 ARG C N 1
ATOM 5674 C CA . ARG C 2 126 ? -2.684 11.071 -9.146 1.00 41.73 123 ARG C CA 1
ATOM 5675 C C . ARG C 2 126 ? -3.312 9.693 -9.220 1.00 40.39 123 ARG C C 1
ATOM 5676 O O . ARG C 2 126 ? -2.826 8.747 -8.602 1.00 36.73 123 ARG C O 1
ATOM 5684 N N A GLU C 2 127 ? -4.403 9.587 -9.975 0.52 43.71 124 GLU C N 1
ATOM 5685 N N B GLU C 2 127 ? -4.402 9.568 -9.972 0.48 43.63 124 GLU C N 1
ATOM 5686 C CA A GLU C 2 127 ? -5.126 8.325 -10.096 0.52 42.13 124 GLU C CA 1
ATOM 5687 C CA B GLU C 2 127 ? -5.091 8.285 -10.042 0.48 42.10 124 GLU C CA 1
ATOM 5688 C C A GLU C 2 127 ? -4.265 7.256 -10.762 0.52 40.22 124 GLU C C 1
ATOM 5689 C C B GLU C 2 127 ? -4.221 7.236 -10.721 0.48 40.24 124 GLU C C 1
ATOM 5690 O O A GLU C 2 127 ? -4.467 6.065 -10.537 0.52 42.48 124 GLU C O 1
ATOM 5691 O O B GLU C 2 127 ? -4.381 6.041 -10.480 0.48 42.07 124 GLU C O 1
ATOM 5702 N N . TYR C 2 128 ? -3.277 7.697 -11.536 1.00 36.13 125 TYR C N 1
ATOM 5703 C CA . TYR C 2 128 ? -2.431 6.808 -12.329 1.00 32.60 125 TYR C CA 1
ATOM 5704 C C . TYR C 2 128 ? -1.080 6.487 -11.671 1.00 36.14 125 TYR C C 1
ATOM 5705 O O . TYR C 2 128 ? -0.494 5.427 -11.909 1.00 35.32 125 TYR C O 1
ATOM 5714 N N . TYR C 2 129 ? -0.603 7.399 -10.830 1.00 33.51 126 TYR C N 1
ATOM 5715 C CA . TYR C 2 129 ? 0.685 7.257 -10.156 1.00 31.05 126 TYR C CA 1
ATOM 5716 C C . TYR C 2 129 ? 0.680 6.123 -9.115 1.00 31.88 126 TYR C C 1
ATOM 5717 O O . TYR C 2 129 ? -0.172 6.086 -8.222 1.00 32.01 126 TYR C O 1
ATOM 5726 N N . GLY C 2 130 ? 1.649 5.214 -9.245 1.00 26.27 127 GLY C N 1
ATOM 5727 C CA . GLY C 2 130 ? 1.679 3.969 -8.498 1.00 26.96 127 GLY C CA 1
ATOM 5728 C C . GLY C 2 130 ? 1.050 2.790 -9.239 1.00 34.93 127 GLY C C 1
ATOM 5729 O O . GLY C 2 130 ? 1.285 1.630 -8.887 1.00 38.31 127 GLY C O 1
ATOM 5730 N N . LYS C 2 131 ? 0.257 3.077 -10.277 1.00 36.42 128 LYS C N 1
ATOM 5731 C CA . LYS C 2 131 ? -0.456 2.025 -11.006 1.00 30.45 128 LYS C CA 1
ATOM 5732 C C . LYS C 2 131 ? 0.107 1.805 -12.404 1.00 35.78 128 LYS C C 1
ATOM 5733 O O . LYS C 2 131 ? 0.494 0.686 -12.760 1.00 34.21 128 LYS C O 1
ATOM 5739 N N . SER C 2 132 ? 0.152 2.881 -13.189 1.00 39.71 129 SER C N 1
ATOM 5740 C CA . SER C 2 132 ? 0.717 2.850 -14.537 1.00 32.45 129 SER C CA 1
ATOM 5741 C C . SER C 2 132 ? 1.752 3.965 -14.817 1.00 32.22 129 SER C C 1
ATOM 5742 O O . SER C 2 132 ? 2.542 3.845 -15.760 1.00 33.81 129 SER C O 1
ATOM 5745 N N . LEU C 2 133 ? 1.743 5.036 -14.014 1.00 27.74 130 LEU C N 1
ATOM 5746 C CA . LEU C 2 133 ? 2.770 6.089 -14.094 1.00 30.48 130 LEU C CA 1
ATOM 5747 C C . LEU C 2 133 ? 3.657 6.022 -12.871 1.00 30.92 130 LEU C C 1
ATOM 5748 O O . LEU C 2 133 ? 3.178 5.754 -11.778 1.00 31.63 130 LEU C O 1
ATOM 5753 N N . PHE C 2 134 ? 4.944 6.290 -13.060 1.00 29.43 131 PHE C N 1
ATOM 5754 C CA . PHE C 2 134 ? 5.929 6.140 -12.002 1.00 30.57 131 PHE C CA 1
ATOM 5755 C C . PHE C 2 134 ? 6.976 7.205 -12.142 1.00 30.61 131 PHE C C 1
ATOM 5756 O O . PHE C 2 134 ? 6.930 7.992 -13.071 1.00 40.16 131 PHE C O 1
ATOM 5764 N N . SER C 2 135 ? 7.940 7.220 -11.235 1.00 30.71 132 SER C N 1
ATOM 5765 C CA . SER C 2 135 ? 8.949 8.267 -11.264 1.00 31.18 132 SER C CA 1
ATOM 5766 C C . SER C 2 135 ? 10.373 7.732 -11.251 1.00 30.02 132 SER C C 1
ATOM 5767 O O . SER C 2 135 ? 11.302 8.468 -11.547 1.00 37.95 132 SER C O 1
ATOM 5770 N N . CYS C 2 136 ? 10.570 6.460 -10.918 1.00 31.67 133 CYS C N 1
ATOM 5771 C CA . CYS C 2 136 ? 11.920 5.907 -11.021 1.00 36.03 133 CYS C CA 1
ATOM 5772 C C . CYS C 2 136 ? 11.970 4.639 -11.857 1.00 34.88 133 CYS C C 1
ATOM 5773 O O . CYS C 2 136 ? 11.345 3.641 -11.511 1.00 40.12 133 CYS C O 1
ATOM 5776 N N . PRO C 2 137 ? 12.722 4.682 -12.965 1.00 34.75 134 PRO C N 1
ATOM 5777 C CA . PRO C 2 137 ? 12.926 3.537 -13.862 1.00 32.21 134 PRO C CA 1
ATOM 5778 C C . PRO C 2 137 ? 13.652 2.368 -13.177 1.00 41.49 134 PRO C C 1
ATOM 5779 O O . PRO C 2 137 ? 13.382 1.213 -13.523 1.00 38.91 134 PRO C O 1
ATOM 5783 N N . TYR C 2 138 ? 14.546 2.660 -12.224 1.00 30.26 135 TYR C N 1
ATOM 5784 C CA . TYR C 2 138 ? 15.282 1.606 -11.542 1.00 29.05 135 TYR C CA 1
ATOM 5785 C C . TYR C 2 138 ? 14.338 0.743 -10.754 1.00 27.44 135 TYR C C 1
ATOM 5786 O O . TYR C 2 138 ? 14.503 -0.458 -10.712 1.00 32.24 135 TYR C O 1
ATOM 5795 N N . CYS C 2 139 ? 13.326 1.367 -10.165 1.00 30.63 136 CYS C N 1
ATOM 5796 C CA . CYS C 2 139 ? 12.328 0.655 -9.390 1.00 35.12 136 CYS C CA 1
ATOM 5797 C C . CYS C 2 139 ? 11.269 -0.012 -10.283 1.00 40.67 136 CYS C C 1
ATOM 5798 O O . CYS C 2 139 ? 10.864 -1.152 -10.045 1.00 38.89 136 CYS C O 1
ATOM 5801 N N . ASP C 2 140 ? 10.809 0.699 -11.305 1.00 33.55 137 ASP C N 1
ATOM 5802 C CA . ASP C 2 140 ? 9.577 0.283 -11.959 1.00 28.92 137 ASP C CA 1
ATOM 5803 C C . ASP C 2 140 ? 9.712 -0.015 -13.447 1.00 32.56 137 ASP C C 1
ATOM 5804 O O . ASP C 2 140 ? 8.732 -0.372 -14.090 1.00 35.18 137 ASP C O 1
ATOM 5809 N N . GLY C 2 141 ? 10.927 0.104 -13.973 1.00 31.63 138 GLY C N 1
ATOM 5810 C CA . GLY C 2 141 ? 11.198 -0.123 -15.380 1.00 30.52 138 GLY C CA 1
ATOM 5811 C C . GLY C 2 141 ? 10.909 -1.537 -15.846 1.00 37.93 138 GLY C C 1
ATOM 5812 O O . GLY C 2 141 ? 10.273 -1.724 -16.895 1.00 33.24 138 GLY C O 1
ATOM 5813 N N . TRP C 2 142 ? 11.358 -2.519 -15.054 1.00 35.17 139 TRP C N 1
ATOM 5814 C CA . TRP C 2 142 ? 11.254 -3.936 -15.415 1.00 33.10 139 TRP C CA 1
ATOM 5815 C C . TRP C 2 142 ? 9.842 -4.399 -15.750 1.00 33.51 139 TRP C C 1
ATOM 5816 O O . TRP C 2 142 ? 9.632 -5.145 -16.710 1.00 34.46 139 TRP C O 1
ATOM 5827 N N . GLU C 2 143 ? 8.868 -3.965 -14.961 1.00 32.84 140 GLU C N 1
ATOM 5828 C CA . GLU C 2 143 ? 7.494 -4.390 -15.196 1.00 33.15 140 GLU C CA 1
ATOM 5829 C C . GLU C 2 143 ? 6.885 -3.675 -16.408 1.00 38.52 140 GLU C C 1
ATOM 5830 O O . GLU C 2 143 ? 5.804 -4.031 -16.858 1.00 39.89 140 GLU C O 1
ATOM 5836 N N . LEU C 2 144 ? 7.595 -2.686 -16.941 1.00 37.20 141 LEU C N 1
ATOM 5837 C CA . LEU C 2 144 ? 7.087 -1.889 -18.056 1.00 40.49 141 LEU C CA 1
ATOM 5838 C C . LEU C 2 144 ? 7.948 -2.078 -19.299 1.00 36.56 141 LEU C C 1
ATOM 5839 O O . LEU C 2 144 ? 7.754 -1.383 -20.299 1.00 33.07 141 LEU C O 1
ATOM 5844 N N . LYS C 2 145 ? 8.917 -2.989 -19.221 1.00 36.34 142 LYS C N 1
ATOM 5845 C CA . LYS C 2 145 ? 9.860 -3.186 -20.321 1.00 38.17 142 LYS C CA 1
ATOM 5846 C C . LYS C 2 145 ? 9.175 -3.530 -21.652 1.00 43.93 142 LYS C C 1
ATOM 5847 O O . LYS C 2 145 ? 8.239 -4.339 -21.704 1.00 35.59 142 LYS C O 1
ATOM 5853 N N . ASP C 2 146 ? 9.659 -2.883 -22.707 1.00 44.00 143 ASP C N 1
ATOM 5854 C CA . ASP C 2 146 ? 9.214 -3.113 -24.082 1.00 46.86 143 ASP C CA 1
ATOM 5855 C C . ASP C 2 146 ? 7.789 -2.629 -24.394 1.00 42.91 143 ASP C C 1
ATOM 5856 O O . ASP C 2 146 ? 7.342 -2.730 -25.519 1.00 58.29 143 ASP C O 1
ATOM 5861 N N A GLN C 2 147 ? 7.105 -2.086 -23.393 0.55 41.43 144 GLN C N 1
ATOM 5862 N N B GLN C 2 147 ? 7.103 -2.082 -23.395 0.45 41.43 144 GLN C N 1
ATOM 5863 C CA A GLN C 2 147 ? 5.765 -1.538 -23.575 0.55 41.53 144 GLN C CA 1
ATOM 5864 C CA B GLN C 2 147 ? 5.753 -1.547 -23.575 0.45 41.55 144 GLN C CA 1
ATOM 5865 C C A GLN C 2 147 ? 5.769 -0.176 -24.295 0.5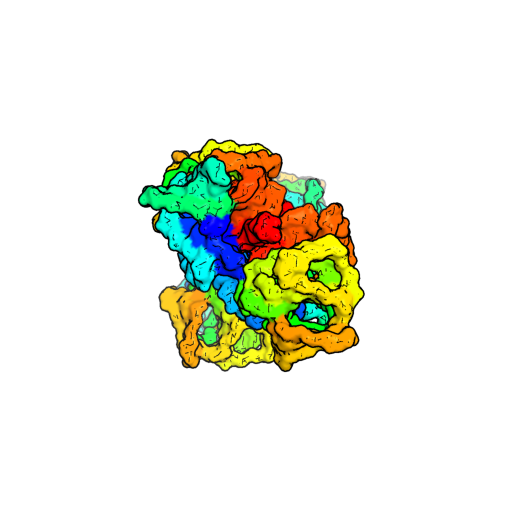5 42.34 144 GLN C C 1
ATOM 5866 C C B GLN C 2 147 ? 5.734 -0.131 -24.179 0.45 42.02 144 GLN C C 1
ATOM 5867 O O A GLN C 2 147 ? 6.817 0.442 -24.461 0.55 42.07 144 GLN C O 1
ATOM 5868 O O B GLN C 2 147 ? 6.733 0.583 -24.132 0.45 41.26 144 GLN C O 1
ATOM 5879 N N . PRO C 2 148 ? 4.594 0.274 -24.765 1.00 43.87 145 PRO C N 1
ATOM 5880 C CA . PRO C 2 148 ? 4.443 1.659 -25.255 1.00 35.31 145 PRO C CA 1
ATOM 5881 C C . PRO C 2 148 ? 4.285 2.710 -24.146 1.00 33.10 145 PRO C C 1
ATOM 5882 O O . PRO C 2 148 ? 3.235 2.837 -23.508 1.00 32.23 145 PRO C O 1
ATOM 5886 N N . LEU C 2 149 ? 5.339 3.492 -23.942 1.00 35.57 146 LEU C N 1
ATOM 5887 C CA . LEU C 2 149 ? 5.451 4.333 -22.761 1.00 29.90 146 LEU C CA 1
ATOM 5888 C C . LEU C 2 149 ? 5.543 5.793 -23.114 1.00 29.12 146 LEU C C 1
ATOM 5889 O O . LEU C 2 149 ? 6.112 6.161 -24.140 1.00 28.83 146 LEU C O 1
ATOM 5894 N N . ILE C 2 150 ? 5.022 6.628 -22.228 1.00 26.39 147 ILE C N 1
ATOM 5895 C CA . ILE C 2 150 ? 5.121 8.064 -22.392 1.00 26.40 147 ILE C CA 1
ATOM 5896 C C . ILE C 2 150 ? 6.012 8.606 -21.262 1.00 38.00 147 ILE C C 1
ATOM 5897 O O . ILE C 2 150 ? 6.010 8.094 -20.128 1.00 32.68 147 ILE C O 1
ATOM 5902 N N . ILE C 2 151 ? 6.809 9.615 -21.577 1.00 36.26 148 ILE C N 1
ATOM 5903 C CA . ILE C 2 151 ? 7.538 10.317 -20.536 1.00 29.48 148 ILE C CA 1
ATOM 5904 C C . ILE C 2 151 ? 7.017 11.729 -20.493 1.00 26.93 148 ILE C C 1
ATOM 5905 O O . ILE C 2 151 ? 7.125 12.465 -21.476 1.00 30.22 148 ILE C O 1
ATOM 5910 N N . ILE C 2 152 ? 6.410 12.095 -19.374 1.00 30.00 149 ILE C N 1
ATOM 5911 C CA . ILE C 2 152 ? 5.930 13.454 -19.168 1.00 26.81 149 ILE C CA 1
ATOM 5912 C C . ILE C 2 152 ? 6.939 14.263 -18.386 1.00 34.48 149 ILE C C 1
ATOM 5913 O O . ILE C 2 152 ? 7.213 13.957 -17.221 1.00 35.85 149 ILE C O 1
ATOM 5918 N N . SER C 2 153 ? 7.494 15.293 -19.027 1.00 40.91 150 SER C N 1
ATOM 5919 C CA . SER C 2 153 ? 8.558 16.109 -18.431 1.00 32.97 150 SER C CA 1
ATOM 5920 C C . SER C 2 153 ? 8.446 17.565 -18.875 1.00 37.29 150 SER C C 1
ATOM 5921 O O . SER C 2 153 ? 8.694 17.890 -20.038 1.00 39.90 150 SER C O 1
ATOM 5924 N N . GLU C 2 154 ? 8.075 18.441 -17.950 1.00 34.12 151 GLU C N 1
ATOM 5925 C CA . GLU C 2 154 ? 7.852 19.839 -18.289 1.00 36.53 151 GLU C CA 1
ATOM 5926 C C . GLU C 2 154 ? 9.153 20.636 -18.338 1.00 39.23 151 GLU C C 1
ATOM 5927 O O . GLU C 2 154 ? 9.324 21.485 -19.211 1.00 43.79 151 GLU C O 1
ATOM 5933 N N . ASN C 2 155 ? 10.061 20.364 -17.401 1.00 37.38 152 ASN C N 1
ATOM 5934 C CA . ASN C 2 155 ? 11.360 21.036 -17.351 1.00 38.77 152 ASN C CA 1
ATOM 5935 C C . ASN C 2 155 ? 12.348 20.332 -18.285 1.00 48.14 152 ASN C C 1
ATOM 5936 O O . ASN C 2 155 ? 12.628 19.146 -18.119 1.00 48.97 152 ASN C O 1
ATOM 5941 N N . GLU C 2 156 ? 12.868 21.056 -19.272 1.00 49.64 153 GLU C N 1
ATOM 5942 C CA . GLU C 2 156 ? 13.778 20.468 -20.252 1.00 50.38 153 GLU C CA 1
ATOM 5943 C C . GLU C 2 156 ? 15.092 19.984 -19.632 1.00 49.74 153 GLU C C 1
ATOM 5944 O O . GLU C 2 156 ? 15.709 19.027 -20.126 1.00 48.10 153 GLU C O 1
ATOM 5950 N N . ASP C 2 157 ? 15.494 20.637 -18.538 1.00 52.39 154 ASP C N 1
ATOM 5951 C CA . ASP C 2 157 ? 16.728 20.315 -17.807 1.00 56.02 154 ASP C CA 1
ATOM 5952 C C . ASP C 2 157 ? 16.801 18.849 -17.385 1.00 49.78 154 ASP C C 1
ATOM 5953 O O . ASP C 2 157 ? 17.884 18.306 -17.222 1.00 55.15 154 ASP C O 1
ATOM 5958 N N . HIS C 2 158 ? 15.641 18.218 -17.244 1.00 44.48 155 HIS C N 1
ATOM 5959 C CA . HIS C 2 158 ? 15.537 16.842 -16.778 1.00 47.22 155 HIS C CA 1
ATOM 5960 C C . HIS C 2 158 ? 15.155 15.875 -17.882 1.00 49.05 155 HIS C C 1
ATOM 5961 O O . HIS C 2 158 ? 15.189 14.653 -17.691 1.00 49.09 155 HIS C O 1
ATOM 5968 N N . THR C 2 159 ? 14.760 16.410 -19.029 1.00 46.65 156 THR C N 1
ATOM 5969 C CA . THR C 2 159 ? 14.120 15.576 -20.028 1.00 41.77 156 THR C CA 1
ATOM 5970 C C . THR C 2 159 ? 15.079 14.601 -20.721 1.00 35.25 156 THR C C 1
ATOM 5971 O O . THR C 2 159 ? 14.722 13.444 -20.958 1.00 33.59 156 THR C O 1
ATOM 5975 N N . LEU C 2 160 ? 16.293 15.050 -21.029 1.00 33.08 157 LEU C N 1
ATOM 5976 C CA . LEU C 2 160 ? 17.234 14.197 -21.748 1.00 32.71 157 LEU C CA 1
ATOM 5977 C C . LEU C 2 160 ? 17.644 13.006 -20.892 1.00 35.86 157 LEU C C 1
ATOM 5978 O O . LEU C 2 160 ? 17.577 11.867 -21.340 1.00 38.91 157 LEU C O 1
ATOM 5983 N N . HIS C 2 161 ? 18.025 13.276 -19.645 1.00 36.13 158 HIS C N 1
ATOM 5984 C CA . HIS C 2 161 ? 18.389 12.232 -18.688 1.00 39.04 158 HIS C CA 1
ATOM 5985 C C . HIS C 2 161 ? 17.340 11.114 -18.552 1.00 35.00 158 HIS C C 1
ATOM 5986 O O . HIS C 2 161 ? 17.628 9.945 -18.753 1.00 40.17 158 HIS C O 1
ATOM 6001 N N . THR C 2 163 ? 14.905 10.351 -20.462 1.00 33.45 160 THR C N 1
ATOM 6002 C CA . THR C 2 163 ? 14.736 9.658 -21.741 1.00 26.79 160 THR C CA 1
ATOM 6003 C C . THR C 2 163 ? 15.821 8.620 -21.974 1.00 30.25 160 THR C C 1
ATOM 6004 O O . THR C 2 163 ? 15.520 7.463 -22.283 1.00 33.33 160 THR C O 1
ATOM 6008 N N . LYS C 2 164 ? 17.077 9.044 -21.867 1.00 26.97 161 LYS C N 1
ATOM 6009 C CA . LYS C 2 164 ? 18.208 8.132 -21.965 1.00 30.55 161 LYS C CA 1
ATOM 6010 C C . LYS C 2 164 ? 18.052 6.949 -21.009 1.00 37.91 161 LYS C C 1
ATOM 6011 O O . LYS C 2 164 ? 18.375 5.816 -21.363 1.00 39.43 161 LYS C O 1
ATOM 6017 N N . LEU C 2 165 ? 17.552 7.214 -19.803 1.00 34.88 162 LEU C N 1
ATOM 6018 C CA . LEU C 2 165 ? 17.473 6.181 -18.776 1.00 33.34 162 LEU C CA 1
ATOM 6019 C C . LEU C 2 165 ? 16.363 5.190 -19.113 1.00 32.22 162 LEU C C 1
ATOM 6020 O O . LEU C 2 165 ? 16.608 3.992 -19.187 1.00 36.51 162 LEU C O 1
ATOM 6025 N N . VAL C 2 166 ? 15.157 5.703 -19.341 1.00 33.84 163 VAL C N 1
ATOM 6026 C CA . VAL C 2 166 ? 13.978 4.891 -19.673 1.00 32.87 163 VAL C CA 1
ATOM 6027 C C . VAL C 2 166 ? 14.175 4.031 -20.927 1.00 34.56 163 VAL C C 1
ATOM 6028 O O . VAL C 2 166 ? 13.656 2.919 -21.034 1.00 33.90 163 VAL C O 1
ATOM 6032 N N . TYR C 2 167 ? 14.953 4.543 -21.862 1.00 32.56 164 TYR C N 1
ATOM 6033 C CA . TYR C 2 167 ? 15.255 3.822 -23.092 1.00 36.97 164 TYR C CA 1
ATOM 6034 C C . TYR C 2 167 ? 15.854 2.422 -22.857 1.00 41.46 164 TYR C C 1
ATOM 6035 O O . TYR C 2 167 ? 15.677 1.558 -23.721 1.00 40.11 164 TYR C O 1
ATOM 6044 N N . ASN C 2 168 ? 16.548 2.198 -21.718 1.00 34.89 165 ASN C N 1
ATOM 6045 C CA . ASN C 2 168 ? 17.051 0.863 -21.348 1.00 34.03 165 ASN C CA 1
ATOM 6046 C C . ASN C 2 168 ? 15.906 -0.145 -21.294 1.00 33.07 165 ASN C C 1
ATOM 6047 O O . ASN C 2 168 ? 16.071 -1.316 -21.608 1.00 37.61 165 ASN C O 1
ATOM 6052 N N . TRP C 2 169 ? 14.752 0.309 -20.833 1.00 27.57 166 TRP C N 1
ATOM 6053 C CA . TRP C 2 169 ? 13.630 -0.582 -20.607 1.00 33.23 166 TRP C CA 1
ATOM 6054 C C . TRP C 2 169 ? 12.674 -0.712 -21.815 1.00 33.62 166 TRP C C 1
ATOM 6055 O O . TRP C 2 169 ? 12.114 -1.791 -22.051 1.00 31.70 166 TRP C O 1
ATOM 6066 N N . SER C 2 170 ? 12.515 0.368 -22.581 1.00 28.10 167 SER C N 1
ATOM 6067 C CA . SER C 2 170 ? 11.685 0.350 -23.785 1.00 35.10 167 SER C CA 1
ATOM 6068 C C . SER C 2 170 ? 12.089 1.413 -24.809 1.00 37.73 167 SER C C 1
ATOM 6069 O O . SER C 2 170 ? 12.308 2.572 -24.476 1.00 37.76 167 SER C O 1
ATOM 6072 N N . THR C 2 171 ? 12.151 1.018 -26.067 1.00 41.75 168 THR C N 1
ATOM 6073 C CA . THR C 2 171 ? 12.472 1.961 -27.123 1.00 42.52 168 THR C CA 1
ATOM 6074 C C . THR C 2 171 ? 11.214 2.547 -27.778 1.00 42.24 168 THR C C 1
ATOM 6075 O O . THR C 2 171 ? 11.319 3.372 -28.682 1.00 49.07 168 THR C O 1
ATOM 6079 N N . ASP C 2 172 ? 10.035 2.121 -27.325 1.00 32.34 169 ASP C N 1
ATOM 6080 C CA . ASP C 2 172 ? 8.774 2.631 -27.849 1.00 35.20 169 ASP C CA 1
ATOM 6081 C C . ASP C 2 172 ? 8.319 3.758 -26.941 1.00 33.96 169 ASP C C 1
ATOM 6082 O O . ASP C 2 172 ? 7.400 3.586 -26.144 1.00 33.49 169 ASP C O 1
ATOM 6087 N N . LEU C 2 173 ? 8.971 4.911 -27.083 1.00 37.58 170 LEU C N 1
ATOM 6088 C CA . LEU C 2 173 ? 8.747 6.060 -26.214 1.00 32.22 170 LEU C CA 1
ATOM 6089 C C . LEU C 2 173 ? 8.069 7.205 -26.930 1.00 34.85 170 LEU C C 1
ATOM 6090 O O . LEU C 2 173 ? 8.146 7.326 -28.151 1.00 41.59 170 LEU C O 1
ATOM 6095 N N . VAL C 2 174 ? 7.412 8.049 -26.146 1.00 35.00 171 VAL C N 1
ATOM 6096 C CA . VAL C 2 174 ? 6.914 9.321 -26.616 1.00 32.68 171 VAL C CA 1
ATOM 6097 C C . VAL C 2 174 ? 7.230 10.323 -25.522 1.00 33.00 171 VAL C C 1
ATOM 6098 O O . VAL C 2 174 ? 6.950 10.085 -24.362 1.00 27.14 171 VAL C O 1
ATOM 6102 N N . ILE C 2 175 ? 7.829 11.443 -25.882 1.00 33.47 172 ILE C N 1
ATOM 6103 C CA . ILE C 2 175 ? 8.048 12.481 -24.898 1.00 28.04 172 ILE C CA 1
ATOM 6104 C C . ILE C 2 175 ? 6.982 13.554 -24.986 1.00 25.60 172 ILE C C 1
ATOM 6105 O O . ILE C 2 175 ? 6.676 14.040 -26.067 1.00 32.98 172 ILE C O 1
ATOM 6110 N N . ALA C 2 176 ? 6.399 13.885 -23.840 1.00 27.39 173 ALA C N 1
ATOM 6111 C CA . ALA C 2 176 ? 5.365 14.904 -23.751 1.00 32.83 173 ALA C CA 1
ATOM 6112 C C . ALA C 2 176 ? 5.781 15.987 -22.771 1.00 29.03 173 ALA C C 1
ATOM 6113 O O . ALA C 2 176 ? 5.931 15.721 -21.590 1.00 39.12 173 ALA C O 1
ATOM 6115 N N . THR C 2 177 ? 5.954 17.209 -23.265 1.00 35.18 174 THR C N 1
ATOM 6116 C CA . THR C 2 177 ? 6.410 18.315 -22.439 1.00 34.99 174 THR C CA 1
ATOM 6117 C C . THR C 2 177 ? 5.238 19.032 -21.773 1.00 34.67 174 THR C C 1
ATOM 6118 O O . THR C 2 177 ? 5.435 19.969 -21.003 1.00 37.44 174 THR C O 1
ATOM 6122 N N . ASN C 2 178 ? 4.022 18.582 -22.067 1.00 33.91 175 ASN C N 1
ATOM 6123 C CA . ASN C 2 178 ? 2.809 19.196 -21.519 1.00 35.45 175 ASN C CA 1
ATOM 6124 C C . ASN C 2 178 ? 2.764 20.728 -21.651 1.00 33.09 175 ASN C C 1
ATOM 6125 O O . ASN C 2 178 ? 2.613 21.440 -20.655 1.00 34.51 175 ASN C O 1
ATOM 6130 N N . GLY C 2 179 ? 2.908 21.229 -22.876 1.00 39.36 176 GLY C N 1
ATOM 6131 C CA . GLY C 2 179 ? 2.773 22.655 -23.153 1.00 38.18 176 GLY C CA 1
ATOM 6132 C C . GLY C 2 179 ? 4.045 23.469 -22.986 1.00 40.43 176 GLY C C 1
ATOM 6133 O O . GLY C 2 179 ? 3.991 24.688 -22.959 1.00 54.88 176 GLY C O 1
ATOM 6134 N N . ASN C 2 180 ? 5.188 22.811 -22.868 1.00 38.39 177 ASN C N 1
ATOM 6135 C CA . ASN C 2 180 ? 6.447 23.525 -22.699 1.00 42.97 177 ASN C CA 1
ATOM 6136 C C . ASN C 2 180 ? 7.327 23.263 -23.898 1.00 42.25 177 ASN C C 1
ATOM 6137 O O . ASN C 2 180 ? 7.150 22.252 -24.581 1.00 41.74 177 ASN C O 1
ATOM 6142 N N . GLU C 2 181 ? 8.285 24.147 -24.155 1.00 49.38 178 GLU C N 1
ATOM 6143 C CA . GLU C 2 181 ? 9.149 23.958 -25.312 1.00 58.52 178 GLU C CA 1
ATOM 6144 C C . GLU C 2 181 ? 10.435 23.228 -24.954 1.00 60.75 178 GLU C C 1
ATOM 6145 O O . GLU C 2 181 ? 10.884 23.258 -23.811 1.00 67.12 178 GLU C O 1
ATOM 6151 N N . LEU C 2 182 ? 11.010 22.569 -25.952 1.00 59.84 179 LEU C N 1
ATOM 6152 C CA . LEU C 2 182 ? 12.195 21.741 -25.788 1.00 53.46 179 LEU C CA 1
ATOM 6153 C C . LEU C 2 182 ? 13.259 22.295 -26.728 1.00 60.79 179 LEU C C 1
ATOM 6154 O O . LEU C 2 182 ? 12.957 22.596 -27.883 1.00 67.24 179 LEU C O 1
ATOM 6159 N N . SER C 2 183 ? 14.493 22.445 -26.246 1.00 63.43 180 SER C N 1
ATOM 6160 C CA . SER C 2 183 ? 15.546 23.094 -27.037 1.00 65.31 180 SER C CA 1
ATOM 6161 C C . SER C 2 183 ? 15.788 22.332 -28.327 1.00 65.92 180 SER C C 1
ATOM 6162 O O . SER C 2 183 ? 15.429 21.159 -28.434 1.00 65.78 180 SER C O 1
ATOM 6165 N N . GLN C 2 184 ? 16.387 22.991 -29.312 1.00 71.15 181 GLN C N 1
ATOM 6166 C CA . GLN C 2 184 ? 16.595 22.339 -30.594 1.00 78.22 181 GLN C CA 1
ATOM 6167 C C . GLN C 2 184 ? 17.558 21.173 -30.412 1.00 75.69 181 GLN C C 1
ATOM 6168 O O . GLN C 2 184 ? 17.379 20.101 -30.998 1.00 68.41 181 GLN C O 1
ATOM 6174 N N . THR C 2 185 ? 18.565 21.394 -29.573 1.00 75.13 182 THR C N 1
ATOM 6175 C CA . THR C 2 185 ? 19.558 20.379 -29.251 1.00 71.11 182 THR C CA 1
ATOM 6176 C C . THR C 2 185 ? 18.922 19.079 -28.750 1.00 64.36 182 THR C C 1
ATOM 6177 O O . THR C 2 185 ? 19.220 17.990 -29.247 1.00 65.08 182 THR C O 1
ATOM 6181 N N . ILE C 2 186 ? 18.026 19.198 -27.780 1.00 58.87 183 ILE C N 1
ATOM 6182 C CA . ILE C 2 186 ? 17.392 18.018 -27.209 1.00 57.98 183 ILE C CA 1
ATOM 6183 C C . ILE C 2 186 ? 16.450 17.350 -28.201 1.00 55.91 183 ILE C C 1
ATOM 6184 O O . ILE C 2 186 ? 16.452 16.129 -28.337 1.00 55.47 183 ILE C O 1
ATOM 6197 N N . ASP C 2 188 ? 16.536 17.372 -31.471 1.00 62.35 185 ASP C N 1
ATOM 6198 C CA . ASP C 2 188 ? 17.397 16.673 -32.425 1.00 65.69 185 ASP C CA 1
ATOM 6199 C C . ASP C 2 188 ? 17.895 15.307 -31.930 1.00 67.15 185 ASP C C 1
ATOM 6200 O O . ASP C 2 188 ? 17.864 14.318 -32.674 1.00 69.03 185 ASP C O 1
ATOM 6205 N N . GLU C 2 189 ? 18.363 15.250 -30.686 1.00 65.96 186 GLU C N 1
ATOM 6206 C CA . GLU C 2 189 ? 18.877 13.995 -30.136 1.00 62.56 186 GLU C CA 1
ATOM 6207 C C . GLU C 2 189 ? 17.795 12.930 -30.057 1.00 55.96 186 GLU C C 1
ATOM 6208 O O . GLU C 2 189 ? 18.053 11.759 -30.314 1.00 60.92 186 GLU C O 1
ATOM 6214 N N . LEU C 2 190 ? 16.581 13.349 -29.728 1.00 52.42 187 LEU C N 1
ATOM 6215 C CA . LEU C 2 190 ? 15.444 12.437 -29.670 1.00 52.92 187 LEU C CA 1
ATOM 6216 C C . LEU C 2 190 ? 15.009 11.961 -31.058 1.00 54.70 187 LEU C C 1
ATOM 6217 O O . LEU C 2 190 ? 14.660 10.793 -31.231 1.00 55.01 187 LEU C O 1
ATOM 6222 N N . SER C 2 191 ? 15.044 12.851 -32.048 1.00 55.55 188 SER C N 1
ATOM 6223 C CA . SER C 2 191 ? 14.675 12.466 -33.411 1.00 63.23 188 SER C CA 1
ATOM 6224 C C . SER C 2 191 ? 15.636 11.428 -33.992 1.00 67.78 188 SER C C 1
ATOM 6225 O O . SER C 2 191 ? 15.201 10.493 -34.671 1.00 69.84 188 SER C O 1
ATOM 6228 N N . ASN C 2 192 ? 16.934 11.583 -33.715 1.00 68.02 189 ASN C N 1
ATOM 6229 C CA . ASN C 2 192 ? 17.943 10.653 -34.234 1.00 67.40 189 ASN C CA 1
ATOM 6230 C C . ASN C 2 192 ? 17.786 9.248 -33.648 0.78 61.25 189 ASN C C 1
ATOM 6231 O O . ASN C 2 192 ? 18.279 8.276 -34.211 0.94 67.49 189 ASN C O 1
ATOM 6236 N N . LYS C 2 193 ? 17.087 9.159 -32.518 1.00 53.31 190 LYS C N 1
ATOM 6237 C CA . LYS C 2 193 ? 16.739 7.883 -31.892 1.00 47.74 190 LYS C CA 1
ATOM 6238 C C . LYS C 2 193 ? 15.295 7.456 -32.163 1.00 46.54 190 LYS C C 1
ATOM 6239 O O . LYS C 2 193 ? 14.769 6.618 -31.445 1.00 42.33 190 LYS C O 1
ATOM 6245 N N . ASN C 2 194 ? 14.654 8.037 -33.183 1.00 55.54 191 ASN C N 1
ATOM 6246 C CA . ASN C 2 194 ? 13.247 7.747 -33.510 1.00 48.83 191 ASN C CA 1
ATOM 6247 C C . ASN C 2 194 ? 12.246 7.915 -32.378 1.00 47.18 191 ASN C C 1
ATOM 6248 O O . ASN C 2 194 ? 11.222 7.240 -32.370 1.00 52.66 191 ASN C O 1
ATOM 6253 N N . ILE C 2 195 ? 12.536 8.789 -31.422 1.00 51.82 192 ILE C N 1
ATOM 6254 C CA . ILE C 2 195 ? 11.619 9.051 -30.319 1.00 43.94 192 ILE C CA 1
ATOM 6255 C C . ILE C 2 195 ? 10.801 10.311 -30.612 1.00 51.60 192 ILE C C 1
ATOM 6256 O O . ILE C 2 195 ? 11.357 11.402 -30.702 1.00 61.73 192 ILE C O 1
ATOM 6261 N N . PRO C 2 196 ? 9.475 10.162 -30.773 1.00 47.00 193 PRO C N 1
ATOM 6262 C CA . PRO C 2 196 ? 8.580 11.291 -31.030 1.00 45.61 193 PRO C CA 1
ATOM 6263 C C . PRO C 2 196 ? 8.503 12.223 -29.839 1.00 43.82 193 PRO C C 1
ATOM 6264 O O . PRO C 2 196 ? 8.582 11.779 -28.692 1.00 44.41 193 PRO C O 1
ATOM 6268 N N . VAL C 2 197 ? 8.340 13.507 -30.131 1.00 40.93 194 VAL C N 1
ATOM 6269 C CA . VAL C 2 197 ? 8.150 14.545 -29.133 1.00 37.25 194 VAL C CA 1
ATOM 6270 C C . VAL C 2 197 ? 6.843 15.304 -29.407 1.00 34.92 194 VAL C C 1
ATOM 6271 O O . VAL C 2 197 ? 6.638 15.818 -30.499 1.00 35.94 194 VAL C O 1
ATOM 6275 N N . ILE C 2 198 ? 5.960 15.360 -28.421 1.00 38.15 195 ILE C N 1
ATOM 6276 C CA . ILE C 2 198 ? 4.773 16.201 -28.504 1.00 39.19 195 ILE C CA 1
ATOM 6277 C C . ILE C 2 198 ? 4.846 17.330 -27.452 1.00 39.67 195 ILE C C 1
ATOM 6278 O O . ILE C 2 198 ? 4.986 17.072 -26.235 1.00 33.97 195 ILE C O 1
ATOM 6283 N N . THR C 2 199 ? 4.776 18.568 -27.937 1.00 32.57 196 THR C N 1
ATOM 6284 C CA . THR C 2 199 ? 4.896 19.747 -27.102 1.00 40.46 196 THR C CA 1
ATOM 6285 C C . THR C 2 199 ? 3.548 20.322 -26.658 1.00 43.76 196 THR C C 1
ATOM 6286 O O . THR C 2 199 ? 3.497 21.234 -25.842 1.00 43.48 196 THR C O 1
ATOM 6290 N N . GLU C 2 200 ? 2.464 19.780 -27.190 1.00 45.65 197 GLU C N 1
ATOM 6291 C CA . GLU C 2 200 ? 1.120 20.248 -26.864 1.00 45.17 197 GLU C CA 1
ATOM 6292 C C . GLU C 2 200 ? 0.723 19.911 -25.429 1.00 43.69 197 GLU C C 1
ATOM 6293 O O . GLU C 2 200 ? 1.114 18.868 -24.898 1.00 36.21 197 GLU C O 1
ATOM 6299 N N . SER C 2 201 ? -0.073 20.783 -24.813 1.00 35.94 198 SER C N 1
ATOM 6300 C CA . SER C 2 201 ? -0.644 20.518 -23.489 1.00 42.50 198 SER C CA 1
ATOM 6301 C C . SER C 2 201 ? -1.473 19.226 -23.461 1.00 38.71 198 SER C C 1
ATOM 6302 O O . SER C 2 201 ? -2.252 18.957 -24.372 1.00 34.38 198 SER C O 1
ATOM 6305 N N . ILE C 2 202 ? -1.311 18.438 -22.405 1.00 33.26 199 ILE C N 1
ATOM 6306 C CA . ILE C 2 202 ? -2.170 17.281 -22.190 1.00 31.01 199 ILE C CA 1
ATOM 6307 C C . ILE C 2 202 ? -3.535 17.729 -21.668 1.00 33.83 199 ILE C C 1
ATOM 6308 O O . ILE C 2 202 ? -3.630 18.551 -20.778 1.00 37.12 199 ILE C O 1
ATOM 6313 N N . ARG C 2 203 ? -4.605 17.232 -22.258 1.00 39.03 200 ARG C N 1
ATOM 6314 C CA . ARG C 2 203 ? -5.931 17.681 -21.857 1.00 38.57 200 ARG C CA 1
ATOM 6315 C C . ARG C 2 203 ? -6.508 16.730 -20.819 1.00 38.82 200 ARG C C 1
ATOM 6316 O O . ARG C 2 203 ? -7.218 17.145 -19.911 1.00 42.62 200 ARG C O 1
ATOM 6324 N N . THR C 2 204 ? -6.162 15.456 -20.956 1.00 36.43 201 THR C N 1
ATOM 6325 C CA . THR C 2 204 ? -6.843 14.360 -20.283 1.00 38.90 201 THR C CA 1
ATOM 6326 C C . THR C 2 204 ? -5.971 13.096 -20.383 1.00 43.22 201 THR C C 1
ATOM 6327 O O . THR C 2 204 ? -5.242 12.918 -21.358 1.00 38.95 201 THR C O 1
ATOM 6331 N N . LEU C 2 205 ? -6.009 12.250 -19.354 1.00 47.12 202 LEU C N 1
ATOM 6332 C CA . LEU C 2 205 ? -5.487 10.885 -19.440 1.00 37.26 202 LEU C CA 1
ATOM 6333 C C . LEU C 2 205 ? -6.717 10.004 -19.391 1.00 42.91 202 LEU C C 1
ATOM 6334 O O . LEU C 2 205 ? -7.719 10.391 -18.800 1.00 45.58 202 LEU C O 1
ATOM 6339 N N . GLN C 2 206 ? -6.664 8.829 -20.007 1.00 46.96 203 GLN C N 1
ATOM 6340 C CA . GLN C 2 206 ? -7.816 7.918 -19.960 1.00 40.61 203 GLN C CA 1
ATOM 6341 C C . GLN C 2 206 ? -7.397 6.487 -19.591 1.00 40.72 203 GLN C C 1
ATOM 6342 O O . GLN C 2 206 ? -6.313 6.031 -19.967 1.00 37.74 203 GLN C O 1
ATOM 6348 N N . GLY C 2 207 ? -8.261 5.790 -18.862 1.00 35.50 204 GLY C N 1
ATOM 6349 C CA . GLY C 2 207 ? -8.011 4.408 -18.497 1.00 34.44 204 GLY C CA 1
ATOM 6350 C C . GLY C 2 207 ? -8.643 4.094 -17.159 1.00 37.73 204 GLY C C 1
ATOM 6351 O O . GLY C 2 207 ? -8.341 4.750 -16.160 1.00 45.97 204 GLY C O 1
ATOM 6352 N N . GLU C 2 208 ? -9.518 3.097 -17.137 1.00 40.25 205 GLU C N 1
ATOM 6353 C CA . GLU C 2 208 ? -10.271 2.752 -15.935 1.00 59.18 205 GLU C CA 1
ATOM 6354 C C . GLU C 2 208 ? -9.358 2.405 -14.769 1.00 46.04 205 GLU C C 1
ATOM 6355 O O . GLU C 2 208 ? -8.313 1.787 -14.959 1.00 40.66 205 GLU C O 1
ATOM 6361 N N . GLY C 2 209 ? -9.768 2.811 -13.570 1.00 46.81 206 GLY C N 1
ATOM 6362 C CA . GLY C 2 209 ? -9.058 2.490 -12.343 1.00 45.44 206 GLY C CA 1
ATOM 6363 C C . GLY C 2 209 ? -7.563 2.771 -12.295 1.00 53.81 206 GLY C C 1
ATOM 6364 O O . GLY C 2 209 ? -6.811 2.023 -11.671 1.00 60.35 206 GLY C O 1
ATOM 6365 N N . GLY C 2 210 ? -7.114 3.833 -12.951 1.00 48.16 207 GLY C N 1
ATOM 6366 C CA . GLY C 2 210 ? -5.722 4.240 -12.835 1.00 39.11 207 GLY C CA 1
ATOM 6367 C C . GLY C 2 210 ? -4.722 3.588 -13.775 1.00 38.50 207 GLY C C 1
ATOM 6368 O O . GLY C 2 210 ? -3.519 3.832 -13.663 1.00 32.31 207 GLY C O 1
ATOM 6369 N N . TYR C 2 211 ? -5.212 2.777 -14.711 1.00 42.59 208 TYR C N 1
ATOM 6370 C CA . TYR C 2 211 ? -4.349 2.121 -15.689 1.00 40.77 208 TYR C CA 1
ATOM 6371 C C . TYR C 2 211 ? -4.425 2.774 -17.077 1.00 42.85 208 TYR C C 1
ATOM 6372 O O . TYR C 2 211 ? -5.422 2.643 -17.781 1.00 51.55 208 TYR C O 1
ATOM 6381 N N . LEU C 2 212 ? -3.354 3.470 -17.454 1.00 35.71 209 LEU C N 1
ATOM 6382 C CA . LEU C 2 212 ? -3.328 4.320 -18.635 1.00 32.65 209 LEU C CA 1
ATOM 6383 C C . LEU C 2 212 ? -3.615 3.583 -19.949 1.00 39.26 209 LEU C C 1
ATOM 6384 O O . LEU C 2 212 ? -3.063 2.519 -20.216 1.00 31.55 209 LEU C O 1
ATOM 6389 N N . LYS C 2 213 ? -4.482 4.165 -20.774 1.00 43.22 210 LYS C N 1
ATOM 6390 C CA . LYS C 2 213 ? -4.782 3.587 -22.085 1.00 42.36 210 LYS C CA 1
ATOM 6391 C C . LYS C 2 213 ? -4.573 4.613 -23.183 1.00 38.02 210 LYS C C 1
ATOM 6392 O O . LYS C 2 213 ? -3.977 4.313 -24.215 1.00 39.77 210 LYS C O 1
ATOM 6398 N N . LYS C 2 214 ? -5.039 5.835 -22.946 1.00 33.21 211 LYS C N 1
ATOM 6399 C CA . LYS C 2 214 ? -4.825 6.909 -23.897 1.00 35.18 211 LYS C CA 1
ATOM 6400 C C . LYS C 2 214 ? -4.435 8.260 -23.290 1.00 36.41 211 LYS C C 1
ATOM 6401 O O . LYS C 2 214 ? -4.917 8.650 -22.230 1.00 34.44 211 LYS C O 1
ATOM 6407 N N . VAL C 2 215 ? -3.585 8.984 -24.004 1.00 32.93 212 VAL C N 1
ATOM 6408 C CA . VAL C 2 215 ? -3.295 10.364 -23.668 1.00 31.88 212 VAL C CA 1
ATOM 6409 C C . VAL C 2 215 ? -3.976 11.305 -24.682 1.00 31.68 212 VAL C C 1
ATOM 6410 O O . VAL C 2 215 ? -3.843 11.134 -25.897 1.00 27.86 212 VAL C O 1
ATOM 6414 N N . GLU C 2 216 ? -4.726 12.289 -24.191 1.00 30.75 213 GLU C N 1
ATOM 6415 C CA . GLU C 2 216 ? -5.351 13.246 -25.100 1.00 32.99 213 GLU C CA 1
ATOM 6416 C C . GLU C 2 216 ? -4.791 14.658 -24.958 1.00 33.98 213 GLU C C 1
ATOM 6417 O O . GLU C 2 216 ? -4.691 15.170 -23.854 1.00 35.99 213 GLU C O 1
ATOM 6423 N N . PHE C 2 217 ? -4.462 15.284 -26.086 1.00 31.72 214 PHE C N 1
ATOM 6424 C CA . PHE C 2 217 ? -3.870 16.618 -26.119 1.00 29.81 214 PHE C CA 1
ATOM 6425 C C . PHE C 2 217 ? -4.871 17.712 -26.450 1.00 32.82 214 PHE C C 1
ATOM 6426 O O . PHE C 2 217 ? -5.972 17.426 -26.928 1.00 44.71 214 PHE C O 1
ATOM 6434 N N . HIS C 2 218 ? -4.482 18.960 -26.183 1.00 34.26 215 HIS C N 1
ATOM 6435 C CA . HIS C 2 218 ? -5.392 20.098 -26.249 1.00 37.68 215 HIS C CA 1
ATOM 6436 C C . HIS C 2 218 ? -6.022 20.192 -27.642 1.00 41.94 215 HIS C C 1
ATOM 6437 O O . HIS C 2 218 ? -7.194 20.515 -27.778 1.00 42.01 215 HIS C O 1
ATOM 6444 N N . SER C 2 219 ? -5.238 19.872 -28.666 1.00 47.08 216 SER C N 1
ATOM 6445 C CA . SER C 2 219 ? -5.697 19.854 -30.062 1.00 56.01 216 SER C CA 1
ATOM 6446 C C . SER C 2 219 ? -6.824 18.844 -30.353 1.00 55.27 216 SER C C 1
ATOM 6447 O O . SER C 2 219 ? -7.599 19.040 -31.288 1.00 43.05 216 SER C O 1
ATOM 6450 N N . GLY C 2 220 ? -6.870 17.752 -29.581 1.00 49.16 217 GLY C N 1
ATOM 6451 C CA . GLY C 2 220 ? -7.831 16.678 -29.783 1.00 38.70 217 GLY C CA 1
ATOM 6452 C C . GLY C 2 220 ? -7.148 15.364 -30.143 1.00 45.56 217 GLY C C 1
ATOM 6453 O O . GLY C 2 220 ? -7.771 14.308 -30.172 1.00 46.62 217 GLY C O 1
ATOM 6454 N N . LEU C 2 221 ? -5.854 15.445 -30.432 1.00 34.65 218 LEU C N 1
ATOM 6455 C CA . LEU C 2 221 ? -5.027 14.281 -30.708 1.00 44.02 218 LEU C CA 1
ATOM 6456 C C . LEU C 2 221 ? -5.081 13.247 -29.581 1.00 41.71 218 LEU C C 1
ATOM 6457 O O . LEU C 2 221 ? -4.658 13.523 -28.469 1.00 35.31 218 LEU C O 1
ATOM 6462 N N . ARG C 2 222 ? -5.592 12.056 -29.888 1.00 45.53 219 ARG C N 1
ATOM 6463 C CA . ARG C 2 222 ? -5.607 10.949 -28.936 1.00 42.31 219 ARG C CA 1
ATOM 6464 C C . ARG C 2 222 ? -4.604 9.854 -29.306 1.00 38.13 219 ARG C C 1
ATOM 6465 O O . ARG C 2 222 ? -4.657 9.288 -30.397 1.00 34.61 219 ARG C O 1
ATOM 6473 N N . ILE C 2 223 ? -3.681 9.569 -28.394 1.00 36.65 220 ILE C N 1
ATOM 6474 C CA . ILE C 2 223 ? -2.675 8.539 -28.619 1.00 35.16 220 ILE C CA 1
ATOM 6475 C C . ILE C 2 223 ? -2.861 7.385 -27.637 1.00 36.90 220 ILE C C 1
ATOM 6476 O O . ILE C 2 223 ? -3.426 7.559 -26.567 1.00 38.09 220 ILE C O 1
ATOM 6481 N N . GLU C 2 224 ? -2.426 6.196 -28.024 1.00 33.75 221 GLU C N 1
ATOM 6482 C CA . GLU C 2 224 ? -2.426 5.065 -27.110 1.00 37.89 221 GLU C CA 1
ATOM 6483 C C . GLU C 2 224 ? -1.072 4.985 -26.447 1.00 36.24 221 GLU C C 1
ATOM 6484 O O . GLU C 2 224 ? -0.036 5.075 -27.117 1.00 30.82 221 GLU C O 1
ATOM 6490 N N . ARG C 2 225 ? -1.100 4.854 -25.120 1.00 40.09 222 ARG C N 1
ATOM 6491 C CA . ARG C 2 225 ? 0.088 4.665 -24.277 1.00 37.23 222 ARG C CA 1
ATOM 6492 C C . ARG C 2 225 ? -0.327 3.780 -23.101 1.00 40.12 222 ARG C C 1
ATOM 6493 O O . ARG C 2 225 ? -1.456 3.893 -22.605 1.00 39.50 222 ARG C O 1
ATOM 6501 N N . ALA C 2 226 ? 0.570 2.903 -22.647 1.00 35.58 223 ALA C N 1
ATOM 6502 C CA . ALA C 2 226 ? 0.198 1.916 -21.627 1.00 38.68 223 ALA C CA 1
ATOM 6503 C C . ALA C 2 226 ? 0.639 2.355 -20.231 1.00 41.29 223 ALA C C 1
ATOM 6504 O O . ALA C 2 226 ? 0.202 1.815 -19.222 1.00 47.07 223 ALA C O 1
ATOM 6506 N N . GLY C 2 227 ? 1.516 3.336 -20.175 1.00 35.97 224 GLY C N 1
ATOM 6507 C CA . GLY C 2 227 ? 2.045 3.745 -18.907 1.00 37.87 224 GLY C CA 1
ATOM 6508 C C . GLY C 2 227 ? 3.264 4.564 -19.187 1.00 40.15 224 GLY C C 1
ATOM 6509 O O . GLY C 2 227 ? 3.490 4.969 -20.335 1.00 35.16 224 GLY C O 1
ATOM 6510 N N . GLY C 2 228 ? 4.047 4.824 -18.145 1.00 36.90 225 GLY C N 1
ATOM 6511 C CA . GLY C 2 228 ? 5.217 5.634 -18.328 1.00 28.77 225 GLY C CA 1
ATOM 6512 C C . GLY C 2 228 ? 5.771 6.270 -17.086 1.00 33.48 225 GLY C C 1
ATOM 6513 O O . GLY C 2 228 ? 5.592 5.781 -15.969 1.00 32.17 225 GLY C O 1
ATOM 6514 N N . PHE C 2 229 ? 6.458 7.384 -17.303 1.00 35.01 226 PHE C N 1
ATOM 6515 C CA . PHE C 2 229 ? 7.168 8.068 -16.244 1.00 35.77 226 PHE C CA 1
ATOM 6516 C C . PHE C 2 229 ? 6.878 9.557 -16.210 1.00 34.82 226 PHE C C 1
ATOM 6517 O O . PHE C 2 229 ? 6.738 10.200 -17.246 1.00 36.55 226 PHE C O 1
ATOM 6525 N N . ILE C 2 230 ? 6.748 10.094 -15.004 1.00 35.62 227 ILE C N 1
ATOM 6526 C CA . ILE C 2 230 ? 6.660 11.530 -14.824 1.00 38.67 227 ILE C CA 1
ATOM 6527 C C . ILE C 2 230 ? 7.907 11.983 -14.070 1.00 37.01 227 ILE C C 1
ATOM 6528 O O . ILE C 2 230 ? 8.566 11.181 -13.415 1.00 38.49 227 ILE C O 1
ATOM 6533 N N . VAL C 2 231 ? 8.228 13.263 -14.176 1.00 39.23 228 VAL C N 1
ATOM 6534 C CA . VAL C 2 231 ? 9.316 13.831 -13.412 1.00 46.26 228 VAL C CA 1
ATOM 6535 C C . VAL C 2 231 ? 8.749 14.747 -12.336 1.00 42.76 228 VAL C C 1
ATOM 6536 O O . VAL C 2 231 ? 8.527 15.926 -12.578 1.00 43.66 228 VAL C O 1
ATOM 6540 N N . PRO C 2 232 ? 8.505 14.204 -11.138 1.00 41.85 229 PRO C N 1
ATOM 6541 C CA . PRO C 2 232 ? 7.876 15.027 -10.097 1.00 47.68 229 PRO C CA 1
ATOM 6542 C C . PRO C 2 232 ? 8.855 15.987 -9.427 1.00 51.88 229 PRO C C 1
ATOM 6543 O O . PRO C 2 232 ? 10.066 15.836 -9.553 1.00 51.40 229 PRO C O 1
ATOM 6547 N N . THR C 2 233 ? 8.309 17.009 -8.775 1.00 58.27 230 THR C N 1
ATOM 6548 C CA . THR C 2 233 ? 9.070 17.870 -7.884 1.00 56.35 230 THR C CA 1
ATOM 6549 C C . THR C 2 233 ? 8.845 17.326 -6.471 1.00 49.14 230 THR C C 1
ATOM 6550 O O . THR C 2 233 ? 7.761 16.813 -6.162 1.00 44.63 230 THR C O 1
ATOM 6554 N N . PHE C 2 234 ? 9.862 17.396 -5.619 1.00 50.82 231 PHE C N 1
ATOM 6555 C CA . PHE C 2 234 ? 9.698 16.902 -4.252 1.00 46.05 231 PHE C CA 1
ATOM 6556 C C . PHE C 2 234 ? 9.729 18.012 -3.222 1.00 51.36 231 PHE C C 1
ATOM 6557 O O . PHE C 2 234 ? 10.533 18.938 -3.315 1.00 53.46 231 PHE C O 1
ATOM 6565 N N . PHE C 2 235 ? 8.825 17.943 -2.253 1.00 48.08 232 PHE C N 1
ATOM 6566 C CA . PHE C 2 235 ? 8.859 18.896 -1.145 1.00 53.06 232 PHE C CA 1
ATOM 6567 C C . PHE C 2 235 ? 8.689 18.173 0.196 1.00 54.06 232 PHE C C 1
ATOM 6568 O O . PHE C 2 235 ? 8.270 17.005 0.232 1.00 46.77 232 PHE C O 1
ATOM 6576 N N . ARG C 2 236 ? 9.029 18.865 1.287 1.00 58.46 233 ARG C N 1
ATOM 6577 C CA . ARG C 2 236 ? 8.854 18.325 2.634 1.00 56.38 233 ARG C CA 1
ATOM 6578 C C . ARG C 2 236 ? 7.413 18.511 3.104 1.00 51.06 233 ARG C C 1
ATOM 6579 O O . ARG C 2 236 ? 6.882 19.612 3.050 1.00 57.54 233 ARG C O 1
ATOM 6587 N N . PRO C 2 237 ? 6.765 17.433 3.573 1.00 50.51 234 PRO C N 1
ATOM 6588 C CA . PRO C 2 237 ? 5.344 17.601 3.909 1.00 51.42 234 PRO C CA 1
ATOM 6589 C C . PRO C 2 237 ? 5.134 18.413 5.202 1.00 60.44 234 PRO C C 1
ATOM 6590 O O . PRO C 2 237 ? 4.133 19.126 5.315 1.00 63.17 234 PRO C O 1
ATOM 6594 N N . ASN C 2 238 ? 6.069 18.317 6.146 1.00 60.26 235 ASN C N 1
ATOM 6595 C CA . ASN C 2 238 ? 5.959 19.040 7.409 1.00 63.13 235 ASN C CA 1
ATOM 6596 C C . ASN C 2 238 ? 6.832 20.278 7.442 1.00 64.02 235 ASN C C 1
ATOM 6597 O O . ASN C 2 238 ? 7.626 20.501 6.529 1.00 64.83 235 ASN C O 1
ATOM 6602 N N . GLN C 2 239 ? 6.692 21.063 8.512 1.00 65.56 236 GLN C N 1
ATOM 6603 C CA . GLN C 2 239 ? 7.503 22.261 8.721 1.00 68.98 236 GLN C CA 1
ATOM 6604 C C . GLN C 2 239 ? 8.373 22.058 9.936 1.00 71.65 236 GLN C C 1
ATOM 6605 O O . GLN C 2 239 ? 8.558 22.988 10.723 1.00 75.05 236 GLN C O 1
ATOM 6611 N N . PHE C 2 240 ? 8.896 20.847 10.099 1.00 65.20 237 PHE C N 1
ATOM 6612 C CA . PHE C 2 240 ? 9.655 20.512 11.298 1.00 64.45 237 PHE C CA 1
ATOM 6613 C C . PHE C 2 240 ? 11.022 21.174 11.301 1.00 68.13 237 PHE C C 1
ATOM 6614 O O . PHE C 2 240 ? 11.488 21.622 12.347 1.00 67.60 237 PHE C O 1
ATOM 6622 N N . ILE C 2 241 ? 11.650 21.258 10.133 1.00 61.41 238 ILE C N 1
ATOM 6623 C CA . ILE C 2 241 ? 12.974 21.865 10.022 1.00 80.40 238 ILE C CA 1
ATOM 6624 C C . ILE C 2 241 ? 12.948 23.382 10.282 1.00 87.18 238 ILE C C 1
ATOM 6625 O O . ILE C 2 241 ? 13.913 23.952 10.806 1.00 93.82 238 ILE C O 1
ATOM 6630 N N . GLU C 2 242 ? 11.835 24.027 9.942 1.00 84.43 239 GLU C N 1
ATOM 6631 C CA . GLU C 2 242 ? 11.674 25.454 10.201 1.00 84.42 239 GLU C CA 1
ATOM 6632 C C . GLU C 2 242 ? 11.389 25.699 11.666 1.00 84.02 239 GLU C C 1
ATOM 6633 O O . GLU C 2 242 ? 12.020 26.548 12.297 1.00 85.02 239 GLU C O 1
ATOM 6639 N N . GLN C 2 243 ? 10.435 24.951 12.213 1.00 82.59 240 GLN C N 1
ATOM 6640 C CA . GLN C 2 243 ? 10.055 25.153 13.609 1.00 83.43 240 GLN C CA 1
ATOM 6641 C C . GLN C 2 243 ? 11.102 24.683 14.630 1.00 86.10 240 GLN C C 1
ATOM 6642 O O . GLN C 2 243 ? 10.968 24.970 15.833 1.00 75.67 240 GLN C O 1
ATOM 6648 N N . LEU C 2 244 ? 12.152 24.018 14.136 1.00 71.28 241 LEU C N 1
ATOM 6649 C CA . LEU C 2 244 ? 13.310 23.621 14.947 1.00 77.82 241 LEU C CA 1
ATOM 6650 C C . LEU C 2 244 ? 14.551 24.464 14.661 1.00 83.79 241 LEU C C 1
ATOM 6651 O O . LEU C 2 244 ? 15.548 24.367 15.376 1.00 72.85 241 LEU C O 1
ATOM 6656 N N . GLY C 2 245 ? 14.504 25.264 13.601 1.00 83.79 242 GLY C N 1
ATOM 6657 C CA . GLY C 2 245 ? 15.618 26.126 13.244 1.00 82.38 242 GLY C CA 1
ATOM 6658 C C . GLY C 2 245 ? 16.887 25.457 12.723 1.00 80.33 242 GLY C C 1
ATOM 6659 O O . GLY C 2 245 ? 17.993 25.912 13.021 1.00 83.29 242 GLY C O 1
ATOM 6660 N N . CYS C 2 246 ? 16.749 24.390 11.939 1.00 76.34 243 CYS C N 1
ATOM 6661 C CA . CYS C 2 246 ? 17.916 23.819 11.261 1.00 76.73 243 CYS C CA 1
ATOM 6662 C C . CYS C 2 246 ? 18.452 24.759 10.169 1.00 82.15 243 CYS C C 1
ATOM 6663 O O . CYS C 2 246 ? 17.671 25.379 9.435 1.00 77.68 243 CYS C O 1
ATOM 6666 N N . GLU C 2 247 ? 19.779 24.872 10.076 1.00 88.13 244 GLU C N 1
ATOM 6667 C CA . GLU C 2 247 ? 20.419 25.762 9.095 1.00 94.05 244 GLU C CA 1
ATOM 6668 C C . GLU C 2 247 ? 20.645 25.095 7.731 1.00 91.74 244 GLU C C 1
ATOM 6669 O O . GLU C 2 247 ? 21.150 23.975 7.653 1.00 88.63 244 GLU C O 1
ATOM 6675 N N . LEU C 2 248 ? 20.284 25.800 6.660 1.00 93.14 245 LEU C N 1
ATOM 6676 C CA . LEU C 2 248 ? 20.505 25.318 5.293 1.00 88.09 245 LEU C CA 1
ATOM 6677 C C . LEU C 2 248 ? 22.000 25.298 4.984 1.00 83.62 245 LEU C C 1
ATOM 6678 O O . LEU C 2 248 ? 22.717 26.242 5.314 1.00 85.53 245 LEU C O 1
ATOM 6683 N N . GLN C 2 249 ? 22.472 24.227 4.356 1.00 81.02 246 GLN C N 1
ATOM 6684 C CA . GLN C 2 249 ? 23.898 24.085 4.095 1.00 85.67 246 GLN C CA 1
ATOM 6685 C C . GLN C 2 249 ? 24.271 24.564 2.709 1.00 95.04 246 GLN C C 1
ATOM 6686 O O . GLN C 2 249 ? 23.457 25.173 2.018 1.00 96.29 246 GLN C O 1
ATOM 6692 N N . SER C 2 250 ? 25.506 24.281 2.307 1.00 99.53 247 SER C N 1
ATOM 6693 C CA . SER C 2 250 ? 26.011 24.719 1.005 1.00 98.99 247 SER C CA 1
ATOM 6694 C C . SER C 2 250 ? 25.798 23.674 -0.097 1.00 96.04 247 SER C C 1
ATOM 6695 O O . SER C 2 250 ? 26.411 23.740 -1.161 1.00 102.64 247 SER C O 1
ATOM 6698 N N . ASN C 2 251 ? 24.916 22.718 0.162 1.00 84.09 248 ASN C N 1
ATOM 6699 C CA . ASN C 2 251 ? 24.554 21.724 -0.830 1.00 80.52 248 ASN C CA 1
ATOM 6700 C C . ASN C 2 251 ? 23.046 21.649 -0.975 1.00 83.33 248 ASN C C 1
ATOM 6701 O O . ASN C 2 251 ? 22.523 20.767 -1.654 1.00 83.87 248 ASN C O 1
ATOM 6706 N N . GLY C 2 252 ? 22.348 22.573 -0.324 1.00 87.37 249 GLY C N 1
ATOM 6707 C CA . GLY C 2 252 ? 20.899 22.638 -0.422 1.00 89.87 249 GLY C CA 1
ATOM 6708 C C . GLY C 2 252 ? 20.163 21.709 0.528 1.00 87.51 249 GLY C C 1
ATOM 6709 O O . GLY C 2 252 ? 18.930 21.669 0.542 1.00 82.30 249 GLY C O 1
ATOM 6710 N N . THR C 2 253 ? 20.921 20.955 1.322 1.00 90.09 250 THR C N 1
ATOM 6711 C CA . THR C 2 253 ? 20.342 20.085 2.343 1.00 82.56 250 THR C CA 1
ATOM 6712 C C . THR C 2 253 ? 20.556 20.699 3.725 1.00 77.16 250 THR C C 1
ATOM 6713 O O . THR C 2 253 ? 21.074 21.812 3.846 1.00 79.84 250 THR C O 1
ATOM 6717 N N . PHE C 2 254 ? 20.150 19.973 4.760 1.00 68.60 251 PHE C N 1
ATOM 6718 C CA . PHE C 2 254 ? 20.296 20.449 6.123 1.00 65.98 251 PHE C CA 1
ATOM 6719 C C . PHE C 2 254 ? 21.236 19.532 6.884 1.00 63.93 251 PHE C C 1
ATOM 6720 O O . PHE C 2 254 ? 21.177 19.443 8.107 1.00 61.78 251 PHE C O 1
ATOM 6728 N N . VAL C 2 255 ? 22.112 18.865 6.138 1.00 62.43 252 VAL C N 1
ATOM 6729 C CA . VAL C 2 255 ? 22.957 17.812 6.677 1.00 58.48 252 VAL C CA 1
ATOM 6730 C C . VAL C 2 255 ? 24.437 18.208 6.705 1.00 65.11 252 VAL C C 1
ATOM 6731 O O . VAL C 2 255 ? 24.942 18.827 5.768 1.00 66.63 252 VAL C O 1
ATOM 6735 N N . ILE C 2 256 ? 25.115 17.834 7.794 1.00 66.80 253 ILE C N 1
ATOM 6736 C CA . ILE C 2 256 ? 26.480 18.268 8.095 1.00 69.44 253 ILE C CA 1
ATOM 6737 C C . ILE C 2 256 ? 27.518 17.179 7.829 1.00 70.65 253 ILE C C 1
ATOM 6738 O O . ILE C 2 256 ? 28.638 17.462 7.405 1.00 74.49 253 ILE C O 1
ATOM 6743 N N . ASP C 2 257 ? 27.145 15.930 8.078 1.00 66.85 254 ASP C N 1
ATOM 6744 C CA . ASP C 2 257 ? 28.060 14.817 7.837 1.00 66.75 254 ASP C CA 1
ATOM 6745 C C . ASP C 2 257 ? 27.361 13.656 7.130 1.00 60.19 254 ASP C C 1
ATOM 6746 O O . ASP C 2 257 ? 26.265 13.819 6.614 1.00 55.13 254 ASP C O 1
ATOM 6751 N N . ASP C 2 258 ? 27.994 12.487 7.117 1.00 63.65 255 ASP C N 1
ATOM 6752 C CA . ASP C 2 258 ? 27.416 11.310 6.475 1.00 71.03 255 ASP C CA 1
ATOM 6753 C C . ASP C 2 258 ? 26.500 10.489 7.398 1.00 65.14 255 ASP C C 1
ATOM 6754 O O . ASP C 2 258 ? 26.076 9.380 7.053 1.00 67.07 255 ASP C O 1
ATOM 6759 N N . PHE C 2 259 ? 26.176 11.034 8.560 1.00 56.38 256 PHE C N 1
ATOM 6760 C CA . PHE C 2 259 ? 25.390 10.276 9.520 1.00 51.46 256 PHE C CA 1
ATOM 6761 C C . PHE C 2 259 ? 24.046 10.915 9.785 1.00 53.68 256 PHE C C 1
ATOM 6762 O O . PHE C 2 259 ? 23.187 10.324 10.436 1.00 59.34 256 PHE C O 1
ATOM 6770 N N . GLY C 2 260 ? 23.856 12.123 9.276 1.00 52.58 257 GLY C N 1
ATOM 6771 C CA . GLY C 2 260 ? 22.559 12.760 9.374 1.00 52.46 257 GLY C CA 1
ATOM 6772 C C . GLY C 2 260 ? 22.465 13.851 10.418 1.00 52.59 257 GLY C C 1
ATOM 6773 O O . GLY C 2 260 ? 21.360 14.247 10.789 1.00 52.21 257 GLY C O 1
ATOM 6774 N N . ARG C 2 261 ? 23.612 14.332 10.893 1.00 52.72 258 ARG C N 1
ATOM 6775 C CA . ARG C 2 261 ? 23.648 15.444 11.845 1.00 59.66 258 ARG C CA 1
ATOM 6776 C C . ARG C 2 261 ? 23.273 16.767 11.170 1.00 64.14 258 ARG C C 1
ATOM 6777 O O . ARG C 2 261 ? 23.381 16.904 9.943 1.00 62.64 258 ARG C O 1
ATOM 6785 N N . THR C 2 262 ? 22.808 17.732 11.958 1.00 58.41 259 THR C N 1
ATOM 6786 C CA . THR C 2 262 ? 22.419 19.023 11.398 1.00 60.72 259 THR C CA 1
ATOM 6787 C C . THR C 2 262 ? 23.208 20.143 12.041 1.00 65.86 259 THR C C 1
ATOM 6788 O O . THR C 2 262 ? 24.296 19.911 12.561 1.00 70.90 259 THR C O 1
ATOM 6792 N N . SER C 2 263 ? 22.667 21.359 11.976 1.00 66.32 260 SER C N 1
ATOM 6793 C CA . SER C 2 263 ? 23.296 22.531 12.588 1.00 69.77 260 SER C CA 1
ATOM 6794 C C . SER C 2 263 ? 22.751 22.733 13.989 1.00 73.10 260 SER C C 1
ATOM 6795 O O . SER C 2 263 ? 23.203 23.606 14.726 1.00 77.45 260 SER C O 1
ATOM 6798 N N . GLU C 2 264 ? 21.752 21.938 14.337 1.00 60.51 261 GLU C N 1
ATOM 6799 C CA . GLU C 2 264 ? 21.161 22.001 15.649 1.00 61.95 261 GLU C CA 1
ATOM 6800 C C . GLU C 2 264 ? 21.588 20.769 16.427 1.00 64.01 261 GLU C C 1
ATOM 6801 O O . GLU C 2 264 ? 21.395 19.643 15.967 1.00 64.48 261 GLU C O 1
ATOM 6807 N N . LYS C 2 265 ? 22.182 20.984 17.600 1.00 69.73 262 LYS C N 1
ATOM 6808 C CA . LYS C 2 265 ? 22.612 19.879 18.452 1.00 65.95 262 LYS C CA 1
ATOM 6809 C C . LYS C 2 265 ? 21.413 19.003 18.752 1.00 61.19 262 LYS C C 1
ATOM 6810 O O . LYS C 2 265 ? 20.316 19.516 18.987 1.00 62.42 262 LYS C O 1
ATOM 6816 N N . ASN C 2 266 ? 21.618 17.691 18.703 1.00 45.84 263 ASN C N 1
ATOM 6817 C CA . ASN C 2 266 ? 20.567 16.741 19.035 1.00 50.30 263 ASN C CA 1
ATOM 6818 C C . ASN C 2 266 ? 19.440 16.612 18.002 1.00 48.31 263 ASN C C 1
ATOM 6819 O O . ASN C 2 266 ? 18.453 15.919 18.264 1.00 41.06 263 ASN C O 1
ATOM 6824 N N . ILE C 2 267 ? 19.581 17.279 16.850 1.00 52.85 264 ILE C N 1
ATOM 6825 C CA . ILE C 2 267 ? 18.700 17.027 15.689 1.00 49.14 264 ILE C CA 1
ATOM 6826 C C . ILE C 2 267 ? 19.399 16.225 14.589 1.00 43.81 264 ILE C C 1
ATOM 6827 O O . ILE C 2 267 ? 20.481 16.609 14.116 1.00 45.30 264 ILE C O 1
ATOM 6832 N N . TYR C 2 268 ? 18.756 15.125 14.187 1.00 39.62 265 TYR C N 1
ATOM 6833 C CA . TYR C 2 268 ? 19.261 14.221 13.147 1.00 41.00 265 TYR C CA 1
ATOM 6834 C C . TYR C 2 268 ? 18.294 14.034 11.961 1.00 41.00 265 TYR C C 1
ATOM 6835 O O . TYR C 2 268 ? 17.075 14.140 12.106 1.00 38.09 265 TYR C O 1
ATOM 6844 N N . LEU C 2 269 ? 18.841 13.726 10.789 1.00 43.93 266 LEU C N 1
ATOM 6845 C CA . LEU C 2 269 ? 17.997 13.408 9.631 1.00 39.72 266 LEU C CA 1
ATOM 6846 C C . LEU C 2 269 ? 18.373 12.049 9.032 1.00 42.36 266 LEU C C 1
ATOM 6847 O O . LEU C 2 269 ? 19.532 11.649 9.080 1.00 42.06 266 LEU C O 1
ATOM 6852 N N . ALA C 2 270 ? 17.384 11.341 8.491 1.00 37.99 267 ALA C N 1
ATOM 6853 C CA . ALA C 2 270 ? 17.622 10.069 7.819 1.00 38.90 267 ALA C CA 1
ATOM 6854 C C . ALA C 2 270 ? 16.603 9.820 6.708 1.00 38.91 267 ALA C C 1
ATOM 6855 O O . ALA C 2 270 ? 15.423 10.146 6.846 1.00 36.79 267 ALA C O 1
ATOM 6857 N N . GLY C 2 271 ? 17.062 9.233 5.608 1.00 41.06 268 GLY C N 1
ATOM 6858 C CA . GLY C 2 271 ? 16.178 8.863 4.512 1.00 33.84 268 GLY C CA 1
ATOM 6859 C C . GLY C 2 271 ? 16.031 10.003 3.523 1.00 38.55 268 GLY C C 1
ATOM 6860 O O . GLY C 2 271 ? 16.866 10.907 3.467 1.00 41.19 268 GLY C O 1
ATOM 6861 N N . GLU C 2 272 ? 14.965 9.977 2.740 1.00 39.03 269 GLU C N 1
ATOM 6862 C CA . GLU C 2 272 ? 14.775 11.006 1.729 1.00 41.50 269 GLU C CA 1
ATOM 6863 C C . GLU C 2 272 ? 14.681 12.434 2.298 1.00 42.28 269 GLU C C 1
ATOM 6864 O O . GLU C 2 272 ? 14.918 13.396 1.580 1.00 49.11 269 GLU C O 1
ATOM 6870 N N . THR C 2 273 ? 14.372 12.548 3.589 1.00 49.06 270 THR C N 1
ATOM 6871 C CA . THR C 2 273 ? 14.466 13.811 4.352 1.00 58.58 270 THR C CA 1
ATOM 6872 C C . THR C 2 273 ? 15.799 14.533 4.130 1.00 57.33 270 THR C C 1
ATOM 6873 O O . THR C 2 273 ? 15.841 15.756 4.018 1.00 56.22 270 THR C O 1
ATOM 6877 N N . THR C 2 274 ? 16.880 13.758 4.072 1.00 55.26 271 THR C N 1
ATOM 6878 C CA . THR C 2 274 ? 18.235 14.302 4.029 1.00 58.10 271 THR C CA 1
ATOM 6879 C C . THR C 2 274 ? 18.517 14.984 2.703 1.00 64.14 271 THR C C 1
ATOM 6880 O O . THR C 2 274 ? 18.751 16.192 2.656 1.00 75.26 271 THR C O 1
ATOM 6884 N N . THR C 2 275 ? 18.487 14.204 1.628 1.00 64.27 272 THR C N 1
ATOM 6885 C CA . THR C 2 275 ? 18.708 14.718 0.282 1.00 70.41 272 THR C CA 1
ATOM 6886 C C . THR C 2 275 ? 17.576 15.626 -0.183 1.00 67.92 272 THR C C 1
ATOM 6887 O O . THR C 2 275 ? 17.769 16.465 -1.071 1.00 72.69 272 THR C O 1
ATOM 6891 N N . GLN C 2 276 ? 16.401 15.453 0.420 1.00 61.39 273 GLN C N 1
ATOM 6892 C CA . GLN C 2 276 ? 15.183 16.072 -0.092 1.00 64.93 273 GLN C CA 1
ATOM 6893 C C . GLN C 2 276 ? 15.048 15.729 -1.580 1.00 68.22 273 GLN C C 1
ATOM 6894 O O . GLN C 2 276 ? 14.728 16.569 -2.414 1.00 63.39 273 GLN C O 1
ATOM 6900 N N . GLY C 2 277 ? 15.317 14.460 -1.879 1.00 66.39 274 GLY C N 1
ATOM 6901 C CA . GLY C 2 277 ? 15.327 13.940 -3.229 1.00 61.07 274 GLY C CA 1
ATOM 6902 C C . GLY C 2 277 ? 15.115 12.447 -3.116 1.00 56.08 274 GLY C C 1
ATOM 6903 O O . GLY C 2 277 ? 15.314 11.887 -2.046 1.00 44.21 274 GLY C O 1
ATOM 6904 N N . PRO C 2 278 ? 14.704 11.798 -4.220 1.00 57.51 275 PRO C N 1
ATOM 6905 C CA . PRO C 2 278 ? 14.327 10.376 -4.279 1.00 53.57 275 PRO C CA 1
ATOM 6906 C C . PRO C 2 278 ? 15.499 9.375 -4.164 1.00 53.67 275 PRO C C 1
ATOM 6907 O O . PRO C 2 278 ? 16.542 9.561 -4.795 1.00 61.93 275 PRO C O 1
ATOM 6911 N N . SER C 2 279 ? 15.322 8.315 -3.377 1.00 46.51 276 SER C N 1
ATOM 6912 C CA . SER C 2 279 ? 16.331 7.258 -3.293 1.00 43.66 276 SER C CA 1
ATOM 6913 C C . SER C 2 279 ? 15.726 5.875 -3.527 1.00 43.33 276 SER C C 1
ATOM 6914 O O . SER C 2 279 ? 15.291 5.580 -4.627 1.00 51.44 276 SER C O 1
ATOM 6917 N N . SER C 2 280 ? 15.736 5.020 -2.512 1.00 38.73 277 SER C N 1
ATOM 6918 C CA . SER C 2 280 ? 15.109 3.692 -2.588 1.00 37.27 277 SER C CA 1
ATOM 6919 C C . SER C 2 280 ? 14.941 3.207 -1.164 1.00 32.05 277 SER C C 1
ATOM 6920 O O . SER C 2 280 ? 15.494 3.817 -0.243 1.00 36.67 277 SER C O 1
ATOM 6923 N N . LEU C 2 281 ? 14.193 2.125 -0.975 1.00 36.17 278 LEU C N 1
ATOM 6924 C CA . LEU C 2 281 ? 13.991 1.553 0.352 1.00 34.89 278 LEU C CA 1
ATOM 6925 C C . LEU C 2 281 ? 15.295 1.185 1.071 1.00 34.37 278 LEU C C 1
ATOM 6926 O O . LEU C 2 281 ? 15.423 1.361 2.282 1.00 39.58 278 LEU C O 1
ATOM 6931 N N . ILE C 2 282 ? 16.252 0.645 0.324 1.00 35.70 279 ILE C N 1
ATOM 6932 C CA . ILE C 2 282 ? 17.455 0.087 0.924 1.00 24.69 279 ILE C CA 1
ATOM 6933 C C . ILE C 2 282 ? 18.468 1.203 1.267 1.00 26.33 279 ILE C C 1
ATOM 6934 O O . ILE C 2 282 ? 19.172 1.133 2.285 1.00 27.05 279 ILE C O 1
ATOM 6939 N N . ILE C 2 283 ? 18.524 2.242 0.438 1.00 27.31 280 ILE C N 1
ATOM 6940 C CA . ILE C 2 283 ? 19.385 3.372 0.728 1.00 27.91 280 ILE C CA 1
ATOM 6941 C C . ILE C 2 283 ? 18.867 4.121 1.945 1.00 31.53 280 ILE C C 1
ATOM 6942 O O . ILE C 2 283 ? 19.642 4.454 2.855 1.00 34.14 280 ILE C O 1
ATOM 6947 N N . ALA C 2 284 ? 17.561 4.384 1.955 1.00 26.35 281 ALA C N 1
ATOM 6948 C CA . ALA C 2 284 ? 16.908 5.008 3.107 1.00 31.63 281 ALA C CA 1
ATOM 6949 C C . ALA C 2 284 ? 17.166 4.203 4.400 1.00 34.55 281 ALA C C 1
ATOM 6950 O O . ALA C 2 284 ? 17.591 4.767 5.415 1.00 34.63 281 ALA C O 1
ATOM 6952 N N . ALA C 2 285 ? 16.923 2.891 4.351 1.00 34.69 282 ALA C N 1
ATOM 6953 C CA . ALA C 2 285 ? 17.234 2.006 5.474 1.00 28.85 282 ALA C CA 1
ATOM 6954 C C . ALA C 2 285 ? 18.688 2.178 5.931 1.00 25.69 282 ALA C C 1
ATOM 6955 O O . ALA C 2 285 ? 18.957 2.336 7.123 1.00 24.26 282 ALA C O 1
ATOM 6957 N N . SER C 2 286 ? 19.617 2.141 4.982 1.00 26.17 283 SER C N 1
ATOM 6958 C CA . SER C 2 286 ? 21.028 2.341 5.273 1.00 22.71 283 SER C CA 1
ATOM 6959 C C . SER C 2 286 ? 21.310 3.661 6.011 1.00 32.89 283 SER C C 1
ATOM 6960 O O . SER C 2 286 ? 22.156 3.725 6.904 1.00 35.26 283 SER C O 1
ATOM 6963 N N . GLN C 2 287 ? 20.588 4.708 5.640 1.00 36.34 284 GLN C N 1
ATOM 6964 C CA . GLN C 2 287 ? 20.749 6.003 6.271 1.00 25.09 284 GLN C CA 1
ATOM 6965 C C . GLN C 2 287 ? 20.169 5.992 7.668 1.00 25.20 284 GLN C C 1
ATOM 6966 O O . GLN C 2 287 ? 20.671 6.685 8.553 1.00 29.91 284 GLN C O 1
ATOM 6972 N N . GLY C 2 288 ? 19.114 5.203 7.862 1.00 26.16 285 GLY C N 1
ATOM 6973 C CA . GLY C 2 288 ? 18.558 4.974 9.184 1.00 24.26 285 GLY C CA 1
ATOM 6974 C C . GLY C 2 288 ? 19.589 4.340 10.102 1.00 30.34 285 GLY C C 1
ATOM 6975 O O . GLY C 2 288 ? 19.730 4.744 11.258 1.00 31.95 285 GLY C O 1
ATOM 6976 N N . ASN C 2 289 ? 20.319 3.352 9.582 1.00 28.30 286 ASN C N 1
ATOM 6977 C CA . ASN C 2 289 ? 21.327 2.659 10.364 1.00 25.46 286 ASN C CA 1
ATOM 6978 C C . ASN C 2 289 ? 22.418 3.644 10.766 1.00 29.79 286 ASN C C 1
ATOM 6979 O O . ASN C 2 289 ? 22.860 3.658 11.924 1.00 29.87 286 ASN C O 1
ATOM 6984 N N . LYS C 2 290 ? 22.862 4.453 9.806 1.00 28.15 287 LYS C N 1
ATOM 6985 C CA . LYS C 2 290 ? 23.900 5.447 10.062 1.00 26.43 287 LYS C CA 1
ATOM 6986 C C . LYS C 2 290 ? 23.487 6.448 11.143 1.00 28.19 287 LYS C C 1
ATOM 6987 O O . LYS C 2 290 ? 24.253 6.733 12.052 1.00 36.44 287 LYS C O 1
ATOM 6993 N N . ALA C 2 291 ? 22.264 6.950 11.058 1.00 31.83 288 ALA C N 1
ATOM 6994 C CA . ALA C 2 291 ? 21.762 7.921 12.019 1.00 36.06 288 ALA C CA 1
ATOM 6995 C C . ALA C 2 291 ? 21.756 7.360 13.439 1.00 40.19 288 ALA C C 1
ATOM 6996 O O . ALA C 2 291 ? 22.091 8.068 14.386 1.00 43.93 288 ALA C O 1
ATOM 6998 N N . ALA C 2 292 ? 21.383 6.086 13.565 1.00 38.83 289 ALA C N 1
ATOM 6999 C CA . ALA C 2 292 ? 21.271 5.407 14.852 1.00 40.18 289 ALA C CA 1
ATOM 7000 C C . ALA C 2 292 ? 22.633 5.254 15.527 1.00 42.06 289 ALA C C 1
ATOM 7001 O O . ALA C 2 292 ? 22.756 5.392 16.745 1.00 38.62 289 ALA C O 1
ATOM 7003 N N . ILE C 2 293 ? 23.642 4.955 14.719 1.00 36.60 290 ILE C N 1
ATOM 7004 C CA . ILE C 2 293 ? 25.009 4.858 15.186 1.00 35.09 290 ILE C CA 1
ATOM 7005 C C . ILE C 2 293 ? 25.483 6.208 15.726 1.00 37.79 290 ILE C C 1
ATOM 7006 O O . ILE C 2 293 ? 26.094 6.282 16.783 1.00 43.33 290 ILE C O 1
ATOM 7011 N N . ALA C 2 294 ? 25.195 7.269 14.988 1.00 31.25 291 ALA C N 1
ATOM 7012 C CA . ALA C 2 294 ? 25.596 8.605 15.384 1.00 35.16 291 ALA C CA 1
ATOM 7013 C C . ALA C 2 294 ? 24.855 9.043 16.644 1.00 34.73 291 ALA C C 1
ATOM 7014 O O . ALA C 2 294 ? 25.431 9.660 17.531 1.00 41.73 291 ALA C O 1
ATOM 7016 N N . ILE C 2 295 ? 23.569 8.727 16.706 1.00 31.85 292 ILE C N 1
ATOM 7017 C CA . ILE C 2 295 ? 22.745 9.088 17.839 1.00 33.21 292 ILE C CA 1
ATOM 7018 C C . ILE C 2 295 ? 23.285 8.375 19.082 1.00 33.90 292 ILE C C 1
ATOM 7019 O O . ILE C 2 295 ? 23.477 8.992 20.128 1.00 41.82 292 ILE C O 1
ATOM 7024 N N . ASN C 2 296 ? 23.565 7.085 18.951 1.00 30.56 293 ASN C N 1
ATOM 7025 C CA . ASN C 2 296 ? 24.109 6.316 20.058 1.00 31.20 293 ASN C CA 1
ATOM 7026 C C . ASN C 2 296 ? 25.535 6.731 20.408 1.00 33.12 293 ASN C C 1
ATOM 7027 O O . ASN C 2 296 ? 25.928 6.697 21.574 1.00 37.90 293 ASN C O 1
ATOM 7032 N N . SER C 2 297 ? 26.306 7.119 19.402 1.00 27.24 294 SER C N 1
ATOM 7033 C CA . SER C 2 297 ? 27.637 7.648 19.636 1.00 35.45 294 SER C CA 1
ATOM 7034 C C . SER C 2 297 ? 27.610 8.937 20.469 1.00 41.62 294 SER C C 1
ATOM 7035 O O . SER C 2 297 ? 28.355 9.079 21.426 1.00 43.51 294 SER C O 1
ATOM 7038 N N . ASP C 2 298 ? 26.755 9.876 20.091 1.00 43.03 295 ASP C N 1
ATOM 7039 C CA . ASP C 2 298 ? 26.613 11.113 20.838 1.00 43.37 295 ASP C CA 1
ATOM 7040 C C . ASP C 2 298 ? 26.150 10.877 22.296 1.00 43.38 295 ASP C C 1
ATOM 7041 O O . ASP C 2 298 ? 26.589 11.563 23.210 1.00 48.87 295 ASP C O 1
ATOM 7046 N N . ILE C 2 299 ? 25.273 9.902 22.511 1.00 41.28 296 ILE C N 1
ATOM 7047 C CA . ILE C 2 299 ? 24.723 9.654 23.835 1.00 39.42 296 ILE C CA 1
ATOM 7048 C C . ILE C 2 299 ? 25.811 9.035 24.709 1.00 43.33 296 ILE C C 1
ATOM 7049 O O . ILE C 2 299 ? 25.960 9.374 25.896 1.00 44.43 296 ILE C O 1
ATOM 7054 N N . THR C 2 300 ? 26.581 8.144 24.096 1.00 41.59 297 THR C N 1
ATOM 7055 C CA . THR C 2 300 ? 27.693 7.488 24.757 1.00 45.76 297 THR C CA 1
ATOM 7056 C C . THR C 2 300 ? 28.755 8.468 25.293 1.00 50.61 297 THR C C 1
ATOM 7057 O O . THR C 2 300 ? 29.261 8.295 26.401 1.00 51.50 297 THR C O 1
ATOM 7061 N N . ASP C 2 301 ? 29.068 9.507 24.529 1.00 53.27 298 ASP C N 1
ATOM 7062 C CA . ASP C 2 301 ? 30.096 10.463 24.939 1.00 60.95 298 ASP C CA 1
ATOM 7063 C C . ASP C 2 301 ? 29.661 11.375 26.073 1.00 60.08 298 ASP C C 1
ATOM 7064 O O . ASP C 2 301 ? 30.490 11.807 26.871 1.00 63.19 298 ASP C O 1
ATOM 7069 N N . GLU C 2 302 ? 28.372 11.682 26.142 1.00 57.63 299 GLU C N 1
ATOM 7070 C CA . GLU C 2 302 ? 27.899 12.601 27.168 1.00 60.29 299 GLU C CA 1
ATOM 7071 C C . GLU C 2 302 ? 27.507 11.882 28.460 1.00 60.19 299 GLU C C 1
ATOM 7072 O O . GLU C 2 302 ? 27.279 12.515 29.491 1.00 65.22 299 GLU C O 1
ATOM 7078 N N . ARG C 2 303 ? 27.432 10.561 28.406 1.00 54.94 300 ARG C N 1
ATOM 7079 C CA . ARG C 2 303 ? 27.043 9.790 29.577 1.00 50.54 300 ARG C CA 1
ATOM 7080 C C . ARG C 2 303 ? 28.228 9.032 30.158 1.00 54.01 300 ARG C C 1
ATOM 7081 O O . ARG C 2 303 ? 28.164 8.522 31.268 1.00 58.28 300 ARG C O 1
ATOM 7089 N N . PHE C 2 304 ? 29.314 8.982 29.400 1.00 59.11 301 PHE C N 1
ATOM 7090 C CA . PHE C 2 304 ? 30.547 8.345 29.842 1.00 64.43 301 PHE C CA 1
ATOM 7091 C C . PHE C 2 304 ? 31.665 9.390 29.704 1.00 76.00 301 PHE C C 1
ATOM 7092 O O . PHE C 2 304 ? 32.066 10.035 30.684 1.00 83.63 301 PHE C O 1
ATOM 7100 N N . TYR D 1 6 ? 28.174 -12.106 -24.084 1.00 59.77 3 TYR D N 1
ATOM 7101 C CA . TYR D 1 6 ? 28.516 -10.720 -23.794 1.00 59.62 3 TYR D CA 1
ATOM 7102 C C . TYR D 1 6 ? 28.230 -10.390 -22.333 1.00 61.69 3 TYR D C 1
ATOM 7103 O O . TYR D 1 6 ? 27.067 -10.299 -21.946 1.00 66.87 3 TYR D O 1
ATOM 7112 N N . ILE D 1 7 ? 29.269 -10.197 -21.520 1.00 54.14 4 ILE D N 1
ATOM 7113 C CA . ILE D 1 7 ? 29.049 -9.795 -20.124 1.00 46.81 4 ILE D CA 1
ATOM 7114 C C . ILE D 1 7 ? 29.219 -8.285 -19.925 1.00 41.49 4 ILE D C 1
ATOM 7115 O O . ILE D 1 7 ? 30.292 -7.729 -20.157 1.00 40.07 4 ILE D O 1
ATOM 7120 N N . ASP D 1 8 ? 28.133 -7.637 -19.516 1.00 33.79 5 ASP D N 1
ATOM 7121 C CA . ASP D 1 8 ? 28.151 -6.223 -19.164 1.00 46.82 5 ASP D CA 1
ATOM 7122 C C . ASP D 1 8 ? 28.947 -6.002 -17.873 1.00 43.99 5 ASP D C 1
ATOM 7123 O O . ASP D 1 8 ? 29.843 -5.160 -17.818 1.00 39.37 5 ASP D O 1
ATOM 7128 N N . CYS D 1 9 ? 28.632 -6.778 -16.842 1.00 40.97 6 CYS D N 1
ATOM 7129 C CA . CYS D 1 9 ? 29.314 -6.622 -15.572 1.00 37.25 6 CYS D CA 1
ATOM 7130 C C . CYS D 1 9 ? 29.572 -7.942 -14.825 1.00 37.81 6 CYS D C 1
ATOM 7131 O O . CYS D 1 9 ? 28.642 -8.686 -14.479 1.00 34.10 6 CYS D O 1
ATOM 7134 N N . ALA D 1 10 ? 30.844 -8.224 -14.581 1.00 31.84 7 ALA D N 1
ATOM 7135 C CA . ALA D 1 10 ? 31.206 -9.295 -13.673 1.00 32.48 7 ALA D CA 1
ATOM 7136 C C . ALA D 1 10 ? 31.087 -8.749 -12.250 1.00 34.93 7 ALA D C 1
ATOM 7137 O O . ALA D 1 10 ? 31.778 -7.801 -11.875 1.00 34.71 7 ALA D O 1
ATOM 7139 N N . VAL D 1 11 ? 30.165 -9.309 -11.481 1.00 28.80 8 VAL D N 1
ATOM 7140 C CA . VAL D 1 11 ? 30.055 -8.976 -10.076 1.00 28.87 8 VAL D CA 1
ATOM 7141 C C . VAL D 1 11 ? 30.787 -10.026 -9.242 1.00 34.38 8 VAL D C 1
ATOM 7142 O O . VAL D 1 11 ? 30.398 -11.212 -9.224 1.00 30.18 8 VAL D O 1
ATOM 7146 N N . ILE D 1 12 ? 31.868 -9.596 -8.589 1.00 34.21 9 ILE D N 1
ATOM 7147 C CA . ILE D 1 12 ? 32.684 -10.494 -7.758 1.00 36.64 9 ILE D CA 1
ATOM 7148 C C . ILE D 1 12 ? 32.245 -10.425 -6.282 1.00 32.05 9 ILE D C 1
ATOM 7149 O O . ILE D 1 12 ? 32.502 -9.433 -5.600 1.00 28.57 9 ILE D O 1
ATOM 7154 N N . GLY D 1 13 ? 31.568 -11.472 -5.812 1.00 31.49 10 GLY D N 1
ATOM 7155 C CA . GLY D 1 13 ? 31.026 -11.518 -4.460 1.00 28.73 10 GLY D CA 1
ATOM 7156 C C . GLY D 1 13 ? 29.502 -11.441 -4.418 1.00 30.37 10 GLY D C 1
ATOM 7157 O O . GLY D 1 13 ? 28.897 -10.530 -4.997 1.00 25.56 10 GLY D O 1
ATOM 7158 N N . ALA D 1 14 ? 28.878 -12.390 -3.728 1.00 30.70 11 ALA D N 1
ATOM 7159 C CA . ALA D 1 14 ? 27.426 -12.370 -3.541 1.00 35.38 11 ALA D CA 1
ATOM 7160 C C . ALA D 1 14 ? 27.021 -12.304 -2.050 1.00 29.71 11 ALA D C 1
ATOM 7161 O O . ALA D 1 14 ? 26.189 -13.068 -1.564 1.00 28.95 11 ALA D O 1
ATOM 7163 N N . GLY D 1 15 ? 27.620 -11.365 -1.337 1.00 31.03 12 GLY D N 1
ATOM 7164 C CA . GLY D 1 15 ? 27.066 -10.926 -0.074 1.00 35.70 12 GLY D CA 1
ATOM 7165 C C . GLY D 1 15 ? 25.989 -9.886 -0.366 1.00 33.63 12 GLY D C 1
ATOM 7166 O O . GLY D 1 15 ? 25.511 -9.766 -1.488 1.00 28.42 12 GLY D O 1
ATOM 7167 N N . PRO D 1 16 ? 25.584 -9.137 0.657 1.00 29.62 13 PRO D N 1
ATOM 7168 C CA . PRO D 1 16 ? 24.569 -8.104 0.446 1.00 25.08 13 PRO D CA 1
ATOM 7169 C C . PRO D 1 16 ? 24.952 -7.134 -0.652 1.00 29.72 13 PRO D C 1
ATOM 7170 O O . PRO D 1 16 ? 24.076 -6.720 -1.378 1.00 37.30 13 PRO D O 1
ATOM 7174 N N . ALA D 1 17 ? 26.222 -6.764 -0.770 1.00 29.56 14 ALA D N 1
ATOM 7175 C CA . ALA D 1 17 ? 26.600 -5.748 -1.742 1.00 24.77 14 ALA D CA 1
ATOM 7176 C C . ALA D 1 17 ? 26.446 -6.262 -3.171 1.00 29.46 14 ALA D C 1
ATOM 7177 O O . ALA D 1 17 ? 25.841 -5.603 -4.000 1.00 32.58 14 ALA D O 1
ATOM 7179 N N . GLY D 1 18 ? 26.965 -7.448 -3.450 1.00 26.95 15 GLY D N 1
ATOM 7180 C CA . GLY D 1 18 ? 26.898 -7.988 -4.787 1.00 24.44 15 GLY D CA 1
ATOM 7181 C C . GLY D 1 18 ? 25.511 -8.453 -5.172 1.00 31.53 15 GLY D C 1
ATOM 7182 O O . GLY D 1 18 ? 25.139 -8.396 -6.346 1.00 32.65 15 GLY D O 1
ATOM 7183 N N . LEU D 1 19 ? 24.746 -8.916 -4.189 1.00 26.95 16 LEU D N 1
ATOM 7184 C CA . LEU D 1 19 ? 23.381 -9.349 -4.438 1.00 26.31 16 LEU D CA 1
ATOM 7185 C C . LEU D 1 19 ? 22.471 -8.174 -4.777 1.00 27.11 16 LEU D C 1
ATOM 7186 O O . LEU D 1 19 ? 21.720 -8.243 -5.755 1.00 33.43 16 LEU D O 1
ATOM 7191 N N . ASN D 1 20 ? 22.506 -7.116 -3.965 1.00 22.68 17 ASN D N 1
ATOM 7192 C CA . ASN D 1 20 ? 21.672 -5.949 -4.249 1.00 24.76 17 ASN D CA 1
ATOM 7193 C C . ASN D 1 20 ? 22.105 -5.241 -5.533 1.00 28.29 17 ASN D C 1
ATOM 7194 O O . ASN D 1 20 ? 21.286 -4.631 -6.228 1.00 32.23 17 ASN D O 1
ATOM 7199 N N . ALA D 1 21 ? 23.388 -5.324 -5.858 1.00 26.25 18 ALA D N 1
ATOM 7200 C CA . ALA D 1 21 ? 23.856 -4.742 -7.102 1.00 25.25 18 ALA D CA 1
ATOM 7201 C C . ALA D 1 21 ? 23.311 -5.570 -8.278 1.00 28.24 18 ALA D C 1
ATOM 7202 O O . ALA D 1 21 ? 22.723 -5.028 -9.192 1.00 30.32 18 ALA D O 1
ATOM 7204 N N . SER D 1 22 ? 23.497 -6.884 -8.216 1.00 27.09 19 SER D N 1
ATOM 7205 C CA . SER D 1 22 ? 22.973 -7.817 -9.204 1.00 26.47 19 SER D CA 1
ATOM 7206 C C . SER D 1 22 ? 21.459 -7.713 -9.390 1.00 32.33 19 SER D C 1
ATOM 7207 O O . SER D 1 22 ? 20.948 -7.816 -10.521 1.00 33.37 19 SER D O 1
ATOM 7210 N N . LEU D 1 23 ? 20.742 -7.505 -8.290 1.00 25.11 20 LEU D N 1
ATOM 7211 C CA . LEU D 1 23 ? 19.290 -7.408 -8.345 1.00 27.72 20 LEU D CA 1
ATOM 7212 C C . LEU D 1 23 ? 18.856 -6.200 -9.191 1.00 31.15 20 LEU D C 1
ATOM 7213 O O . LEU D 1 23 ? 18.004 -6.314 -10.077 1.00 33.23 20 LEU D O 1
ATOM 7218 N N . VAL D 1 24 ? 19.453 -5.045 -8.915 1.00 29.22 21 VAL D N 1
ATOM 7219 C CA . VAL D 1 24 ? 19.096 -3.820 -9.619 1.00 29.35 21 VAL D CA 1
ATOM 7220 C C . VAL D 1 24 ? 19.592 -3.867 -11.060 1.00 26.69 21 VAL D C 1
ATOM 7221 O O . VAL D 1 24 ? 18.945 -3.342 -11.944 1.00 31.51 21 VAL D O 1
ATOM 7225 N N . LEU D 1 25 ? 20.723 -4.526 -11.292 1.00 27.17 22 LEU D N 1
ATOM 7226 C CA . LEU D 1 25 ? 21.288 -4.638 -12.630 1.00 25.71 22 LEU D CA 1
ATOM 7227 C C . LEU D 1 25 ? 20.483 -5.592 -13.524 1.00 31.82 22 LEU D C 1
ATOM 7228 O O . LEU D 1 25 ? 20.216 -5.267 -14.671 1.00 35.96 22 LEU D O 1
ATOM 7233 N N . GLY D 1 26 ? 20.098 -6.750 -12.990 1.00 27.10 23 GLY D N 1
ATOM 7234 C CA . GLY D 1 26 ? 19.190 -7.662 -13.672 1.00 21.57 23 GLY D CA 1
ATOM 7235 C C . GLY D 1 26 ? 17.845 -7.022 -13.991 1.00 31.78 23 GLY D C 1
ATOM 7236 O O . GLY D 1 26 ? 17.324 -7.150 -15.096 1.00 32.63 23 GLY D O 1
ATOM 7237 N N . ARG D 1 27 ? 17.271 -6.310 -13.033 1.00 34.91 24 ARG D N 1
ATOM 7238 C CA . ARG D 1 27 ? 16.061 -5.548 -13.330 1.00 30.82 24 ARG D CA 1
ATOM 7239 C C . ARG D 1 27 ? 16.308 -4.431 -14.374 1.00 30.37 24 ARG D C 1
ATOM 7240 O O . ARG D 1 27 ? 15.364 -3.877 -14.931 1.00 36.11 24 ARG D O 1
ATOM 7248 N N . ALA D 1 28 ? 17.572 -4.098 -14.627 1.00 27.68 25 ALA D N 1
ATOM 7249 C CA . ALA D 1 28 ? 17.931 -3.054 -15.591 1.00 28.98 25 ALA D CA 1
ATOM 7250 C C . ALA D 1 28 ? 18.351 -3.691 -16.923 1.00 32.01 25 ALA D C 1
ATOM 7251 O O . ALA D 1 28 ? 18.902 -3.019 -17.818 1.00 29.84 25 ALA D O 1
ATOM 7253 N N . ARG D 1 29 ? 18.116 -5.005 -17.021 1.00 30.53 26 ARG D N 1
ATOM 7254 C CA . ARG D 1 29 ? 18.348 -5.781 -18.241 1.00 31.66 26 ARG D CA 1
ATOM 7255 C C . ARG D 1 29 ? 19.823 -5.906 -18.614 1.00 31.74 26 ARG D C 1
ATOM 7256 O O . ARG D 1 29 ? 20.160 -6.105 -19.770 1.00 33.16 26 ARG D O 1
ATOM 7264 N N . LYS D 1 30 ? 20.709 -5.808 -17.643 1.00 27.73 27 LYS D N 1
ATOM 7265 C CA . LYS D 1 30 ? 22.123 -5.891 -17.971 1.00 37.42 27 LYS D CA 1
ATOM 7266 C C . LYS D 1 30 ? 22.644 -7.324 -17.771 1.00 37.62 27 LYS D C 1
ATOM 7267 O O . LYS D 1 30 ? 22.189 -8.043 -16.872 1.00 37.93 27 LYS D O 1
ATOM 7273 N N . GLN D 1 31 ? 23.581 -7.743 -18.617 1.00 34.96 28 GLN D N 1
ATOM 7274 C CA . GLN D 1 31 ? 24.118 -9.108 -18.537 1.00 33.07 28 GLN D CA 1
ATOM 7275 C C . GLN D 1 31 ? 25.158 -9.261 -17.408 1.00 36.34 28 GLN D C 1
ATOM 7276 O O . GLN D 1 31 ? 26.258 -8.680 -17.474 1.00 32.35 28 GLN D O 1
ATOM 7282 N N . ILE D 1 32 ? 24.810 -10.048 -16.392 1.00 30.16 29 ILE D N 1
ATOM 7283 C CA . ILE D 1 32 ? 25.631 -10.144 -15.196 1.00 30.62 29 ILE D CA 1
ATOM 7284 C C . ILE D 1 32 ? 26.182 -11.546 -14.949 1.00 27.98 29 ILE D C 1
ATOM 7285 O O . ILE D 1 32 ? 25.431 -12.528 -14.918 1.00 27.57 29 ILE D O 1
ATOM 7290 N N . ALA D 1 33 ? 27.499 -11.625 -14.763 1.00 22.76 30 ALA D N 1
ATOM 7291 C CA . ALA D 1 33 ? 28.143 -12.838 -14.281 1.00 23.62 30 ALA D CA 1
ATOM 7292 C C . ALA D 1 33 ? 28.460 -12.634 -12.783 1.00 28.62 30 ALA D C 1
ATOM 7293 O O . ALA D 1 33 ? 29.286 -11.783 -12.446 1.00 21.26 30 ALA D O 1
ATOM 7295 N N . LEU D 1 34 ? 27.780 -13.378 -11.903 1.00 27.97 31 LEU D N 1
ATOM 7296 C CA . LEU D 1 34 ? 27.919 -13.200 -10.450 1.00 30.42 31 LEU D CA 1
ATOM 7297 C C . LEU D 1 34 ? 28.731 -14.350 -9.824 1.00 30.26 31 LEU D C 1
ATOM 7298 O O . LEU D 1 34 ? 28.369 -15.521 -9.961 1.00 27.40 31 LEU D O 1
ATOM 7303 N N . PHE D 1 35 ? 29.833 -14.013 -9.154 1.00 30.72 32 PHE D N 1
ATOM 7304 C CA . PHE D 1 35 ? 30.717 -15.038 -8.580 1.00 35.99 32 PHE D CA 1
ATOM 7305 C C . PHE D 1 35 ? 30.683 -15.032 -7.062 1.00 34.53 32 PHE D C 1
ATOM 7306 O O . PHE D 1 35 ? 30.624 -13.976 -6.446 1.00 29.95 32 PHE D O 1
ATOM 7314 N N . ASP D 1 36 ? 30.708 -16.219 -6.472 1.00 35.28 33 ASP D N 1
ATOM 7315 C CA . ASP D 1 36 ? 30.823 -16.340 -5.026 1.00 40.85 33 ASP D CA 1
ATOM 7316 C C . ASP D 1 36 ? 31.305 -17.739 -4.654 1.00 38.32 33 ASP D C 1
ATOM 7317 O O . ASP D 1 36 ? 30.892 -18.719 -5.276 1.00 30.94 33 ASP D O 1
ATOM 7322 N N . ASN D 1 37 ? 32.167 -17.821 -3.635 1.00 40.50 34 ASN D N 1
ATOM 7323 C CA . ASN D 1 37 ? 32.798 -19.084 -3.235 1.00 29.82 34 ASN D CA 1
ATOM 7324 C C . ASN D 1 37 ? 32.606 -19.425 -1.760 1.00 33.06 34 ASN D C 1
ATOM 7325 O O . ASN D 1 37 ? 33.332 -20.268 -1.202 1.00 34.52 34 ASN D O 1
ATOM 7330 N N . ASN D 1 38 ? 31.630 -18.763 -1.134 1.00 39.33 35 ASN D N 1
ATOM 7331 C CA . ASN D 1 38 ? 31.223 -19.053 0.246 1.00 37.07 35 ASN D CA 1
ATOM 7332 C C . ASN D 1 38 ? 32.329 -18.857 1.282 1.00 38.34 35 ASN D C 1
ATOM 7333 O O . ASN D 1 38 ? 32.526 -19.691 2.156 1.00 45.55 35 ASN D O 1
ATOM 7338 N N . THR D 1 39 ? 33.036 -17.739 1.184 1.00 38.85 36 THR D N 1
ATOM 7339 C CA . THR D 1 39 ? 34.094 -17.406 2.125 1.00 34.73 36 THR D CA 1
ATOM 7340 C C . THR D 1 39 ? 33.835 -16.079 2.843 1.00 33.87 36 THR D C 1
ATOM 7341 O O . THR D 1 39 ? 34.774 -15.410 3.270 1.00 40.40 36 THR D O 1
ATOM 7345 N N . ASN D 1 40 ? 32.561 -15.725 3.009 1.00 33.74 37 ASN D N 1
ATOM 7346 C CA . ASN D 1 40 ? 32.156 -14.494 3.705 1.00 29.85 37 ASN D CA 1
ATOM 7347 C C . ASN D 1 40 ? 32.488 -14.529 5.203 1.00 32.95 37 ASN D C 1
ATOM 7348 O O . ASN D 1 40 ? 32.154 -15.494 5.873 1.00 38.25 37 ASN D O 1
ATOM 7353 N N . ARG D 1 41 ? 33.118 -13.477 5.736 1.00 30.98 38 ARG D N 1
ATOM 7354 C CA . ARG D 1 41 ? 33.537 -13.466 7.152 1.00 34.67 38 ARG D CA 1
ATOM 7355 C C . ARG D 1 41 ? 32.384 -13.794 8.117 1.00 35.83 38 ARG D C 1
ATOM 7356 O O . ARG D 1 41 ? 32.619 -14.409 9.138 1.00 34.49 38 ARG D O 1
ATOM 7364 N N . ASN D 1 42 ? 31.147 -13.410 7.789 1.00 35.14 39 ASN D N 1
ATOM 7365 C CA . ASN D 1 42 ? 30.019 -13.691 8.689 1.00 27.05 39 ASN D CA 1
ATOM 7366 C C . ASN D 1 42 ? 29.525 -15.139 8.687 1.00 31.14 39 ASN D C 1
ATOM 7367 O O . ASN D 1 42 ? 28.537 -15.466 9.332 1.00 33.40 39 ASN D O 1
ATOM 7372 N N . ARG D 1 43 ? 30.234 -16.010 7.984 1.00 33.89 40 ARG D N 1
ATOM 7373 C CA . ARG D 1 43 ? 29.850 -17.410 7.930 1.00 34.60 40 ARG D CA 1
ATOM 7374 C C . ARG D 1 43 ? 30.051 -18.077 9.307 1.00 46.24 40 ARG D C 1
ATOM 7375 O O . ARG D 1 43 ? 29.491 -19.143 9.559 1.00 42.17 40 ARG D O 1
ATOM 7383 N N . VAL D 1 44 ? 30.828 -17.435 10.196 1.00 46.98 41 VAL D N 1
ATOM 7384 C CA . VAL D 1 44 ? 31.147 -17.993 11.519 1.00 40.85 41 VAL D CA 1
ATOM 7385 C C . VAL D 1 44 ? 30.111 -17.667 12.581 1.00 43.04 41 VAL D C 1
ATOM 7386 O O . VAL D 1 44 ? 30.230 -18.108 13.726 1.00 52.08 41 VAL D O 1
ATOM 7390 N N . THR D 1 45 ? 29.107 -16.885 12.216 1.00 40.49 42 THR D N 1
ATOM 7391 C CA . THR D 1 45 ? 28.086 -16.460 13.168 1.00 42.52 42 THR D CA 1
ATOM 7392 C C . THR D 1 45 ? 26.764 -17.212 12.893 1.00 42.11 42 THR D C 1
ATOM 7393 O O . THR D 1 45 ? 26.484 -17.579 11.745 1.00 39.21 42 THR D O 1
ATOM 7397 N N A GLN D 1 46 ? 25.970 -17.438 13.936 0.53 41.55 43 GLN D N 1
ATOM 7398 N N B GLN D 1 46 ? 25.956 -17.443 13.925 0.47 41.81 43 GLN D N 1
ATOM 7399 C CA A GLN D 1 46 ? 24.749 -18.234 13.801 0.53 45.75 43 GLN D CA 1
ATOM 7400 C CA B GLN D 1 46 ? 24.727 -18.226 13.749 0.47 45.66 43 GLN D CA 1
ATOM 7401 C C A GLN D 1 46 ? 23.524 -17.420 13.384 0.53 47.09 43 GLN D C 1
ATOM 7402 C C B GLN D 1 46 ? 23.477 -17.388 13.484 0.47 47.41 43 GLN D C 1
ATOM 7403 O O A GLN D 1 46 ? 22.631 -17.926 12.709 0.53 49.82 43 GLN D O 1
ATOM 7404 O O B GLN D 1 46 ? 22.492 -17.882 12.938 0.47 49.49 43 GLN D O 1
ATOM 7415 N N A ASN D 1 47 ? 23.478 -16.159 13.790 0.53 44.99 44 ASN D N 1
ATOM 7416 N N B ASN D 1 47 ? 23.512 -16.121 13.871 0.47 45.04 44 ASN D N 1
ATOM 7417 C CA A ASN D 1 47 ? 22.368 -15.283 13.437 0.53 41.17 44 ASN D CA 1
ATOM 7418 C CA B ASN D 1 47 ? 22.414 -15.220 13.565 0.47 41.63 44 ASN D CA 1
ATOM 7419 C C A ASN D 1 47 ? 22.896 -13.885 13.160 0.53 43.27 44 ASN D C 1
ATOM 7420 C C B ASN D 1 47 ? 22.958 -13.911 13.015 0.47 43.85 44 ASN D C 1
ATOM 7421 O O A ASN D 1 47 ? 24.046 -13.584 13.485 0.53 47.12 44 ASN D O 1
ATOM 7422 O O B ASN D 1 47 ? 24.170 -13.706 12.992 0.47 45.99 44 ASN D O 1
ATOM 7431 N N . SER D 1 48 ? 22.075 -13.039 12.544 1.00 44.01 45 SER D N 1
ATOM 7432 C CA . SER D 1 48 ? 22.469 -11.663 12.255 1.00 37.67 45 SER D CA 1
ATOM 7433 C C . SER D 1 48 ? 21.297 -10.747 12.560 1.00 33.98 45 SER D C 1
ATOM 7434 O O . SER D 1 48 ? 20.131 -11.154 12.493 1.00 37.92 45 SER D O 1
ATOM 7437 N N . HIS D 1 49 ? 21.605 -9.510 12.910 1.00 32.99 46 HIS D N 1
ATOM 7438 C CA . HIS D 1 49 ? 20.582 -8.577 13.355 1.00 31.83 46 HIS D CA 1
ATOM 7439 C C . HIS D 1 49 ? 20.874 -7.208 12.770 1.00 30.54 46 HIS D C 1
ATOM 7440 O O . HIS D 1 49 ? 21.975 -6.981 12.295 1.00 31.41 46 HIS D O 1
ATOM 7447 N N . GLY D 1 50 ? 19.899 -6.300 12.787 1.00 32.87 47 GLY D N 1
ATOM 7448 C CA . GLY D 1 50 ? 20.115 -4.943 12.295 1.00 28.47 47 GLY D CA 1
ATOM 7449 C C . GLY D 1 50 ? 19.628 -4.585 10.889 1.00 30.76 47 GLY D C 1
ATOM 7450 O O . GLY D 1 50 ? 19.538 -3.400 10.545 1.00 35.72 47 GLY D O 1
ATOM 7451 N N . PHE D 1 51 ? 19.334 -5.594 10.074 1.00 27.85 48 PHE D N 1
ATOM 7452 C CA . PHE D 1 51 ? 18.822 -5.415 8.700 1.00 23.90 48 PHE D CA 1
ATOM 7453 C C . PHE D 1 51 ? 17.296 -5.404 8.763 1.00 27.75 48 PHE D C 1
ATOM 7454 O O . PHE D 1 51 ? 16.704 -6.441 9.028 1.00 35.65 48 PHE D O 1
ATOM 7462 N N . ILE D 1 52 ? 16.657 -4.254 8.540 1.00 27.52 49 ILE D N 1
ATOM 7463 C CA . ILE D 1 52 ? 15.201 -4.146 8.742 1.00 27.60 49 ILE D CA 1
ATOM 7464 C C . ILE D 1 52 ? 14.433 -5.197 7.920 1.00 31.57 49 ILE D C 1
ATOM 7465 O O . ILE D 1 52 ? 14.754 -5.429 6.754 1.00 26.06 49 ILE D O 1
ATOM 7470 N N . THR D 1 53 ? 13.428 -5.809 8.549 1.00 35.48 50 THR D N 1
ATOM 7471 C CA . THR D 1 53 ? 12.666 -6.984 8.038 1.00 36.82 50 THR D CA 1
ATOM 7472 C C . THR D 1 53 ? 13.417 -8.321 8.042 1.00 35.39 50 THR D C 1
ATOM 7473 O O . THR D 1 53 ? 12.807 -9.353 7.803 1.00 38.56 50 THR D O 1
ATOM 7477 N N . ARG D 1 54 ? 14.718 -8.313 8.324 1.00 35.40 51 ARG D N 1
ATOM 7478 C CA . ARG D 1 54 ? 15.483 -9.559 8.398 1.00 34.81 51 ARG D CA 1
ATOM 7479 C C . ARG D 1 54 ? 16.248 -9.721 9.707 1.00 34.57 51 ARG D C 1
ATOM 7480 O O . ARG D 1 54 ? 17.339 -10.271 9.716 1.00 33.77 51 ARG D O 1
ATOM 7488 N N . ASP D 1 55 ? 15.677 -9.242 10.805 1.00 35.21 52 ASP D N 1
ATOM 7489 C CA . ASP D 1 55 ? 16.380 -9.198 12.080 1.00 33.69 52 ASP D CA 1
ATOM 7490 C C . ASP D 1 55 ? 16.285 -10.575 12.703 1.00 35.21 52 ASP D C 1
ATOM 7491 O O . ASP D 1 55 ? 15.189 -11.041 13.036 1.00 37.76 52 ASP D O 1
ATOM 7496 N N . GLY D 1 56 ? 17.427 -11.238 12.844 1.00 30.07 53 GLY D N 1
ATOM 7497 C CA . GLY D 1 56 ? 17.443 -12.588 13.385 1.00 33.52 53 GLY D CA 1
ATOM 7498 C C . GLY D 1 56 ? 17.875 -13.644 12.379 1.00 36.34 53 GLY D C 1
ATOM 7499 O O . GLY D 1 56 ? 18.278 -14.734 12.750 1.00 47.56 53 GLY D O 1
ATOM 7500 N N . ILE D 1 57 ? 17.823 -13.313 11.102 1.00 35.15 54 ILE D N 1
ATOM 7501 C CA . ILE D 1 57 ? 18.078 -14.296 10.061 1.00 34.35 54 ILE D CA 1
ATOM 7502 C C . ILE D 1 57 ? 19.475 -14.935 10.106 1.00 36.23 54 ILE D C 1
ATOM 7503 O O . ILE D 1 57 ? 20.477 -14.258 10.339 1.00 42.83 54 ILE D O 1
ATOM 7508 N N . LYS D 1 58 ? 19.529 -16.247 9.902 1.00 33.31 55 LYS D N 1
ATOM 7509 C CA . LYS D 1 58 ? 20.793 -16.929 9.661 1.00 30.11 55 LYS D CA 1
ATOM 7510 C C . LYS D 1 58 ? 21.507 -16.359 8.426 1.00 34.41 55 LYS D C 1
ATOM 7511 O O . LYS D 1 58 ? 20.883 -16.085 7.405 1.00 37.75 55 LYS D O 1
ATOM 7517 N N . PRO D 1 59 ? 22.825 -16.164 8.518 1.00 37.98 56 PRO D N 1
ATOM 7518 C CA . PRO D 1 59 ? 23.601 -15.581 7.417 1.00 38.78 56 PRO D CA 1
ATOM 7519 C C . PRO D 1 59 ? 23.489 -16.362 6.111 1.00 43.83 56 PRO D C 1
ATOM 7520 O O . PRO D 1 59 ? 23.527 -15.753 5.028 1.00 44.02 56 PRO D O 1
ATOM 7524 N N . GLU D 1 60 ? 23.360 -17.684 6.202 1.00 42.75 57 GLU D N 1
ATOM 7525 C CA . GLU D 1 60 ? 23.227 -18.497 4.990 1.00 44.64 57 GLU D CA 1
ATOM 7526 C C . GLU D 1 60 ? 21.830 -18.434 4.397 1.00 38.28 57 GLU D C 1
ATOM 7527 O O . GLU D 1 60 ? 21.666 -18.559 3.184 1.00 37.11 57 GLU D O 1
ATOM 7533 N N . GLU D 1 61 ? 20.823 -18.255 5.244 1.00 34.35 58 GLU D N 1
ATOM 7534 C CA . GLU D 1 61 ? 19.468 -18.121 4.735 1.00 38.22 58 GLU D CA 1
ATOM 7535 C C . GLU D 1 61 ? 19.322 -16.802 3.974 1.00 38.48 58 GLU D C 1
ATOM 7536 O O . GLU D 1 61 ? 18.614 -16.727 2.980 1.00 42.41 58 GLU D O 1
ATOM 7542 N N . PHE D 1 62 ? 20.019 -15.775 4.445 1.00 36.47 59 PHE D N 1
ATOM 7543 C CA . PHE D 1 62 ? 20.025 -14.463 3.802 1.00 33.89 59 PHE D CA 1
ATOM 7544 C C . PHE D 1 62 ? 20.603 -14.533 2.385 1.00 34.67 59 PHE D C 1
ATOM 7545 O O . PHE D 1 62 ? 20.013 -14.036 1.444 1.00 35.74 59 PHE D O 1
ATOM 7553 N N . LYS D 1 63 ? 21.776 -15.140 2.256 1.00 37.03 60 LYS D N 1
ATOM 7554 C CA . LYS D 1 63 ? 22.443 -15.293 0.981 1.00 35.27 60 LYS D CA 1
ATOM 7555 C C . LYS D 1 63 ? 21.585 -16.137 0.026 1.00 37.64 60 LYS D C 1
ATOM 7556 O O . LYS D 1 63 ? 21.579 -15.905 -1.186 1.00 39.82 60 LYS D O 1
ATOM 7562 N N . GLU D 1 64 ? 20.872 -17.118 0.580 1.00 36.16 61 GLU D N 1
ATOM 7563 C CA . GLU D 1 64 ? 20.065 -18.047 -0.215 1.00 36.04 61 GLU D CA 1
ATOM 7564 C C . GLU D 1 64 ? 18.807 -17.364 -0.764 1.00 40.31 61 GLU D C 1
ATOM 7565 O O . GLU D 1 64 ? 18.465 -17.527 -1.933 1.00 42.55 61 GLU D O 1
ATOM 7571 N N . ILE D 1 65 ? 18.120 -16.611 0.090 1.00 38.33 62 ILE D N 1
ATOM 7572 C CA . ILE D 1 65 ? 16.957 -15.853 -0.330 1.00 37.17 62 ILE D CA 1
ATOM 7573 C C . ILE D 1 65 ? 17.358 -14.794 -1.363 1.00 37.94 62 ILE D C 1
ATOM 7574 O O . ILE D 1 65 ? 16.643 -14.557 -2.324 1.00 42.13 62 ILE D O 1
ATOM 7579 N N . GLY D 1 66 ? 18.517 -14.178 -1.165 1.00 37.17 63 GLY D N 1
ATOM 7580 C CA . GLY D 1 66 ? 19.051 -13.219 -2.112 1.00 35.34 63 GLY D CA 1
ATOM 7581 C C . GLY D 1 66 ? 19.375 -13.817 -3.471 1.00 34.06 63 GLY D C 1
ATOM 7582 O O . GLY D 1 66 ? 19.057 -13.232 -4.489 1.00 37.51 63 GLY D O 1
ATOM 7583 N N . LEU D 1 67 ? 20.016 -14.976 -3.492 1.00 34.44 64 LEU D N 1
ATOM 7584 C CA . LEU D 1 67 ? 20.369 -15.614 -4.751 1.00 35.51 64 LEU D CA 1
ATOM 7585 C C . LEU D 1 67 ? 19.138 -16.014 -5.549 1.00 35.97 64 LEU D C 1
ATOM 7586 O O . LEU D 1 67 ? 19.107 -15.862 -6.766 1.00 35.92 64 LEU D O 1
ATOM 7591 N N . ASN D 1 68 ? 18.125 -16.526 -4.864 1.00 32.24 65 ASN D N 1
ATOM 7592 C CA . ASN D 1 68 ? 16.911 -16.948 -5.540 1.00 35.57 65 ASN D CA 1
ATOM 7593 C C . ASN D 1 68 ? 16.164 -15.766 -6.147 1.00 37.92 65 ASN D C 1
ATOM 7594 O O . ASN D 1 68 ? 15.525 -15.886 -7.205 1.00 39.11 65 ASN D O 1
ATOM 7599 N N . GLU D 1 69 ? 16.267 -14.617 -5.491 1.00 31.82 66 GLU D N 1
ATOM 7600 C CA . GLU D 1 69 ? 15.599 -13.429 -5.993 1.00 36.18 66 GLU D CA 1
ATOM 7601 C C . GLU D 1 69 ? 16.242 -12.943 -7.262 1.00 38.12 66 GLU D C 1
ATOM 7602 O O . GLU D 1 69 ? 15.567 -12.736 -8.275 1.00 31.02 66 GLU D O 1
ATOM 7608 N N . VAL D 1 70 ? 17.557 -12.782 -7.193 1.00 39.85 67 VAL D N 1
ATOM 7609 C CA . VAL D 1 70 ? 18.371 -12.409 -8.341 1.00 41.15 67 VAL D CA 1
ATOM 7610 C C . VAL D 1 70 ? 18.230 -13.358 -9.557 1.00 42.87 67 VAL D C 1
ATOM 7611 O O . VAL D 1 70 ? 18.176 -12.911 -10.710 1.00 46.30 67 VAL D O 1
ATOM 7623 N N . LYS D 1 72 ? 15.750 -14.814 -10.605 1.00 40.53 69 LYS D N 1
ATOM 7624 C CA . LYS D 1 72 ? 14.476 -14.616 -11.284 1.00 38.18 69 LYS D CA 1
ATOM 7625 C C . LYS D 1 72 ? 14.648 -13.829 -12.589 1.00 34.70 69 LYS D C 1
ATOM 7626 O O . LYS D 1 72 ? 13.824 -13.950 -13.511 1.00 38.39 69 LYS D O 1
ATOM 7632 N N . TYR D 1 73 ? 15.717 -13.035 -12.653 1.00 28.21 70 TYR D N 1
ATOM 7633 C CA . TYR D 1 73 ? 16.034 -12.213 -13.820 1.00 28.02 70 TYR D CA 1
ATOM 7634 C C . TYR D 1 73 ? 17.009 -12.928 -14.737 1.00 30.92 70 TYR D C 1
ATOM 7635 O O . TYR D 1 73 ? 18.135 -13.216 -14.348 1.00 33.69 70 TYR D O 1
ATOM 7644 N N . PRO D 1 74 ? 16.581 -13.193 -15.983 1.00 34.79 71 PRO D N 1
ATOM 7645 C CA . PRO D 1 74 ? 17.327 -14.105 -16.858 1.00 34.32 71 PRO D CA 1
ATOM 7646 C C . PRO D 1 74 ? 18.672 -13.578 -17.358 1.00 31.13 71 PRO D C 1
ATOM 7647 O O . PRO D 1 74 ? 19.498 -14.373 -17.808 1.00 36.27 71 PRO D O 1
ATOM 7651 N N . SER D 1 75 ? 18.901 -12.274 -17.277 1.00 30.20 72 SER D N 1
ATOM 7652 C CA . SER D 1 75 ? 20.215 -11.721 -17.618 1.00 33.63 72 SER D CA 1
ATOM 7653 C C . SER D 1 75 ? 21.271 -11.915 -16.511 1.00 39.18 72 SER D C 1
ATOM 7654 O O . SER D 1 75 ? 22.435 -11.531 -16.682 1.00 34.83 72 SER D O 1
ATOM 7657 N N . VAL D 1 76 ? 20.889 -12.509 -15.381 1.00 38.70 73 VAL D N 1
ATOM 7658 C CA . VAL D 1 76 ? 21.889 -12.767 -14.333 1.00 41.59 73 VAL D CA 1
ATOM 7659 C C . VAL D 1 76 ? 22.331 -14.225 -14.286 1.00 37.40 73 VAL D C 1
ATOM 7660 O O . VAL D 1 76 ? 21.503 -15.128 -14.170 1.00 35.43 73 VAL D O 1
ATOM 7664 N N . HIS D 1 77 ? 23.639 -14.448 -14.370 1.00 34.15 74 HIS D N 1
ATOM 7665 C CA . HIS D 1 77 ? 24.181 -15.797 -14.259 1.00 34.91 74 HIS D CA 1
ATOM 7666 C C . HIS D 1 77 ? 25.090 -15.966 -13.045 1.00 37.16 74 HIS D C 1
ATOM 7667 O O . HIS D 1 77 ? 26.014 -15.179 -12.810 1.00 37.21 74 HIS D O 1
ATOM 7674 N N . TYR D 1 78 ? 24.802 -17.002 -12.269 1.00 32.89 75 TYR D N 1
ATOM 7675 C CA . TYR D 1 78 ? 25.503 -17.264 -11.018 1.00 30.96 75 TYR D CA 1
ATOM 7676 C C . TYR D 1 78 ? 26.529 -18.376 -11.160 1.00 30.87 75 TYR D C 1
ATOM 7677 O O . TYR D 1 78 ? 26.217 -19.466 -11.634 1.00 34.44 75 TYR D O 1
ATOM 7686 N N . TYR D 1 79 ? 27.750 -18.104 -10.712 1.00 36.30 76 TYR D N 1
ATOM 7687 C CA . TYR D 1 79 ? 28.833 -19.086 -10.764 1.00 35.60 76 TYR D CA 1
ATOM 7688 C C . TYR D 1 79 ? 29.422 -19.318 -9.372 1.00 35.98 76 TYR D C 1
ATOM 7689 O O . TYR D 1 79 ? 30.041 -18.431 -8.795 1.00 40.47 76 TYR D O 1
ATOM 7698 N N . GLU D 1 80 ? 29.201 -20.499 -8.818 1.00 36.46 77 GLU D N 1
ATOM 7699 C CA . GLU D 1 80 ? 29.763 -20.799 -7.516 1.00 37.07 77 GLU D CA 1
ATOM 7700 C C . GLU D 1 80 ? 31.228 -21.188 -7.689 1.00 37.05 77 GLU D C 1
ATOM 7701 O O . GLU D 1 80 ? 31.565 -22.366 -7.750 1.00 33.17 77 GLU D O 1
ATOM 7707 N N . LYS D 1 81 ? 32.093 -20.179 -7.787 1.00 32.41 78 LYS D N 1
ATOM 7708 C CA . LYS D 1 81 ? 33.493 -20.396 -8.138 1.00 32.63 78 LYS D CA 1
ATOM 7709 C C . LYS D 1 81 ? 34.401 -19.367 -7.485 1.00 37.48 78 LYS D C 1
ATOM 7710 O O . LYS D 1 81 ? 33.971 -18.260 -7.133 1.00 32.86 78 LYS D O 1
ATOM 7716 N N . THR D 1 82 ? 35.669 -19.748 -7.349 1.00 39.47 79 THR D N 1
ATOM 7717 C CA . THR D 1 82 ? 36.705 -18.872 -6.834 1.00 37.41 79 THR D CA 1
ATOM 7718 C C . THR D 1 82 ? 37.365 -18.114 -7.980 1.00 36.14 79 THR D C 1
ATOM 7719 O O . THR D 1 82 ? 38.027 -18.710 -8.830 1.00 33.85 79 THR D O 1
ATOM 7723 N N . VAL D 1 83 ? 37.201 -16.801 -7.988 1.00 30.71 80 VAL D N 1
ATOM 7724 C CA . VAL D 1 83 ? 37.944 -15.940 -8.896 1.00 31.18 80 VAL D CA 1
ATOM 7725 C C . VAL D 1 83 ? 39.388 -15.772 -8.387 1.00 33.30 80 VAL D C 1
ATOM 7726 O O . VAL D 1 83 ? 39.599 -15.356 -7.265 1.00 33.54 80 VAL D O 1
ATOM 7730 N N . VAL D 1 84 ? 40.377 -16.097 -9.209 1.00 35.36 81 VAL D N 1
ATOM 7731 C CA . VAL D 1 84 ? 41.766 -15.977 -8.802 1.00 37.81 81 VAL D CA 1
ATOM 7732 C C . VAL D 1 84 ? 42.516 -14.844 -9.499 1.00 43.38 81 VAL D C 1
ATOM 7733 O O . VAL D 1 84 ? 43.574 -14.435 -9.040 1.00 46.93 81 VAL D O 1
ATOM 7745 N N . ILE D 1 86 ? 42.042 -11.182 -12.316 1.00 36.29 83 ILE D N 1
ATOM 7746 C CA . ILE D 1 86 ? 41.244 -10.275 -13.112 1.00 39.71 83 ILE D CA 1
ATOM 7747 C C . ILE D 1 86 ? 42.225 -9.363 -13.822 1.00 45.59 83 ILE D C 1
ATOM 7748 O O . ILE D 1 86 ? 43.037 -8.701 -13.182 1.00 48.99 83 ILE D O 1
ATOM 7753 N N . THR D 1 87 ? 42.170 -9.338 -15.148 1.00 47.48 84 THR D N 1
ATOM 7754 C CA . THR D 1 87 ? 43.181 -8.628 -15.904 1.00 52.61 84 THR D CA 1
ATOM 7755 C C . THR D 1 87 ? 42.567 -7.783 -17.004 1.00 54.19 84 THR D C 1
ATOM 7756 O O . THR D 1 87 ? 41.673 -8.243 -17.716 1.00 53.32 84 THR D O 1
ATOM 7760 N N . LYS D 1 88 ? 43.044 -6.548 -17.144 1.00 53.83 85 LYS D N 1
ATOM 7761 C CA . LYS D 1 88 ? 42.604 -5.686 -18.231 1.00 47.96 85 LYS D CA 1
ATOM 7762 C C . LYS D 1 88 ? 43.276 -6.118 -19.532 1.00 52.34 85 LYS D C 1
ATOM 7763 O O . LYS D 1 88 ? 44.497 -6.235 -19.605 1.00 59.51 85 LYS D O 1
ATOM 7769 N N . GLN D 1 89 ? 42.475 -6.365 -20.561 1.00 53.11 86 GLN D N 1
ATOM 7770 C CA . GLN D 1 89 ? 43.007 -6.844 -21.832 1.00 51.92 86 GLN D CA 1
ATOM 7771 C C . GLN D 1 89 ? 43.365 -5.725 -22.807 1.00 53.55 86 GLN D C 1
ATOM 7772 O O . GLN D 1 89 ? 42.992 -4.561 -22.618 1.00 53.85 86 GLN D O 1
ATOM 7778 N N . SER D 1 90 ? 44.100 -6.111 -23.847 1.00 54.26 87 SER D N 1
ATOM 7779 C CA . SER D 1 90 ? 44.408 -5.254 -24.988 1.00 65.23 87 SER D CA 1
ATOM 7780 C C . SER D 1 90 ? 43.158 -4.529 -25.517 1.00 61.97 87 SER D C 1
ATOM 7781 O O . SER D 1 90 ? 43.206 -3.356 -25.860 1.00 64.03 87 SER D O 1
ATOM 7784 N N . THR D 1 91 ? 42.042 -5.242 -25.562 1.00 58.64 88 THR D N 1
ATOM 7785 C CA . THR D 1 91 ? 40.783 -4.697 -26.042 1.00 58.68 88 THR D CA 1
ATOM 7786 C C . THR D 1 91 ? 40.143 -3.718 -25.056 1.00 57.51 88 THR D C 1
ATOM 7787 O O . THR D 1 91 ? 39.225 -2.982 -25.422 1.00 56.83 88 THR D O 1
ATOM 7791 N N . GLY D 1 92 ? 40.606 -3.720 -23.808 1.00 53.95 89 GLY D N 1
ATOM 7792 C CA . GLY D 1 92 ? 40.018 -2.864 -22.793 1.00 43.56 89 GLY D CA 1
ATOM 7793 C C . GLY D 1 92 ? 38.994 -3.589 -21.934 1.00 43.44 89 GLY D C 1
ATOM 7794 O O . GLY D 1 92 ? 38.592 -3.092 -20.883 1.00 42.46 89 GLY D O 1
ATOM 7795 N N . LEU D 1 93 ? 38.564 -4.764 -22.386 1.00 45.82 90 LEU D N 1
ATOM 7796 C CA . LEU D 1 93 ? 37.688 -5.634 -21.595 1.00 44.34 90 LEU D CA 1
ATOM 7797 C C . LEU D 1 93 ? 38.485 -6.234 -20.445 1.00 42.47 90 LEU D C 1
ATOM 7798 O O . LEU D 1 93 ? 39.718 -6.154 -20.442 1.00 43.54 90 LEU D O 1
ATOM 7803 N N . PHE D 1 94 ? 37.798 -6.856 -19.486 1.00 34.69 91 PHE D N 1
ATOM 7804 C CA . PHE D 1 94 ? 38.492 -7.510 -18.369 1.00 45.44 91 PHE D CA 1
ATOM 7805 C C . PHE D 1 94 ? 38.346 -9.025 -18.443 1.00 42.95 91 PHE D C 1
ATOM 7806 O O . PHE D 1 94 ? 37.245 -9.534 -18.626 1.00 41.10 91 PHE D O 1
ATOM 7814 N N . GLU D 1 95 ? 39.464 -9.735 -18.310 1.00 44.79 92 GLU D N 1
ATOM 7815 C CA . GLU D 1 95 ? 39.443 -11.195 -18.257 1.00 43.36 92 GLU D CA 1
ATOM 7816 C C . GLU D 1 95 ? 39.401 -11.699 -16.814 1.00 37.47 92 GLU D C 1
ATOM 7817 O O . GLU D 1 95 ? 40.310 -11.439 -16.038 1.00 43.67 92 GLU D O 1
ATOM 7823 N N . ILE D 1 96 ? 38.323 -12.389 -16.458 1.00 36.52 93 ILE D N 1
ATOM 7824 C CA . ILE D 1 96 ? 38.182 -13.006 -15.149 1.00 34.63 93 ILE D CA 1
ATOM 7825 C C . ILE D 1 96 ? 38.601 -14.472 -15.261 1.00 40.43 93 ILE D C 1
ATOM 7826 O O . ILE D 1 96 ? 38.179 -15.187 -16.173 1.00 45.28 93 ILE D O 1
ATOM 7831 N N . VAL D 1 97 ? 39.450 -14.916 -14.350 1.00 36.52 94 VAL D N 1
ATOM 7832 C CA . VAL D 1 97 ? 39.916 -16.280 -14.385 1.00 35.73 94 VAL D CA 1
ATOM 7833 C C . VAL D 1 97 ? 39.588 -16.949 -13.065 1.00 37.34 94 VAL D C 1
ATOM 7834 O O . VAL D 1 97 ? 39.902 -16.423 -12.004 1.00 42.73 94 VAL D O 1
ATOM 7838 N N . THR D 1 98 ? 38.943 -18.107 -13.134 1.00 38.52 95 THR D N 1
ATOM 7839 C CA . THR D 1 98 ? 38.612 -18.849 -11.934 1.00 37.53 95 THR D CA 1
ATOM 7840 C C . THR D 1 98 ? 39.631 -19.947 -11.616 1.00 43.21 95 THR D C 1
ATOM 7841 O O . THR D 1 98 ? 40.525 -20.255 -12.421 1.00 40.52 95 THR D O 1
ATOM 7845 N N . LYS D 1 99 ? 39.470 -20.546 -10.439 1.00 41.34 96 LYS D N 1
ATOM 7846 C CA . LYS D 1 99 ? 40.437 -21.504 -9.939 1.00 42.82 96 LYS D CA 1
ATOM 7847 C C . LYS D 1 99 ? 40.463 -22.794 -10.763 1.00 43.18 96 LYS D C 1
ATOM 7848 O O . LYS D 1 99 ? 41.519 -23.413 -10.914 1.00 52.57 96 LYS D O 1
ATOM 7854 N N . ASP D 1 100 ? 39.307 -23.183 -11.296 1.00 45.62 97 ASP D N 1
ATOM 7855 C CA . ASP D 1 100 ? 39.195 -24.329 -12.218 1.00 47.35 97 ASP D CA 1
ATOM 7856 C C . ASP D 1 100 ? 39.538 -24.004 -13.673 1.00 48.79 97 ASP D C 1
ATOM 7857 O O . ASP D 1 100 ? 39.253 -24.811 -14.554 1.00 54.95 97 ASP D O 1
ATOM 7862 N N . HIS D 1 101 ? 40.076 -22.807 -13.915 1.00 50.16 98 HIS D N 1
ATOM 7863 C CA . HIS D 1 101 ? 40.635 -22.404 -15.223 1.00 50.54 98 HIS D CA 1
ATOM 7864 C C . HIS D 1 101 ? 39.627 -21.892 -16.272 1.00 46.99 98 HIS D C 1
ATOM 7865 O O . HIS D 1 101 ? 39.952 -21.770 -17.455 1.00 51.72 98 HIS D O 1
ATOM 7872 N N . THR D 1 102 ? 38.413 -21.589 -15.840 1.00 39.49 99 THR D N 1
ATOM 7873 C CA . THR D 1 102 ? 37.441 -20.966 -16.716 1.00 46.20 99 THR D CA 1
ATOM 7874 C C . THR D 1 102 ? 37.730 -19.465 -16.828 1.00 49.33 99 THR D C 1
ATOM 7875 O O . THR D 1 102 ? 38.140 -18.826 -15.856 1.00 47.45 99 THR D O 1
ATOM 7879 N N . LYS D 1 103 ? 37.525 -18.919 -18.023 1.00 44.71 100 LYS D N 1
ATOM 7880 C CA . LYS D 1 103 ? 37.740 -17.504 -18.290 1.00 40.42 100 LYS D CA 1
ATOM 7881 C C . LYS D 1 103 ? 36.453 -16.843 -18.774 1.00 37.95 100 LYS D C 1
ATOM 7882 O O . LYS D 1 103 ? 35.635 -17.467 -19.441 1.00 41.54 100 LYS D O 1
ATOM 7888 N N . TYR D 1 104 ? 36.281 -15.576 -18.422 1.00 35.70 101 TYR D N 1
ATOM 7889 C CA . TYR D 1 104 ? 35.106 -14.817 -18.800 1.00 36.26 101 TYR D CA 1
ATOM 7890 C C . TYR D 1 104 ? 35.574 -13.432 -19.217 1.00 40.01 101 TYR D C 1
ATOM 7891 O O . TYR D 1 104 ? 36.489 -12.880 -18.608 1.00 43.20 101 TYR D O 1
ATOM 7900 N N . LEU D 1 105 ? 34.975 -12.879 -20.264 1.00 40.29 102 LEU D N 1
ATOM 7901 C CA . LEU D 1 105 ? 35.269 -11.507 -20.645 1.00 36.56 102 LEU D CA 1
ATOM 7902 C C . LEU D 1 105 ? 34.172 -10.565 -20.173 1.00 34.98 102 LEU D C 1
ATOM 7903 O O . LEU D 1 105 ? 32.978 -10.839 -20.335 1.00 34.63 102 LEU D O 1
ATOM 7908 N N . ALA D 1 106 ? 34.567 -9.455 -19.573 1.00 33.31 103 ALA D N 1
ATOM 7909 C CA . ALA D 1 106 ? 33.573 -8.540 -19.037 1.00 34.95 103 ALA D CA 1
ATOM 7910 C C . ALA D 1 106 ? 33.925 -7.092 -19.358 1.00 36.74 103 ALA D C 1
ATOM 7911 O O . ALA D 1 106 ? 35.092 -6.699 -19.319 1.00 36.35 103 ALA D O 1
ATOM 7913 N N . GLU D 1 107 ? 32.912 -6.310 -19.702 1.00 36.59 104 GLU D N 1
ATOM 7914 C CA . GLU D 1 107 ? 33.120 -4.910 -20.033 1.00 36.69 104 GLU D CA 1
ATOM 7915 C C . GLU D 1 107 ? 33.360 -4.097 -18.747 1.00 37.15 104 GLU D C 1
ATOM 7916 O O . GLU D 1 107 ? 34.173 -3.177 -18.721 1.00 38.73 104 GLU D O 1
ATOM 7922 N N . ARG D 1 108 ? 32.652 -4.449 -17.680 1.00 29.71 105 ARG D N 1
ATOM 7923 C CA . ARG D 1 108 ? 32.870 -3.814 -16.393 1.00 32.26 105 ARG D CA 1
ATOM 7924 C C . ARG D 1 108 ? 33.007 -4.855 -15.296 1.00 35.99 105 ARG D C 1
ATOM 7925 O O . ARG D 1 108 ? 32.497 -5.986 -15.427 1.00 29.58 105 ARG D O 1
ATOM 7933 N N . VAL D 1 109 ? 33.675 -4.454 -14.209 1.00 31.02 106 VAL D N 1
ATOM 7934 C CA . VAL D 1 109 ? 33.841 -5.305 -13.038 1.00 32.83 106 VAL D CA 1
ATOM 7935 C C . VAL D 1 109 ? 33.456 -4.579 -11.742 1.00 30.33 106 VAL D C 1
ATOM 7936 O O . VAL D 1 109 ? 33.933 -3.472 -11.464 1.00 24.62 106 VAL D O 1
ATOM 7940 N N . LEU D 1 110 ? 32.605 -5.226 -10.950 1.00 26.12 107 LEU D N 1
ATOM 7941 C CA . LEU D 1 110 ? 32.237 -4.734 -9.639 1.00 23.31 107 LEU D CA 1
ATOM 7942 C C . LEU D 1 110 ? 32.802 -5.684 -8.598 1.00 32.23 107 LEU D C 1
ATOM 7943 O O . LEU D 1 110 ? 32.391 -6.849 -8.526 1.00 27.39 107 LEU D O 1
ATOM 7948 N N . LEU D 1 111 ? 33.760 -5.178 -7.814 1.00 37.06 108 LEU D N 1
ATOM 7949 C CA . LEU D 1 111 ? 34.378 -5.916 -6.709 1.00 32.68 108 LEU D CA 1
ATOM 7950 C C . LEU D 1 111 ? 33.568 -5.766 -5.413 1.00 30.93 108 LEU D C 1
ATOM 7951 O O . LEU D 1 111 ? 33.475 -4.676 -4.839 1.00 26.41 108 LEU D O 1
ATOM 7956 N N . ALA D 1 112 ? 32.966 -6.870 -4.984 1.00 28.87 109 ALA D N 1
ATOM 7957 C CA . ALA D 1 112 ? 32.131 -6.888 -3.794 1.00 29.44 109 ALA D CA 1
ATOM 7958 C C . ALA D 1 112 ? 32.531 -8.091 -2.935 1.00 32.43 109 ALA D C 1
ATOM 7959 O O . ALA D 1 112 ? 31.669 -8.853 -2.473 1.00 31.30 109 ALA D O 1
ATOM 7961 N N . THR D 1 113 ? 33.844 -8.256 -2.754 1.00 34.66 110 THR D N 1
ATOM 7962 C CA . THR D 1 113 ? 34.420 -9.430 -2.089 1.00 36.17 110 THR D CA 1
ATOM 7963 C C . THR D 1 113 ? 34.665 -9.198 -0.613 1.00 36.37 110 THR D C 1
ATOM 7964 O O . THR D 1 113 ? 35.348 -9.981 0.034 1.00 27.50 110 THR D O 1
ATOM 7968 N N . GLY D 1 114 ? 34.119 -8.102 -0.092 1.00 37.10 111 GLY D N 1
ATOM 7969 C CA . GLY D 1 114 ? 34.162 -7.830 1.333 1.00 26.51 111 GLY D CA 1
ATOM 7970 C C . GLY D 1 114 ? 35.564 -7.828 1.889 1.00 32.72 111 GLY D C 1
ATOM 7971 O O . GLY D 1 114 ? 36.526 -7.527 1.175 1.00 31.81 111 GLY D O 1
ATOM 7988 N N . GLN D 1 116 ? 38.255 -9.565 5.370 1.00 40.73 113 GLN D N 1
ATOM 7989 C CA . GLN D 1 116 ? 38.552 -10.742 6.192 1.00 40.62 113 GLN D CA 1
ATOM 7990 C C . GLN D 1 116 ? 39.332 -10.359 7.472 1.00 40.62 113 GLN D C 1
ATOM 7991 O O . GLN D 1 116 ? 40.130 -9.416 7.454 1.00 39.25 113 GLN D O 1
ATOM 7997 N N . GLU D 1 117 ? 39.095 -11.068 8.578 1.00 42.24 114 GLU D N 1
ATOM 7998 C CA . GLU D 1 117 ? 39.745 -10.717 9.854 1.00 43.85 114 GLU D CA 1
ATOM 7999 C C . GLU D 1 117 ? 41.116 -11.341 10.024 1.00 49.24 114 GLU D C 1
ATOM 8000 O O . GLU D 1 117 ? 41.293 -12.544 9.823 1.00 51.03 114 GLU D O 1
ATOM 8006 N N . GLU D 1 118 ? 42.080 -10.518 10.420 1.00 53.88 115 GLU D N 1
ATOM 8007 C CA . GLU D 1 118 ? 43.327 -11.025 10.975 1.00 61.01 115 GLU D CA 1
ATOM 8008 C C . GLU D 1 118 ? 43.259 -10.810 12.476 1.00 60.09 115 GLU D C 1
ATOM 8009 O O . GLU D 1 118 ? 42.928 -9.714 12.943 1.00 60.12 115 GLU D O 1
ATOM 8015 N N . PHE D 1 119 ? 43.564 -11.844 13.244 1.00 58.98 116 PHE D N 1
ATOM 8016 C CA . PHE D 1 119 ? 43.348 -11.754 14.678 1.00 58.78 116 PHE D CA 1
ATOM 8017 C C . PHE D 1 119 ? 44.597 -11.449 15.461 1.00 65.78 116 PHE D C 1
ATOM 8018 O O . PHE D 1 119 ? 45.703 -11.795 15.034 1.00 63.45 116 PHE D O 1
ATOM 8026 N N . PRO D 1 120 ? 44.410 -10.782 16.616 1.00 68.16 117 PRO D N 1
ATOM 8027 C CA . PRO D 1 120 ? 45.453 -10.635 17.625 1.00 71.22 117 PRO D CA 1
ATOM 8028 C C . PRO D 1 120 ? 46.025 -12.005 17.940 1.00 78.53 117 PRO D C 1
ATOM 8029 O O . PRO D 1 120 ? 45.314 -13.006 17.879 1.00 79.54 117 PRO D O 1
ATOM 8033 N N . SER D 1 121 ? 47.308 -12.050 18.257 1.00 86.00 118 SER D N 1
ATOM 8034 C CA . SER D 1 121 ? 47.937 -13.297 18.635 1.00 91.75 118 SER D CA 1
ATOM 8035 C C . SER D 1 121 ? 47.483 -13.708 20.036 1.00 92.21 118 SER D C 1
ATOM 8036 O O . SER D 1 121 ? 48.217 -13.567 21.015 1.00 100.19 118 SER D O 1
ATOM 8039 N N . ILE D 1 122 ? 46.248 -14.189 20.117 1.00 84.45 119 ILE D N 1
ATOM 8040 C CA . ILE D 1 122 ? 45.713 -14.787 21.328 1.00 79.82 119 ILE D CA 1
ATOM 8041 C C . ILE D 1 122 ? 45.287 -16.195 20.940 1.00 79.28 119 ILE D C 1
ATOM 8042 O O . ILE D 1 122 ? 44.445 -16.348 20.044 1.00 77.21 119 ILE D O 1
ATOM 8047 N N . PRO D 1 123 ? 45.863 -17.223 21.597 1.00 75.26 120 PRO D N 1
ATOM 8048 C CA . PRO D 1 123 ? 45.661 -18.629 21.220 1.00 59.22 120 PRO D CA 1
ATOM 8049 C C . PRO D 1 123 ? 44.202 -19.005 21.019 1.00 62.90 120 PRO D C 1
ATOM 8050 O O . PRO D 1 123 ? 43.387 -18.844 21.924 1.00 59.63 120 PRO D O 1
ATOM 8054 N N . ASN D 1 124 ? 43.877 -19.455 19.811 1.00 66.51 121 ASN D N 1
ATOM 8055 C CA . ASN D 1 124 ? 42.604 -20.110 19.554 1.00 62.87 121 ASN D CA 1
ATOM 8056 C C . ASN D 1 124 ? 41.363 -19.197 19.637 1.00 60.71 121 ASN D C 1
ATOM 8057 O O . ASN D 1 124 ? 40.244 -19.688 19.802 1.00 64.94 121 ASN D O 1
ATOM 8062 N N . VAL D 1 125 ? 41.537 -17.883 19.489 1.00 55.54 122 VAL D N 1
ATOM 8063 C CA . VAL D 1 125 ? 40.370 -16.993 19.416 1.00 54.03 122 VAL D CA 1
ATOM 8064 C C . VAL D 1 125 ? 39.435 -17.299 18.257 1.00 52.50 122 VAL D C 1
ATOM 8065 O O . VAL D 1 125 ? 38.262 -16.929 18.304 1.00 56.56 122 VAL D O 1
ATOM 8069 N N . ARG D 1 126 ? 39.942 -17.948 17.210 1.00 53.34 123 ARG D N 1
ATOM 8070 C CA . ARG D 1 126 ? 39.095 -18.288 16.066 1.00 54.86 123 ARG D CA 1
ATOM 8071 C C . ARG D 1 126 ? 37.951 -19.209 16.491 1.00 47.93 123 ARG D C 1
ATOM 8072 O O . ARG D 1 126 ? 36.869 -19.169 15.913 1.00 46.57 123 ARG D O 1
ATOM 8080 N N . GLU D 1 127 ? 38.195 -20.038 17.504 1.00 53.93 124 GLU D N 1
ATOM 8081 C CA . GLU D 1 127 ? 37.166 -20.946 18.002 1.00 55.13 124 GLU D CA 1
ATOM 8082 C C . GLU D 1 127 ? 36.034 -20.165 18.652 1.00 53.23 124 GLU D C 1
ATOM 8083 O O . GLU D 1 127 ? 34.882 -20.584 18.619 1.00 55.07 124 GLU D O 1
ATOM 8089 N N . TYR D 1 128 ? 36.364 -19.017 19.228 1.00 46.22 125 TYR D N 1
ATOM 8090 C CA . TYR D 1 128 ? 35.373 -18.242 19.965 1.00 43.51 125 TYR D CA 1
ATOM 8091 C C . TYR D 1 128 ? 34.706 -17.139 19.118 1.00 45.71 125 TYR D C 1
ATOM 8092 O O . TYR D 1 128 ? 33.566 -16.753 19.376 1.00 48.90 125 TYR D O 1
ATOM 8101 N N . TYR D 1 129 ? 35.404 -16.665 18.093 1.00 45.58 126 TYR D N 1
ATOM 8102 C CA . TYR D 1 129 ? 34.864 -15.625 17.231 1.00 38.41 126 TYR D CA 1
ATOM 8103 C C . TYR D 1 129 ? 33.601 -16.073 16.501 1.00 41.82 126 TYR D C 1
ATOM 8104 O O . TYR D 1 129 ? 33.594 -17.089 15.813 1.00 46.15 126 TYR D O 1
ATOM 8113 N N . GLY D 1 130 ? 32.527 -15.309 16.672 1.00 43.03 127 GLY D N 1
ATOM 8114 C CA . GLY D 1 130 ? 31.258 -15.636 16.059 1.00 35.43 127 GLY D CA 1
ATOM 8115 C C . GLY D 1 130 ? 30.319 -16.385 16.982 1.00 40.38 127 GLY D C 1
ATOM 8116 O O . GLY D 1 130 ? 29.126 -16.501 16.691 1.00 40.41 127 GLY D O 1
ATOM 8117 N N . LYS D 1 131 ? 30.849 -16.890 18.094 1.00 38.00 128 LYS D N 1
ATOM 8118 C CA . LYS D 1 131 ? 30.030 -17.621 19.056 1.00 43.91 128 LYS D CA 1
ATOM 8119 C C . LYS D 1 131 ? 29.913 -16.917 20.412 1.00 48.04 128 LYS D C 1
ATOM 8120 O O . LYS D 1 131 ? 28.824 -16.816 20.978 1.00 46.28 128 LYS D O 1
ATOM 8126 N N . SER D 1 132 ? 31.041 -16.448 20.938 1.00 50.74 129 SER D N 1
ATOM 8127 C CA . SER D 1 132 ? 31.043 -15.720 22.203 1.00 46.62 129 SER D CA 1
ATOM 8128 C C . SER D 1 132 ? 31.974 -14.509 22.193 1.00 45.65 129 SER D C 1
ATOM 8129 O O . SER D 1 132 ? 31.827 -13.627 23.022 1.00 44.17 129 SER D O 1
ATOM 8132 N N . LEU D 1 133 ? 32.926 -14.455 21.266 1.00 45.39 130 LEU D N 1
ATOM 8133 C CA . LEU D 1 133 ? 33.640 -13.197 21.020 1.00 43.15 130 LEU D CA 1
ATOM 8134 C C . LEU D 1 133 ? 33.180 -12.599 19.690 1.00 43.37 130 LEU D C 1
ATOM 8135 O O . LEU D 1 133 ? 32.958 -13.321 18.711 1.00 43.52 130 LEU D O 1
ATOM 8140 N N . PHE D 1 134 ? 33.032 -11.279 19.667 1.00 40.19 131 PHE D N 1
ATOM 8141 C CA . PHE D 1 134 ? 32.507 -10.580 18.502 1.00 39.19 131 PHE D CA 1
ATOM 8142 C C . PHE D 1 134 ? 33.329 -9.324 18.233 1.00 36.27 131 PHE D C 1
ATOM 8143 O O . PHE D 1 134 ? 34.304 -9.064 18.936 1.00 39.30 131 PHE D O 1
ATOM 8151 N N . SER D 1 135 ? 32.975 -8.569 17.195 1.00 40.15 132 SER D N 1
ATOM 8152 C CA . SER D 1 135 ? 33.774 -7.402 16.844 1.00 43.54 132 SER D CA 1
ATOM 8153 C C . SER D 1 135 ? 32.955 -6.133 16.865 1.00 38.58 132 SER D C 1
ATOM 8154 O O . SER D 1 135 ? 33.503 -5.042 16.995 1.00 41.26 132 SER D O 1
ATOM 8157 N N . CYS D 1 136 ? 31.640 -6.275 16.780 1.00 37.17 133 CYS D N 1
ATOM 8158 C CA . CYS D 1 136 ? 30.788 -5.104 16.652 1.00 34.83 133 CYS D CA 1
ATOM 8159 C C . CYS D 1 136 ? 29.636 -5.074 17.655 1.00 34.46 133 CYS D C 1
ATOM 8160 O O . CYS D 1 136 ? 28.696 -5.871 17.573 1.00 40.96 133 CYS D O 1
ATOM 8163 N N . PRO D 1 137 ? 29.705 -4.136 18.606 1.00 37.65 134 PRO D N 1
ATOM 8164 C CA . PRO D 1 137 ? 28.688 -4.009 19.658 1.00 38.37 134 PRO D CA 1
ATOM 8165 C C . PRO D 1 137 ? 27.289 -3.740 19.096 1.00 35.93 134 PRO D C 1
ATOM 8166 O O . PRO D 1 137 ? 26.306 -4.272 19.615 1.00 38.45 134 PRO D O 1
ATOM 8170 N N . TYR D 1 138 ? 27.192 -2.931 18.050 1.00 30.88 135 TYR D N 1
ATOM 8171 C CA . TYR D 1 138 ? 25.891 -2.706 17.415 1.00 40.91 135 TYR D CA 1
ATOM 8172 C C . TYR D 1 138 ? 25.317 -4.007 16.886 1.00 42.10 135 TYR D C 1
ATOM 8173 O O . TYR D 1 138 ? 24.140 -4.297 17.077 1.00 47.76 135 TYR D O 1
ATOM 8182 N N . CYS D 1 139 ? 26.159 -4.808 16.246 1.00 42.01 136 CYS D N 1
ATOM 8183 C CA . CYS D 1 139 ? 25.694 -6.078 15.712 1.00 40.21 136 CYS D CA 1
ATOM 8184 C C . CYS D 1 139 ? 25.345 -7.065 16.813 1.00 39.39 136 CYS D C 1
ATOM 8185 O O . CYS D 1 139 ? 24.282 -7.674 16.771 1.00 40.09 136 CYS D O 1
ATOM 8188 N N . ASP D 1 140 ? 26.203 -7.194 17.821 1.00 41.34 137 ASP D N 1
ATOM 8189 C CA . ASP D 1 140 ? 26.047 -8.314 18.759 1.00 44.28 137 ASP D CA 1
ATOM 8190 C C . ASP D 1 140 ? 25.880 -7.983 20.248 1.00 42.17 137 ASP D C 1
ATOM 8191 O O . ASP D 1 140 ? 25.940 -8.880 21.095 1.00 49.17 137 ASP D O 1
ATOM 8196 N N . GLY D 1 141 ? 25.653 -6.714 20.564 1.00 38.87 138 GLY D N 1
ATOM 8197 C CA . GLY D 1 141 ? 25.605 -6.283 21.945 1.00 40.87 138 GLY D CA 1
ATOM 8198 C C . GLY D 1 141 ? 24.369 -6.772 22.666 1.00 40.14 138 GLY D C 1
ATOM 8199 O O . GLY D 1 141 ? 24.439 -7.213 23.822 1.00 36.96 138 GLY D O 1
ATOM 8200 N N . TRP D 1 142 ? 23.231 -6.693 21.983 1.00 37.34 139 TRP D N 1
ATOM 8201 C CA . TRP D 1 142 ? 21.949 -7.024 22.606 1.00 36.87 139 TRP D CA 1
ATOM 8202 C C . TRP D 1 142 ? 21.890 -8.442 23.218 1.00 36.32 139 TRP D C 1
ATOM 8203 O O . TRP D 1 142 ? 21.399 -8.619 24.329 1.00 39.67 139 TRP D O 1
ATOM 8214 N N . GLU D 1 143 ? 22.390 -9.439 22.490 1.00 26.44 140 GLU D N 1
ATOM 8215 C CA . GLU D 1 143 ? 22.361 -10.821 22.957 1.00 29.87 140 GLU D CA 1
ATOM 8216 C C . GLU D 1 143 ? 23.378 -11.096 24.069 1.00 38.40 140 GLU D C 1
ATOM 8217 O O . GLU D 1 143 ? 23.441 -12.194 24.617 1.00 46.37 140 GLU D O 1
ATOM 8223 N N . LEU D 1 144 ? 24.155 -10.079 24.408 1.00 36.92 141 LEU D N 1
ATOM 8224 C CA . LEU D 1 144 ? 25.266 -10.211 25.323 1.00 37.73 141 LEU D CA 1
ATOM 8225 C C . LEU D 1 144 ? 25.081 -9.218 26.482 1.00 40.05 141 LEU D C 1
ATOM 8226 O O . LEU D 1 144 ? 25.944 -9.091 27.366 1.00 42.86 141 LEU D O 1
ATOM 8231 N N . LYS D 1 145 ? 23.941 -8.532 26.483 1.00 33.56 142 LYS D N 1
ATOM 8232 C CA . LYS D 1 145 ? 23.668 -7.501 27.475 1.00 39.57 142 LYS D CA 1
ATOM 8233 C C . LYS D 1 145 ? 23.726 -7.999 28.935 1.00 39.55 142 LYS D C 1
ATOM 8234 O O . LYS D 1 145 ? 23.320 -9.118 29.232 1.00 42.83 142 LYS D O 1
ATOM 8240 N N . ASP D 1 146 ? 24.266 -7.155 29.816 1.00 39.78 143 ASP D N 1
ATOM 8241 C CA . ASP D 1 146 ? 24.320 -7.408 31.265 1.00 37.46 143 ASP D CA 1
ATOM 8242 C C . ASP D 1 146 ? 25.075 -8.674 31.634 1.00 41.33 143 ASP D C 1
ATOM 8243 O O . ASP D 1 146 ? 24.823 -9.273 32.671 1.00 51.08 143 ASP D O 1
ATOM 8248 N N . GLN D 1 147 ? 25.992 -9.099 30.781 1.00 44.00 144 GLN D N 1
ATOM 8249 C CA . GLN D 1 147 ? 26.769 -10.294 31.067 1.00 46.51 144 GLN D CA 1
ATOM 8250 C C . GLN D 1 147 ? 28.199 -9.892 31.368 1.00 47.65 144 GLN D C 1
ATOM 8251 O O . GLN D 1 147 ? 28.630 -8.815 30.974 1.00 46.01 144 GLN D O 1
ATOM 8257 N N . PRO D 1 148 ? 28.941 -10.754 32.075 1.00 47.01 145 PRO D N 1
ATOM 8258 C CA . PRO D 1 148 ? 30.351 -10.434 32.333 1.00 41.87 145 PRO D CA 1
ATOM 8259 C C . PRO D 1 148 ? 31.211 -10.551 31.070 1.00 34.56 145 PRO D C 1
ATOM 8260 O O . PRO D 1 148 ? 31.585 -11.652 30.666 1.00 37.71 145 PRO D O 1
ATOM 8264 N N . LEU D 1 149 ? 31.535 -9.411 30.467 1.00 30.80 146 LEU D N 1
ATOM 8265 C CA . LEU D 1 149 ? 32.241 -9.390 29.187 1.00 33.62 146 LEU D CA 1
ATOM 8266 C C . LEU D 1 149 ? 33.704 -9.035 29.333 1.00 35.65 146 LEU D C 1
ATOM 8267 O O . LEU D 1 149 ? 34.105 -8.316 30.263 1.00 32.65 146 LEU D O 1
ATOM 8272 N N . ILE D 1 150 ? 34.490 -9.533 28.384 1.00 35.79 147 ILE D N 1
ATOM 8273 C CA . ILE D 1 150 ? 35.871 -9.117 28.245 1.00 37.47 147 ILE D CA 1
ATOM 8274 C C . ILE D 1 150 ? 36.054 -8.273 26.980 1.00 37.28 147 ILE D C 1
ATOM 8275 O O . ILE D 1 150 ? 35.366 -8.459 25.963 1.00 34.32 147 ILE D O 1
ATOM 8280 N N . ILE D 1 151 ? 36.947 -7.300 27.068 1.00 39.23 148 ILE D N 1
ATOM 8281 C CA . ILE D 1 151 ? 37.323 -6.521 25.906 1.00 37.31 148 ILE D CA 1
ATOM 8282 C C . ILE D 1 151 ? 38.805 -6.695 25.689 1.00 39.14 148 ILE D C 1
ATOM 8283 O O . ILE D 1 151 ? 39.619 -6.332 26.540 1.00 47.88 148 ILE D O 1
ATOM 8288 N N . ILE D 1 152 ? 39.148 -7.288 24.558 1.00 37.28 149 ILE D N 1
ATOM 8289 C CA . ILE D 1 152 ? 40.534 -7.541 24.236 1.00 39.67 149 ILE D CA 1
ATOM 8290 C C . ILE D 1 152 ? 40.930 -6.554 23.174 1.00 39.41 149 ILE D C 1
ATOM 8291 O O . ILE D 1 152 ? 40.344 -6.537 22.098 1.00 43.90 149 ILE D O 1
ATOM 8296 N N . SER D 1 153 ? 41.911 -5.720 23.462 1.00 40.72 150 SER D N 1
ATOM 8297 C CA . SER D 1 153 ? 42.322 -4.728 22.483 1.00 45.44 150 SER D CA 1
ATOM 8298 C C . SER D 1 153 ? 43.749 -4.265 22.737 1.00 53.86 150 SER D C 1
ATOM 8299 O O . SER D 1 153 ? 44.103 -3.908 23.861 1.00 56.46 150 SER D O 1
ATOM 8302 N N . GLU D 1 154 ? 44.566 -4.262 21.687 1.00 52.70 151 GLU D N 1
ATOM 8303 C CA . GLU D 1 154 ? 45.992 -3.988 21.839 1.00 49.85 151 GLU D CA 1
ATOM 8304 C C . GLU D 1 154 ? 46.377 -2.510 21.672 1.00 48.45 151 GLU D C 1
ATOM 8305 O O . GLU D 1 154 ? 47.432 -2.082 22.137 1.00 54.82 151 GLU D O 1
ATOM 8311 N N . ASN D 1 155 ? 45.505 -1.731 21.041 1.00 51.81 152 ASN D N 1
ATOM 8312 C CA . ASN D 1 155 ? 45.753 -0.308 20.791 1.00 57.50 152 ASN D CA 1
ATOM 8313 C C . ASN D 1 155 ? 44.951 0.596 21.714 1.00 55.21 152 ASN D C 1
ATOM 8314 O O . ASN D 1 155 ? 43.716 0.601 21.650 1.00 49.01 152 ASN D O 1
ATOM 8319 N N . GLU D 1 156 ? 45.660 1.381 22.530 1.00 59.56 153 GLU D N 1
ATOM 8320 C CA . GLU D 1 156 ? 45.065 2.132 23.634 1.00 47.58 153 GLU D CA 1
ATOM 8321 C C . GLU D 1 156 ? 43.844 2.981 23.293 1.00 49.49 153 GLU D C 1
ATOM 8322 O O . GLU D 1 156 ? 42.839 2.929 24.002 1.00 51.23 153 GLU D O 1
ATOM 8328 N N . ASP D 1 157 ? 43.926 3.755 22.213 1.00 51.93 154 ASP D N 1
ATOM 8329 C CA . ASP D 1 157 ? 42.851 4.682 21.854 1.00 58.28 154 ASP D CA 1
ATOM 8330 C C . ASP D 1 157 ? 41.592 3.967 21.378 1.00 52.15 154 ASP D C 1
ATOM 8331 O O . ASP D 1 157 ? 40.471 4.420 21.613 1.00 47.88 154 ASP D O 1
ATOM 8336 N N . HIS D 1 158 ? 41.768 2.839 20.714 0.91 48.11 155 HIS D N 1
ATOM 8337 C CA . HIS D 1 158 ? 40.599 2.102 20.309 0.91 43.70 155 HIS D CA 1
ATOM 8338 C C . HIS D 1 158 ? 39.976 1.375 21.509 0.91 46.42 155 HIS D C 1
ATOM 8339 O O . HIS D 1 158 ? 38.758 1.181 21.575 0.91 40.49 155 HIS D O 1
ATOM 8346 N N . THR D 1 159 ? 40.818 1.004 22.472 1.00 48.23 156 THR D N 1
ATOM 8347 C CA . THR D 1 159 ? 40.361 0.381 23.712 1.00 42.07 156 THR D CA 1
ATOM 8348 C C . THR D 1 159 ? 39.366 1.267 24.481 1.00 43.86 156 THR D C 1
ATOM 8349 O O . THR D 1 159 ? 38.266 0.822 24.828 1.00 40.82 156 THR D O 1
ATOM 8353 N N . LEU D 1 160 ? 39.742 2.522 24.716 1.00 44.56 157 LEU D N 1
ATOM 8354 C CA . LEU D 1 160 ? 38.830 3.500 25.313 1.00 51.80 157 LEU D CA 1
ATOM 8355 C C . LEU D 1 160 ? 37.521 3.678 24.511 1.00 47.49 157 LEU D C 1
ATOM 8356 O O . LEU D 1 160 ? 36.448 3.849 25.090 1.00 37.18 157 LEU D O 1
ATOM 8361 N N . HIS D 1 161 ? 37.601 3.633 23.185 1.00 43.62 158 HIS D N 1
ATOM 8362 C CA . HIS D 1 161 ? 36.385 3.753 22.388 1.00 40.80 158 HIS D CA 1
ATOM 8363 C C . HIS D 1 161 ? 35.499 2.503 22.528 1.00 39.49 158 HIS D C 1
ATOM 8364 O O . HIS D 1 161 ? 34.306 2.598 22.831 1.00 41.84 158 HIS D O 1
ATOM 8379 N N . THR D 1 163 ? 35.483 0.297 24.877 1.00 36.75 160 THR D N 1
ATOM 8380 C CA . THR D 1 163 ? 34.987 0.210 26.240 1.00 34.02 160 THR D CA 1
ATOM 8381 C C . THR D 1 163 ? 33.763 1.081 26.461 1.00 38.81 160 THR D C 1
ATOM 8382 O O . THR D 1 163 ? 32.752 0.609 26.976 1.00 48.20 160 THR D O 1
ATOM 8386 N N . LYS D 1 164 ? 33.855 2.355 26.083 1.00 42.32 161 LYS D N 1
ATOM 8387 C CA . LYS D 1 164 ? 32.725 3.285 26.223 1.00 42.72 161 LYS D CA 1
ATOM 8388 C C . LYS D 1 164 ? 31.468 2.768 25.499 1.00 40.51 161 LYS D C 1
ATOM 8389 O O . LYS D 1 164 ? 30.354 2.828 26.034 1.00 37.03 161 LYS D O 1
ATOM 8395 N N . LEU D 1 165 ? 31.660 2.254 24.287 1.00 32.53 162 LEU D N 1
ATOM 8396 C CA . LEU D 1 165 ? 30.560 1.736 23.493 1.00 29.51 162 LEU D CA 1
ATOM 8397 C C . LEU D 1 165 ? 29.934 0.465 24.121 1.00 36.99 162 LEU D C 1
ATOM 8398 O O . LEU D 1 165 ? 28.720 0.414 24.360 1.00 33.20 162 LEU D O 1
ATOM 8403 N N . VAL D 1 166 ? 30.760 -0.545 24.409 1.00 34.15 163 VAL D N 1
ATOM 8404 C CA . VAL D 1 166 ? 30.276 -1.803 24.992 1.00 27.71 163 VAL D CA 1
ATOM 8405 C C . VAL D 1 166 ? 29.598 -1.623 26.365 1.00 30.63 163 VAL D C 1
ATOM 8406 O O . VAL D 1 166 ? 28.706 -2.399 26.738 1.00 30.93 163 VAL D O 1
ATOM 8410 N N . TYR D 1 167 ? 29.991 -0.570 27.090 1.00 28.57 164 TYR D N 1
ATOM 8411 C CA . TYR D 1 167 ? 29.383 -0.224 28.379 1.00 30.88 164 TYR D CA 1
ATOM 8412 C C . TYR D 1 167 ? 27.862 0.035 28.272 1.00 40.14 164 TYR D C 1
ATOM 8413 O O . TYR D 1 167 ? 27.150 -0.117 29.269 1.00 40.02 164 TYR D O 1
ATOM 8422 N N . ASN D 1 168 ? 27.375 0.427 27.079 1.00 38.31 165 ASN D N 1
ATOM 8423 C CA . ASN D 1 168 ? 25.928 0.543 26.793 1.00 37.97 165 ASN D CA 1
ATOM 8424 C C . ASN D 1 168 ? 25.190 -0.781 27.061 1.00 36.43 165 ASN D C 1
ATOM 8425 O O . ASN D 1 168 ? 23.998 -0.786 27.388 1.00 38.14 165 ASN D O 1
ATOM 8430 N N . TRP D 1 169 ? 25.896 -1.901 26.881 1.00 32.94 166 TRP D N 1
ATOM 8431 C CA . TRP D 1 169 ? 25.269 -3.224 26.927 1.00 35.03 166 TRP D CA 1
ATOM 8432 C C . TRP D 1 169 ? 25.550 -3.990 28.207 1.00 36.90 166 TRP D C 1
ATOM 8433 O O . TRP D 1 169 ? 24.687 -4.732 28.696 1.00 40.75 166 TRP D O 1
ATOM 8444 N N . SER D 1 170 ? 26.754 -3.832 28.747 1.00 32.23 167 SER D N 1
ATOM 8445 C CA . SER D 1 170 ? 27.040 -4.359 30.077 1.00 34.90 167 SER D CA 1
ATOM 8446 C C . SER D 1 170 ? 28.033 -3.464 30.827 1.00 38.86 167 SER D C 1
ATOM 8447 O O . SER D 1 170 ? 28.963 -2.911 30.222 1.00 36.74 167 SER D O 1
ATOM 8450 N N . THR D 1 171 ? 27.819 -3.306 32.134 1.00 38.03 168 THR D N 1
ATOM 8451 C CA . THR D 1 171 ? 28.769 -2.577 32.973 1.00 43.48 168 THR D CA 1
ATOM 8452 C C . THR D 1 171 ? 29.748 -3.524 33.649 1.00 49.67 168 THR D C 1
ATOM 8453 O O . THR D 1 171 ? 30.661 -3.077 34.341 1.00 53.56 168 THR D O 1
ATOM 8457 N N . ASP D 1 172 ? 29.547 -4.826 33.455 1.00 47.13 169 ASP D N 1
ATOM 8458 C CA . ASP D 1 172 ? 30.470 -5.827 33.973 1.00 44.47 169 ASP D CA 1
ATOM 8459 C C . ASP D 1 172 ? 31.536 -6.143 32.928 1.00 42.07 169 ASP D C 1
ATOM 8460 O O . ASP D 1 172 ? 31.438 -7.147 32.219 1.00 41.08 169 ASP D O 1
ATOM 8465 N N . LEU D 1 173 ? 32.552 -5.283 32.858 1.00 42.01 170 LEU D N 1
ATOM 8466 C CA . LEU D 1 173 ? 33.609 -5.375 31.853 1.00 42.61 170 LEU D CA 1
ATOM 8467 C C . LEU D 1 173 ? 34.995 -5.625 32.466 1.00 43.83 170 LEU D C 1
ATOM 8468 O O . LEU D 1 173 ? 35.328 -5.080 33.521 1.00 41.77 170 LEU D O 1
ATOM 8473 N N . VAL D 1 174 ? 35.798 -6.442 31.789 1.00 41.18 171 VAL D N 1
ATOM 8474 C CA . VAL D 1 174 ? 37.225 -6.497 32.056 1.00 43.69 171 VAL D CA 1
ATOM 8475 C C . VAL D 1 174 ? 38.007 -6.185 30.767 1.00 44.02 171 VAL D C 1
ATOM 8476 O O . VAL D 1 174 ? 37.822 -6.842 29.738 1.00 42.41 171 VAL D O 1
ATOM 8480 N N . ILE D 1 175 ? 38.875 -5.178 30.816 1.00 47.09 172 ILE D N 1
ATOM 8481 C CA . ILE D 1 175 ? 39.740 -4.882 29.669 1.00 47.62 172 ILE D CA 1
ATOM 8482 C C . ILE D 1 175 ? 41.035 -5.700 29.671 1.00 50.69 172 ILE D C 1
ATOM 8483 O O . ILE D 1 175 ? 41.799 -5.657 30.643 1.00 53.07 172 ILE D O 1
ATOM 8488 N N . ALA D 1 176 ? 41.281 -6.454 28.599 1.00 45.77 173 ALA D N 1
ATOM 8489 C CA . ALA D 1 176 ? 42.572 -7.131 28.463 1.00 41.99 173 ALA D CA 1
ATOM 8490 C C . ALA D 1 176 ? 43.359 -6.558 27.285 1.00 41.48 173 ALA D C 1
ATOM 8491 O O . ALA D 1 176 ? 42.953 -6.687 26.142 1.00 46.97 173 ALA D O 1
ATOM 8493 N N . THR D 1 177 ? 44.481 -5.912 27.569 1.00 43.47 174 THR D N 1
ATOM 8494 C CA . THR D 1 177 ? 45.282 -5.301 26.523 1.00 40.96 174 THR D CA 1
ATOM 8495 C C . THR D 1 177 ? 46.242 -6.321 25.907 1.00 43.48 174 THR D C 1
ATOM 8496 O O . THR D 1 177 ? 46.901 -6.035 24.909 1.00 48.96 174 THR D O 1
ATOM 8500 N N . ASN D 1 178 ? 46.322 -7.503 26.513 1.00 44.63 175 ASN D N 1
ATOM 8501 C CA . ASN D 1 178 ? 47.097 -8.609 25.959 1.00 42.83 175 ASN D CA 1
ATOM 8502 C C . ASN D 1 178 ? 48.561 -8.270 25.715 1.00 48.11 175 ASN D C 1
ATOM 8503 O O . ASN D 1 178 ? 49.087 -8.522 24.642 1.00 47.05 175 ASN D O 1
ATOM 8508 N N . GLY D 1 179 ? 49.224 -7.70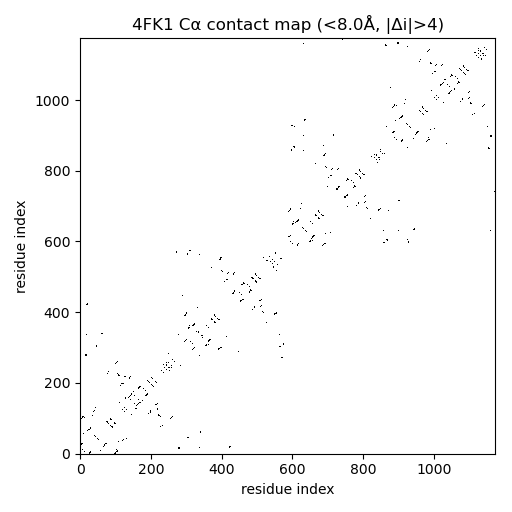2 26.717 1.00 55.86 176 GLY D N 1
ATOM 8509 C CA . GLY D 1 179 ? 50.647 -7.435 26.614 1.00 52.87 176 GLY D CA 1
ATOM 8510 C C . GLY D 1 179 ? 51.055 -5.985 26.404 1.00 55.02 176 GLY D C 1
ATOM 8511 O O . GLY D 1 179 ? 52.246 -5.691 26.280 1.00 71.77 176 GLY D O 1
ATOM 8512 N N . ASN D 1 180 ? 50.090 -5.071 26.383 1.00 52.42 177 ASN D N 1
ATOM 8513 C CA . ASN D 1 180 ? 50.393 -3.664 26.122 1.00 69.49 177 ASN D CA 1
ATOM 8514 C C . ASN D 1 180 ? 49.996 -2.736 27.264 1.00 70.87 177 ASN D C 1
ATOM 8515 O O . ASN D 1 180 ? 49.045 -3.010 27.995 1.00 76.69 177 ASN D O 1
ATOM 8520 N N . GLU D 1 181 ? 50.711 -1.630 27.412 1.00 66.19 178 GLU D N 1
ATOM 8521 C CA . GLU D 1 181 ? 50.345 -0.658 28.427 1.00 67.14 178 GLU D CA 1
ATOM 8522 C C . GLU D 1 181 ? 49.288 0.316 27.920 1.00 64.97 178 GLU D C 1
ATOM 8523 O O . GLU D 1 181 ? 49.106 0.484 26.713 1.00 60.73 178 GLU D O 1
ATOM 8529 N N . LEU D 1 182 ? 48.583 0.938 28.858 1.00 69.17 179 LEU D N 1
ATOM 8530 C CA . LEU D 1 182 ? 47.641 2.006 28.552 1.00 70.26 179 LEU D CA 1
ATOM 8531 C C . LEU D 1 182 ? 48.195 3.316 29.106 1.00 78.81 179 LEU D C 1
ATOM 8532 O O . LEU D 1 182 ? 48.899 3.309 30.111 1.00 80.43 179 LEU D O 1
ATOM 8537 N N . SER D 1 183 ? 47.873 4.435 28.458 1.00 83.25 180 SER D N 1
ATOM 8538 C CA . SER D 1 183 ? 48.274 5.755 28.954 1.00 84.63 180 SER D CA 1
ATOM 8539 C C . SER D 1 183 ? 47.673 6.052 30.319 1.00 81.22 180 SER D C 1
ATOM 8540 O O . SER D 1 183 ? 46.613 5.540 30.656 1.00 79.68 180 SER D O 1
ATOM 8543 N N . GLN D 1 184 ? 48.344 6.890 31.101 1.00 87.20 181 GLN D N 1
ATOM 8544 C CA . GLN D 1 184 ? 47.807 7.292 32.401 1.00 93.38 181 GLN D CA 1
ATOM 8545 C C . GLN D 1 184 ? 46.446 7.985 32.257 1.00 92.35 181 GLN D C 1
ATOM 8546 O O . GLN D 1 184 ? 45.539 7.747 33.055 1.00 90.61 181 GLN D O 1
ATOM 8552 N N . THR D 1 185 ? 46.310 8.825 31.230 1.00 92.08 182 THR D N 1
ATOM 8553 C CA . THR D 1 185 ? 45.032 9.454 30.878 1.00 89.61 182 THR D CA 1
ATOM 8554 C C . THR D 1 185 ? 43.899 8.431 30.673 1.00 81.45 182 THR D C 1
ATOM 8555 O O . THR D 1 185 ? 42.830 8.543 31.280 1.00 79.12 182 THR D O 1
ATOM 8559 N N . ILE D 1 186 ? 44.131 7.439 29.819 1.00 74.70 183 ILE D N 1
ATOM 8560 C CA . ILE D 1 186 ? 43.139 6.388 29.630 1.00 74.61 183 ILE D CA 1
ATOM 8561 C C . ILE D 1 186 ? 42.952 5.562 30.906 1.00 75.91 183 ILE D C 1
ATOM 8562 O O . ILE D 1 186 ? 41.827 5.279 31.311 1.00 78.95 183 ILE D O 1
ATOM 8575 N N . ASP D 1 188 ? 43.282 6.313 34.013 1.00 83.60 185 ASP D N 1
ATOM 8576 C CA . ASP D 1 188 ? 42.515 7.049 35.016 1.00 85.55 185 ASP D CA 1
ATOM 8577 C C . ASP D 1 188 ? 41.000 6.930 34.808 1.00 83.85 185 ASP D C 1
ATOM 8578 O O . ASP D 1 188 ? 40.248 6.656 35.746 1.00 83.48 185 ASP D O 1
ATOM 8583 N N . GLU D 1 189 ? 40.561 7.125 33.572 1.00 82.63 186 GLU D N 1
ATOM 8584 C CA . GLU D 1 189 ? 39.141 7.105 33.249 1.00 79.94 186 GLU D CA 1
ATOM 8585 C C . GLU D 1 189 ? 38.445 5.772 33.562 1.00 75.35 186 GLU D C 1
ATOM 8586 O O . GLU D 1 189 ? 37.300 5.758 34.025 1.00 77.99 186 GLU D O 1
ATOM 8592 N N . LEU D 1 190 ? 39.134 4.661 33.314 1.00 68.15 187 LEU D N 1
ATOM 8593 C CA . LEU D 1 190 ? 38.564 3.338 33.575 1.00 68.63 187 LEU D CA 1
ATOM 8594 C C . LEU D 1 190 ? 38.450 3.034 35.074 1.00 68.49 187 LEU D C 1
ATOM 8595 O O . LEU D 1 190 ? 37.517 2.357 35.517 1.00 59.78 187 LEU D O 1
ATOM 8600 N N . SER D 1 191 ? 39.407 3.539 35.847 1.00 80.05 188 SER D N 1
ATOM 8601 C CA . SER D 1 191 ? 39.438 3.312 37.287 1.00 88.38 188 SER D CA 1
ATOM 8602 C C . SER D 1 191 ? 38.219 3.890 37.993 1.00 90.28 188 SER D C 1
ATOM 8603 O O . SER D 1 191 ? 37.777 3.354 39.005 1.00 96.96 188 SER D O 1
ATOM 8606 N N . ASN D 1 192 ? 37.673 4.979 37.458 1.00 87.69 189 ASN D N 1
ATOM 8607 C CA . ASN D 1 192 ? 36.510 5.620 38.070 1.00 91.08 189 ASN D CA 1
ATOM 8608 C C . ASN D 1 192 ? 35.199 4.925 37.720 1.00 85.54 189 ASN D C 1
ATOM 8609 O O . ASN D 1 192 ? 34.143 5.245 38.280 1.00 89.03 189 ASN D O 1
ATOM 8614 N N . LYS D 1 193 ? 35.276 3.969 36.800 1.00 73.60 190 LYS D N 1
ATOM 8615 C CA . LYS D 1 193 ? 34.087 3.294 36.304 1.00 73.22 190 LYS D CA 1
ATOM 8616 C C . LYS D 1 193 ? 34.003 1.849 36.775 1.00 70.76 190 LYS D C 1
ATOM 8617 O O . LYS D 1 193 ? 33.193 1.078 36.253 1.00 69.64 190 LYS D O 1
ATOM 8623 N N . ASN D 1 194 ? 34.836 1.485 37.748 1.00 74.88 191 ASN D N 1
ATOM 8624 C CA . ASN D 1 194 ? 34.825 0.126 38.286 1.00 77.25 191 ASN D CA 1
ATOM 8625 C C . ASN D 1 194 ? 35.167 -0.866 37.176 1.00 66.53 191 ASN D C 1
ATOM 8626 O O . ASN D 1 194 ? 34.627 -1.967 37.110 1.00 68.03 191 ASN D O 1
ATOM 8631 N N . ILE D 1 195 ? 36.066 -0.458 36.290 1.00 61.89 192 ILE D N 1
ATOM 8632 C CA . ILE D 1 195 ? 36.462 -1.313 35.177 1.00 58.81 192 ILE D CA 1
ATOM 8633 C C . ILE D 1 195 ? 37.927 -1.702 35.287 1.00 60.59 192 ILE D C 1
ATOM 8634 O O . ILE D 1 195 ? 38.815 -0.875 35.066 1.00 61.37 192 ILE D O 1
ATOM 8639 N N . PRO D 1 196 ? 38.182 -2.973 35.623 1.00 58.67 193 PRO D N 1
ATOM 8640 C CA . PRO D 1 196 ? 39.552 -3.474 35.740 1.00 53.77 193 PRO D CA 1
ATOM 8641 C C . PRO D 1 196 ? 40.271 -3.566 34.399 1.00 48.57 193 PRO D C 1
ATOM 8642 O O . PRO D 1 196 ? 39.695 -3.953 33.381 1.00 48.51 193 PRO D O 1
ATOM 8646 N N . VAL D 1 197 ? 41.546 -3.211 34.417 1.00 48.73 194 VAL D N 1
ATOM 8647 C CA . VAL D 1 197 ? 42.428 -3.428 33.286 1.00 49.38 194 VAL D CA 1
ATOM 8648 C C . VAL D 1 197 ? 43.447 -4.529 33.616 1.00 50.89 194 VAL D C 1
ATOM 8649 O O . VAL D 1 197 ? 44.066 -4.514 34.687 1.00 46.93 194 VAL D O 1
ATOM 8653 N N . ILE D 1 198 ? 43.597 -5.499 32.712 1.00 50.33 195 ILE D N 1
ATOM 8654 C CA . ILE D 1 198 ? 44.678 -6.486 32.829 1.00 54.73 195 ILE D CA 1
ATOM 8655 C C . ILE D 1 198 ? 45.636 -6.374 31.641 1.00 55.61 195 ILE D C 1
ATOM 8656 O O . ILE D 1 198 ? 45.231 -6.436 30.469 1.00 58.88 195 ILE D O 1
ATOM 8661 N N . THR D 1 199 ? 46.906 -6.210 31.976 1.00 52.30 196 THR D N 1
ATOM 8662 C CA . THR D 1 199 ? 47.935 -5.763 31.054 1.00 56.09 196 THR D CA 1
ATOM 8663 C C . THR D 1 199 ? 48.744 -6.931 30.485 1.00 60.36 196 THR D C 1
ATOM 8664 O O . THR D 1 199 ? 49.310 -6.831 29.395 1.00 61.04 196 THR D O 1
ATOM 8668 N N . GLU D 1 200 ? 48.779 -8.040 31.219 1.00 63.83 197 GLU D N 1
ATOM 8669 C CA . GLU D 1 200 ? 49.566 -9.199 30.820 1.00 65.82 197 GLU D CA 1
ATOM 8670 C C . GLU D 1 200 ? 48.998 -9.842 29.568 1.00 59.34 197 GLU D C 1
ATOM 8671 O O . GLU D 1 200 ? 47.838 -9.632 29.229 1.00 55.40 197 GLU D O 1
ATOM 8677 N N . SER D 1 201 ? 49.827 -10.633 28.893 1.00 61.32 198 SER D N 1
ATOM 8678 C CA . SER D 1 201 ? 49.392 -11.387 27.726 1.00 56.10 198 SER D CA 1
ATOM 8679 C C . SER D 1 201 ? 48.442 -12.477 28.177 1.00 50.90 198 SER D C 1
ATOM 8680 O O . SER D 1 201 ? 48.532 -12.981 29.303 1.00 49.50 198 SER D O 1
ATOM 8683 N N . ILE D 1 202 ? 47.525 -12.830 27.293 1.00 46.37 199 ILE D N 1
ATOM 8684 C CA . ILE D 1 202 ? 46.610 -13.933 27.526 1.00 45.54 199 ILE D CA 1
ATOM 8685 C C . ILE D 1 202 ? 47.351 -15.242 27.234 1.00 48.90 199 ILE D C 1
ATOM 8686 O O . ILE D 1 202 ? 48.156 -15.309 26.305 1.00 53.91 199 ILE D O 1
ATOM 8691 N N . ARG D 1 203 ? 47.123 -16.268 28.048 1.00 48.33 200 ARG D N 1
ATOM 8692 C CA . ARG D 1 203 ? 47.754 -17.563 27.809 1.00 52.10 200 ARG D CA 1
ATOM 8693 C C . ARG D 1 203 ? 46.784 -18.540 27.143 1.00 55.43 200 ARG D C 1
ATOM 8694 O O . ARG D 1 203 ? 47.141 -19.220 26.187 1.00 62.42 200 ARG D O 1
ATOM 8702 N N . THR D 1 204 ? 45.558 -18.608 27.651 1.00 50.76 201 THR D N 1
ATOM 8703 C CA . THR D 1 204 ? 44.553 -19.513 27.116 1.00 49.71 201 THR D CA 1
ATOM 8704 C C . THR D 1 204 ? 43.173 -18.894 27.268 1.00 52.69 201 THR D C 1
ATOM 8705 O O . THR D 1 204 ? 42.896 -18.247 28.270 1.00 41.85 201 THR D O 1
ATOM 8709 N N . LEU D 1 205 ? 42.327 -19.054 26.247 1.00 52.89 202 LEU D N 1
ATOM 8710 C CA . LEU D 1 205 ? 40.887 -18.890 26.415 1.00 46.37 202 LEU D CA 1
ATOM 8711 C C . LEU D 1 205 ? 40.324 -20.276 26.727 1.00 48.58 202 LEU D C 1
ATOM 8712 O O . LEU D 1 205 ? 40.783 -21.267 26.170 1.00 58.50 202 LEU D O 1
ATOM 8717 N N . GLN D 1 206 ? 39.358 -20.359 27.636 1.00 47.18 203 GLN D N 1
ATOM 8718 C CA . GLN D 1 206 ? 38.854 -21.659 28.085 1.00 52.13 203 GLN D CA 1
ATOM 8719 C C . GLN D 1 206 ? 37.322 -21.685 28.000 1.00 49.70 203 GLN D C 1
ATOM 8720 O O . GLN D 1 206 ? 36.651 -20.720 28.387 1.00 46.67 203 GLN D O 1
ATOM 8726 N N . GLY D 1 207 ? 36.782 -22.788 27.489 1.00 48.46 204 GLY D N 1
ATOM 8727 C CA . GLY D 1 207 ? 35.348 -22.959 27.342 1.00 47.77 204 GLY D CA 1
ATOM 8728 C C . GLY D 1 207 ? 35.057 -24.282 26.662 1.00 62.44 204 GLY D C 1
ATOM 8729 O O . GLY D 1 207 ? 35.892 -25.187 26.677 1.00 71.10 204 GLY D O 1
ATOM 8730 N N . GLU D 1 208 ? 33.878 -24.403 26.065 1.00 67.60 205 GLU D N 1
ATOM 8731 C CA . GLU D 1 208 ? 33.514 -25.608 25.319 1.00 77.94 205 GLU D CA 1
ATOM 8732 C C . GLU D 1 208 ? 32.824 -25.254 24.012 1.00 77.45 205 GLU D C 1
ATOM 8733 O O . GLU D 1 208 ? 31.768 -24.624 24.020 1.00 78.25 205 GLU D O 1
ATOM 8739 N N . GLY D 1 209 ? 33.412 -25.675 22.895 1.00 76.42 206 GLY D N 1
ATOM 8740 C CA . GLY D 1 209 ? 32.837 -25.419 21.586 1.00 73.16 206 GLY D CA 1
ATOM 8741 C C . GLY D 1 209 ? 32.604 -23.942 21.351 1.00 66.43 206 GLY D C 1
ATOM 8742 O O . GLY D 1 209 ? 31.505 -23.532 20.983 1.00 64.11 206 GLY D O 1
ATOM 8743 N N . GLY D 1 210 ? 33.634 -23.141 21.606 1.00 61.07 207 GLY D N 1
ATOM 8744 C CA . GLY D 1 210 ? 33.584 -21.712 21.349 1.00 56.29 207 GLY D CA 1
ATOM 8745 C C . GLY D 1 210 ? 32.794 -20.841 22.313 1.00 51.46 207 GLY D C 1
ATOM 8746 O O . GLY D 1 210 ? 32.620 -19.653 22.056 1.00 48.33 207 GLY D O 1
ATOM 8747 N N . TYR D 1 211 ? 32.322 -21.411 23.417 1.00 56.61 208 TYR D N 1
ATOM 8748 C CA . TYR D 1 211 ? 31.571 -20.631 24.406 1.00 49.34 208 TYR D CA 1
ATOM 8749 C C . TYR D 1 211 ? 32.406 -20.339 25.645 1.00 48.14 208 TYR D C 1
ATOM 8750 O O . TYR D 1 211 ? 32.625 -21.204 26.497 1.00 54.26 208 TYR D O 1
ATOM 8759 N N . LEU D 1 212 ? 32.865 -19.093 25.712 1.00 47.28 209 LEU D N 1
ATOM 8760 C CA . LEU D 1 212 ? 33.868 -18.642 26.667 1.00 48.37 209 LEU D CA 1
ATOM 8761 C C . LEU D 1 212 ? 33.430 -18.785 28.134 1.00 50.15 209 LEU D C 1
ATOM 8762 O O . LEU D 1 212 ? 32.314 -18.408 28.495 1.00 49.60 209 LEU D O 1
ATOM 8767 N N . LYS D 1 213 ? 34.316 -19.338 28.967 1.00 53.44 210 LYS D N 1
ATOM 8768 C CA . LYS D 1 213 ? 34.072 -19.488 30.413 1.00 48.52 210 LYS D CA 1
ATOM 8769 C C . LYS D 1 213 ? 35.115 -18.750 31.257 1.00 48.31 210 LYS D C 1
ATOM 8770 O O . LYS D 1 213 ? 34.781 -18.093 32.243 1.00 47.85 210 LYS D O 1
ATOM 8776 N N . LYS D 1 214 ? 36.382 -18.876 30.864 1.00 49.31 211 LYS D N 1
ATOM 8777 C CA . LYS D 1 214 ? 37.502 -18.310 31.616 1.00 46.97 211 LYS D CA 1
ATOM 8778 C C . LYS D 1 214 ? 38.598 -17.791 30.684 1.00 42.91 211 LYS D C 1
ATOM 8779 O O . LYS D 1 214 ? 38.818 -18.334 29.613 1.00 42.46 211 LYS D O 1
ATOM 8785 N N . VAL D 1 215 ? 39.290 -16.743 31.119 1.00 44.81 212 VAL D N 1
ATOM 8786 C CA . VAL D 1 215 ? 40.488 -16.258 30.453 1.00 40.55 212 VAL D CA 1
ATOM 8787 C C . VAL D 1 215 ? 41.696 -16.380 31.398 1.00 49.90 212 VAL D C 1
ATOM 8788 O O . VAL D 1 215 ? 41.685 -15.884 32.536 1.00 48.36 212 VAL D O 1
ATOM 8792 N N . GLU D 1 216 ? 42.742 -17.048 30.925 1.00 52.35 213 GLU D N 1
ATOM 8793 C CA . GLU D 1 216 ? 43.956 -17.207 31.707 1.00 44.55 213 GLU D CA 1
ATOM 8794 C C . GLU D 1 216 ? 45.123 -16.392 31.149 1.00 51.41 213 GLU D C 1
ATOM 8795 O O . GLU D 1 216 ? 45.402 -16.444 29.958 1.00 46.82 213 GLU D O 1
ATOM 8801 N N . PHE D 1 217 ? 45.810 -15.658 32.021 1.00 55.76 214 PHE D N 1
ATOM 8802 C CA . PHE D 1 217 ? 46.904 -14.783 31.616 1.00 47.78 214 PHE D CA 1
ATOM 8803 C C . PHE D 1 217 ? 48.267 -15.429 31.871 1.00 55.28 214 PHE D C 1
ATOM 8804 O O . PHE D 1 217 ? 48.334 -16.498 32.469 1.00 63.05 214 PHE D O 1
ATOM 8812 N N . HIS D 1 218 ? 49.340 -14.783 31.405 1.00 56.23 215 HIS D N 1
ATOM 8813 C CA . HIS D 1 218 ? 50.671 -15.387 31.384 1.00 58.91 215 HIS D CA 1
ATOM 8814 C C . HIS D 1 218 ? 51.128 -15.764 32.781 1.00 68.44 215 HIS D C 1
ATOM 8815 O O . HIS D 1 218 ? 51.689 -16.845 32.996 1.00 68.88 215 HIS D O 1
ATOM 8822 N N . SER D 1 219 ? 50.877 -14.876 33.736 1.00 74.15 216 SER D N 1
ATOM 8823 C CA . SER D 1 219 ? 51.321 -15.117 35.102 1.00 82.64 216 SER D CA 1
ATOM 8824 C C . SER D 1 219 ? 50.356 -16.033 35.854 1.00 80.18 216 SER D C 1
ATOM 8825 O O . SER D 1 219 ? 50.467 -16.202 37.067 1.00 82.64 216 SER D O 1
ATOM 8828 N N . GLY D 1 220 ? 49.416 -16.625 35.119 1.00 75.71 217 GLY D N 1
ATOM 8829 C CA . GLY D 1 220 ? 48.587 -17.690 35.649 1.00 61.35 217 GLY D CA 1
ATOM 8830 C C . GLY D 1 220 ? 47.279 -17.257 36.276 1.00 58.47 217 GLY D C 1
ATOM 8831 O O . GLY D 1 220 ? 46.486 -18.104 36.688 1.00 59.79 217 GLY D O 1
ATOM 8832 N N . LEU D 1 221 ? 47.053 -15.948 36.357 1.00 59.29 218 LEU D N 1
ATOM 8833 C CA . LEU D 1 221 ? 45.762 -15.427 36.798 1.00 53.81 218 LEU D CA 1
ATOM 8834 C C . LEU D 1 221 ? 44.666 -15.929 35.872 1.00 56.91 218 LEU D C 1
ATOM 8835 O O . LEU D 1 221 ? 44.876 -16.071 34.674 1.00 52.74 218 LEU D O 1
ATOM 8840 N N . ARG D 1 222 ? 43.497 -16.187 36.441 1.00 56.59 219 ARG D N 1
ATOM 8841 C CA . ARG D 1 222 ? 42.398 -16.805 35.730 1.00 52.33 219 ARG D CA 1
ATOM 8842 C C . ARG D 1 222 ? 41.149 -16.072 36.166 1.00 45.22 219 ARG D C 1
ATOM 8843 O O . ARG D 1 222 ? 40.892 -15.965 37.365 1.00 47.23 219 ARG D O 1
ATOM 8851 N N . ILE D 1 223 ? 40.381 -15.549 35.211 1.00 41.84 220 ILE D N 1
ATOM 8852 C CA . ILE D 1 223 ? 39.127 -14.876 35.532 1.00 42.83 220 ILE D CA 1
ATOM 8853 C C . ILE D 1 223 ? 37.962 -15.441 34.720 1.00 50.06 220 ILE D C 1
ATOM 8854 O O . ILE D 1 223 ? 38.132 -15.891 33.584 1.00 53.29 220 ILE D O 1
ATOM 8859 N N . GLU D 1 224 ? 36.766 -15.408 35.291 1.00 49.83 221 GLU D N 1
ATOM 8860 C CA . GLU D 1 224 ? 35.586 -15.843 34.557 1.00 41.52 221 GLU D CA 1
ATOM 8861 C C . GLU D 1 224 ? 34.958 -14.716 33.762 1.00 40.43 221 GLU D C 1
ATOM 8862 O O . GLU D 1 224 ? 34.716 -13.628 34.283 1.00 41.51 221 GLU D O 1
ATOM 8868 N N . ARG D 1 225 ? 34.714 -15.003 32.486 1.00 43.78 222 ARG D N 1
ATOM 8869 C CA . ARG D 1 225 ? 34.061 -14.096 31.545 1.00 44.85 222 ARG D CA 1
ATOM 8870 C C . ARG D 1 225 ? 33.156 -14.956 30.666 1.00 41.54 222 ARG D C 1
ATOM 8871 O O . ARG D 1 225 ? 33.440 -16.136 30.486 1.00 40.77 222 ARG D O 1
ATOM 8879 N N . ALA D 1 226 ? 32.066 -14.391 30.143 1.00 37.40 223 ALA D N 1
ATOM 8880 C CA . ALA D 1 226 ? 31.069 -15.194 29.412 1.00 41.39 223 ALA D CA 1
ATOM 8881 C C . ALA D 1 226 ? 31.151 -15.006 27.908 1.00 45.53 223 ALA D C 1
ATOM 8882 O O . ALA D 1 226 ? 30.437 -15.649 27.143 1.00 49.25 223 ALA D O 1
ATOM 8884 N N . GLY D 1 227 ? 32.039 -14.122 27.491 1.00 44.22 224 GLY D N 1
ATOM 8885 C CA . GLY D 1 227 ? 32.181 -13.775 26.099 1.00 38.77 224 GLY D CA 1
ATOM 8886 C C . GLY D 1 227 ? 32.591 -12.328 26.054 1.00 43.46 224 GLY D C 1
ATOM 8887 O O . GLY D 1 227 ? 33.008 -11.775 27.073 1.00 44.06 224 GLY D O 1
ATOM 8888 N N . GLY D 1 228 ? 32.472 -11.706 24.887 1.00 46.56 225 GLY D N 1
ATOM 8889 C CA . GLY D 1 228 ? 32.776 -10.296 24.767 1.00 43.02 225 GLY D CA 1
ATOM 8890 C C . GLY D 1 228 ? 33.286 -9.869 23.406 1.00 42.78 225 GLY D C 1
ATOM 8891 O O . GLY D 1 228 ? 32.877 -10.395 22.369 1.00 38.03 225 GLY D O 1
ATOM 8892 N N . PHE D 1 229 ? 34.216 -8.924 23.417 1.00 40.42 226 PHE D N 1
ATOM 8893 C CA . PHE D 1 229 ? 34.622 -8.250 22.199 1.00 37.67 226 PHE D CA 1
ATOM 8894 C C . PHE D 1 229 ? 36.130 -8.220 21.993 1.00 39.70 226 PHE D C 1
ATOM 8895 O O . PHE D 1 229 ? 36.915 -8.101 22.943 1.00 38.49 226 PHE D O 1
ATOM 8903 N N . ILE D 1 230 ? 36.519 -8.346 20.733 1.00 34.16 227 ILE D N 1
ATOM 8904 C CA . ILE D 1 230 ? 37.918 -8.346 20.344 1.00 39.67 227 ILE D CA 1
ATOM 8905 C C . ILE D 1 230 ? 38.083 -7.264 19.264 1.00 39.42 227 ILE D C 1
ATOM 8906 O O . ILE D 1 230 ? 37.103 -6.664 18.832 1.00 40.73 227 ILE D O 1
ATOM 8911 N N . VAL D 1 231 ? 39.303 -6.971 18.849 1.00 39.58 228 VAL D N 1
ATOM 8912 C CA . VAL D 1 231 ? 39.478 -5.986 17.798 1.00 39.59 228 VAL D CA 1
ATOM 8913 C C . VAL D 1 231 ? 40.377 -6.550 16.708 1.00 47.18 228 VAL D C 1
ATOM 8914 O O . VAL D 1 231 ? 41.596 -6.533 16.833 1.00 52.30 228 VAL D O 1
ATOM 8918 N N . PRO D 1 232 ? 39.773 -7.073 15.628 1.00 47.25 229 PRO D N 1
ATOM 8919 C CA . PRO D 1 232 ? 40.592 -7.724 14.605 1.00 43.69 229 PRO D CA 1
ATOM 8920 C C . PRO D 1 232 ? 41.211 -6.697 13.679 1.00 48.07 229 PRO D C 1
ATOM 8921 O O . PRO D 1 232 ? 40.784 -5.546 13.658 1.00 52.63 229 PRO D O 1
ATOM 8925 N N . THR D 1 233 ? 42.223 -7.108 12.929 1.00 51.43 230 THR D N 1
ATOM 8926 C CA . THR D 1 233 ? 42.731 -6.293 11.840 1.00 53.94 230 THR D CA 1
ATOM 8927 C C . THR D 1 233 ? 41.992 -6.758 10.590 1.00 50.31 230 THR D C 1
ATOM 8928 O O . THR D 1 233 ? 41.773 -7.958 10.406 1.00 50.33 230 THR D O 1
ATOM 8932 N N . PHE D 1 234 ? 41.597 -5.826 9.732 1.00 49.11 231 PHE D N 1
ATOM 8933 C CA . PHE D 1 234 ? 40.962 -6.211 8.474 1.00 43.05 231 PHE D CA 1
ATOM 8934 C C . PHE D 1 234 ? 41.902 -6.106 7.296 1.00 40.77 231 PHE D C 1
ATOM 8935 O O . PHE D 1 234 ? 42.687 -5.176 7.203 1.00 46.71 231 PHE D O 1
ATOM 8943 N N . PHE D 1 235 ? 41.831 -7.089 6.407 1.00 42.67 232 PHE D N 1
ATOM 8944 C CA . PHE D 1 235 ? 42.642 -7.092 5.193 1.00 41.94 232 PHE D CA 1
ATOM 8945 C C . PHE D 1 235 ? 41.870 -7.714 4.031 1.00 45.88 232 PHE D C 1
ATOM 8946 O O . PHE D 1 235 ? 40.827 -8.350 4.238 1.00 43.69 232 PHE D O 1
ATOM 8954 N N . ARG D 1 236 ? 42.382 -7.528 2.816 1.00 50.66 233 ARG D N 1
ATOM 8955 C CA . ARG D 1 236 ? 41.737 -8.066 1.620 1.00 46.15 233 ARG D CA 1
ATOM 8956 C C . ARG D 1 236 ? 42.619 -9.134 1.021 1.00 44.27 233 ARG D C 1
ATOM 8957 O O . ARG D 1 236 ? 43.578 -8.826 0.314 1.00 48.04 233 ARG D O 1
ATOM 8965 N N . PRO D 1 237 ? 42.297 -10.400 1.298 1.00 48.53 234 PRO D N 1
ATOM 8966 C CA . PRO D 1 237 ? 43.126 -11.495 0.783 1.00 51.53 234 PRO D CA 1
ATOM 8967 C C . PRO D 1 237 ? 43.083 -11.623 -0.743 1.00 46.93 234 PRO D C 1
ATOM 8968 O O . PRO D 1 237 ? 43.985 -12.258 -1.291 1.00 44.88 234 PRO D O 1
ATOM 8972 N N . ASN D 1 238 ? 42.100 -11.031 -1.425 1.00 36.42 235 ASN D N 1
ATOM 8973 C CA . ASN D 1 238 ? 42.114 -11.111 -2.891 1.00 40.89 235 ASN D CA 1
ATOM 8974 C C . ASN D 1 238 ? 43.111 -10.210 -3.596 1.00 41.30 235 ASN D C 1
ATOM 8975 O O . ASN D 1 238 ? 43.684 -10.610 -4.621 1.00 40.81 235 ASN D O 1
ATOM 8980 N N . GLN D 1 239 ? 43.320 -9.008 -3.063 1.00 37.66 236 GLN D N 1
ATOM 8981 C CA . GLN D 1 239 ? 44.177 -8.027 -3.734 1.00 41.78 236 GLN D CA 1
ATOM 8982 C C . GLN D 1 239 ? 43.805 -7.793 -5.220 1.00 48.50 236 GLN D C 1
ATOM 8983 O O . GLN D 1 239 ? 44.673 -7.612 -6.078 1.00 48.88 236 GLN D O 1
ATOM 8989 N N . PHE D 1 240 ? 42.509 -7.813 -5.523 1.00 46.39 237 PHE D N 1
ATOM 8990 C CA . PHE D 1 240 ? 42.044 -7.525 -6.882 1.00 45.10 237 PHE D CA 1
ATOM 8991 C C . PHE D 1 240 ? 42.247 -6.050 -7.176 1.00 42.38 237 PHE D C 1
ATOM 8992 O O . PHE D 1 240 ? 42.698 -5.681 -8.253 1.00 41.65 237 PHE D O 1
ATOM 9000 N N . ILE D 1 241 ? 41.933 -5.222 -6.181 1.00 42.29 238 ILE D N 1
ATOM 9001 C CA . ILE D 1 241 ? 42.110 -3.777 -6.253 1.00 43.15 238 ILE D CA 1
ATOM 9002 C C . ILE D 1 241 ? 43.542 -3.421 -6.611 1.00 44.82 238 ILE D C 1
ATOM 9003 O O . ILE D 1 241 ? 43.786 -2.459 -7.331 1.00 49.45 238 ILE D O 1
ATOM 9008 N N . GLU D 1 242 ? 44.483 -4.228 -6.143 0.93 40.07 239 GLU D N 1
ATOM 9009 C CA . GLU D 1 242 ? 45.889 -3.971 -6.395 0.93 45.85 239 GLU D CA 1
ATOM 9010 C C . GLU D 1 242 ? 46.312 -4.403 -7.785 0.93 55.15 239 GLU D C 1
ATOM 9011 O O . GLU D 1 242 ? 47.099 -3.717 -8.432 0.93 66.08 239 GLU D O 1
ATOM 9017 N N . GLN D 1 243 ? 45.798 -5.529 -8.264 1.00 58.14 240 GLN D N 1
ATOM 9018 C CA . GLN D 1 243 ? 46.210 -5.992 -9.587 1.00 59.94 240 GLN D CA 1
ATOM 9019 C C . GLN D 1 243 ? 45.494 -5.247 -10.707 1.00 58.18 240 GLN D C 1
ATOM 9020 O O . GLN D 1 243 ? 45.941 -5.266 -11.859 1.00 64.54 240 GLN D O 1
ATOM 9026 N N . LEU D 1 244 ? 44.390 -4.584 -10.366 1.00 50.95 241 LEU D N 1
ATOM 9027 C CA . LEU D 1 244 ? 43.662 -3.760 -11.335 1.00 45.85 241 LEU D CA 1
ATOM 9028 C C . LEU D 1 244 ? 44.124 -2.297 -11.358 1.00 49.98 241 LEU D C 1
ATOM 9029 O O . LEU D 1 244 ? 43.564 -1.478 -12.072 1.00 53.78 241 LEU D O 1
ATOM 9034 N N . GLY D 1 245 ? 45.131 -1.966 -10.556 1.00 54.69 242 GLY D N 1
ATOM 9035 C CA . GLY D 1 245 ? 45.701 -0.631 -10.568 1.00 51.05 242 GLY D CA 1
ATOM 9036 C C . GLY D 1 245 ? 44.896 0.493 -9.936 1.00 50.28 242 GLY D C 1
ATOM 9037 O O . GLY D 1 245 ? 45.195 1.659 -10.185 1.00 56.47 242 GLY D O 1
ATOM 9038 N N . CYS D 1 246 ? 43.885 0.168 -9.130 1.00 42.67 243 CYS D N 1
ATOM 9039 C CA . CYS D 1 246 ? 43.101 1.203 -8.448 1.00 40.13 243 CYS D CA 1
ATOM 9040 C C . CYS D 1 246 ? 43.990 2.032 -7.517 1.00 45.43 243 CYS D C 1
ATOM 9041 O O . CYS D 1 246 ? 44.774 1.466 -6.749 1.00 47.69 243 CYS D O 1
ATOM 9044 N N . GLU D 1 247 ? 43.875 3.361 -7.594 1.00 44.41 244 GLU D N 1
ATOM 9045 C CA . GLU D 1 247 ? 44.671 4.274 -6.757 1.00 42.91 244 GLU D CA 1
ATOM 9046 C C . GLU D 1 247 ? 43.993 4.588 -5.432 1.00 42.34 244 GLU D C 1
ATOM 9047 O O . GLU D 1 247 ? 42.793 4.873 -5.394 1.00 40.99 244 GLU D O 1
ATOM 9053 N N . LEU D 1 248 ? 44.769 4.561 -4.350 1.00 44.29 245 LEU D N 1
ATOM 9054 C CA . LEU D 1 248 ? 44.272 4.971 -3.040 1.00 38.57 245 LEU D CA 1
ATOM 9055 C C . LEU D 1 248 ? 43.975 6.470 -3.027 1.00 40.17 245 LEU D C 1
ATOM 9056 O O . LEU D 1 248 ? 44.783 7.267 -3.484 1.00 40.37 245 LEU D O 1
ATOM 9061 N N . GLN D 1 249 ? 42.811 6.845 -2.510 1.00 36.64 246 GLN D N 1
ATOM 9062 C CA . GLN D 1 249 ? 42.498 8.257 -2.335 1.00 37.63 246 GLN D CA 1
ATOM 9063 C C . GLN D 1 249 ? 42.979 8.768 -0.983 1.00 41.14 246 GLN D C 1
ATOM 9064 O O . GLN D 1 249 ? 43.152 7.985 -0.019 1.00 41.64 246 GLN D O 1
ATOM 9070 N N . SER D 1 250 ? 43.183 10.081 -0.925 1.00 40.55 247 SER D N 1
ATOM 9071 C CA . SER D 1 250 ? 43.720 10.758 0.250 1.00 42.12 247 SER D CA 1
ATOM 9072 C C . SER D 1 250 ? 43.078 10.327 1.573 1.00 40.44 247 SER D C 1
ATOM 9073 O O . SER D 1 250 ? 43.746 10.307 2.607 1.00 41.38 247 SER D O 1
ATOM 9076 N N . ASN D 1 251 ? 41.805 9.939 1.530 1.00 39.08 248 ASN D N 1
ATOM 9077 C CA . ASN D 1 251 ? 41.114 9.515 2.736 1.00 39.16 248 ASN D CA 1
ATOM 9078 C C . ASN D 1 251 ? 41.220 8.028 3.092 1.00 40.12 248 ASN D C 1
ATOM 9079 O O . ASN D 1 251 ? 40.474 7.536 3.936 1.00 43.87 248 ASN D O 1
ATOM 9084 N N . GLY D 1 252 ? 42.120 7.299 2.445 1.00 44.70 249 GLY D N 1
ATOM 9085 C CA . GLY D 1 252 ? 42.302 5.897 2.780 1.00 34.11 249 GLY D CA 1
ATOM 9086 C C . GLY D 1 252 ? 41.340 4.891 2.157 1.00 44.24 249 GLY D C 1
ATOM 9087 O O . GLY D 1 252 ? 41.381 3.706 2.499 1.00 41.18 249 GLY D O 1
ATOM 9088 N N . THR D 1 253 ? 40.474 5.345 1.253 1.00 45.17 250 THR D N 1
ATOM 9089 C CA . THR D 1 253 ? 39.638 4.427 0.470 1.00 40.63 250 THR D CA 1
ATOM 9090 C C . THR D 1 253 ? 40.032 4.433 -1.004 1.00 30.49 250 THR D C 1
ATOM 9091 O O . THR D 1 253 ? 40.842 5.268 -1.441 1.00 34.03 250 THR D O 1
ATOM 9095 N N . PHE D 1 254 ? 39.454 3.508 -1.765 1.00 49.85 251 PHE D N 1
ATOM 9096 C CA . PHE D 1 254 ? 39.779 3.354 -3.179 1.00 40.38 251 PHE D CA 1
ATOM 9097 C C . PHE D 1 254 ? 38.666 3.890 -4.054 1.00 39.54 251 PHE D C 1
ATOM 9098 O O . PHE D 1 254 ? 38.712 3.813 -5.281 1.00 45.33 251 PHE D O 1
ATOM 9106 N N . VAL D 1 255 ? 37.669 4.458 -3.402 1.00 39.55 252 VAL D N 1
ATOM 9107 C CA . VAL D 1 255 ? 36.460 4.929 -4.046 1.00 34.29 252 VAL D CA 1
ATOM 9108 C C . VAL D 1 255 ? 36.575 6.439 -4.314 1.00 39.80 252 VAL D C 1
ATOM 9109 O O . VAL D 1 255 ? 37.122 7.171 -3.490 1.00 42.44 252 VAL D O 1
ATOM 9113 N N . ILE D 1 256 ? 36.123 6.912 -5.477 1.00 43.16 253 ILE D N 1
ATOM 9114 C CA . ILE D 1 256 ? 36.230 8.353 -5.781 1.00 46.30 253 ILE D CA 1
ATOM 9115 C C . ILE D 1 256 ? 34.922 9.155 -5.661 1.00 40.79 253 ILE D C 1
ATOM 9116 O O . ILE D 1 256 ? 34.911 10.355 -5.901 1.00 42.02 253 ILE D O 1
ATOM 9121 N N . ASP D 1 257 ? 33.829 8.494 -5.304 1.00 33.29 254 ASP D N 1
ATOM 9122 C CA . ASP D 1 257 ? 32.530 9.160 -5.202 1.00 35.64 254 ASP D CA 1
ATOM 9123 C C . ASP D 1 257 ? 31.662 8.290 -4.319 1.00 32.67 254 ASP D C 1
ATOM 9124 O O . ASP D 1 257 ? 32.152 7.322 -3.779 1.00 38.72 254 ASP D O 1
ATOM 9129 N N . ASP D 1 258 ? 30.374 8.579 -4.210 1.00 34.18 255 ASP D N 1
ATOM 9130 C CA . ASP D 1 258 ? 29.520 7.792 -3.328 1.00 36.29 255 ASP D CA 1
ATOM 9131 C C . ASP D 1 258 ? 28.816 6.639 -4.045 1.00 40.76 255 ASP D C 1
ATOM 9132 O O . ASP D 1 258 ? 27.934 5.993 -3.470 1.00 45.81 255 ASP D O 1
ATOM 9137 N N . PHE D 1 259 ? 29.212 6.373 -5.290 1.00 29.84 256 PHE D N 1
ATOM 9138 C CA . PHE D 1 259 ? 28.576 5.325 -6.093 1.00 27.29 256 PHE D CA 1
ATOM 9139 C C . PHE D 1 259 ? 29.532 4.194 -6.418 1.00 31.57 256 PHE D C 1
ATOM 9140 O O . PHE D 1 259 ? 29.254 3.358 -7.272 1.00 39.53 256 PHE D O 1
ATOM 9148 N N . GLY D 1 260 ? 30.677 4.187 -5.755 1.00 35.89 257 GLY D N 1
ATOM 9149 C CA . GLY D 1 260 ? 31.612 3.088 -5.876 1.00 32.10 257 GLY D CA 1
ATOM 9150 C C . GLY D 1 260 ? 32.615 3.144 -7.010 1.00 30.95 257 GLY D C 1
ATOM 9151 O O . GLY D 1 260 ? 33.287 2.147 -7.261 1.00 31.33 257 GLY D O 1
ATOM 9152 N N . ARG D 1 261 ? 32.727 4.284 -7.692 1.00 36.32 258 ARG D N 1
ATOM 9153 C CA . ARG D 1 261 ? 33.627 4.398 -8.845 1.00 32.52 258 ARG D CA 1
ATOM 9154 C C . ARG D 1 261 ? 35.055 4.507 -8.331 1.00 33.67 258 ARG D C 1
ATOM 9155 O O . ARG D 1 261 ? 35.276 5.019 -7.241 1.00 31.19 258 ARG D O 1
ATOM 9163 N N . THR D 1 262 ? 36.022 4.006 -9.095 1.00 36.60 259 THR D N 1
ATOM 9164 C CA . THR D 1 262 ? 37.417 4.059 -8.669 1.00 38.89 259 THR D CA 1
ATOM 9165 C C . THR D 1 262 ? 38.218 4.906 -9.651 1.00 39.57 259 THR D C 1
ATOM 9166 O O . THR D 1 262 ? 37.652 5.594 -10.472 1.00 40.52 259 THR D O 1
ATOM 9170 N N . SER D 1 263 ? 39.538 4.871 -9.564 1.00 45.72 260 SER D N 1
ATOM 9171 C CA . SER D 1 263 ? 40.346 5.687 -10.454 1.00 46.37 260 SER D CA 1
ATOM 9172 C C . SER D 1 263 ? 40.515 4.975 -11.805 1.00 41.32 260 SER D C 1
ATOM 9173 O O . SER D 1 263 ? 41.016 5.542 -12.769 1.00 41.24 260 SER D O 1
ATOM 9176 N N . GLU D 1 264 ? 40.099 3.719 -11.855 1.00 39.16 261 GLU D N 1
ATOM 9177 C CA . GLU D 1 264 ? 40.201 2.934 -13.066 1.00 39.06 261 GLU D CA 1
ATOM 9178 C C . GLU D 1 264 ? 38.847 2.936 -13.745 1.00 41.37 261 GLU D C 1
ATOM 9179 O O . GLU D 1 264 ? 37.826 2.674 -13.089 1.00 37.04 261 GLU D O 1
ATOM 9185 N N . LYS D 1 265 ? 38.834 3.248 -15.044 1.00 38.54 262 LYS D N 1
ATOM 9186 C CA . LYS D 1 265 ? 37.587 3.225 -15.794 1.00 34.54 262 LYS D CA 1
ATOM 9187 C C . LYS D 1 265 ? 37.034 1.810 -15.766 1.00 31.06 262 LYS D C 1
ATOM 9188 O O . LYS D 1 265 ? 37.795 0.852 -15.906 1.00 33.53 262 LYS D O 1
ATOM 9194 N N . ASN D 1 266 ? 35.729 1.694 -15.533 1.00 28.48 263 ASN D N 1
ATOM 9195 C CA . ASN D 1 266 ? 34.999 0.417 -15.592 1.00 35.75 263 ASN D CA 1
ATOM 9196 C C . ASN D 1 266 ? 35.181 -0.560 -14.408 1.00 36.63 263 ASN D C 1
ATOM 9197 O O . ASN D 1 266 ? 34.795 -1.735 -14.488 1.00 33.16 263 ASN D O 1
ATOM 9202 N N . ILE D 1 267 ? 35.758 -0.069 -13.317 1.00 35.91 264 ILE D N 1
ATOM 9203 C CA . ILE D 1 267 ? 35.913 -0.868 -12.096 1.00 32.39 264 ILE D CA 1
ATOM 9204 C C . ILE D 1 267 ? 35.195 -0.176 -10.949 1.00 27.67 264 ILE D C 1
ATOM 9205 O O . ILE D 1 267 ? 35.431 0.993 -10.672 1.00 34.84 264 ILE D O 1
ATOM 9210 N N . TYR D 1 268 ? 34.290 -0.895 -10.308 1.00 27.02 265 TYR D N 1
ATOM 9211 C CA . TYR D 1 268 ? 33.448 -0.328 -9.264 1.00 26.71 265 TYR D CA 1
ATOM 9212 C C . TYR D 1 268 ? 33.602 -1.166 -7.993 1.00 34.16 265 TYR D C 1
ATOM 9213 O O . TYR D 1 268 ? 33.977 -2.346 -8.066 1.00 31.36 265 TYR D O 1
ATOM 9222 N N . LEU D 1 269 ? 33.314 -0.556 -6.841 1.00 35.90 266 LEU D N 1
ATOM 9223 C CA . LEU D 1 269 ? 33.456 -1.222 -5.535 1.00 33.30 266 LEU D CA 1
ATO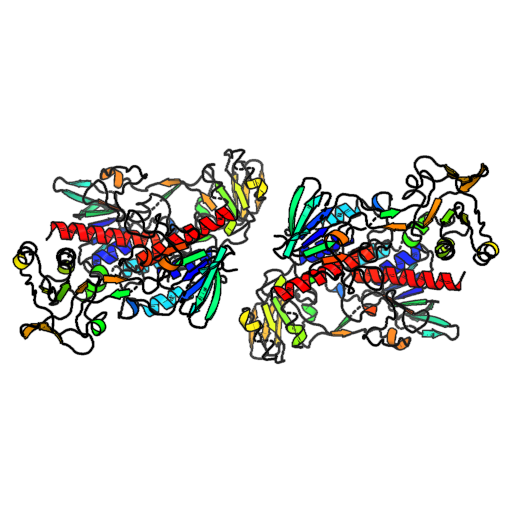M 9224 C C . LEU D 1 269 ? 32.154 -1.103 -4.753 1.00 32.35 266 LEU D C 1
ATOM 9225 O O . LEU D 1 269 ? 31.511 -0.052 -4.759 1.00 31.10 266 LEU D O 1
ATOM 9230 N N . ALA D 1 270 ? 31.749 -2.177 -4.085 1.00 32.93 267 ALA D N 1
ATOM 9231 C CA . ALA D 1 270 ? 30.605 -2.069 -3.187 1.00 25.97 267 ALA D CA 1
ATOM 9232 C C . ALA D 1 270 ? 30.803 -2.927 -1.961 1.00 28.88 267 ALA D C 1
ATOM 9233 O O . ALA D 1 270 ? 31.443 -3.979 -2.020 1.00 25.98 267 ALA D O 1
ATOM 9235 N N . GLY D 1 271 ? 30.257 -2.445 -0.848 1.00 31.19 268 GLY D N 1
ATOM 9236 C CA . GLY D 1 271 ? 30.322 -3.137 0.421 1.00 31.81 268 GLY D CA 1
ATOM 9237 C C . GLY D 1 271 ? 31.636 -2.856 1.115 1.00 32.25 268 GLY D C 1
ATOM 9238 O O . GLY D 1 271 ? 32.231 -1.792 0.928 1.00 28.13 268 GLY D O 1
ATOM 9239 N N . GLU D 1 272 ? 32.119 -3.818 1.892 1.00 25.65 269 GLU D N 1
ATOM 9240 C CA . GLU D 1 272 ? 33.291 -3.543 2.703 1.00 26.52 269 GLU D CA 1
ATOM 9241 C C . GLU D 1 272 ? 34.568 -3.305 1.905 1.00 33.09 269 GLU D C 1
ATOM 9242 O O . GLU D 1 272 ? 35.536 -2.818 2.466 1.00 42.22 269 GLU D O 1
ATOM 9248 N N . THR D 1 273 ? 34.574 -3.614 0.608 1.00 31.53 270 THR D N 1
ATOM 9249 C CA . THR D 1 273 ? 35.722 -3.265 -0.237 1.00 36.12 270 THR D CA 1
ATOM 9250 C C . THR D 1 273 ? 35.890 -1.758 -0.345 1.00 38.45 270 THR D C 1
ATOM 9251 O O . THR D 1 273 ? 37.010 -1.279 -0.491 1.00 40.12 270 THR D O 1
ATOM 9255 N N . THR D 1 274 ? 34.776 -1.022 -0.319 1.00 38.75 271 THR D N 1
ATOM 9256 C CA . THR D 1 274 ? 34.791 0.433 -0.516 1.00 44.14 271 THR D CA 1
ATOM 9257 C C . THR D 1 274 ? 35.465 1.153 0.618 1.00 48.13 271 THR D C 1
ATOM 9258 O O . THR D 1 274 ? 36.443 1.878 0.410 1.00 52.57 271 THR D O 1
ATOM 9262 N N . THR D 1 275 ? 34.893 0.969 1.810 1.00 57.83 272 THR D N 1
ATOM 9263 C CA . THR D 1 275 ? 35.290 1.684 3.043 1.00 62.03 272 THR D CA 1
ATOM 9264 C C . THR D 1 275 ? 36.568 1.183 3.671 1.00 59.11 272 THR D C 1
ATOM 9265 O O . THR D 1 275 ? 37.075 1.810 4.587 1.00 66.18 272 THR D O 1
ATOM 9269 N N . GLN D 1 276 ? 37.065 0.041 3.203 1.00 59.86 273 GLN D N 1
ATOM 9270 C CA . GLN D 1 276 ? 38.239 -0.613 3.797 1.00 69.03 273 GLN D CA 1
ATOM 9271 C C . GLN D 1 276 ? 38.144 -0.870 5.321 1.00 72.07 273 GLN D C 1
ATOM 9272 O O . GLN D 1 276 ? 39.165 -0.952 6.014 1.00 73.00 273 GLN D O 1
ATOM 9278 N N . GLY D 1 277 ? 36.923 -1.009 5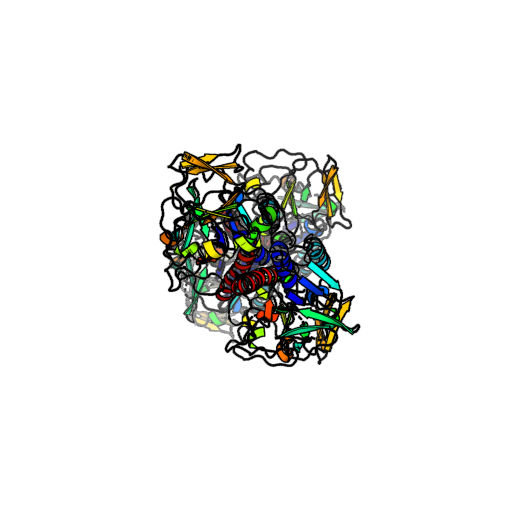.832 1.00 69.78 274 GLY D N 1
ATOM 9279 C CA . GLY D 1 277 ? 36.699 -1.359 7.230 1.00 68.42 274 GLY D CA 1
ATOM 9280 C C . GLY D 1 277 ? 35.343 -2.040 7.356 1.00 62.26 274 GLY D C 1
ATOM 9281 O O . GLY D 1 277 ? 34.702 -2.304 6.346 1.00 62.29 274 GLY D O 1
ATOM 9282 N N . PRO D 1 278 ? 34.893 -2.316 8.588 1.00 53.25 275 PRO D N 1
ATOM 9283 C CA . PRO D 1 278 ? 33.610 -2.991 8.840 1.00 44.45 275 PRO D CA 1
ATOM 9284 C C . PRO D 1 278 ? 32.434 -2.085 8.535 1.00 46.02 275 PRO D C 1
ATOM 9285 O O . PRO D 1 278 ? 32.615 -0.874 8.607 1.00 56.65 275 PRO D O 1
ATOM 9289 N N . SER D 1 279 ? 31.265 -2.650 8.217 1.00 40.08 276 SER D N 1
ATOM 9290 C CA . SER D 1 279 ? 30.009 -1.887 8.178 1.00 34.81 276 SER D CA 1
ATOM 9291 C C . SER D 1 279 ? 28.812 -2.739 8.641 1.00 34.25 276 SER D C 1
ATOM 9292 O O . SER D 1 279 ? 28.783 -3.173 9.777 1.00 40.55 276 SER D O 1
ATOM 9295 N N . SER D 1 280 ? 27.828 -2.994 7.786 1.00 33.69 277 SER D N 1
ATOM 9296 C CA . SER D 1 280 ? 26.730 -3.887 8.171 1.00 31.00 277 SER D CA 1
ATOM 9297 C C . SER D 1 280 ? 26.078 -4.444 6.916 1.00 29.97 277 SER D C 1
ATOM 9298 O O . SER D 1 280 ? 26.461 -4.053 5.805 1.00 30.70 277 SER D O 1
ATOM 9301 N N . LEU D 1 281 ? 25.109 -5.351 7.084 1.00 27.75 278 LEU D N 1
ATOM 9302 C CA . LEU D 1 281 ? 24.447 -5.965 5.931 1.00 25.45 278 LEU D CA 1
ATOM 9303 C C . LEU D 1 281 ? 23.643 -4.895 5.181 1.00 28.02 278 LEU D C 1
ATOM 9304 O O . LEU D 1 281 ? 23.764 -4.763 3.969 1.00 32.08 278 LEU D O 1
ATOM 9309 N N . ILE D 1 282 ? 22.868 -4.105 5.920 1.00 32.53 279 ILE D N 1
ATOM 9310 C CA . ILE D 1 282 ? 22.057 -3.055 5.329 1.00 25.73 279 ILE D CA 1
ATOM 9311 C C . ILE D 1 282 ? 22.897 -1.994 4.622 1.00 32.24 279 ILE D C 1
ATOM 9312 O O . ILE D 1 282 ? 22.518 -1.534 3.532 1.00 29.56 279 ILE D O 1
ATOM 9317 N N . ILE D 1 283 ? 24.051 -1.629 5.194 1.00 27.48 280 ILE D N 1
ATOM 9318 C CA . ILE D 1 283 ? 24.888 -0.605 4.553 1.00 24.21 280 ILE D CA 1
ATOM 9319 C C . ILE D 1 283 ? 25.570 -1.099 3.269 1.00 29.16 280 ILE D C 1
ATOM 9320 O O . ILE D 1 283 ? 25.587 -0.386 2.257 1.00 36.89 280 ILE D O 1
ATOM 9325 N N . ALA D 1 284 ? 26.122 -2.311 3.315 1.00 20.16 281 ALA D N 1
ATOM 9326 C CA . ALA D 1 284 ? 26.692 -2.983 2.139 1.00 24.47 281 ALA D CA 1
ATOM 9327 C C . ALA D 1 284 ? 25.672 -3.164 0.995 1.00 31.32 281 ALA D C 1
ATOM 9328 O O . ALA D 1 284 ? 25.984 -2.956 -0.175 1.00 29.30 281 ALA D O 1
ATOM 9330 N N . ALA D 1 285 ? 24.463 -3.577 1.353 1.00 27.62 282 ALA D N 1
ATOM 9331 C CA . ALA D 1 285 ? 23.398 -3.794 0.392 1.00 30.65 282 ALA D CA 1
ATOM 9332 C C . ALA D 1 285 ? 23.135 -2.485 -0.352 1.00 34.57 282 ALA D C 1
ATOM 9333 O O . ALA D 1 285 ? 23.025 -2.455 -1.587 1.00 37.84 282 ALA D O 1
ATOM 9335 N N . SER D 1 286 ? 23.066 -1.399 0.409 1.00 25.40 283 SER D N 1
ATOM 9336 C CA . SER D 1 286 ? 22.817 -0.093 -0.170 1.00 27.64 283 SER D CA 1
ATOM 9337 C C . SER D 1 286 ? 23.966 0.404 -1.074 1.00 31.83 283 SER D C 1
ATOM 9338 O O . SER D 1 286 ? 23.718 0.994 -2.132 1.00 30.60 283 SER D O 1
ATOM 9341 N N . GLN D 1 287 ? 25.214 0.138 -0.699 1.00 27.54 284 GLN D N 1
ATOM 9342 C CA . GLN D 1 287 ? 26.309 0.452 -1.621 1.00 25.47 284 GLN D CA 1
ATOM 9343 C C . GLN D 1 287 ? 26.233 -0.406 -2.904 1.00 29.68 284 GLN D C 1
ATOM 9344 O O . GLN D 1 287 ? 26.672 0.016 -3.972 1.00 29.93 284 GLN D O 1
ATOM 9350 N N . GLY D 1 288 ? 25.682 -1.612 -2.781 1.00 29.96 285 GLY D N 1
ATOM 9351 C CA . GLY D 1 288 ? 25.395 -2.444 -3.929 1.00 28.98 285 GLY D CA 1
ATOM 9352 C C . GLY D 1 288 ? 24.424 -1.726 -4.865 1.00 30.05 285 GLY D C 1
ATOM 9353 O O . GLY D 1 288 ? 24.689 -1.574 -6.050 1.00 27.00 285 GLY D O 1
ATOM 9354 N N . ASN D 1 289 ? 23.303 -1.279 -4.303 1.00 28.87 286 ASN D N 1
ATOM 9355 C CA . ASN D 1 289 ? 22.289 -0.515 -5.015 1.00 28.82 286 ASN D CA 1
ATOM 9356 C C . ASN D 1 289 ? 22.904 0.681 -5.750 1.00 28.27 286 ASN D C 1
ATOM 9357 O O . ASN D 1 289 ? 22.581 0.934 -6.908 1.00 32.21 286 ASN D O 1
ATOM 9362 N N . LYS D 1 290 ? 23.789 1.402 -5.078 1.00 23.62 287 LYS D N 1
ATOM 9363 C CA . LYS D 1 290 ? 24.375 2.616 -5.620 1.00 21.90 287 LYS D CA 1
ATOM 9364 C C . LYS D 1 290 ? 25.364 2.357 -6.745 1.00 24.84 287 LYS D C 1
ATOM 9365 O O . LYS D 1 290 ? 25.410 3.119 -7.711 1.00 27.50 287 LYS D O 1
ATOM 9371 N N . ALA D 1 291 ? 26.185 1.321 -6.610 1.00 20.96 288 ALA D N 1
ATOM 9372 C CA . ALA D 1 291 ? 27.117 0.963 -7.672 1.00 23.94 288 ALA D CA 1
ATOM 9373 C C . ALA D 1 291 ? 26.342 0.535 -8.928 1.00 31.40 288 ALA D C 1
ATOM 9374 O O . ALA D 1 291 ? 26.763 0.810 -10.051 1.00 32.36 288 ALA D O 1
ATOM 9376 N N . ALA D 1 292 ? 25.207 -0.132 -8.727 1.00 27.65 289 ALA D N 1
ATOM 9377 C CA . ALA D 1 292 ? 24.362 -0.543 -9.842 1.00 25.04 289 ALA D CA 1
ATOM 9378 C C . ALA D 1 292 ? 23.848 0.686 -10.598 1.00 33.23 289 ALA D C 1
ATOM 9379 O O . ALA D 1 292 ? 23.787 0.697 -11.840 1.00 33.64 289 ALA D O 1
ATOM 9381 N N . ILE D 1 293 ? 23.495 1.734 -9.857 1.00 31.24 290 ILE D N 1
ATOM 9382 C CA . ILE D 1 293 ? 23.077 2.965 -10.515 1.00 27.54 290 ILE D CA 1
ATOM 9383 C C . ILE D 1 293 ? 24.253 3.529 -11.292 1.00 30.49 290 ILE D C 1
ATOM 9384 O O . ILE D 1 293 ? 24.103 3.870 -12.465 1.00 34.88 290 ILE D O 1
ATOM 9389 N N . ALA D 1 294 ? 25.436 3.553 -10.673 1.00 29.59 291 ALA D N 1
ATOM 9390 C CA . ALA D 1 294 ? 26.624 4.077 -11.355 1.00 30.89 291 ALA D CA 1
ATOM 9391 C C . ALA D 1 294 ? 26.905 3.282 -12.624 1.00 31.27 291 ALA D C 1
ATOM 9392 O O . ALA D 1 294 ? 27.201 3.854 -13.667 1.00 29.65 291 ALA D O 1
ATOM 9394 N N . ILE D 1 295 ? 26.812 1.958 -12.516 1.00 30.91 292 ILE D N 1
ATOM 9395 C CA . ILE D 1 295 ? 27.139 1.060 -13.617 1.00 34.44 292 ILE D CA 1
ATOM 9396 C C . ILE D 1 295 ? 26.140 1.201 -14.785 1.00 32.34 292 ILE D C 1
ATOM 9397 O O . ILE D 1 295 ? 26.551 1.377 -15.929 1.00 30.83 292 ILE D O 1
ATOM 9402 N N . ASN D 1 296 ? 24.842 1.126 -14.496 1.00 26.82 293 ASN D N 1
ATOM 9403 C CA . ASN D 1 296 ? 23.841 1.292 -15.547 1.00 28.50 293 ASN D CA 1
ATOM 9404 C C . ASN D 1 296 ? 23.909 2.676 -16.189 1.00 33.58 293 ASN D C 1
ATOM 9405 O O . ASN D 1 296 ? 23.682 2.840 -17.387 1.00 37.40 293 ASN D O 1
ATOM 9410 N N . SER D 1 297 ? 24.243 3.663 -15.380 1.00 30.47 294 SER D N 1
ATOM 9411 C CA . SER D 1 297 ? 24.298 5.033 -15.834 1.00 33.23 294 SER D CA 1
ATOM 9412 C C . SER D 1 297 ? 25.483 5.240 -16.771 1.00 36.27 294 SER D C 1
ATOM 9413 O O . SER D 1 297 ? 25.392 5.992 -17.740 1.00 39.30 294 SER D O 1
ATOM 9416 N N . ASP D 1 298 ? 26.595 4.565 -16.507 1.00 34.53 295 ASP D N 1
ATOM 9417 C CA . ASP D 1 298 ? 27.782 4.772 -17.331 1.00 30.38 295 ASP D CA 1
ATOM 9418 C C . ASP D 1 298 ? 27.597 4.065 -18.660 1.00 35.39 295 ASP D C 1
ATOM 9419 O O . ASP D 1 298 ? 28.018 4.576 -19.698 1.00 35.98 295 ASP D O 1
ATOM 9424 N N . ILE D 1 299 ? 26.956 2.890 -18.618 1.00 31.72 296 ILE D N 1
ATOM 9425 C CA . ILE D 1 299 ? 26.643 2.114 -19.815 1.00 26.51 296 ILE D CA 1
ATOM 9426 C C . ILE D 1 299 ? 25.673 2.867 -20.737 1.00 35.30 296 ILE D C 1
ATOM 9427 O O . ILE D 1 299 ? 25.852 2.924 -21.950 1.00 41.20 296 ILE D O 1
ATOM 9432 N N . THR D 1 300 ? 24.637 3.430 -20.131 1.00 34.38 297 THR D N 1
ATOM 9433 C CA . THR D 1 300 ? 23.680 4.270 -20.804 1.00 27.52 297 THR D CA 1
ATOM 9434 C C . THR D 1 300 ? 24.345 5.471 -21.446 1.00 33.80 297 THR D C 1
ATOM 9435 O O . THR D 1 300 ? 24.037 5.810 -22.580 1.00 30.80 297 THR D O 1
ATOM 9439 N N . ASP D 1 301 ? 25.262 6.128 -20.741 1.00 37.82 298 ASP D N 1
ATOM 9440 C CA . ASP D 1 301 ? 25.897 7.290 -21.357 1.00 39.83 298 ASP D CA 1
ATOM 9441 C C . ASP D 1 301 ? 26.728 6.927 -22.589 1.00 42.72 298 ASP D C 1
ATOM 9442 O O . ASP D 1 301 ? 26.836 7.722 -23.527 1.00 44.50 298 ASP D O 1
ATOM 9447 N N . GLU D 1 302 ? 27.321 5.740 -22.604 1.00 39.34 299 GLU D N 1
ATOM 9448 C CA . GLU D 1 302 ? 28.181 5.412 -23.730 1.00 38.87 299 GLU D CA 1
ATOM 9449 C C . GLU D 1 302 ? 27.420 4.748 -24.878 1.00 38.36 299 GLU D C 1
ATOM 9450 O O . GLU D 1 302 ? 27.888 4.772 -26.010 1.00 41.71 299 GLU D O 1
ATOM 9456 N N . ARG D 1 303 ? 26.240 4.191 -24.598 1.00 34.32 300 ARG D N 1
ATOM 9457 C CA . ARG D 1 303 ? 25.455 3.521 -25.638 1.00 35.45 300 ARG D CA 1
ATOM 9458 C C . ARG D 1 303 ? 24.349 4.371 -26.252 1.00 46.99 300 ARG D C 1
ATOM 9459 O O . ARG D 1 303 ? 23.743 3.975 -27.244 1.00 54.55 300 ARG D O 1
ATOM 9467 N N . PHE D 1 304 ? 24.077 5.529 -25.671 1.00 47.38 301 PHE D N 1
ATOM 9468 C CA . PHE D 1 304 ? 23.059 6.418 -26.214 1.00 53.77 301 PHE D CA 1
ATOM 9469 C C . PHE D 1 304 ? 23.693 7.572 -27.009 1.00 64.94 301 PHE D C 1
ATOM 9470 O O . PHE D 1 304 ? 23.789 7.520 -28.247 1.00 75.04 301 PHE D O 1
#

InterPro domains:
  IPR023753 FAD/NAD(P)-binding domain [PF07992] (5-285)
  IPR036188 FAD/NAD(P)-binding domain superfamily [G3DSA:3.50.50.60] (5-290)
  IPR036188 FAD/NAD(P)-binding domain superfamily [G3DSA:3.50.50.60] (117-228)
  IPR036188 FAD/NAD(P)-binding domain superfamily [SSF51905] (4-293)
  IPR050097 Ferredoxin--NADP reductase type 2 [PTHR48105] (4-291)

Secondary structure (DSSP, 8-state):
-EEEEEE--SHHHHHHHHHHHHTT--EEEEE-S--GGGGSS-B--STT-TTB-HHHHHHHHHHH---TTEEEEE--B--EE-TTS-EEEEBTT--EEEEEEEEE----EE--S-TTHHHHBTTTEES-HHHHSGGGTTS-EEEE--SHHHHH--TTGGGT-S-EEEE-SS----S---TTGGGT--EE-SPEEEEESGGG---EEEETTS-EE---EEEE--EE--SS-HHHHTTPPPPTTSSS-SSTT-B-SSTTEEE-SHHHHTS---HHHHHHHHHHHHHHHHHHHHHHH-/--EEEE--SHHHHHHHHHHHTTT--EEEE--S--GGGGSS---SSTT-TT--HHHHHHHHHHH---TTEEEE---B--EE-SSS-EEEEBTT--EEEESEEEE----EE--S-TTHHHHBTTTEES-HHHHSGGGTTS-EEEE---HHHH---TTGGGT-S-EEEE-TT----S---HHHHTT--EE-SPEEEEE-STT---EEEETTS-EEE--EEEE--EE--SS-HHHHTT----TTSSS-SSTT-B-SSTTEEE-THHHHTS---HHHHHHHHHHHHHHHHHHHHHHH-/-EEEEEE--SHHHHHHHHHHHHTT--EEEE--S--GGGG-S----STT-TT--HHHHHHHHHHH---TTEEEE---B--EE-TTS-EEEEBTT--EEEEEEEEE----EE--S-TTHHHHBTTTEES-HHHHSGGGTTS-EEEE-S-HHHH---TTGGGT-S-EEEE-SS----S---HHHHTT--EE-SPEEEEE-GGG---EEEETTS-EEE--EEEE--EE--SS-HHHHTTPPP-TTSSS--SSS-B-SSTTEEE-THHHHTS---HHHHHHHHHHHHHHHHHHHHHHH-/-EEEEEE--SHHHHHHHHHHHTTT--EEEE--S--GGGG-S----STT-TT--HHHHHHHHHHH---TTEEEE---B--EE-TTS-EEEEBTTS-EEEEEEEEE----EE--S-TTHHHHBTTTEES-HHHHSGGGTTS-EEEE-SSHHHHH--TTGGGT-S-EEEE-SS----S---TTGGGT--EE-SPEEEEEEETTEEEEEEETTS-EEE--EEE--PEE--TT-HHHHTTPPPPTTS-S-SSTT-B-SSTTEEE-THHHHSS---HHHHHHHHHHHHHHHHHHHHHHH-

Solvent-accessible surface area: 50441 Å² total

Sequence (1175 aa):
YIDCAVIGAGPAGLNASLVLGRARKQIALFDNNTNRNRVTQNNSHGFITRDGIKPEEFKEIGLNEVKYPSVHYYEKTVVITKQSTGLFEIVTKDHTKYLAERVLLATGQEEFPSIPNVREYYGKSLFSCPYCDGWELKDQPLIIISENEDHTLHTKLVYNWSTDLVIATNGNELSQTIDELSNKNIPVITESIRTLQGEGGYLKKVEFHSGLRIERAGGFIVPTFFRPNQFIEQLGCELQSNGTFVIDDFGRTSEKNIYLAGETTTQGPSSLIIAASQGNKAAIAINSDITDERFIDCAVIGAGPAGLNASLVLGRARKQIALFDNNTNRNRVTQNSHGFITRDGIKPEEFKEIGLNEVKYPSVHYYEKTVVITKQSTGLFEIVTKDHTKYLAERVLLATGQEEFPSIPNVREYYGKSLFSCPYCDGWELKDQPLIIISENEDHTLHTKLVYNWSTDLVIATNGNELSQTIDELSNKNIPVITESIRTLQGEGGYLKKVEFHSGLRIERAGGFIVPTFFRPNQFIEQLGCELQSNGTFVIDDFGRTSEKNIYLAGETTTQGPSSLIIAASQGNKAAIAINSDITDERFYIDCAVIGAGPAGLNASLVLGRARKQIALFDNNTNRNRVTQNSHGFITRDGIKPEEEFKEIGLNEVKYPSVHYYEKTVVITKQSTGLFEIVTKDHTKYLAERVLLATGQEEFPSIPNVREEYYGKSLFSCPYCDGWELKDQQPLIIISENEDHTLHTKLVYNWSTDLVIATNGNELSQTIDELSNKNIPVITESIRTLQGEGGYLKKVEFHSGLRIERAGGFIVPTFFRPNQFIEQLGCELQSNGTFVIDDFGRTSEKNIYLAGETTTQGPSSLIIAASQGNKAAIAINSDITDERFYIDCAVIGAGPAGLNASLVLGRARKQIALFDNNTNRNRVTQQNNSHGFITRDGIKPEEFKEIGLNEVKYPSVHYYEKTVVITKQSTGLFEIVTKDHTKYLAERVLLATGQEEFPSIPNVREYYGKSLFSCPYCDGWELKDQPLIIISENEDHTLHTKLVYNWSTDLVIATNGNELSQTIDELSNKNIPVITESIRTLQGEGGYLKKVEFHSGLRIERAGGFIVPTFFRPNQFIEQLGCELQSNGTFVIDDFGRTSEKNIYLAGETTTQGPSSLIIAASQGNKAAIAINSDITDERF

Nearest PDB structures (foldseek):
  4fk1-assembly2_C  TM=9.995E-01  e=3.437E-60  Bacillus anthracis str. 'Ames Ancestor'
  4fk1-assembly1_B  TM=9.991E-01  e=2.307E-59  Bacillus anthracis str. 'Ames Ancestor'
  4nte-assembly1_B  TM=9.173E-01  e=5.020E-26  Chromobacterium violaceum
  4nte-assembly1_A  TM=9.073E-01  e=5.327E-26  Chromobacterium violaceum
  4gcm-assembly1_A  TM=8.385E-01  e=5.833E-21  Staphylococcus aureus subsp. aureus MW2

Organism: Bacillus anthracis (NCBI:txid1392)

Foldseek 3Di:
DAAEEEEDQALQSLLLLLLLLVVVGQYEYEAQPPDALLLAQFWADQPPRGTPGRVVVSVVSVVSSVRPRYHYDNFAWLWAQDPVCWIWTATPVGDIDTYNFYEYEQAYFDADPAPPQSQLDRPFEYADCVICLQVCAQFQAEEAAQDAVVQLCVVSSVVRYLRYEYENQQHDYDPVSVVCVVSVYYYHNFHWHDFDDPGNFGAWTAGPVGDIDGGGGYYYHTQFDRPHCVCVNQVFDQDPVRFQADDLQQDGPDPRYGYADCNTVVDDDGSNRRNVSSNSNSVVSSVVVVVVVD/DAEEEEDLALQSLLLLLLLLVVVAQYEYEDQPPDALQLAQFWADAPPRGTPGRVVVSVVSVVNSVRPSYDYDHFAWQWAADPVRWIWIATPVRDIDIYNFYEYAHAHWDFPPAPPLVQQYNPFEYADCVTCLQVCAAFQAEEEAQDQVVQLVVVSSVVRYLNYEYENQQHDHDPVSVVCVVSVHHYHDAHWHHFDDPRSFGAWTAGPVGDIDGGGGYYYHTQFDDPHCVCVSQDFDQDPLRFQADDQQQDGPRPSYGYFHCNGNVDDDGSNRRSVSSVSNSVVSSVVVVVVPD/DFAEEEEAQALLSLLLLLLLLVVVGQYEYEAQPPAALLLAQFWADAPPRGTPGRVVVSVVSVVNSVRPRYHYDNFAFLWAQDPVRWIWTATPVRDIDTYNFYEYAQAHWDFDPAPPLVQQENPFEYADCVICLQVCAQFQAEEEAQDQVCQLVVVVSVVRHLNYEYENQQHDHDPVSVVCVVSVHHYDNFHWHHFDDPRNFTAWTAGPVGDIDGGGGYYYHTQFDGPHCVCVNHVWDQDPLRFQADDQQADGPRPRYGYFACNGVSDDDGSNRRNVSSNSNSVVSSVVVVVVVD/DAAEEEEDQALQSLLLLLLLLVVVGQYEYEAAPPDALLLAQFWADAPPRGTDGRVVRSVVSVVNSVRPSYHYDNFAFLWAQDPVRWIWTATPVGDIDTYNFYEYAHAHWDFDPAPPCVQQYNPFEYADCVTPLQVCAQFQAEEEAQDQVVQLCLVSSVVRHLNYEYENQAHDHDPVSVVCVVSPYHYDHAHWDDFDDPRNFTAWTAGPVGDIDGGGGYYYHTQDDDPSCPCVNQPQDQDPVGFQADDLQADGPDPRYGYFDNNGVVDHDGSNRRNVSSNSVSCVSSVVVVVVVD

B-factor: mean 56.99, std 21.99, range [15.48, 170.06]

Radius of gyration: 41.23 Å; Cα contacts (8 Å, |Δi|>4): 2709; chains: 4; bounding box: 64×57×137 Å